Protein 5W7Z (pdb70)

Nearest PDB structures (foldseek):
  5w7z-assembly1_A  TM=1.003E+00  e=1.895E-76  Rickettsia conorii str. Malish 7
  6ptv-assembly1_A  TM=9.975E-01  e=3.355E-72  Rickettsia rickettsii str. 'Sheila Smith'
  6dm6-assembly1_B  TM=9.973E-01  e=6.344E-71  Rickettsia conorii str. Malish 7
  6ptv-assembly1_B  TM=9.960E-01  e=1.848E-70  Rickettsia rickettsii str. 'Sheila Smith'
  6dlk-assembly1_A  TM=9.788E-01  e=4.857E-71  Rickettsia rickettsii str. 'Sheila Smith'

B-factor: mean 29.5, std 12.12, range [12.74, 84.68]

Radius of gyration: 31.91 Å; Cα contacts (8 Å, |Δi|>4): 1985; chains: 2; bounding box: 80×50×91 Å

Solvent-accessible surface area: 33522 Å² total; per-residue (Å²): 195,90,0,76,0,62,2,84,8,148,42,0,28,99,6,0,31,35,0,33,17,0,20,94,75,102,119,53,66,83,107,82,21,47,0,26,0,12,2,107,106,35,47,0,49,0,1,2,32,39,132,39,6,16,0,11,10,91,22,84,14,129,41,86,41,58,9,82,4,2,1,31,4,67,7,0,18,38,0,1,142,96,13,106,29,93,103,1,21,0,17,16,92,29,143,72,2,0,17,0,75,12,158,67,5,91,0,29,2,93,43,96,82,43,113,86,25,71,76,54,101,87,25,128,52,74,5,57,15,115,12,35,0,66,49,0,6,57,0,0,56,2,0,73,43,0,9,6,142,66,79,117,120,38,51,6,26,0,1,50,0,5,3,88,73,92,46,0,2,0,0,0,17,21,41,96,22,11,1,6,0,49,13,69,10,102,62,81,37,121,90,47,25,8,5,0,21,71,50,1,2,53,1,1,11,88,3,0,98,21,116,73,17,41,119,80,63,0,63,0,23,0,2,94,95,33,0,46,0,31,1,44,127,78,18,21,1,12,1,121,34,37,142,32,111,14,53,110,17,60,113,131,48,35,113,90,55,87,8,58,0,28,0,15,44,132,36,0,11,43,0,0,54,28,0,15,32,0,1,36,86,103,78,108,2,0,68,0,36,1,26,104,116,37,0,64,0,26,7,83,3,151,90,63,2,49,4,74,11,38,10,83,62,23,131,88,141,129,42,38,1,81,2,82,14,124,123,96,20,50,2,1,0,27,5,90,42,0,13,21,1,1,130,28,9,92,8,74,41,0,25,0,45,1,36,75,86,87,21,42,0,13,0,77,2,72,122,36,110,75,3,25,0,8,0,102,22,57,95,86,139,128,74,0,58,0,44,2,105,10,68,47,0,33,96,5,0,28,36,0,2,17,1,4,48,94,86,97,92,16,26,160,174,9,42,0,32,0,12,1,103,117,39,49,0,52,1,2,1,29,64,79,80,7,18,1,10,11,99,24,84,18,98,45,87,41,65,4,76,5,1,0,26,0,81,9,0,16,42,0,1,138,88,14,103,32,93,88,1,22,0,13,16,79,32,144,62,1,0,14,0,67,10,174,61,7,88,0,22,3,86,46,76,80,44,110,81,25,75,77,63,70,100,33,122,52,124,6,61,24,116,13,37,0,76,48,0,10,62,0,0,58,2,0,69,43,0,6,6,145,64,149,114,102,48,41,8,24,0,0,51,0,8,3,99,76,37,55,0,4,0,0,0,18,18,49,92,22,9,1,6,0,51,15,67,12,120,69,103,26,74,103,28,36,13,5,0,27,63,64,1,1,48,2,1,5,94,4,0,100,17,114,73,16,45,122,80,65,0,51,0,24,1,9,106,92,42,0,31,0,39,1,45,128,84,19,17,0,8,2,100,30,33,144,42,114,17,57,121,24,67,101,48,50,29,115,91,50,88,12,58,0,28,0,16,49,135,43,0,22,44,1,0,64,25,0,13,31,0,1,38,84,101,79,106,3,0,68,0,35,2,24,98,112,37,0,64,0,26,7,87,3,152,88,60,2,50,4,75,19,36,10,86,62,25,126,87,124,131,41,33,1,80,3,89,22,132,140,82,22,49,2,1,0,27,6,94,38,1,37,26,1,1,82,21,11,99,17,81,25,0,31,1,43,1,34,78,85,84,20,30,0,11,1,73,4,51,175,37,109,76,4,29,0,6,1,92,22,53,96,89

Sequence (761 aa):
HMLKLIVETKTTLVQSLGFASSSVVEKRNVIPEYANIKKLSSAKDGNLELSSSTNMDLLYLSQKIAVQVVSEGECTVSTKTLNDIVRKLPDSELTLLTDLGTTGLEIKGKNNCCKFNLFTLPVSSFPAMMDSSINNPEASFKKISCTTDFAKIIESTKFSISLDETRYNNLNGVYLHIIKDKEFCCSASTDGHRLSISWVTLEKQIKNFGVILPQKSAEEILKIVKDPKNINEDIEILLSSNKIKFIICNENTSMLSKLIDGTFPDYSSTFIPESSSSSKLVINRKMFADSIERRIAIITVEKFRAVKLSLSRRETLEISAVGEARRGNAKEVINSSQDKESFYEYNSDESLAIGFNPQQYLEDVLKAVKKSDVVELYFSDVSAPVLIKFPENPKDIFVVMMPVKVHHMLKLIVETKTTLVQQSLGFASSSSVVEKRNVIPEEYANIKLSSAKDGNLELSSSTNMDLYLSQKIAVQVVSEEGECTVSTKTLNDIVRKLPDSELTLLTDLGTTGLEIKGKNCCKFNLFTLPVSSSFPAMDSINPEASFKISCTDFAKIIESTKFSISLDETRYNLNGVYLHIKDKEFCCSASTDGHRLSISWVTLEKQIKNFGVILPQKSAEEILKIVKKDPKNINEDIEILLSSNKIKFICNENTSMLSKLIDGTFPDYSTFIPESSSSSKLVINRKMFADSSIERRIAIITVEKFRAVKLSLSRRETLEISAVGEARGNAKEVINSSQDKESFYEYNNSDESLAIGFNPQYLEDVLKAVKSDVVELYFSSDVSAPVLIKFPENPKDIFVVMMPVKV

CATH classification: 3.10.150.10

Foldseek 3Di:
DWWKWKFFLVVVLVVLVLLQQLADDPPDDLQVWKWKWWDDDQWTWIWTDDPFKIKIFIDGTGTPDTDMWMFRSVVVNVVSVPDPARMWMWTQPDPQAIWTDDVVDIDHTHTDDPVPPDDDDDADFQWKDKDALQLLLLQLLQALVAAAPPVVVQQQQAWKFWDDFQKTKTWHHRPFKIKIFIDGHDDGGDTDIFGAHSSRSVSVSVVCPPPVQVGGMWMWGDDPFWIWIQTPPGMIMIGGTRPDHHDDCPVLADPDFDKKKKWFLVVVLVVLVVQQPQADPVDQKWKWWDAQAWTWIKDHHVVRGIDIDIQGDDPDQQRHIGMPDHDIAIAMARSVLSNSNSVSDPDTMKMWGHHHRQRWIWIDDPVGPRMIMTGGTDDD/DFKWKWKDFLVVVLVVLVLLQLLCDPDVDRPQPWKWKWWQDDQWTWIWGDDPFKIKIFIDGTGTPITDMWMFGSVVVNVVSVPDPARMWMWIQPDQQAIWTDDDPDIDHTHTDDPVPPDDDDDDDFLWKAKDALQQLLLQLLQALVAQAPPVVVQLRQFWKFWQDFQKTKTWHHHPFKIKIFIDGHPDGGPIDIFGFGSSRSVSVSVVCPPPVFVGGMWMWGHDPFKIWIQTPPGMIMIGGTGPDDHDDCPVQADPDFDKKKKWFLVVVLVQLVVQQPQADPVDQKWKWWDAQAWTKIKDHHVVRGIDIDIQGDDPDLQRHIGMPDHDIAIAMFRSVLSNSNSVSDDARIKMWGHHHRQGWIWIGGPPRVRIIMTGGTDDD

Organism: Rickettsia conorii (strain ATCC VR-613 / Malish 7) (NCBI:txid272944)

InterPro domains:
  IPR001001 DNA polymerase III, beta sliding clamp [PIRSF000804] (2-379)
  IPR001001 DNA polymerase III, beta sliding clamp [PTHR30478] (2-378)
  IPR001001 DNA polymerase III, beta sliding clamp [SM00480] (18-375)
  IPR001001 DNA polymerase III, beta sliding clamp [TIGR00663] (2-378)
  IPR001001 DNA polymerase III, beta sliding clamp [cd00140] (2-378)
  IPR022634 DNA polymerase III, beta sliding clamp, N-terminal [PF00712] (2-120)
  IPR022635 DNA polymerase III, beta sliding clamp, C-terminal [PF02768] (251-377)
  IPR022637 DNA polymerase III, beta sliding clamp, central [PF02767] (131-247)
  IPR046938 DNA clamp superfamily [SSF55979] (3-117)
  IPR046938 DNA clamp superfamily [SSF55979] (126-248)
  IPR046938 DNA clamp superfamily [SSF55979] (251-379)

Secondary structure (DSSP, 8-state):
---EEEEEHHHHHHHHHHHHHHT-BTTB-GGG-EEEEEEETTEEEEEEE-SSEEEEEEEE-EEEE-EEEEEEHHHHHHHHTT---SEEEEEE-STT-EEEEETTEEEEE--B-GGGSPPP-----SEEEEEEHHHHHHHHHTTGGGS---TTSGGGSEEEEEEETTEEEEEEE-SSEEEEEEEE-SS----EEEEEEHHHHHHHHHHHTSTTTTTSEEEEEE-SSEEEEEETTTEEEEEE---S-----GGGS-S--SEEEEEEHHHHHHHHHHHHTT-BTTB--EEEEE-SSEEEEEEEETTTEEEEEEEE-B-SGGG-EEE--SS-EEEEE-HHHHHHHHHH---SEEEEEE-STTSPEEEEETTEEEEEEEE--B--/----EEEEEHHHHHHHHHHHHHHH-SSSS--TT-EEEEEEETTEEEEEEE-SSEEEEEEEE-EEEE-EEEEEEHHHHHHHHTT---SEEEEEE-GGG-EEEE-SSEEEEE--B-GGGSPPPPP---SEEEEEEHHHHHHHHHTTGGGS---TTSGGGSEEEEEEETTEEEEEEE-SSEEEEEEEE-SS-----EEEEEHHHHHHHHHHHHSTTTTTSEEEEEE-SSEEEEEETTTEEEEEE---S-----GGGS-S--SEEEEEEHHHHHHHHHHHHTT--GGG--EEEEE-SSEEEEEEEETTTEEEEEEEE-B-SGGG-EEE--SS-EEEEE-HHHHHHHHHHS--SEEEEEE-STTSPEEEE-TT-TTEEEEE--B--

Structure (mmCIF, N/CA/C/O backbone):
data_5W7Z
#
_entry.id   5W7Z
#
_cell.length_a   76.520
_cell.length_b   86.910
_cell.length_c   79.510
_cell.angle_alpha   90.000
_cell.angle_beta   115.390
_cell.angle_gamma   90.000
#
_symmetry.space_group_name_H-M   'P 1 21 1'
#
loop_
_entity.id
_entity.type
_entity.pdbx_description
1 polymer 'DNA polymerase III subunit beta'
2 non-polymer 1,2-ETHANEDIOL
3 non-polymer (4R)-2-METHYLPENTANE-2,4-DIOL
4 water water
#
loop_
_atom_site.group_PDB
_atom_site.id
_atom_site.type_symbol
_atom_site.label_atom_id
_atom_site.label_alt_id
_atom_site.label_comp_id
_atom_site.label_asym_id
_atom_site.label_entity_id
_atom_site.label_seq_id
_atom_site.pdbx_PDB_ins_code
_atom_site.Cartn_x
_atom_site.Cartn_y
_atom_site.Cartn_z
_atom_site.occupancy
_atom_site.B_iso_or_equiv
_atom_site.auth_seq_id
_atom_site.auth_comp_id
_atom_site.auth_asym_id
_atom_site.auth_atom_id
_atom_site.pdbx_PDB_model_num
ATOM 1 N N . HIS A 1 8 ? -26.226 0.375 2.203 1.00 44.38 0 HIS A N 1
ATOM 2 C CA . HIS A 1 8 ? -25.273 1.080 3.062 1.00 41.02 0 HIS A CA 1
ATOM 3 C C . HIS A 1 8 ? -23.890 0.445 3.049 1.00 41.92 0 HIS A C 1
ATOM 4 O O . HIS A 1 8 ? -23.514 -0.257 3.987 1.00 44.84 0 HIS A O 1
ATOM 11 N N . MET A 1 9 ? -23.125 0.704 1.996 1.00 35.56 1 MET A N 1
ATOM 12 C CA . MET A 1 9 ? -21.779 0.164 1.873 1.00 30.75 1 MET A CA 1
ATOM 13 C C . MET A 1 9 ? -20.772 1.225 2.285 1.00 25.88 1 MET A C 1
ATOM 14 O O . MET A 1 9 ? -20.782 2.337 1.747 1.00 30.55 1 MET A O 1
ATOM 19 N N . LEU A 1 10 ? -19.888 0.863 3.210 1.00 21.13 2 LEU A N 1
ATOM 20 C CA . LEU A 1 10 ? -18.852 1.774 3.675 1.00 22.11 2 LEU A CA 1
ATOM 21 C C . LEU A 1 10 ? -18.002 2.294 2.519 1.00 21.91 2 LEU A C 1
ATOM 22 O O . LEU A 1 10 ? -17.553 1.527 1.653 1.00 20.56 2 LEU A O 1
ATOM 27 N N . LYS A 1 11 ? -17.762 3.606 2.520 1.00 18.94 3 LYS A N 1
ATOM 28 C CA . LYS A 1 11 ? -16.765 4.204 1.638 1.00 18.70 3 LYS A CA 1
ATOM 29 C C . LYS A 1 11 ? -16.238 5.463 2.306 1.00 19.42 3 LYS A C 1
ATOM 30 O O . LYS A 1 11 ? -17.023 6.319 2.716 1.00 21.43 3 LYS A O 1
ATOM 36 N N . LEU A 1 12 ? -14.917 5.570 2.421 1.00 17.58 4 LEU A N 1
ATOM 37 C CA . LEU A 1 12 ? -14.330 6.703 3.119 1.00 18.09 4 LEU A CA 1
ATOM 38 C C . LEU A 1 12 ? -12.913 6.938 2.615 1.00 19.57 4 LEU A C 1
ATOM 39 O O . LEU A 1 12 ? -12.264 6.040 2.069 1.00 21.27 4 LEU A O 1
ATOM 44 N N . ILE A 1 13 ? -12.443 8.165 2.818 1.00 18.87 5 ILE A N 1
ATOM 45 C CA . ILE A 1 13 ? -11.064 8.557 2.555 1.00 17.18 5 ILE A CA 1
ATOM 46 C C . ILE A 1 13 ? -10.430 8.906 3.898 1.00 18.89 5 ILE A C 1
ATOM 47 O O . ILE A 1 13 ? -10.997 9.688 4.673 1.00 19.85 5 ILE A O 1
ATOM 52 N N . VAL A 1 14 ? -9.265 8.328 4.181 1.00 16.89 6 VAL A N 1
ATOM 53 C CA . VAL A 1 14 ? -8.641 8.479 5.491 1.00 15.27 6 VAL A CA 1
ATOM 54 C C . VAL A 1 14 ? -7.159 8.802 5.332 1.00 22.46 6 VAL A C 1
ATOM 55 O O . VAL A 1 14 ? -6.495 8.305 4.416 1.00 20.40 6 VAL A O 1
ATOM 59 N N . GLU A 1 15 ? -6.643 9.653 6.220 1.00 19.30 7 GLU A N 1
ATOM 60 C CA . GLU A 1 15 ? -5.211 9.930 6.239 1.00 22.86 7 GLU A CA 1
ATOM 61 C C . GLU A 1 15 ? -4.451 8.683 6.694 1.00 22.17 7 GLU A C 1
ATOM 62 O O . GLU A 1 15 ? -4.745 8.115 7.750 1.00 22.35 7 GLU A O 1
ATOM 68 N N . THR A 1 16 ? -3.483 8.246 5.887 1.00 20.59 8 THR A N 1
ATOM 69 C CA . THR A 1 16 ? -2.869 6.939 6.107 1.00 17.48 8 THR A CA 1
ATOM 70 C C . THR A 1 16 ? -2.197 6.853 7.473 1.00 18.34 8 THR A C 1
ATOM 71 O O . THR A 1 16 ? -2.358 5.863 8.193 1.00 20.36 8 THR A O 1
ATOM 75 N N . LYS A 1 17 ? -1.433 7.880 7.845 1.00 21.77 9 LYS A N 1
ATOM 76 C CA . LYS A 1 17 ? -0.684 7.783 9.097 1.00 21.28 9 LYS A CA 1
ATOM 77 C C . LYS A 1 17 ? -1.618 7.711 10.298 1.00 23.76 9 LYS A C 1
ATOM 78 O O . LYS A 1 17 ? -1.292 7.052 11.292 1.00 21.81 9 LYS A O 1
ATOM 84 N N A THR A 1 18 ? -2.783 8.360 10.215 0.66 23.61 10 THR A N 1
ATOM 85 N N B THR A 1 18 ? -2.799 8.328 10.216 0.34 23.44 10 THR A N 1
ATOM 86 C CA A THR A 1 18 ? -3.767 8.267 11.289 0.66 22.44 10 THR A CA 1
ATOM 87 C CA B THR A 1 18 ? -3.732 8.251 11.337 0.34 22.63 10 THR A CA 1
ATOM 88 C C A THR A 1 18 ? -4.309 6.850 11.411 0.66 19.65 10 THR A C 1
ATOM 89 C C B THR A 1 18 ? -4.398 6.881 11.420 0.34 19.91 10 THR A C 1
ATOM 90 O O A THR A 1 18 ? -4.437 6.316 12.520 0.66 20.69 10 THR A O 1
ATOM 91 O O B THR A 1 18 ? -4.712 6.410 12.520 0.34 23.02 10 THR A O 1
ATOM 98 N N . LEU A 1 19 ? -4.611 6.224 10.277 1.00 18.26 11 LEU A N 1
ATOM 99 C CA . LEU A 1 19 ? -5.117 4.857 10.290 1.00 15.53 11 LEU A CA 1
ATOM 100 C C . LEU A 1 19 ? -4.061 3.884 10.801 1.00 19.81 11 LEU A C 1
ATOM 101 O O . LEU A 1 19 ? -4.383 2.964 11.567 1.00 18.67 11 LEU A O 1
ATOM 106 N N . VAL A 1 20 ? -2.802 4.066 10.380 1.00 18.93 12 VAL A N 1
ATOM 107 C CA . VAL A 1 20 ? -1.707 3.235 10.883 1.00 17.34 12 VAL A CA 1
ATOM 108 C C . VAL A 1 20 ? -1.664 3.293 12.401 1.00 22.90 12 VAL A C 1
ATOM 109 O O . VAL A 1 20 ? -1.544 2.263 13.080 1.00 19.63 12 VAL A O 1
ATOM 113 N N . GLN A 1 21 ? -1.745 4.507 12.953 1.00 17.92 13 GLN A N 1
ATOM 114 C CA . GLN A 1 21 ? -1.705 4.664 14.407 1.00 20.67 13 GLN A CA 1
ATOM 115 C C . GLN A 1 21 ? -2.832 3.887 15.073 1.00 18.46 13 GLN A C 1
ATOM 116 O O . GLN A 1 21 ? -2.606 3.149 16.045 1.00 20.73 13 GLN A O 1
ATOM 122 N N . SER A 1 22 ? -4.060 4.042 14.566 1.00 16.22 14 SER A N 1
ATOM 123 C CA . SER A 1 22 ? -5.194 3.336 15.164 1.00 18.07 14 SER A CA 1
ATOM 124 C C . SER A 1 22 ? -5.030 1.826 15.055 1.00 22.11 14 SER A C 1
ATOM 125 O O . SER A 1 22 ? -5.348 1.089 15.992 1.00 19.45 14 SER A O 1
ATOM 128 N N . LEU A 1 23 ? -4.556 1.341 13.907 1.00 16.69 15 LEU A N 1
ATOM 129 C CA . LEU A 1 23 ? -4.405 -0.102 13.738 1.00 19.03 15 LEU A CA 1
ATOM 130 C C . LEU A 1 23 ? -3.339 -0.671 14.670 1.00 19.60 15 LEU A C 1
ATOM 131 O O . LEU A 1 23 ? -3.426 -1.838 15.073 1.00 20.14 15 LEU A O 1
ATOM 136 N N . GLY A 1 24 ? -2.326 0.125 15.018 1.00 19.14 16 GLY A N 1
ATOM 137 C CA . GLY A 1 24 ? -1.354 -0.329 15.995 1.00 23.16 16 GLY A CA 1
ATOM 138 C C . GLY A 1 24 ? -1.996 -0.662 17.328 1.00 20.49 16 GLY A C 1
ATOM 139 O O . GLY A 1 24 ? -1.676 -1.683 17.941 1.00 21.27 16 GLY A O 1
ATOM 140 N N . PHE A 1 25 ? -2.936 0.179 17.781 1.00 20.03 17 PHE A N 1
ATOM 141 C CA . PHE A 1 25 ? -3.611 -0.099 19.047 1.00 18.77 17 PHE A CA 1
ATOM 142 C C . PHE A 1 25 ? -4.597 -1.251 18.900 1.00 20.01 17 PHE A C 1
ATOM 143 O O . PHE A 1 25 ? -4.767 -2.048 19.830 1.00 21.13 17 PHE A O 1
ATOM 151 N N . ALA A 1 26 ? -5.253 -1.355 17.738 1.00 17.01 18 ALA A N 1
ATOM 152 C CA . ALA A 1 26 ? -6.149 -2.484 17.497 1.00 16.71 18 ALA A CA 1
ATOM 153 C C . ALA A 1 26 ? -5.388 -3.800 17.526 1.00 18.72 18 ALA A C 1
ATOM 154 O O . ALA A 1 26 ? -5.893 -4.809 18.034 1.00 23.15 18 ALA A O 1
ATOM 156 N N . SER A 1 27 ? -4.168 -3.810 16.986 1.00 17.99 19 SER A N 1
ATOM 157 C CA A SER A 1 27 ? -3.378 -5.037 16.950 0.63 21.03 19 SER A CA 1
ATOM 158 C CA B SER A 1 27 ? -3.388 -5.042 16.953 0.37 21.35 19 SER A CA 1
ATOM 159 C C . SER A 1 27 ? -2.917 -5.443 18.346 1.00 28.91 19 SER A C 1
ATOM 160 O O . SER A 1 27 ? -3.007 -6.616 18.727 1.00 29.83 19 SER A O 1
ATOM 165 N N . SER A 1 28 ? -2.399 -4.485 19.124 1.00 22.88 20 SER A N 1
ATOM 166 C CA . SER A 1 28 ? -1.823 -4.858 20.412 1.00 26.19 20 SER A CA 1
ATOM 167 C C . SER A 1 28 ? -2.887 -5.225 21.430 1.00 24.37 20 SER A C 1
ATOM 168 O O . SER A 1 28 ? -2.651 -6.094 22.276 1.00 27.08 20 SER A O 1
ATOM 171 N N . VAL A 1 29 ? -4.058 -4.589 21.364 1.00 22.78 21 VAL A N 1
ATOM 172 C CA . VAL A 1 29 ? -4.954 -4.652 22.514 1.00 28.96 21 VAL A CA 1
ATOM 173 C C . VAL A 1 29 ? -5.478 -6.068 22.715 1.00 30.85 21 VAL A C 1
ATOM 174 O O . VAL A 1 29 ? -5.768 -6.473 23.851 1.00 30.75 21 VAL A O 1
ATOM 178 N N . VAL A 1 30 ? -5.563 -6.856 21.642 1.00 26.82 22 VAL A N 1
ATOM 179 C CA . VAL A 1 30 ? -6.142 -8.195 21.703 1.00 29.34 22 VAL A CA 1
ATOM 180 C C . VAL A 1 30 ? -5.086 -9.283 21.860 1.00 38.81 22 VAL A C 1
ATOM 181 O O . VAL A 1 30 ? -5.425 -10.471 21.835 1.00 43.60 22 VAL A O 1
ATOM 185 N N . GLU A 1 31 ? -3.820 -8.914 22.030 1.00 36.69 23 GLU A N 1
ATOM 186 C CA . GLU A 1 31 ? -2.773 -9.917 22.181 1.00 36.88 23 GLU A CA 1
ATOM 187 C C . GLU A 1 31 ? -3.007 -10.778 23.419 1.00 44.55 23 GLU A C 1
ATOM 188 O O . GLU A 1 31 ? -3.344 -10.278 24.499 1.00 38.97 23 GLU A O 1
ATOM 194 N N . LYS A 1 32 ? -2.847 -12.090 23.241 1.00 42.44 24 LYS A N 1
ATOM 195 C CA . LYS A 1 32 ? -3.014 -13.071 24.303 1.00 47.25 24 LYS A CA 1
ATOM 196 C C . LYS A 1 32 ? -2.039 -14.211 24.058 1.00 52.15 24 LYS A C 1
ATOM 197 O O . LYS A 1 32 ? -1.648 -14.472 22.917 1.00 54.52 24 LYS A O 1
ATOM 203 N N . ARG A 1 33 ? -1.645 -14.884 25.137 1.00 50.75 25 ARG A N 1
ATOM 204 C CA . ARG A 1 33 ? -0.792 -16.059 25.014 1.00 53.80 25 ARG A CA 1
ATOM 205 C C . ARG A 1 33 ? -1.536 -17.183 24.300 1.00 55.11 25 ARG A C 1
ATOM 206 O O . ARG A 1 33 ? -2.727 -17.407 24.534 1.00 56.52 25 ARG A O 1
ATOM 208 N N . ASN A 1 34 ? -0.822 -17.883 23.416 1.00 57.24 26 ASN A N 1
ATOM 209 C CA . ASN A 1 34 ? -1.367 -19.021 22.668 1.00 68.86 26 ASN A CA 1
ATOM 210 C C . ASN A 1 34 ? -2.584 -18.632 21.827 1.00 71.88 26 ASN A C 1
ATOM 211 O O . ASN A 1 34 ? -3.486 -19.445 21.606 1.00 77.55 26 ASN A O 1
ATOM 213 N N . VAL A 1 35 ? -2.620 -17.390 21.347 1.00 60.88 27 VAL A N 1
ATOM 214 C CA . VAL A 1 35 ? -3.674 -16.908 20.461 1.00 55.61 27 VAL A CA 1
ATOM 215 C C . VAL A 1 35 ? -2.983 -16.197 19.308 1.00 57.36 27 VAL A C 1
ATOM 216 O O . VAL A 1 35 ? -2.405 -15.119 19.497 1.00 54.66 27 VAL A O 1
ATOM 218 N N . ILE A 1 36 ? -3.032 -16.798 18.123 1.00 58.36 28 ILE A N 1
ATOM 219 C CA . ILE A 1 36 ? -2.302 -16.238 16.980 1.00 53.33 28 ILE A CA 1
ATOM 220 C C . ILE A 1 36 ? -2.906 -14.892 16.607 1.00 50.62 28 ILE A C 1
ATOM 221 O O . ILE A 1 36 ? -4.145 -14.739 16.643 1.00 51.09 28 ILE A O 1
ATOM 223 N N . PRO A 1 37 ? -2.103 -13.885 16.250 1.00 45.67 29 PRO A N 1
ATOM 224 C CA . PRO A 1 37 ? -2.681 -12.598 15.831 1.00 37.32 29 PRO A CA 1
ATOM 225 C C . PRO A 1 37 ? -3.545 -12.698 14.585 1.00 40.97 29 PRO A C 1
ATOM 226 O O . PRO A 1 37 ? -4.306 -11.763 14.309 1.00 36.29 29 PRO A O 1
ATOM 230 N N . GLU A 1 38 ? -3.470 -13.810 13.847 1.00 44.48 30 GLU A N 1
ATOM 231 C CA . GLU A 1 38 ? -4.262 -14.006 12.639 1.00 47.54 30 GLU A CA 1
ATOM 232 C C . GLU A 1 38 ? -5.749 -14.214 12.911 1.00 43.07 30 GLU A C 1
ATOM 233 O O . GLU A 1 38 ? -6.545 -14.135 11.968 1.00 41.42 30 GLU A O 1
ATOM 239 N N . TYR A 1 39 ? -6.150 -14.480 14.156 1.00 43.31 31 TYR A N 1
ATOM 240 C CA . TYR A 1 39 ? -7.560 -14.754 14.419 1.00 46.99 31 TYR A CA 1
ATOM 241 C C . TYR A 1 39 ? -8.398 -13.483 14.538 1.00 39.87 31 TYR A C 1
ATOM 242 O O . TYR A 1 39 ? -9.601 -13.513 14.259 1.00 38.64 31 TYR A O 1
ATOM 244 N N . ALA A 1 40 ? -7.794 -12.365 14.922 1.00 36.18 32 ALA A N 1
ATOM 245 C CA . ALA A 1 40 ? -8.553 -11.188 15.324 1.00 30.72 32 ALA A CA 1
ATOM 246 C C . ALA A 1 40 ? -9.185 -10.472 14.133 1.00 23.90 32 ALA A C 1
ATOM 247 O O . ALA A 1 40 ? -8.517 -10.208 13.130 1.00 26.64 32 ALA A O 1
ATOM 249 N N . ASN A 1 41 ? -10.466 -10.139 14.255 1.00 21.65 33 ASN A N 1
ATOM 250 C CA . ASN A 1 41 ? -11.126 -9.260 13.301 1.00 21.19 33 ASN A CA 1
ATOM 251 C C . ASN A 1 41 ? -11.329 -7.873 13.898 1.00 19.65 33 ASN A C 1
ATOM 252 O O . ASN A 1 41 ? -11.407 -7.693 15.117 1.00 21.37 33 ASN A O 1
ATOM 257 N N . ILE A 1 42 ? -11.418 -6.888 13.015 1.00 19.55 34 ILE A N 1
ATOM 258 C CA . ILE A 1 42 ? -11.637 -5.498 13.392 1.00 16.87 34 ILE A CA 1
ATOM 259 C C . ILE A 1 42 ? -12.898 -5.013 12.688 1.00 20.29 34 ILE A C 1
ATOM 260 O O . ILE A 1 42 ? -13.120 -5.310 11.505 1.00 18.12 34 ILE A O 1
ATOM 265 N N . LYS A 1 43 ? -13.750 -4.314 13.426 1.00 15.90 35 LYS A N 1
ATOM 266 C CA A LYS A 1 43 ? -14.979 -3.759 12.870 0.51 16.67 35 LYS A CA 1
ATOM 267 C CA B LYS A 1 43 ? -14.979 -3.759 12.870 0.49 16.66 35 LYS A CA 1
ATOM 268 C C . LYS A 1 43 ? -14.741 -2.304 12.501 1.00 18.66 35 LYS A C 1
ATOM 269 O O . LYS A 1 43 ? -14.224 -1.528 13.313 1.00 17.26 35 LYS A O 1
ATOM 280 N N . LEU A 1 44 ? -15.086 -1.951 11.265 1.00 16.14 36 LEU A N 1
ATOM 281 C CA . LEU A 1 44 ? -14.964 -0.596 10.749 1.00 16.87 36 LEU A CA 1
ATOM 282 C C . LEU A 1 44 ? -16.371 -0.044 10.568 1.00 20.78 36 LEU A C 1
ATOM 283 O O . LEU A 1 44 ? -17.197 -0.664 9.890 1.00 21.21 36 LEU A O 1
ATOM 288 N N . SER A 1 45 ? -16.647 1.110 11.175 1.00 17.33 37 SER A N 1
ATOM 289 C CA A SER A 1 45 ? -17.969 1.724 11.106 0.57 18.26 37 SER A CA 1
ATOM 290 C CA B SER A 1 45 ? -17.973 1.725 11.123 0.43 18.99 37 SER A CA 1
ATOM 291 C C . SER A 1 45 ? -17.816 3.179 10.705 1.00 19.51 37 SER A C 1
ATOM 292 O O . SER A 1 45 ? -17.250 3.976 11.456 1.00 20.52 37 SER A O 1
ATOM 297 N N . ALA A 1 46 ? -18.332 3.531 9.528 1.00 18.70 38 ALA A N 1
ATOM 298 C CA . ALA A 1 46 ? -18.234 4.891 9.018 1.00 21.67 38 ALA A CA 1
ATOM 299 C C . ALA A 1 46 ? -19.568 5.586 9.231 1.00 29.65 38 ALA A C 1
ATOM 300 O O . ALA A 1 46 ? -20.598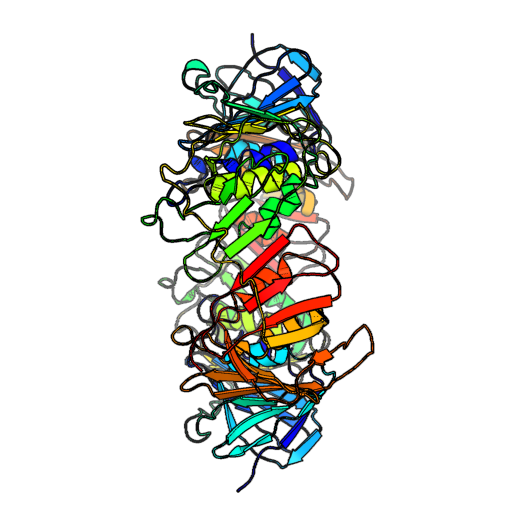 5.135 8.719 1.00 24.91 38 ALA A O 1
ATOM 302 N N . LYS A 1 47 ? -19.536 6.685 9.976 1.00 24.69 39 LYS A N 1
ATOM 303 C CA . LYS A 1 47 ? -20.738 7.373 10.420 1.00 31.11 39 LYS A CA 1
ATOM 304 C C . LYS A 1 47 ? -20.347 8.770 10.891 1.00 37.28 39 LYS A C 1
ATOM 305 O O . LYS A 1 47 ? -19.341 8.921 11.587 1.00 29.76 39 LYS A O 1
ATOM 311 N N . ASP A 1 48 ? -21.092 9.795 10.469 1.00 42.14 40 ASP A N 1
ATOM 312 C CA . ASP A 1 48 ? -21.001 11.141 11.048 1.00 38.67 40 ASP A CA 1
ATOM 313 C C . ASP A 1 48 ? -19.575 11.704 11.011 1.00 36.50 40 ASP A C 1
ATOM 314 O O . ASP A 1 48 ? -19.085 12.270 11.988 1.00 39.25 40 ASP A O 1
ATOM 319 N N . GLY A 1 49 ? -18.912 11.563 9.865 1.00 30.82 41 GLY A N 1
ATOM 320 C CA . GLY A 1 49 ? -17.564 12.089 9.718 1.00 28.69 41 GLY A CA 1
ATOM 321 C C . GLY A 1 49 ? -16.476 11.313 10.431 1.00 30.15 41 GLY A C 1
ATOM 322 O O . GLY A 1 49 ? -15.325 11.766 10.459 1.00 29.72 41 GLY A O 1
ATOM 323 N N . ASN A 1 50 ? -16.793 10.159 11.013 1.00 27.20 42 ASN A N 1
ATOM 324 C CA . ASN A 1 50 ? -15.816 9.391 11.768 1.00 21.68 42 ASN A CA 1
ATOM 325 C C . ASN A 1 50 ? -15.776 7.956 11.285 1.00 22.56 42 ASN A C 1
ATOM 326 O O . ASN A 1 50 ? -16.784 7.398 10.836 1.00 25.49 42 ASN A O 1
ATOM 331 N N . LEU A 1 51 ? -14.590 7.377 11.373 1.00 19.66 43 LEU A N 1
ATOM 332 C CA . LEU A 1 51 ? -14.403 5.938 11.277 1.00 17.33 43 LEU A CA 1
ATOM 333 C C . LEU A 1 51 ? -14.216 5.422 12.697 1.00 20.74 43 LEU A C 1
ATOM 334 O O . LEU A 1 51 ? -13.298 5.856 13.398 1.00 19.15 43 LEU A O 1
ATOM 339 N N . GLU A 1 52 ? -15.104 4.537 13.131 1.00 18.46 44 GLU A N 1
ATOM 340 C CA . GLU A 1 52 ? -14.950 3.865 14.414 1.00 19.08 44 GLU A CA 1
ATOM 341 C C . GLU A 1 52 ? -14.343 2.492 14.174 1.00 20.60 44 GLU A C 1
ATOM 342 O O . GLU A 1 52 ? -14.863 1.712 13.369 1.00 24.16 44 GLU A O 1
ATOM 348 N N . LEU A 1 53 ? -13.240 2.205 14.857 1.00 15.89 45 LEU A N 1
ATOM 349 C CA . LEU A 1 53 ? -12.563 0.922 14.750 1.00 14.67 45 LEU A CA 1
ATOM 350 C C . LEU A 1 53 ? -12.760 0.170 16.059 1.00 18.23 45 LEU A C 1
ATOM 351 O O . LEU A 1 53 ? -12.363 0.669 17.114 1.00 20.29 45 LEU A O 1
ATOM 356 N N . SER A 1 54 ? -13.339 -1.029 15.989 1.00 15.75 46 SER A N 1
ATOM 357 C CA . SER A 1 54 ? -13.621 -1.815 17.186 1.00 16.28 46 SER A CA 1
ATOM 358 C C . SER A 1 54 ? -12.807 -3.099 17.207 1.00 17.51 46 SER A C 1
ATOM 359 O O . SER A 1 54 ? -12.770 -3.833 16.213 1.00 17.86 46 SER A O 1
ATOM 362 N N . SER A 1 55 ? -12.188 -3.369 18.365 1.00 14.66 47 SER A N 1
ATOM 363 C CA A SER A 1 55 ? -11.339 -4.528 18.607 0.76 17.47 47 SER A CA 1
ATOM 364 C CA B SER A 1 55 ? -11.345 -4.530 18.596 0.24 17.38 47 SER A CA 1
ATOM 365 C C . SER A 1 55 ? -11.719 -5.152 19.934 1.00 18.23 47 SER A C 1
ATOM 366 O O . SER A 1 55 ? -11.968 -4.436 20.908 1.00 19.83 47 SER A O 1
ATOM 371 N N . THR A 1 56 ? -11.756 -6.482 19.991 1.00 16.05 48 THR A N 1
ATOM 372 C CA . THR A 1 56 ? -12.168 -7.089 21.254 1.00 17.10 48 THR A CA 1
ATOM 373 C C . THR A 1 56 ? -11.610 -8.496 21.397 1.00 26.49 48 THR A C 1
ATOM 374 O O . THR A 1 56 ? -11.278 -9.165 20.414 1.00 25.79 48 THR A O 1
ATOM 378 N N . ASN A 1 57 ? -11.519 -8.937 22.647 1.00 21.19 49 ASN A N 1
ATOM 379 C CA . ASN A 1 57 ? -11.287 -10.332 22.960 1.00 26.65 49 ASN A CA 1
ATOM 380 C C . ASN A 1 57 ? -12.050 -10.633 24.244 1.00 25.44 49 ASN A C 1
ATOM 381 O O . ASN A 1 57 ? -12.897 -9.846 24.679 1.00 29.53 49 ASN A O 1
ATOM 386 N N . MET A 1 58 ? -11.746 -11.768 24.871 1.00 32.32 50 MET A N 1
ATOM 387 C CA . MET A 1 58 ? -12.538 -12.154 26.027 1.00 35.76 50 MET A CA 1
ATOM 388 C C . MET A 1 58 ? -12.338 -11.214 27.212 1.00 36.30 50 MET A C 1
ATOM 389 O O . MET A 1 58 ? -13.185 -11.195 28.108 1.00 37.39 50 MET A O 1
ATOM 394 N N . ASP A 1 59 ? -11.274 -10.406 27.218 1.00 26.63 51 ASP A N 1
ATOM 395 C CA . ASP A 1 59 ? -10.974 -9.539 28.357 1.00 27.68 51 ASP A CA 1
ATOM 396 C C . ASP A 1 59 ? -11.315 -8.068 28.135 1.00 21.61 51 ASP A C 1
ATOM 397 O O . ASP A 1 59 ? -11.620 -7.359 29.101 1.00 23.56 51 ASP A O 1
ATOM 402 N N . LEU A 1 60 ? -11.225 -7.569 26.914 1.00 19.96 52 LEU A N 1
ATOM 403 C CA A LEU A 1 60 ? -11.435 -6.145 26.763 0.60 19.89 52 LEU A CA 1
ATOM 404 C CA B LEU A 1 60 ? -11.195 -6.140 26.614 0.40 22.19 52 LEU A CA 1
ATOM 405 C C . LEU A 1 60 ? -12.107 -5.835 25.436 1.00 23.32 52 LEU A C 1
ATOM 406 O O . LEU A 1 60 ? -12.318 -6.692 24.578 1.00 23.54 52 LEU A O 1
ATOM 415 N N . TYR A 1 61 ? -12.535 -4.584 25.343 1.00 18.00 53 TYR A N 1
ATOM 416 C CA . TYR A 1 61 ? -13.219 -4.065 24.166 1.00 17.10 53 TYR A CA 1
ATOM 417 C C . TYR A 1 61 ? -12.668 -2.675 23.922 1.00 18.99 53 TYR A C 1
ATOM 418 O O . TYR A 1 61 ? -12.740 -1.825 24.814 1.00 19.17 53 TYR A O 1
ATOM 427 N N . LEU A 1 62 ? -12.110 -2.446 22.736 1.00 15.86 54 LEU A N 1
ATOM 428 C CA . LEU A 1 62 ? -11.533 -1.161 22.378 1.00 15.98 54 LEU A CA 1
ATOM 429 C C . LEU A 1 62 ? -12.311 -0.552 21.222 1.00 19.91 54 LEU A C 1
ATOM 430 O O . LEU A 1 62 ? -12.507 -1.203 20.187 1.00 18.98 54 LEU A O 1
ATOM 435 N N . SER A 1 63 ? -12.730 0.700 21.392 1.00 15.21 55 SER A N 1
ATOM 436 C CA . SER A 1 63 ? -13.374 1.470 20.332 1.00 15.70 55 SER A CA 1
ATOM 437 C C . SER A 1 63 ? -12.575 2.744 20.097 1.00 15.96 55 SER A C 1
ATOM 438 O O . SER A 1 63 ? -12.351 3.524 21.027 1.00 17.20 55 SER A O 1
ATOM 441 N N . GLN A 1 64 ? -12.122 2.947 18.860 1.00 16.21 56 GLN A N 1
ATOM 442 C CA . GLN A 1 64 ? -11.373 4.137 18.493 1.00 16.50 56 GLN A CA 1
ATOM 443 C C . GLN A 1 64 ? -12.124 4.864 17.391 1.00 18.37 56 GLN A C 1
ATOM 444 O O . GLN A 1 64 ? -12.538 4.235 16.419 1.00 20.16 56 GLN A O 1
ATOM 450 N N . LYS A 1 65 ? -12.277 6.176 17.527 1.00 18.98 57 LYS A N 1
ATOM 451 C CA . LYS A 1 65 ? -12.849 6.995 16.458 1.00 17.56 57 LYS A CA 1
ATOM 452 C C . LYS A 1 65 ? -11.788 7.950 15.933 1.00 21.95 57 LYS A C 1
ATOM 453 O O . LYS A 1 65 ? -11.061 8.571 16.714 1.00 20.96 57 LYS A O 1
ATOM 459 N N . ILE A 1 66 ? -11.680 8.043 14.608 1.00 17.96 58 ILE A N 1
ATOM 460 C CA . ILE A 1 66 ? -10.804 9.010 13.967 1.00 18.27 58 ILE A CA 1
ATOM 461 C C . ILE A 1 66 ? -11.610 9.734 12.898 1.00 24.73 58 ILE A C 1
ATOM 462 O O . ILE A 1 66 ? -12.533 9.168 12.301 1.00 19.72 58 ILE A O 1
ATOM 467 N N . ALA A 1 67 ? -11.266 11.002 12.679 1.00 21.90 59 ALA A N 1
ATOM 468 C CA . ALA A 1 67 ? -11.952 11.804 11.669 1.00 20.53 59 ALA A CA 1
ATOM 469 C C . ALA A 1 67 ? -11.533 11.357 10.275 1.00 22.04 59 ALA A C 1
ATOM 470 O O . ALA A 1 67 ? -10.341 11.184 10.003 1.00 20.96 59 ALA A O 1
ATOM 472 N N . VAL A 1 68 ? -12.517 11.163 9.388 1.00 20.19 60 VAL A N 1
ATOM 473 C CA . VAL A 1 68 ? -12.286 10.782 7.992 1.00 15.94 60 VAL A CA 1
ATOM 474 C C . VAL A 1 68 ? -13.311 11.523 7.144 1.00 18.98 60 VAL A C 1
ATOM 475 O O . VAL A 1 68 ? -14.207 12.192 7.662 1.00 21.39 60 VAL A O 1
ATOM 479 N N . GLN A 1 69 ? -13.158 11.417 5.822 1.00 18.07 61 GLN A N 1
ATOM 480 C CA . GLN A 1 69 ? -14.180 11.891 4.897 1.00 21.08 61 GLN A CA 1
ATOM 481 C C . GLN A 1 69 ? -15.078 10.708 4.573 1.00 23.73 61 GLN A C 1
ATOM 482 O O . GLN A 1 69 ? -14.664 9.780 3.877 1.00 20.60 61 GLN A O 1
ATOM 488 N N . VAL A 1 70 ? -16.296 10.722 5.101 1.00 22.36 62 VAL A N 1
ATOM 489 C CA . VAL A 1 70 ? -17.231 9.629 4.882 1.00 22.79 62 VAL A CA 1
ATOM 490 C C . VAL A 1 70 ? -17.966 9.910 3.580 1.00 22.84 62 VAL A C 1
ATOM 491 O O . VAL A 1 70 ? -18.696 10.897 3.465 1.00 26.86 62 VAL A O 1
ATOM 495 N N . VAL A 1 71 ? -17.727 9.071 2.579 1.00 23.48 63 VAL A N 1
ATOM 496 C CA . VAL A 1 71 ? -18.462 9.175 1.326 1.00 23.62 63 VAL A CA 1
ATOM 497 C C . VAL A 1 71 ? -19.788 8.441 1.423 1.00 24.01 63 VAL A C 1
ATOM 498 O O . VAL A 1 71 ? -20.821 8.942 0.973 1.00 27.50 63 VAL A O 1
ATOM 502 N N . SER A 1 72 ? -19.766 7.243 1.997 1.00 22.90 64 SER A N 1
ATOM 503 C CA . SER A 1 72 ? -20.963 6.442 2.200 1.00 28.77 64 SER A CA 1
ATOM 504 C C . SER A 1 72 ? -20.884 5.800 3.574 1.00 24.63 64 SER A C 1
ATOM 505 O O . SER A 1 72 ? -19.869 5.187 3.918 1.00 23.81 64 SER A O 1
ATOM 508 N N . GLU A 1 73 ? -21.944 5.945 4.361 1.00 24.38 65 GLU A N 1
ATOM 509 C CA . GLU A 1 73 ? -21.953 5.308 5.669 1.00 25.40 65 GLU A CA 1
ATOM 510 C C . GLU A 1 73 ? -22.119 3.802 5.527 1.00 28.76 65 GLU A C 1
ATOM 511 O O . GLU A 1 73 ? -22.740 3.309 4.585 1.00 29.50 65 GLU A O 1
ATOM 517 N N . GLY A 1 74 ? -21.569 3.070 6.483 1.00 25.53 66 GLY A N 1
ATOM 518 C CA . GLY A 1 74 ? -21.684 1.626 6.466 1.00 27.03 66 GLY A CA 1
ATOM 519 C C . GLY A 1 74 ? -20.670 1.000 7.389 1.00 24.69 66 GLY A C 1
ATOM 520 O O . GLY A 1 74 ? -19.836 1.675 7.983 1.00 22.95 66 GLY A O 1
A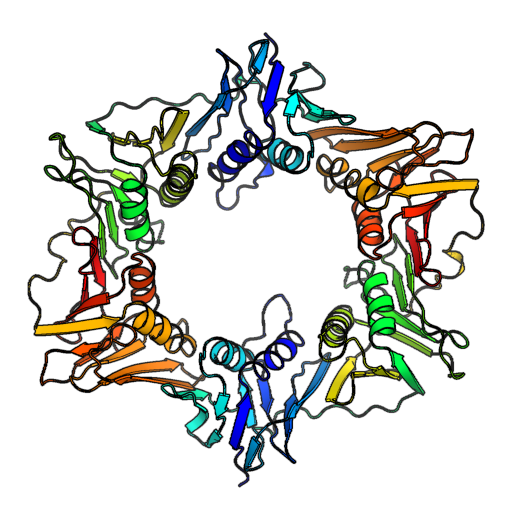TOM 521 N N . GLU A 1 75 ? -20.770 -0.324 7.512 1.00 21.99 67 GLU A N 1
ATOM 522 C CA . GLU A 1 75 ? -19.918 -1.075 8.425 1.00 20.96 67 GLU A CA 1
ATOM 523 C C . GLU A 1 75 ? -19.434 -2.354 7.754 1.00 20.09 67 GLU A C 1
ATOM 524 O O . GLU A 1 75 ? -20.139 -2.947 6.937 1.00 21.33 67 GLU A O 1
ATOM 530 N N . CYS A 1 76 ? -18.228 -2.788 8.112 1.00 19.08 68 CYS A N 1
ATOM 531 C CA . CYS A 1 76 ? -17.739 -4.082 7.659 1.00 22.09 68 CYS A CA 1
ATOM 532 C C . CYS A 1 76 ? -16.707 -4.566 8.667 1.00 22.32 68 CYS A C 1
ATOM 533 O O . CYS A 1 76 ? -16.289 -3.814 9.550 1.00 23.23 68 CYS A O 1
ATOM 536 N N . THR A 1 77 ? -16.321 -5.844 8.567 1.00 17.32 69 THR A N 1
ATOM 537 C CA . THR A 1 77 ? -15.258 -6.366 9.423 1.00 16.58 69 THR A CA 1
ATOM 538 C C . THR A 1 77 ? -14.259 -7.156 8.589 1.00 19.32 69 THR A C 1
ATOM 539 O O . THR A 1 77 ? -14.640 -7.868 7.655 1.00 19.92 69 THR A O 1
ATOM 543 N N . VAL A 1 78 ? -12.979 -7.025 8.933 1.00 15.58 70 VAL A N 1
ATOM 544 C CA . VAL A 1 78 ? -11.889 -7.674 8.207 1.00 15.90 70 VAL A CA 1
ATOM 545 C C . VAL A 1 78 ? -10.839 -8.117 9.218 1.00 18.94 70 VAL A C 1
ATOM 546 O O . VAL A 1 78 ? -10.901 -7.775 10.398 1.00 18.50 70 VAL A O 1
ATOM 550 N N . SER A 1 79 ? -9.864 -8.880 8.723 1.00 18.99 71 SER A N 1
ATOM 551 C CA . SER A 1 79 ? -8.732 -9.311 9.541 1.00 18.74 71 SER A CA 1
ATOM 552 C C . SER A 1 79 ? -7.937 -8.111 10.044 1.00 17.61 71 SER A C 1
ATOM 553 O O . SER A 1 79 ? -7.506 -7.264 9.260 1.00 17.37 71 SER A O 1
ATOM 556 N N . THR A 1 80 ? -7.743 -8.038 11.368 1.00 16.31 72 THR A N 1
ATOM 557 C CA . THR A 1 80 ? -6.942 -6.957 11.931 1.00 20.03 72 THR A CA 1
ATOM 558 C C . THR A 1 80 ? -5.516 -6.999 11.404 1.00 16.76 72 THR A C 1
ATOM 559 O O . THR A 1 80 ? -4.960 -5.976 10.986 1.00 18.08 72 THR A O 1
ATOM 563 N N . LYS A 1 81 ? -4.899 -8.175 11.454 1.00 17.61 73 LYS A N 1
ATOM 564 C CA . LYS A 1 81 ? -3.489 -8.278 11.085 1.00 20.38 73 LYS A CA 1
ATOM 565 C C . LYS A 1 81 ? -3.286 -7.964 9.610 1.00 19.25 73 LYS A C 1
ATOM 566 O O . LYS A 1 81 ? -2.313 -7.302 9.234 1.00 20.20 73 LYS A O 1
ATOM 572 N N . THR A 1 82 ? -4.202 -8.411 8.754 1.00 19.38 74 THR A N 1
ATOM 573 C CA . THR A 1 82 ? -4.044 -8.134 7.329 1.00 18.02 74 THR A CA 1
ATOM 574 C C . THR A 1 82 ? -4.203 -6.648 7.038 1.00 18.69 74 THR A C 1
ATOM 575 O O . THR A 1 82 ? -3.416 -6.065 6.282 1.00 20.44 74 THR A O 1
ATOM 579 N N . LEU A 1 83 ? -5.230 -6.020 7.616 1.00 17.24 75 LEU A N 1
ATOM 580 C CA . LEU A 1 83 ? -5.417 -4.588 7.428 1.00 15.01 75 LEU A CA 1
ATOM 581 C C . LEU A 1 83 ? -4.206 -3.815 7.946 1.00 18.57 75 LEU A C 1
ATOM 582 O O . LEU A 1 83 ? -3.689 -2.918 7.268 1.00 17.72 75 LEU A O 1
ATOM 587 N N . ASN A 1 84 ? -3.746 -4.159 9.151 1.00 18.82 76 ASN A N 1
ATOM 588 C CA . ASN A 1 84 ? -2.567 -3.515 9.734 1.00 16.49 76 ASN A CA 1
ATOM 589 C C . ASN A 1 84 ? -1.344 -3.665 8.830 1.00 19.26 76 ASN A C 1
ATOM 590 O O . ASN A 1 84 ? -0.674 -2.678 8.495 1.00 19.22 76 ASN A O 1
ATOM 595 N N . ASP A 1 85 ? -1.047 -4.897 8.416 1.00 18.56 77 ASP A N 1
ATOM 596 C CA . ASP A 1 85 ? 0.174 -5.149 7.653 1.00 19.98 77 ASP A CA 1
ATOM 597 C C . ASP A 1 85 ? 0.168 -4.413 6.314 1.00 20.89 77 ASP A C 1
ATOM 598 O O . ASP A 1 85 ? 1.208 -3.907 5.879 1.00 21.05 77 ASP A O 1
ATOM 603 N N . ILE A 1 86 ? -0.987 -4.343 5.641 1.00 17.77 78 ILE A N 1
ATOM 604 C CA . ILE A 1 86 ? -1.048 -3.661 4.350 1.00 19.55 78 ILE A CA 1
ATOM 605 C C . ILE A 1 86 ? -0.906 -2.153 4.528 1.00 17.50 78 ILE A C 1
ATOM 606 O O . ILE A 1 86 ? -0.099 -1.504 3.848 1.00 21.29 78 ILE A O 1
ATOM 611 N N . VAL A 1 87 ? -1.667 -1.577 5.462 1.00 17.96 79 VAL A N 1
ATOM 612 C CA . VAL A 1 87 ? -1.723 -0.125 5.566 1.00 19.50 79 VAL A CA 1
ATOM 613 C C . VAL A 1 87 ? -0.364 0.430 5.969 1.00 22.04 79 VAL A C 1
ATOM 614 O O . VAL A 1 87 ? 0.048 1.499 5.494 1.00 23.07 79 VAL A O 1
ATOM 618 N N . ARG A 1 88 ? 0.394 -0.324 6.769 1.00 22.68 80 ARG A N 1
ATOM 619 C CA . ARG A 1 88 ? 1.734 0.105 7.163 1.00 24.45 80 ARG A CA 1
ATOM 620 C C . ARG A 1 88 ? 2.724 0.165 6.004 1.00 26.10 80 ARG A C 1
ATOM 621 O O . ARG A 1 88 ? 3.795 0.762 6.167 1.00 27.81 80 ARG A O 1
ATOM 629 N N . LYS A 1 89 ? 2.415 -0.449 4.857 1.00 24.12 81 LYS A N 1
ATOM 630 C CA . LYS A 1 89 ? 3.320 -0.483 3.713 1.00 23.35 81 LYS A CA 1
ATOM 631 C C . LYS A 1 89 ? 2.838 0.358 2.540 1.00 27.47 81 LYS A C 1
ATOM 632 O O . LYS A 1 89 ? 3.399 0.248 1.443 1.00 30.67 81 LYS A O 1
ATOM 638 N N . LEU A 1 90 ? 1.825 1.190 2.737 1.00 25.91 82 LEU A N 1
ATOM 639 C CA . LEU A 1 90 ? 1.385 2.006 1.612 1.00 26.23 82 LEU A CA 1
ATOM 640 C C . LEU A 1 90 ? 1.996 3.395 1.704 1.00 25.14 82 LEU A C 1
ATOM 641 O O . LEU A 1 90 ? 1.988 3.995 2.787 1.00 27.36 82 LEU A O 1
ATOM 646 N N . PRO A 1 91 ? 2.547 3.930 0.607 1.00 26.53 83 PRO A N 1
ATOM 647 C CA . PRO A 1 91 ? 3.206 5.244 0.679 1.00 29.02 83 PRO A CA 1
ATOM 648 C C . PRO A 1 91 ? 2.258 6.427 0.585 1.00 31.95 83 PRO A C 1
ATOM 649 O O . PRO A 1 91 ? 2.666 7.552 0.911 1.00 32.39 83 PRO A O 1
ATOM 653 N N . ASP A 1 92 ? 1.023 6.205 0.148 1.00 25.35 84 ASP A N 1
ATOM 654 C CA . ASP A 1 92 ? 0.071 7.286 -0.074 1.00 23.64 84 ASP A CA 1
ATOM 655 C C . ASP A 1 92 ? -0.206 8.057 1.211 1.00 26.99 84 ASP A C 1
ATOM 656 O O . ASP A 1 92 ? -0.331 7.476 2.292 1.00 27.20 84 ASP A O 1
ATOM 661 N N . SER A 1 93 ? -0.338 9.377 1.089 1.00 24.93 85 SER A N 1
ATOM 662 C CA . SER A 1 93 ? -0.740 10.153 2.257 1.00 24.63 85 SER A CA 1
ATOM 663 C C . SER A 1 93 ? -2.194 9.904 2.642 1.00 23.84 85 SER A C 1
ATOM 664 O O . SER A 1 93 ? -2.553 10.109 3.806 1.00 23.27 85 SER A O 1
ATOM 667 N N . GLU A 1 94 ? -3.034 9.481 1.694 1.00 23.14 86 GLU A N 1
ATOM 668 C CA . GLU A 1 94 ? -4.425 9.141 1.974 1.00 22.51 86 GLU A CA 1
ATOM 669 C C . GLU A 1 94 ? -4.789 7.846 1.267 1.00 21.73 86 GLU A C 1
ATOM 670 O O . GLU A 1 94 ? -4.260 7.536 0.194 1.00 22.77 86 GLU A O 1
ATOM 676 N N . LEU A 1 95 ? -5.736 7.114 1.855 1.00 18.44 87 LEU A N 1
ATOM 677 C CA . LEU A 1 95 ? -6.255 5.890 1.272 1.00 21.32 87 LEU A CA 1
ATOM 678 C C . LEU A 1 95 ? -7.769 5.975 1.173 1.00 19.12 87 LEU A C 1
ATOM 679 O O . LEU A 1 95 ? -8.428 6.614 1.996 1.00 20.61 87 LEU A O 1
ATOM 684 N N . THR A 1 96 ? -8.322 5.305 0.167 1.00 18.72 88 THR A N 1
ATOM 685 C CA . THR A 1 96 ? -9.765 5.126 0.062 1.00 15.73 88 THR A CA 1
ATOM 686 C C . THR A 1 96 ? -10.112 3.697 0.438 1.00 20.10 88 THR A C 1
ATOM 687 O O . THR A 1 96 ? -9.511 2.750 -0.083 1.00 21.09 88 THR A O 1
ATOM 691 N N . LEU A 1 97 ? -11.046 3.547 1.374 1.00 17.99 89 LEU A N 1
ATOM 692 C CA A LEU A 1 97 ? -11.580 2.249 1.754 0.57 17.25 89 LEU A CA 1
ATOM 693 C CA B LEU A 1 97 ? -11.582 2.252 1.759 0.43 17.29 89 LEU A CA 1
ATOM 694 C C . LEU A 1 97 ? -13.002 2.145 1.228 1.00 19.67 89 LEU A C 1
ATOM 695 O O . LEU A 1 97 ? -13.835 3.021 1.497 1.00 20.11 89 LEU A O 1
ATOM 704 N N . THR A 1 98 ? -13.275 1.086 0.469 1.00 17.59 90 THR A N 1
ATOM 705 C CA . THR A 1 98 ? -14.596 0.898 -0.123 1.00 15.93 90 THR A CA 1
ATOM 706 C C . THR A 1 98 ? -15.001 -0.553 0.045 1.00 19.93 90 THR A C 1
ATOM 707 O O . THR A 1 98 ? -14.328 -1.446 -0.479 1.00 19.37 90 THR A O 1
ATOM 711 N N . ASP A 1 99 ? -16.123 -0.786 0.716 1.00 20.21 91 ASP A N 1
ATOM 712 C CA . ASP A 1 99 ? -16.692 -2.128 0.766 1.00 19.95 91 ASP A CA 1
ATOM 713 C C . ASP A 1 99 ? -17.424 -2.390 -0.553 1.00 20.60 91 ASP A C 1
ATOM 714 O O . ASP A 1 99 ? -18.513 -1.853 -0.806 1.00 22.85 91 ASP A O 1
ATOM 719 N N . LEU A 1 100 ? -16.826 -3.211 -1.409 1.00 21.25 92 LEU A N 1
ATOM 720 C CA . LEU A 1 100 ? -17.416 -3.511 -2.703 1.00 21.55 92 LEU A CA 1
ATOM 721 C C . LEU A 1 100 ? -18.328 -4.729 -2.672 1.00 23.78 92 LEU A C 1
ATOM 722 O O . LEU A 1 100 ? -18.836 -5.134 -3.728 1.00 29.45 92 LEU A O 1
ATOM 727 N N . GLY A 1 101 ? -18.576 -5.297 -1.503 1.00 23.67 93 GLY A N 1
ATOM 728 C CA . GLY A 1 101 ? -19.522 -6.406 -1.390 1.00 24.26 93 GLY A CA 1
ATOM 729 C C . GLY A 1 101 ? -18.829 -7.750 -1.574 1.00 25.00 93 GLY A C 1
ATOM 730 O O . GLY A 1 101 ? -17.970 -8.112 -0.763 1.00 24.47 93 GLY A O 1
ATOM 731 N N . THR A 1 102 ? -19.187 -8.472 -2.648 1.00 26.00 94 THR A N 1
ATOM 732 C CA . THR A 1 102 ? -18.698 -9.840 -2.805 1.00 32.45 94 THR A CA 1
ATOM 733 C C . THR A 1 102 ? -17.177 -9.901 -2.899 1.00 31.39 94 THR A C 1
ATOM 734 O O . THR A 1 102 ? -16.571 -10.861 -2.415 1.00 35.67 94 THR A O 1
ATOM 738 N N . THR A 1 103 ? -16.539 -8.889 -3.488 1.00 23.04 95 THR A N 1
ATOM 739 C CA . THR A 1 103 ? -15.087 -8.932 -3.615 1.00 25.49 95 THR A CA 1
ATOM 740 C C . THR A 1 103 ? -14.371 -8.456 -2.362 1.00 26.15 95 THR A C 1
ATOM 741 O O . THR A 1 103 ? -13.137 -8.536 -2.311 1.00 28.33 95 THR A O 1
ATOM 745 N N . GLY A 1 104 ? -15.104 -7.961 -1.371 1.00 21.29 96 GLY A N 1
ATOM 746 C CA . GLY A 1 104 ? -14.535 -7.594 -0.079 1.00 21.57 96 GLY A CA 1
ATOM 747 C C . GLY A 1 104 ? -14.281 -6.106 0.061 1.00 23.34 96 GLY A C 1
ATOM 748 O O . GLY A 1 104 ? -14.746 -5.277 -0.724 1.00 21.02 96 GLY A O 1
ATOM 749 N N . LEU A 1 105 ? -13.510 -5.772 1.097 1.00 15.85 97 LEU A N 1
ATOM 750 C CA . LEU A 1 105 ? -13.118 -4.393 1.353 1.00 18.31 97 LEU A CA 1
ATOM 751 C C . LEU A 1 105 ? -11.926 -4.043 0.468 1.00 18.78 97 LEU A C 1
ATOM 752 O O . LEU A 1 105 ? -10.884 -4.704 0.534 1.00 15.19 97 LEU A O 1
ATOM 757 N N . GLU A 1 106 ? -12.076 -3.012 -0.357 1.00 15.71 98 GLU A N 1
ATOM 758 C CA . GLU A 1 106 ? -10.992 -2.553 -1.216 1.00 18.36 98 GLU A CA 1
ATOM 759 C C . GLU A 1 106 ? -10.226 -1.434 -0.522 1.00 17.43 98 GLU A C 1
ATOM 760 O O . GLU A 1 106 ? -10.813 -0.415 -0.135 1.00 20.82 98 GLU A O 1
ATOM 766 N N . ILE A 1 107 ? -8.927 -1.642 -0.326 1.00 17.46 99 ILE A N 1
ATOM 767 C CA . ILE A 1 107 ? -8.005 -0.585 0.069 1.00 17.33 99 ILE A CA 1
ATOM 768 C C . ILE A 1 107 ? -7.359 -0.071 -1.207 1.00 20.00 99 ILE A C 1
ATOM 769 O O . ILE A 1 107 ? -6.698 -0.837 -1.913 1.00 21.71 99 ILE A O 1
ATOM 774 N N . LYS A 1 108 ? -7.539 1.212 -1.509 1.00 20.02 100 LYS A N 1
ATOM 775 C CA . LYS A 1 108 ? -7.090 1.768 -2.784 1.00 18.32 100 LYS A CA 1
ATOM 776 C C . LYS A 1 108 ? -6.092 2.884 -2.518 1.00 21.23 100 LYS A C 1
ATOM 777 O O . LYS A 1 108 ? -6.427 3.882 -1.867 1.00 19.32 100 LYS A O 1
ATOM 783 N N . GLY A 1 109 ? -4.866 2.702 -3.011 1.00 24.37 101 GLY A N 1
ATOM 784 C CA . GLY A 1 109 ? -3.899 3.766 -3.121 1.00 23.25 101 GLY A CA 1
ATOM 785 C C . GLY A 1 109 ? -3.697 4.156 -4.571 1.00 22.97 101 GLY A C 1
ATOM 786 O O . GLY A 1 109 ? -4.437 3.744 -5.464 1.00 24.02 101 GLY A O 1
ATOM 787 N N . LYS A 1 110 ? -2.676 4.968 -4.800 1.00 23.19 102 LYS A N 1
ATOM 788 C CA . LYS A 1 110 ? -2.312 5.279 -6.172 1.00 26.83 102 LYS A CA 1
ATOM 789 C C . LYS A 1 110 ? -1.650 4.048 -6.789 1.00 23.56 102 LYS A C 1
ATOM 790 O O . LYS A 1 110 ? -0.653 3.542 -6.265 1.00 36.44 102 LYS A O 1
ATOM 796 N N . ASN A 1 111 ? -2.206 3.570 -7.893 1.00 33.50 103 ASN A N 1
ATOM 797 C CA A ASN A 1 111 ? -1.713 2.400 -8.625 0.43 38.03 103 ASN A CA 1
ATOM 798 C CA B ASN A 1 111 ? -1.696 2.407 -8.617 0.57 38.50 103 ASN A CA 1
ATOM 799 C C . ASN A 1 111 ? -1.729 1.119 -7.795 1.00 24.69 103 ASN A C 1
ATOM 800 O O . ASN A 1 111 ? -1.101 0.134 -8.174 1.00 23.33 103 ASN A O 1
ATOM 809 N N . CYS A 1 112 ? -2.439 1.055 -6.665 1.00 23.37 104 CYS A N 1
ATOM 810 C CA A CYS A 1 112 ? -2.504 -0.227 -5.980 0.64 24.96 104 CYS A CA 1
ATOM 811 C CA B CYS A 1 112 ? -2.468 -0.183 -5.892 0.36 25.49 104 CYS A CA 1
ATOM 812 C C . CYS A 1 112 ? -3.858 -0.409 -5.313 1.00 25.30 104 CYS A C 1
ATOM 813 O O . CYS A 1 112 ? -4.485 0.542 -4.840 1.00 24.48 104 CYS A O 1
ATOM 818 N N . LYS A 1 113 ? -4.319 -1.661 -5.330 1.00 21.76 105 LYS A N 1
ATOM 819 C CA . LYS A 1 113 ? -5.615 -2.049 -4.779 1.00 19.67 105 LYS A CA 1
ATOM 820 C C . LYS A 1 113 ? -5.474 -3.391 -4.084 1.00 21.02 105 LYS A C 1
ATOM 821 O O . LYS A 1 113 ? -4.919 -4.336 -4.658 1.00 22.07 105 LYS A O 1
ATOM 827 N N . PHE A 1 114 ? -5.979 -3.470 -2.854 1.00 15.55 106 PHE A N 1
ATOM 828 C CA . PHE A 1 114 ? -6.003 -4.699 -2.076 1.00 18.00 106 PHE A CA 1
ATOM 829 C C . PHE A 1 114 ? -7.454 -5.002 -1.752 1.00 16.15 106 PHE A C 1
ATOM 830 O O . PHE A 1 114 ? -8.187 -4.107 -1.326 1.00 20.55 106 PHE A O 1
ATOM 838 N N . ASN A 1 115 ? -7.864 -6.249 -1.942 1.00 17.46 107 ASN A N 1
ATOM 839 C CA . ASN A 1 115 ? -9.203 -6.693 -1.567 1.00 15.43 107 ASN A CA 1
ATOM 840 C C . ASN A 1 115 ? -9.085 -7.638 -0.389 1.00 17.03 107 ASN A C 1
ATOM 841 O O . ASN A 1 115 ? -8.416 -8.674 -0.491 1.00 17.89 107 ASN A O 1
ATOM 846 N N . LEU A 1 116 ? -9.749 -7.293 0.708 1.00 19.34 108 LEU A N 1
ATOM 847 C CA . LEU A 1 116 ? -9.754 -8.085 1.934 1.00 19.13 108 LEU A CA 1
ATOM 848 C C . LEU A 1 116 ? -11.139 -8.682 2.106 1.00 16.60 108 LEU A C 1
ATOM 849 O O . LEU A 1 116 ? -12.125 -7.942 2.144 1.00 20.79 108 LEU A O 1
ATOM 854 N N . PHE A 1 117 ? -11.211 -10.003 2.214 1.00 18.99 109 PHE A N 1
ATOM 855 C CA . PHE A 1 117 ? -12.498 -10.651 2.425 1.00 20.19 109 PHE A CA 1
ATOM 856 C C . PHE A 1 117 ? -13.105 -10.155 3.726 1.00 19.45 109 PHE A C 1
ATOM 857 O O . PHE A 1 117 ? -12.409 -9.995 4.735 1.00 20.41 109 PHE A O 1
ATOM 865 N N . THR A 1 118 ? -14.412 -9.923 3.710 1.00 19.53 110 THR A N 1
ATOM 866 C CA . THR A 1 118 ? -15.080 -9.428 4.903 1.00 17.48 110 THR A CA 1
ATOM 867 C C . THR A 1 118 ? -15.811 -10.566 5.596 1.00 18.53 110 THR A C 1
ATOM 868 O O . THR A 1 118 ? -16.122 -11.604 5.003 1.00 21.86 110 THR A O 1
ATOM 872 N N . LEU A 1 119 ? -16.081 -10.353 6.880 1.00 18.48 111 LEU A N 1
ATOM 873 C CA . LEU A 1 119 ? -16.954 -11.211 7.655 1.00 24.94 111 LEU A CA 1
ATOM 874 C C . LEU A 1 119 ? -18.184 -10.425 8.091 1.00 25.60 111 LEU A C 1
ATOM 875 O O . LEU A 1 119 ? -18.103 -9.205 8.287 1.00 30.54 111 LEU A O 1
ATOM 880 N N . PRO A 1 120 ? -19.320 -11.097 8.278 1.00 34.00 112 PRO A N 1
ATOM 881 C CA . PRO A 1 120 ? -20.570 -10.387 8.595 1.00 32.64 112 PRO A CA 1
ATOM 882 C C . PRO A 1 120 ? -20.454 -9.562 9.867 1.00 34.04 112 PRO A C 1
ATOM 883 O O . PRO A 1 120 ? -20.015 -10.054 10.905 1.00 33.08 112 PRO A O 1
ATOM 887 N N . VAL A 1 121 ? -20.859 -8.291 9.773 1.00 32.54 113 VAL A N 1
ATOM 888 C CA . VAL A 1 121 ? -20.912 -7.420 10.945 1.00 30.70 113 VAL A CA 1
ATOM 889 C C . VAL A 1 121 ? -21.813 -8.012 12.020 1.00 31.32 113 VAL A C 1
ATOM 890 O O . VAL A 1 121 ? -21.539 -7.873 13.220 1.00 30.44 113 VAL A O 1
ATOM 894 N N . SER A 1 122 ? -22.883 -8.704 11.619 1.00 32.10 114 SER A N 1
ATOM 895 C CA . SER A 1 122 ? -23.796 -9.263 12.609 1.00 33.19 114 SER A CA 1
ATOM 896 C C . SER A 1 122 ? -23.117 -10.297 13.500 1.00 36.54 114 SER A C 1
ATOM 897 O O . SER A 1 122 ? -23.649 -10.621 14.565 1.00 45.34 114 SER A O 1
ATOM 900 N N . SER A 1 123 ? -21.959 -10.820 13.092 1.00 35.95 115 SER A N 1
ATOM 901 C CA . SER A 1 123 ? -21.187 -11.740 13.917 1.00 35.10 115 SER A CA 1
ATOM 902 C C . SER A 1 123 ? -20.227 -11.024 14.856 1.00 35.55 115 SER A C 1
ATOM 903 O O . SER A 1 123 ? -19.642 -11.672 15.731 1.00 37.45 115 SER A O 1
ATOM 906 N N . PHE A 1 124 ? -20.039 -9.731 14.683 1.00 29.02 116 PHE A N 1
ATOM 907 C CA . PHE A 1 124 ? -19.031 -9.043 15.484 1.00 26.26 116 PHE A CA 1
ATOM 908 C C . PHE A 1 124 ? -19.665 -8.508 16.761 1.00 28.06 116 PHE A C 1
ATOM 909 O O . PHE A 1 124 ? -20.698 -7.830 16.701 1.00 27.82 116 PHE A O 1
ATOM 917 N N . PRO A 1 125 ? -19.091 -8.798 17.922 1.00 25.26 117 PRO A N 1
ATOM 918 C CA . PRO A 1 125 ? -19.744 -8.409 19.174 1.00 22.10 117 PRO A CA 1
ATOM 919 C C . PRO A 1 125 ? -19.772 -6.896 19.352 1.00 19.85 117 PRO A C 1
ATOM 920 O O . PRO A 1 125 ? -18.823 -6.189 19.017 1.00 22.24 117 PRO A O 1
ATOM 924 N N . ALA A 1 126 ? -20.874 -6.410 19.911 1.00 21.93 118 ALA A N 1
ATOM 925 C CA . ALA A 1 126 ? -20.990 -5.022 20.344 1.00 21.63 118 ALA A CA 1
ATOM 926 C C . ALA A 1 126 ? -20.488 -4.869 21.776 1.00 21.17 118 ALA A C 1
ATOM 927 O O . ALA A 1 126 ? -20.443 -5.827 22.552 1.00 23.83 118 ALA A O 1
ATOM 929 N N . MET A 1 127 ? -20.120 -3.636 22.127 1.00 23.10 119 MET A N 1
ATOM 930 C CA A MET A 1 127 ? -19.584 -3.369 23.455 0.63 28.78 119 MET A CA 1
ATOM 931 C CA B MET A 1 127 ? -19.583 -3.371 23.455 0.37 27.87 119 MET A CA 1
ATOM 932 C C . MET A 1 127 ? -20.664 -3.499 24.523 1.00 30.98 119 MET A C 1
ATOM 933 O O . MET A 1 127 ? -21.809 -3.071 24.336 1.00 24.71 119 MET A O 1
ATOM 942 N N . ASP A 1 128 ? -20.291 -4.088 25.660 1.00 21.43 120 ASP A N 1
ATOM 943 C CA . ASP A 1 128 ? -21.187 -4.164 26.794 1.00 23.09 120 ASP A CA 1
ATOM 944 C C . ASP A 1 128 ? -21.255 -2.791 27.462 1.00 21.06 120 ASP A C 1
ATOM 945 O O . ASP A 1 128 ? -20.585 -1.837 27.057 1.00 24.62 120 ASP A O 1
ATOM 950 N N . SER A 1 129 ? -22.078 -2.679 28.477 1.00 24.64 121 SER A N 1
ATOM 951 C CA A SER A 1 129 ? -22.300 -1.436 29.191 0.59 22.58 121 SER A CA 1
ATOM 952 C CA B SER A 1 129 ? -22.278 -1.427 29.185 0.41 22.55 121 SER A CA 1
ATOM 953 C C . SER A 1 129 ? -21.693 -1.534 30.583 1.00 25.77 121 SER A C 1
ATOM 954 O O . SER A 1 129 ? -21.207 -2.584 31.003 1.00 32.29 121 SER A O 1
ATOM 959 N N . ILE A 1 130 ? -21.751 -0.430 31.305 1.00 25.55 122 ILE A N 1
ATOM 960 C CA . ILE A 1 130 ? -21.212 -0.377 32.652 1.00 23.67 122 ILE A CA 1
ATOM 961 C C . ILE A 1 130 ? -22.176 0.419 33.512 1.00 25.69 122 ILE A C 1
ATOM 962 O O . ILE A 1 130 ? -22.779 1.394 33.050 1.00 28.89 122 ILE A O 1
ATOM 967 N N . ASN A 1 131 ? -22.356 -0.040 34.748 1.00 27.23 123 ASN A N 1
ATOM 968 C CA A ASN A 1 131 ? -23.142 0.653 35.762 0.45 29.95 123 ASN A CA 1
ATOM 969 C CA B ASN A 1 131 ? -23.143 0.653 35.765 0.55 29.82 123 ASN A CA 1
ATOM 970 C C . ASN A 1 131 ? -22.187 1.175 36.828 1.00 27.91 123 ASN A C 1
ATOM 971 O O . ASN A 1 131 ? -21.962 0.506 37.850 1.00 28.60 123 ASN A O 1
ATOM 980 N N . PRO A 1 132 ? -21.620 2.367 36.649 1.00 26.94 124 PRO A N 1
ATOM 981 C CA . PRO A 1 132 ? -20.526 2.815 37.523 1.00 28.64 124 PRO A CA 1
ATOM 982 C C . PRO A 1 132 ? -20.961 3.063 38.958 1.00 31.08 124 PRO A C 1
ATOM 983 O O . PRO A 1 132 ? -22.033 3.615 39.220 1.00 34.65 124 PRO A O 1
ATOM 987 N N . GLU A 1 133 ? -20.099 2.649 39.891 1.00 29.16 125 GLU A N 1
ATOM 988 C CA . GLU A 1 133 ? -20.168 3.085 41.279 1.00 30.98 125 GLU A CA 1
ATOM 989 C C . GLU A 1 133 ? -19.323 4.323 41.536 1.00 31.65 125 GLU A C 1
ATOM 990 O O . GLU A 1 133 ? -19.508 4.984 42.564 1.00 32.96 125 GLU A O 1
ATOM 996 N N . ALA A 1 134 ? -18.378 4.617 40.648 1.00 26.44 126 ALA A N 1
ATOM 997 C CA . ALA A 1 134 ? -17.478 5.757 40.769 1.00 24.51 126 ALA A CA 1
ATOM 998 C C . ALA A 1 134 ? -17.106 6.205 39.365 1.00 27.39 126 ALA A C 1
ATOM 999 O O . ALA A 1 134 ? -16.677 5.383 38.551 1.00 26.38 126 ALA A O 1
ATOM 1001 N N . SER A 1 135 ? -17.284 7.496 39.091 1.00 28.79 127 SER A N 1
ATOM 1002 C CA . SER A 1 135 ? -16.982 8.097 37.797 1.00 29.01 127 SER A CA 1
ATOM 1003 C C . SER A 1 135 ? -16.226 9.394 38.031 1.00 21.93 127 SER A C 1
ATOM 1004 O O . SER A 1 135 ? -16.698 10.253 38.783 1.00 26.52 127 SER A O 1
ATOM 1007 N N . PHE A 1 136 ? -15.087 9.562 37.361 1.00 24.11 128 PHE A N 1
ATOM 1008 C CA . PHE A 1 136 ? -14.287 10.766 37.548 1.00 25.38 128 PHE A CA 1
ATOM 1009 C C . PHE A 1 136 ? -13.352 10.922 36.358 1.00 24.95 128 PHE A C 1
ATOM 1010 O O . PHE A 1 136 ? -13.198 10.012 35.539 1.00 23.42 128 PHE A O 1
ATOM 1018 N N . LYS A 1 137 ? -12.714 12.090 36.282 1.00 21.15 129 LYS A N 1
ATOM 1019 C CA A LYS A 1 137 ? -11.750 12.398 35.234 0.46 22.56 129 LYS A CA 1
ATOM 1020 C CA B LYS A 1 137 ? -11.739 12.374 35.237 0.54 22.35 129 LYS A CA 1
ATOM 1021 C C . LYS A 1 137 ? -10.443 12.864 35.863 1.00 24.69 129 LYS A C 1
ATOM 1022 O O . LYS A 1 137 ? -10.458 13.631 36.830 1.00 22.47 129 LYS A O 1
ATOM 1033 N N . ILE A 1 138 ? -9.317 12.390 35.323 1.00 18.37 130 ILE A N 1
ATOM 1034 C CA . ILE A 1 138 ? -7.986 12.870 35.688 1.00 18.74 130 ILE A CA 1
ATOM 1035 C C . ILE A 1 138 ? -7.223 13.121 34.396 1.00 23.76 130 ILE A C 1
ATOM 1036 O O . ILE A 1 138 ? -7.650 12.717 33.314 1.00 21.51 130 ILE A O 1
ATOM 1041 N N . SER A 1 139 ? -6.073 13.779 34.516 1.00 20.35 131 SER A N 1
ATOM 1042 C CA . SER A 1 139 ? -5.246 13.982 33.333 1.00 18.93 131 SER A CA 1
ATOM 1043 C C . SER A 1 139 ? -4.629 12.662 32.889 1.00 17.48 131 SER A C 1
ATOM 1044 O O . SER A 1 139 ? -4.398 11.748 33.688 1.00 16.04 131 SER A O 1
ATOM 1047 N N . CYS A 1 140 ? -4.361 12.562 31.587 1.00 19.95 132 CYS A N 1
ATOM 1048 C CA . CYS A 1 140 ? -3.649 11.391 31.096 1.00 15.99 132 CYS A CA 1
ATOM 1049 C C . CYS A 1 140 ? -2.261 11.281 31.707 1.00 14.34 132 CYS A C 1
ATOM 1050 O O . CYS A 1 140 ? -1.790 10.167 31.969 1.00 17.88 132 CYS A O 1
ATOM 1053 N N . THR A 1 141 ? -1.572 12.418 31.913 1.00 19.19 133 THR A N 1
ATOM 1054 C CA A THR A 1 141 ? -0.251 12.340 32.531 0.61 19.54 133 THR A CA 1
ATOM 1055 C CA B THR A 1 141 ? -0.255 12.379 32.547 0.39 20.47 133 THR A CA 1
ATOM 1056 C C . THR A 1 141 ? -0.335 11.783 33.949 1.00 22.14 133 THR A C 1
ATOM 1057 O O . THR A 1 141 ? 0.522 10.988 34.350 1.00 18.57 133 THR A O 1
ATOM 1064 N N . ASP A 1 142 ? -1.369 12.158 34.714 1.00 18.72 134 ASP A N 1
ATOM 1065 C CA . ASP A 1 142 ? -1.538 11.596 36.056 1.00 18.11 134 ASP A CA 1
ATOM 1066 C C . ASP A 1 142 ? -1.792 10.101 36.004 1.00 16.96 134 ASP A C 1
ATOM 1067 O O . ASP A 1 142 ? -1.260 9.343 36.828 1.00 19.47 134 ASP A O 1
ATOM 1072 N N . PHE A 1 143 ? -2.649 9.657 35.076 1.00 14.38 135 PHE A N 1
ATOM 1073 C CA . PHE A 1 143 ? -2.925 8.230 34.992 1.00 13.64 135 PHE A CA 1
ATOM 1074 C C . PHE A 1 143 ? -1.673 7.470 34.591 1.00 17.27 135 PHE A C 1
ATOM 1075 O O . PHE A 1 143 ? -1.373 6.410 35.154 1.00 16.46 135 PHE A O 1
ATOM 1083 N N . ALA A 1 144 ? -0.914 8.010 33.630 1.00 15.55 136 ALA A N 1
ATOM 1084 C CA . ALA A 1 144 ? 0.318 7.348 33.225 1.00 14.99 136 ALA A CA 1
ATOM 1085 C C . ALA A 1 144 ? 1.259 7.196 34.410 1.00 17.77 136 ALA A C 1
ATOM 1086 O O . ALA A 1 144 ? 1.869 6.134 34.592 1.00 17.11 136 ALA A O 1
ATOM 1088 N N . LYS A 1 145 ? 1.368 8.238 35.241 1.00 17.76 137 LYS A N 1
ATOM 1089 C CA . LYS A 1 145 ? 2.304 8.182 36.359 1.00 19.24 137 LYS A CA 1
ATOM 1090 C C . LYS A 1 145 ? 1.908 7.091 37.339 1.00 15.88 137 LYS A C 1
ATOM 1091 O O . LYS A 1 145 ? 2.760 6.318 37.800 1.00 18.58 137 LYS A O 1
ATOM 1097 N N . ILE A 1 146 ? 0.614 7.008 37.684 1.00 16.56 138 ILE A N 1
ATOM 1098 C CA . ILE A 1 146 ? 0.280 6.031 38.717 1.00 12.74 138 ILE A CA 1
ATOM 1099 C C . ILE A 1 146 ? 0.392 4.608 38.170 1.00 16.47 138 ILE A C 1
ATOM 1100 O O . ILE A 1 146 ? 0.733 3.685 38.916 1.00 17.44 138 ILE A O 1
ATOM 1105 N N . ILE A 1 147 ? 0.170 4.398 36.862 1.00 14.21 139 ILE A N 1
ATOM 1106 C CA . ILE A 1 147 ? 0.372 3.058 36.319 1.00 15.27 139 ILE A CA 1
ATOM 1107 C C . ILE A 1 147 ? 1.862 2.742 36.231 1.00 18.09 139 ILE A C 1
ATOM 1108 O O . ILE A 1 147 ? 2.303 1.636 36.575 1.00 16.49 139 ILE A O 1
ATOM 1113 N N . GLU A 1 148 ? 2.663 3.703 35.767 1.00 14.95 140 GLU A N 1
ATOM 1114 C CA . GLU A 1 148 ? 4.095 3.447 35.641 1.00 15.38 140 GLU A CA 1
ATOM 1115 C C . GLU A 1 148 ? 4.731 3.172 36.992 1.00 21.96 140 GLU A C 1
ATOM 1116 O O . GLU A 1 148 ? 5.680 2.386 37.076 1.00 17.57 140 GLU A O 1
ATOM 1122 N N . SER A 1 149 ? 4.205 3.779 38.057 1.00 17.97 141 SER A N 1
ATOM 1123 C CA . SER A 1 149 ? 4.773 3.571 39.383 1.00 14.97 141 SER A CA 1
ATOM 1124 C C . SER A 1 149 ? 4.320 2.274 40.030 1.00 18.97 141 SER A C 1
ATOM 1125 O O . SER A 1 149 ? 4.839 1.935 41.101 1.00 19.34 141 SER A O 1
ATOM 1128 N N . THR A 1 150 ? 3.391 1.527 39.415 1.00 16.40 142 THR A N 1
ATOM 1129 C CA . THR A 1 150 ? 2.829 0.357 40.087 1.00 16.48 142 THR A CA 1
ATOM 1130 C C . THR A 1 150 ? 2.736 -0.902 39.237 1.00 16.53 142 THR A C 1
ATOM 1131 O O . THR A 1 150 ? 2.633 -1.988 39.816 1.00 19.04 142 THR A O 1
ATOM 1135 N N . LYS A 1 151 ? 2.805 -0.822 37.904 1.00 16.34 143 LYS A N 1
ATOM 1136 C CA . LYS A 1 151 ? 2.560 -2.046 37.152 1.00 18.21 143 LYS A CA 1
ATOM 1137 C C . LYS A 1 151 ? 3.687 -3.062 37.300 1.00 19.69 143 LYS A C 1
ATOM 1138 O O . LYS A 1 151 ? 3.458 -4.255 37.068 1.00 19.55 143 LYS A O 1
ATOM 1144 N N . PHE A 1 152 ? 4.882 -2.633 37.716 1.00 18.44 144 PHE A N 1
ATOM 1145 C CA . PHE A 1 152 ? 6.020 -3.542 37.746 1.00 19.38 144 PHE A CA 1
ATOM 1146 C C . PHE A 1 152 ? 5.995 -4.507 38.924 1.00 20.76 144 PHE A C 1
ATOM 1147 O O . PHE A 1 152 ? 6.728 -5.500 38.896 1.00 22.39 144 PHE A O 1
ATOM 1155 N N . SER A 1 153 ? 5.195 -4.238 39.959 1.00 17.89 145 SER A N 1
ATOM 1156 C CA . SER A 1 153 ? 5.221 -5.042 41.176 1.00 16.25 145 SER A CA 1
ATOM 1157 C C . SER A 1 153 ? 3.910 -5.791 41.409 1.00 18.55 145 SER A C 1
ATOM 1158 O O . SER A 1 153 ? 3.591 -6.144 42.549 1.00 22.79 145 SER A O 1
ATOM 1161 N N . ILE A 1 154 ? 3.136 -6.048 40.353 1.00 18.97 146 ILE A N 1
ATOM 1162 C CA . ILE A 1 154 ? 2.057 -7.007 40.524 1.00 22.39 146 ILE A CA 1
ATOM 1163 C C . ILE A 1 154 ? 2.639 -8.410 40.664 1.00 25.90 146 ILE A C 1
ATOM 1164 O O . ILE A 1 154 ? 3.784 -8.688 40.284 1.00 29.27 146 ILE A O 1
ATOM 1169 N N . SER A 1 155 ? 1.842 -9.310 41.233 1.00 23.65 147 SER A N 1
ATOM 1170 C CA . SER A 1 155 ? 2.225 -10.712 41.218 1.00 25.59 147 SER A CA 1
ATOM 1171 C C . SER A 1 155 ? 2.044 -11.261 39.811 1.00 26.19 147 SER A C 1
ATOM 1172 O O . SER A 1 155 ? 1.055 -10.961 39.137 1.00 24.93 147 SER A O 1
ATOM 1175 N N . LEU A 1 156 ? 3.007 -12.059 39.363 1.00 26.05 148 LEU A N 1
ATOM 1176 C CA . LEU A 1 156 ? 2.862 -12.746 38.088 1.00 38.08 148 LEU A CA 1
ATOM 1177 C C . LEU A 1 156 ? 2.243 -14.129 38.236 1.00 40.34 148 LEU A C 1
ATOM 1178 O O . LEU A 1 156 ? 1.970 -14.783 37.222 1.00 43.03 148 LEU A O 1
ATOM 1183 N N . ASP A 1 157 ? 2.016 -14.583 39.467 1.00 37.08 149 ASP A N 1
ATOM 1184 C CA . ASP A 1 157 ? 1.296 -15.828 39.704 1.00 45.36 149 ASP A CA 1
ATOM 1185 C C . ASP A 1 157 ? -0.185 -15.622 39.407 1.00 53.66 149 ASP A C 1
ATOM 1186 O O . ASP A 1 157 ? -0.866 -14.865 40.109 1.00 55.79 149 ASP A O 1
ATOM 1191 N N . GLU A 1 158 ? -0.690 -16.314 38.381 1.00 48.97 150 GLU A N 1
ATOM 1192 C CA . GLU A 1 158 ? -2.086 -16.150 37.990 1.00 49.40 150 GLU A CA 1
ATOM 1193 C C . GLU A 1 158 ? -3.051 -16.752 39.005 1.00 46.38 150 GLU A C 1
ATOM 1194 O O . GLU A 1 158 ? -4.237 -16.403 38.996 1.00 57.72 150 GLU A O 1
ATOM 1196 N N . THR A 1 159 ? -2.573 -17.639 39.879 1.00 36.02 151 THR A N 1
ATOM 1197 C CA . THR A 1 159 ? -3.437 -18.221 40.900 1.00 52.03 151 THR A CA 1
ATOM 1198 C C . THR A 1 159 ? -3.611 -17.296 42.096 1.00 58.97 151 THR A C 1
ATOM 1199 O O . THR A 1 159 ? -4.641 -17.361 42.777 1.00 55.56 151 THR A O 1
ATOM 1203 N N . ARG A 1 160 ? -2.617 -16.448 42.380 1.00 59.13 152 ARG A N 1
ATOM 1204 C CA . ARG A 1 160 ? -2.737 -15.423 43.419 1.00 45.85 152 ARG A CA 1
ATOM 1205 C C . ARG A 1 160 ? -3.616 -14.297 42.882 1.00 40.43 152 ARG A C 1
ATOM 1206 O O . ARG A 1 160 ? -3.167 -13.184 42.591 1.00 36.58 152 ARG A O 1
ATOM 1214 N N . TYR A 1 161 ? -4.906 -14.620 42.767 1.00 41.97 153 TYR A N 1
ATOM 1215 C CA . TYR A 1 161 ? -5.849 -13.793 42.022 1.00 42.58 153 TYR A CA 1
ATOM 1216 C C . TYR A 1 161 ? -5.766 -12.330 42.436 1.00 45.23 153 TYR A C 1
ATOM 1217 O O . TYR A 1 161 ? -5.480 -11.455 41.615 1.00 59.48 153 TYR A O 1
ATOM 1219 N N . ASN A 1 162 ? -5.956 -12.051 43.720 1.00 44.45 154 ASN A N 1
ATOM 1220 C CA A ASN A 1 162 ? -6.074 -10.654 44.127 0.57 47.06 154 ASN A CA 1
ATOM 1221 C CA B ASN A 1 162 ? -6.061 -10.699 44.247 0.43 46.00 154 ASN A CA 1
ATOM 1222 C C . ASN A 1 162 ? -4.733 -9.953 44.302 1.00 41.47 154 ASN A C 1
ATOM 1223 O O . ASN A 1 162 ? -4.683 -8.881 44.919 1.00 33.08 154 ASN A O 1
ATOM 1232 N N . LEU A 1 163 ? -3.657 -10.506 43.750 1.00 32.50 155 LEU A N 1
ATOM 1233 C CA . LEU A 1 163 ? -2.416 -9.762 43.600 1.00 24.82 155 LEU A CA 1
ATOM 1234 C C . LEU A 1 163 ? -2.033 -9.608 42.140 1.00 24.95 155 LEU A C 1
ATOM 1235 O O . LEU A 1 163 ? -1.046 -8.932 41.830 1.00 24.84 155 LEU A O 1
ATOM 1240 N N . ASN A 1 164 ? -2.803 -10.192 41.234 1.00 23.15 156 ASN A N 1
ATOM 1241 C CA . ASN A 1 164 ? -2.431 -10.313 39.828 1.00 25.08 156 ASN A CA 1
ATOM 1242 C C . ASN A 1 164 ? -2.913 -9.140 38.976 1.00 27.69 156 ASN A C 1
ATOM 1243 O O . ASN A 1 164 ? -3.456 -9.325 37.883 1.00 34.73 156 ASN A O 1
ATOM 1248 N N . GLY A 1 165 ? -2.716 -7.917 39.450 1.00 23.73 157 GLY A N 1
ATOM 1249 C CA . GLY A 1 165 ? -3.108 -6.722 38.725 1.00 17.26 157 GLY A CA 1
ATOM 1250 C C . GLY A 1 165 ? -2.893 -5.529 39.631 1.00 19.18 157 GLY A C 1
ATOM 1251 O O . GLY A 1 165 ? -2.500 -5.680 40.789 1.00 22.99 157 GLY A O 1
ATOM 1252 N N . VAL A 1 166 ? -3.163 -4.332 39.095 1.00 17.60 158 VAL A N 1
ATOM 1253 C CA . VAL A 1 166 ? -3.059 -3.118 39.908 1.00 17.25 158 VAL A CA 1
ATOM 1254 C C . VAL A 1 166 ? -4.410 -2.805 40.528 1.00 18.94 158 VAL A C 1
ATOM 1255 O O . VAL A 1 166 ? -5.457 -2.907 39.880 1.00 19.39 158 VAL A O 1
ATOM 1259 N N . TYR A 1 167 ? -4.385 -2.422 41.802 1.00 14.51 159 TYR A N 1
ATOM 1260 C CA . TYR A 1 167 ? -5.595 -2.100 42.549 1.00 16.60 159 TYR A CA 1
ATOM 1261 C C . TYR A 1 167 ? -5.860 -0.608 42.372 1.00 17.81 159 TYR A C 1
ATOM 1262 O O . TYR A 1 167 ? -5.180 0.229 42.965 1.00 17.55 159 TYR A O 1
ATOM 1271 N N . LEU A 1 168 ? -6.828 -0.261 41.521 1.00 15.26 160 LEU A N 1
ATOM 1272 C CA . LEU A 1 168 ? -7.180 1.135 41.290 1.00 15.49 160 LEU A CA 1
ATOM 1273 C C . LEU A 1 168 ? -8.321 1.490 42.229 1.00 14.63 160 LEU A C 1
ATOM 1274 O O . LEU A 1 168 ? -9.381 0.863 42.172 1.00 17.88 160 LEU A O 1
ATOM 1279 N N . HIS A 1 169 ? -8.106 2.467 43.111 1.00 16.94 161 HIS A N 1
ATOM 1280 C CA . HIS A 1 169 ? -9.091 2.684 44.157 1.00 20.20 161 HIS A CA 1
ATOM 1281 C C . HIS A 1 169 ? -9.174 4.152 44.534 1.00 20.58 161 HIS A C 1
ATOM 1282 O O . HIS A 1 169 ? -8.194 4.894 44.438 1.00 18.64 161 HIS A O 1
ATOM 1289 N N . ILE A 1 170 ? -10.375 4.558 44.950 1.00 22.70 162 ILE A N 1
ATOM 1290 C CA A ILE A 1 170 ? -10.641 5.897 45.467 0.50 23.55 162 ILE A CA 1
ATOM 1291 C CA B ILE A 1 170 ? -10.620 5.897 45.469 0.50 23.55 162 ILE A CA 1
ATOM 1292 C C . ILE A 1 170 ? -10.622 5.831 46.986 1.00 21.01 162 ILE A C 1
ATOM 1293 O O . ILE A 1 170 ? -11.342 5.019 47.578 1.00 24.94 162 ILE A O 1
ATOM 1302 N N . LYS A 1 171 ? -9.811 6.687 47.615 1.00 22.73 163 LYS A N 1
ATOM 1303 C CA . LYS A 1 171 ? -9.685 6.776 49.073 1.00 27.92 163 LYS A CA 1
ATOM 1304 C C . LYS A 1 171 ? -9.811 8.236 49.474 1.00 34.51 163 LYS A C 1
ATOM 1305 O O . LYS A 1 171 ? -8.865 9.006 49.283 1.00 30.05 163 LYS A O 1
ATOM 1311 N N . ASP A 1 172 ? -10.952 8.601 50.067 1.00 31.66 164 ASP A N 1
ATOM 1312 C CA . ASP A 1 172 ? -11.270 9.989 50.378 1.00 42.32 164 ASP A CA 1
ATOM 1313 C C . ASP A 1 172 ? -11.234 10.798 49.089 1.00 43.18 164 ASP A C 1
ATOM 1314 O O . ASP A 1 172 ? -12.066 10.584 48.208 1.00 49.93 164 ASP A O 1
ATOM 1316 N N . LYS A 1 173 ? -10.281 11.716 48.942 1.00 34.96 165 LYS A N 1
ATOM 1317 C CA . LYS A 1 173 ? -10.200 12.488 47.706 1.00 40.81 165 LYS A CA 1
ATOM 1318 C C . LYS A 1 173 ? -9.021 12.069 46.832 1.00 27.37 165 LYS A C 1
ATOM 1319 O O . LYS A 1 173 ? -8.635 12.809 45.924 1.00 34.92 165 LYS A O 1
ATOM 1325 N N . GLU A 1 174 ? -8.442 10.897 47.081 1.00 29.49 166 GLU A N 1
ATOM 1326 C CA . GLU A 1 174 ? -7.301 10.423 46.315 1.00 28.91 166 GLU A CA 1
ATOM 1327 C C . GLU A 1 174 ? -7.745 9.310 45.378 1.00 24.94 166 GLU A C 1
ATOM 1328 O O . GLU A 1 174 ? -8.539 8.443 45.760 1.00 28.21 166 GLU A O 1
ATOM 1334 N N . PHE A 1 175 ? -7.248 9.350 44.147 1.00 17.91 167 PHE A N 1
ATOM 1335 C CA . PHE A 1 175 ? -7.276 8.196 43.261 1.00 16.17 167 PHE A CA 1
ATOM 1336 C C . PHE A 1 175 ? -5.901 7.549 43.304 1.00 20.98 167 PHE A C 1
ATOM 1337 O O . PHE A 1 175 ? -4.889 8.202 43.017 1.00 17.09 167 PHE A O 1
ATOM 1345 N N . CYS A 1 176 ? -5.872 6.267 43.643 1.00 18.62 168 CYS A N 1
ATOM 1346 C CA A CYS A 1 176 ? -4.640 5.569 43.969 0.50 17.56 168 CYS A CA 1
ATOM 1347 C CA B CYS A 1 176 ? -4.634 5.569 43.958 0.50 17.19 168 CYS A CA 1
ATOM 1348 C C . CYS A 1 176 ? -4.521 4.292 43.149 1.00 17.78 168 CYS A C 1
ATOM 1349 O O . CYS A 1 176 ? -5.526 3.655 42.820 1.00 18.50 168 CYS A O 1
ATOM 1354 N N . SER A 1 177 ? -3.281 3.926 42.825 1.00 14.16 169 SER A N 1
ATOM 1355 C CA . SER A 1 177 ? -2.959 2.584 42.360 1.00 13.71 169 SER A CA 1
ATOM 1356 C C . SER A 1 177 ? -2.011 1.962 43.380 1.00 14.39 169 SER A C 1
ATOM 1357 O O . SER A 1 177 ? -1.048 2.610 43.809 1.00 18.00 169 SER A O 1
ATOM 1360 N N . ALA A 1 178 ? -2.286 0.718 43.773 1.00 15.64 170 ALA A N 1
ATOM 1361 C CA . ALA A 1 178 ? -1.365 -0.044 44.611 1.00 14.58 170 ALA A CA 1
ATOM 1362 C C . ALA A 1 178 ? -1.116 -1.411 43.988 1.00 19.17 170 ALA A C 1
ATOM 1363 O O . ALA A 1 178 ? -1.991 -1.986 43.338 1.00 18.18 170 ALA A O 1
ATOM 1365 N N . SER A 1 179 ? 0.091 -1.935 44.182 1.00 17.99 171 SER A N 1
ATOM 1366 C CA . SER A 1 179 ? 0.374 -3.284 43.725 1.00 15.40 171 SER A CA 1
ATOM 1367 C C . SER A 1 179 ? 1.366 -3.937 44.669 1.00 16.99 171 SER A C 1
ATOM 1368 O O . SER A 1 179 ? 2.176 -3.261 45.308 1.00 16.22 171 SER A O 1
ATOM 1371 N N . THR A 1 180 ? 1.297 -5.262 44.732 1.00 16.85 172 THR A N 1
ATOM 1372 C CA . THR A 1 180 ? 2.209 -6.037 45.554 1.00 18.38 172 THR A CA 1
ATOM 1373 C C . THR A 1 180 ? 2.273 -7.460 45.023 1.00 20.91 172 THR A C 1
ATOM 1374 O O . THR A 1 180 ? 1.303 -7.976 44.459 1.00 21.44 172 THR A O 1
ATOM 1378 N N . ASP A 1 181 ? 3.436 -8.080 45.214 1.00 19.90 173 ASP A N 1
ATOM 1379 C CA . ASP A 1 181 ? 3.647 -9.485 44.903 1.00 18.51 173 ASP A CA 1
ATOM 1380 C C . ASP A 1 181 ? 4.057 -10.275 46.138 1.00 19.78 173 ASP A C 1
ATOM 1381 O O . ASP A 1 181 ? 4.506 -11.422 46.013 1.00 25.21 173 ASP A O 1
ATOM 1386 N N . GLY A 1 182 ? 3.910 -9.694 47.328 1.00 21.73 174 GLY A N 1
ATOM 1387 C CA . GLY A 1 182 ? 4.359 -10.308 48.554 1.00 22.27 174 GLY A CA 1
ATOM 1388 C C . GLY A 1 182 ? 5.777 -9.958 48.967 1.00 25.60 174 GLY A C 1
ATOM 1389 O O . GLY A 1 182 ? 6.132 -10.166 50.131 1.00 27.75 174 GLY A O 1
ATOM 1390 N N . HIS A 1 183 ? 6.599 -9.451 48.040 1.00 20.77 175 HIS A N 1
ATOM 1391 C CA . HIS A 1 183 ? 7.977 -9.060 48.318 1.00 20.26 175 HIS A CA 1
ATOM 1392 C C . HIS A 1 183 ? 8.174 -7.556 48.358 1.00 21.92 175 HIS A C 1
ATOM 1393 O O . HIS A 1 183 ? 9.140 -7.086 48.971 1.00 21.79 175 HIS A O 1
ATOM 1400 N N . ARG A 1 184 ? 7.300 -6.804 47.702 1.00 18.52 176 ARG A N 1
ATOM 1401 C CA . ARG A 1 184 ? 7.393 -5.356 47.643 1.00 18.10 176 ARG A CA 1
ATOM 1402 C C . ARG A 1 184 ? 5.994 -4.801 47.464 1.00 22.08 176 ARG A C 1
ATOM 1403 O O . ARG A 1 184 ? 5.079 -5.502 47.025 1.00 18.82 176 ARG A O 1
ATOM 1411 N N . LEU A 1 185 ? 5.853 -3.519 47.787 1.00 15.46 177 LEU A N 1
ATOM 1412 C CA . LEU A 1 185 ? 4.599 -2.793 47.652 1.00 16.37 177 LEU A CA 1
ATOM 1413 C C . LEU A 1 185 ? 4.880 -1.467 46.958 1.00 17.08 177 LEU A C 1
ATOM 1414 O O . LEU A 1 185 ? 5.851 -0.785 47.292 1.00 16.49 177 LEU A O 1
ATOM 1419 N N . SER A 1 186 ? 4.036 -1.094 45.987 1.00 14.00 178 SER A N 1
ATOM 1420 C CA . SER A 1 186 ? 4.163 0.194 45.315 1.00 17.52 178 SER A CA 1
ATOM 1421 C C . SER A 1 186 ? 2.821 0.905 45.384 1.00 17.98 178 SER A C 1
ATOM 1422 O O . SER A 1 186 ? 1.779 0.281 45.177 1.00 17.77 178 SER A O 1
ATOM 1425 N N . ILE A 1 187 ? 2.850 2.199 45.691 1.00 16.30 179 ILE A N 1
ATOM 1426 C CA . ILE A 1 187 ? 1.634 2.987 45.882 1.00 18.64 179 ILE A CA 1
ATOM 1427 C C . ILE A 1 187 ? 1.835 4.337 45.212 1.00 18.09 179 ILE A C 1
ATOM 1428 O O . ILE A 1 187 ? 2.853 4.997 45.445 1.00 17.12 179 ILE A O 1
ATOM 1433 N N . SER A 1 188 ? 0.864 4.758 44.396 1.00 16.32 180 SER A N 1
ATOM 1434 C CA . SER A 1 188 ? 0.996 5.993 43.632 1.00 17.49 180 SER A CA 1
ATOM 1435 C C . SER A 1 188 ? -0.381 6.633 43.523 1.00 20.50 180 SER A C 1
ATOM 1436 O O . SER A 1 188 ? -1.351 5.945 43.182 1.00 18.04 180 SER A O 1
ATOM 1439 N N . TRP A 1 189 ? -0.484 7.931 43.806 1.00 15.05 181 TRP A N 1
ATOM 1440 C CA . TRP A 1 189 ? -1.821 8.519 43.833 1.00 18.11 181 TRP A CA 1
ATOM 1441 C C . TRP A 1 189 ? -1.793 9.968 43.367 1.00 21.86 181 TRP A C 1
ATOM 1442 O O . TRP A 1 189 ? -0.739 10.595 43.245 1.00 18.93 181 TRP A O 1
ATOM 1453 N N . VAL A 1 190 ? -2.989 10.488 43.084 1.00 18.68 182 VAL A N 1
ATOM 1454 C CA . VAL A 1 190 ? -3.189 11.902 42.796 1.00 20.18 182 VAL A CA 1
ATOM 1455 C C . VAL A 1 190 ? -4.454 12.332 43.514 1.00 17.62 182 VAL A C 1
ATOM 1456 O O . VAL A 1 190 ? -5.322 11.516 43.830 1.00 23.78 182 VAL A O 1
ATOM 1460 N N . THR A 1 191 ? -4.566 13.633 43.749 1.00 17.35 183 THR A N 1
ATOM 1461 C CA . THR A 1 191 ? -5.722 14.176 44.444 1.00 18.54 183 THR A CA 1
ATOM 1462 C C . THR A 1 191 ? -6.786 14.576 43.431 1.00 27.50 183 THR A C 1
ATOM 1463 O O . THR A 1 191 ? -6.486 15.241 42.433 1.00 27.48 183 THR A O 1
ATOM 1467 N N . LEU A 1 192 ? -8.019 14.138 43.673 1.00 23.90 184 LEU A N 1
ATOM 1468 C CA . LEU A 1 192 ? -9.158 14.524 42.851 1.00 26.52 184 LEU A CA 1
ATOM 1469 C C . LEU A 1 192 ? -9.735 15.852 43.332 1.00 31.33 184 LEU A C 1
ATOM 1470 O O . LEU A 1 192 ? -9.559 16.257 44.481 1.00 33.76 184 LEU A O 1
ATOM 1475 N N . GLU A 1 193 ? -10.449 16.527 42.429 1.00 31.73 185 GLU A N 1
ATOM 1476 C CA . GLU A 1 193 ? -11.064 17.799 42.792 1.00 44.94 185 GLU A CA 1
ATOM 1477 C C . GLU A 1 193 ? -12.343 17.585 43.596 1.00 49.80 185 GLU A C 1
ATOM 1478 O O . GLU A 1 193 ? -12.571 18.257 44.608 1.00 49.96 185 GLU A O 1
ATOM 1480 N N . LYS A 1 194 ? -13.180 16.647 43.165 1.00 53.17 186 LYS A N 1
ATOM 1481 C CA . LYS A 1 194 ? -14.473 16.401 43.784 1.00 55.67 186 LYS A CA 1
ATOM 1482 C C . LYS A 1 194 ? -14.432 15.135 44.631 1.00 52.29 186 LYS A C 1
ATOM 1483 O O . LYS A 1 194 ? -13.714 14.178 44.322 1.00 37.63 186 LYS A O 1
ATOM 1485 N N . GLN A 1 195 ? -15.213 15.141 45.710 1.00 49.82 187 GLN A N 1
ATOM 1486 C CA . GLN A 1 195 ? -15.340 13.954 46.543 1.00 41.18 187 GLN A CA 1
ATOM 1487 C C . GLN A 1 195 ? -16.144 12.894 45.802 1.00 36.95 187 GLN A C 1
ATOM 1488 O O . GLN A 1 195 ? -17.193 13.185 45.220 1.00 44.26 187 GLN A O 1
ATOM 1490 N N . ILE A 1 196 ? -15.636 11.665 45.805 1.00 35.88 188 ILE A N 1
ATOM 1491 C CA . ILE A 1 196 ? -16.247 10.549 45.100 1.00 43.59 188 ILE A CA 1
ATOM 1492 C C . ILE A 1 196 ? -16.291 9.356 46.048 1.00 40.90 188 ILE A C 1
ATOM 1493 O O . ILE A 1 196 ? -15.424 9.195 46.912 1.00 36.97 188 ILE A O 1
ATOM 1498 N N . LYS A 1 197 ? -17.332 8.535 45.900 1.00 39.63 189 LYS A N 1
ATOM 1499 C CA . LYS A 1 197 ? -17.495 7.331 46.707 1.00 42.20 189 LYS A CA 1
ATOM 1500 C C . LYS A 1 197 ? -16.226 6.483 46.711 1.00 39.90 189 LYS A C 1
ATOM 1501 O O . LYS A 1 197 ? -15.582 6.297 45.675 1.00 40.34 189 LYS A O 1
ATOM 1507 N N . ASN A 1 198 ? -15.859 5.976 47.890 1.00 34.70 190 ASN A N 1
ATOM 1508 C CA . ASN A 1 198 ? -14.717 5.072 47.988 1.00 32.96 190 ASN A CA 1
ATOM 1509 C C . ASN A 1 198 ? -15.047 3.748 47.307 1.00 32.26 190 ASN A C 1
ATOM 1510 O O . ASN A 1 198 ? -16.089 3.139 47.580 1.00 32.26 190 ASN A O 1
ATOM 1515 N N . PHE A 1 199 ? -14.162 3.304 46.414 1.00 24.73 191 PHE A N 1
ATOM 1516 C CA . PHE A 1 199 ? -14.428 2.123 45.606 1.00 22.29 191 PHE A CA 1
ATOM 1517 C C . PHE A 1 199 ? -13.127 1.706 44.943 1.00 23.48 191 PHE A C 1
ATOM 1518 O O . PHE A 1 199 ? -12.270 2.552 44.667 1.00 26.88 191 PHE A O 1
ATOM 1526 N N . GLY A 1 200 ? -12.973 0.412 44.698 1.00 22.63 192 GLY A N 1
ATOM 1527 C CA . GLY A 1 200 ? -11.745 -0.070 44.078 1.00 21.98 192 GLY A CA 1
ATOM 1528 C C . GLY A 1 200 ? -11.970 -1.308 43.238 1.00 21.91 192 GLY A C 1
ATOM 1529 O O . GLY A 1 200 ? -12.918 -2.068 43.456 1.00 25.56 192 GLY A O 1
ATOM 1530 N N . VAL A 1 201 ? -11.077 -1.509 42.262 1.00 19.61 193 VAL A N 1
ATOM 1531 C CA . VAL A 1 201 ? -11.093 -2.664 41.372 1.00 20.51 193 VAL A CA 1
ATOM 1532 C C . VAL A 1 201 ? -9.655 -3.101 41.133 1.00 16.66 193 VAL A C 1
ATOM 1533 O O . VAL A 1 201 ? -8.715 -2.320 41.279 1.00 20.95 193 VAL A O 1
ATOM 1537 N N . ILE A 1 202 ? -9.487 -4.357 40.729 1.00 16.64 194 ILE A N 1
ATOM 1538 C CA . ILE A 1 202 ? -8.179 -4.869 40.336 1.00 17.73 194 ILE A CA 1
ATOM 1539 C C . ILE A 1 202 ? -8.148 -4.965 38.816 1.00 17.80 194 ILE A C 1
ATOM 1540 O O . ILE A 1 202 ? -8.915 -5.726 38.220 1.00 19.49 194 ILE A O 1
ATOM 1545 N N . LEU A 1 203 ? -7.273 -4.193 38.197 1.00 17.88 195 LEU A N 1
ATOM 1546 C CA . LEU A 1 203 ? -7.132 -4.131 36.737 1.00 15.09 195 LEU A CA 1
ATOM 1547 C C . LEU A 1 203 ? -6.126 -5.169 36.262 1.00 18.99 195 LEU A C 1
ATOM 1548 O O . LEU A 1 203 ? -4.983 -5.179 36.743 1.00 17.60 195 LEU A O 1
ATOM 1553 N N . PRO A 1 204 ? -6.503 -6.038 35.322 1.00 18.65 196 PRO A N 1
ATOM 1554 C CA . PRO A 1 204 ? -5.552 -7.034 34.806 1.00 20.36 196 PRO A CA 1
ATOM 1555 C C . PRO A 1 204 ? -4.326 -6.377 34.183 1.00 18.89 196 PRO A C 1
ATOM 1556 O O . PRO A 1 204 ? -4.396 -5.276 33.628 1.00 19.19 196 PRO A O 1
ATOM 1560 N N . GLN A 1 205 ? -3.201 -7.097 34.253 1.00 19.71 197 GLN A N 1
ATOM 1561 C CA . GLN A 1 205 ? -1.927 -6.593 33.738 1.00 18.32 197 GLN A CA 1
ATOM 1562 C C . GLN A 1 205 ? -2.023 -6.148 32.280 1.00 19.41 197 GLN A C 1
ATOM 1563 O O . GLN A 1 205 ? -1.562 -5.057 31.924 1.00 19.15 197 GLN A O 1
ATOM 1569 N N . LYS A 1 206 ? -2.599 -6.990 31.414 1.00 19.78 198 LYS A N 1
ATOM 1570 C CA . LYS A 1 206 ? -2.635 -6.646 29.993 1.00 22.82 198 LYS A CA 1
ATOM 1571 C C . LYS A 1 206 ? -3.483 -5.403 29.759 1.00 24.41 198 LYS A C 1
ATOM 1572 O O . LYS A 1 206 ? -3.128 -4.549 28.943 1.00 20.18 198 LYS A O 1
ATOM 1578 N N . SER A 1 207 ? -4.598 -5.272 30.480 1.00 18.51 199 SER A N 1
ATOM 1579 C CA . SER A 1 207 ? -5.412 -4.067 30.347 1.00 16.33 199 SER A CA 1
ATOM 1580 C C . SER A 1 207 ? -4.646 -2.833 30.787 1.00 17.94 199 SER A C 1
ATOM 1581 O O . SER A 1 207 ? -4.726 -1.779 30.142 1.00 16.75 199 SER A O 1
ATOM 1584 N N . ALA A 1 208 ? -3.911 -2.940 31.898 1.00 14.37 200 ALA A N 1
ATOM 1585 C CA . ALA A 1 208 ? -3.091 -1.823 32.349 1.00 16.44 200 ALA A CA 1
ATOM 1586 C C . ALA A 1 208 ? -2.062 -1.436 31.291 1.00 16.96 200 ALA A C 1
ATOM 1587 O O . ALA A 1 208 ? -1.876 -0.248 30.997 1.00 17.31 200 ALA A O 1
ATOM 1589 N N . GLU A 1 209 ? -1.380 -2.429 30.712 1.00 15.14 201 GLU A N 1
ATOM 1590 C CA . GLU A 1 209 ? -0.387 -2.147 29.677 1.00 20.01 201 GLU A CA 1
ATOM 1591 C C . GLU A 1 209 ? -1.016 -1.449 28.486 1.00 19.30 201 GLU A C 1
ATOM 1592 O O . GLU A 1 209 ? -0.426 -0.519 27.918 1.00 19.46 201 GLU A O 1
ATOM 1598 N N . GLU A 1 210 ? -2.218 -1.874 28.098 1.00 15.68 202 GLU A N 1
ATOM 1599 C CA . GLU A 1 210 ? -2.804 -1.326 26.886 1.00 16.26 202 GLU A CA 1
ATOM 1600 C C . GLU A 1 210 ? -3.331 0.081 27.115 1.00 17.55 202 GLU A C 1
ATOM 1601 O O . GLU A 1 210 ? -3.131 0.956 26.265 1.00 17.58 202 GLU A O 1
ATOM 1607 N N . ILE A 1 211 ? -3.994 0.334 28.248 1.00 16.14 203 ILE A N 1
ATOM 1608 C CA . ILE A 1 211 ? -4.479 1.694 28.459 1.00 16.89 203 ILE A CA 1
ATOM 1609 C C . ILE A 1 211 ? -3.310 2.651 28.668 1.00 17.47 203 ILE A C 1
ATOM 1610 O O . ILE A 1 211 ? -3.384 3.823 28.275 1.00 18.39 203 ILE A O 1
ATOM 1615 N N . LEU A 1 212 ? -2.206 2.176 29.255 1.00 18.44 204 LEU A N 1
ATOM 1616 C CA . LEU A 1 212 ? -1.030 3.033 29.398 1.00 17.69 204 LEU A CA 1
ATOM 1617 C C . LEU A 1 212 ? -0.523 3.499 28.041 1.00 15.89 204 LEU A C 1
ATOM 1618 O O . LEU A 1 212 ? -0.196 4.679 27.857 1.00 18.11 204 LEU A O 1
ATOM 1623 N N . LYS A 1 213 ? -0.428 2.583 27.082 1.00 18.06 205 LYS A N 1
ATOM 1624 C CA . LYS A 1 213 ? 0.046 2.979 25.757 1.00 17.18 205 LYS A CA 1
ATOM 1625 C C . LYS A 1 213 ? -0.897 3.985 25.107 1.00 19.48 205 LYS A C 1
ATOM 1626 O O . LYS A 1 213 ? -0.441 4.921 24.436 1.00 20.99 205 LYS A O 1
ATOM 1632 N N . ILE A 1 214 ? -2.207 3.833 25.328 1.00 16.89 206 ILE A N 1
ATOM 1633 C CA . ILE A 1 214 ? -3.169 4.772 24.752 1.00 20.05 206 ILE A CA 1
ATOM 1634 C C . ILE A 1 214 ? -2.999 6.161 25.368 1.00 20.16 206 ILE A C 1
ATOM 1635 O O . ILE A 1 214 ? -2.935 7.166 24.643 1.00 22.41 206 ILE A O 1
ATOM 1640 N N . VAL A 1 215 ? -2.894 6.246 26.704 1.00 17.81 207 VAL A N 1
ATOM 1641 C CA . VAL A 1 215 ? -2.772 7.567 27.326 1.00 20.04 207 VAL A CA 1
ATOM 1642 C C . VAL A 1 215 ? -1.428 8.215 27.022 1.00 23.90 207 VAL A C 1
ATOM 1643 O O . VAL A 1 215 ? -1.327 9.442 27.057 1.00 23.01 207 VAL A O 1
ATOM 1647 N N . LYS A 1 216 ? -0.394 7.432 26.715 1.00 22.66 208 LYS A N 1
ATOM 1648 C CA . LYS A 1 216 ? 0.907 8.015 26.396 1.00 23.61 208 LYS A CA 1
ATOM 1649 C C . LYS A 1 216 ? 1.025 8.446 24.943 1.00 24.65 208 LYS A C 1
ATOM 1650 O O . LYS A 1 216 ? 2.056 9.026 24.571 1.00 28.26 208 LYS A O 1
ATOM 1656 N N . ASP A 1 217 ? 0.026 8.169 24.114 1.00 19.33 209 ASP A N 1
ATOM 1657 C CA . ASP A 1 217 ? 0.099 8.586 22.725 1.00 22.60 209 ASP A CA 1
ATOM 1658 C C . ASP A 1 217 ? 0.223 10.107 22.660 1.00 26.91 209 ASP A C 1
ATOM 1659 O O . ASP A 1 217 ? -0.429 10.812 23.438 1.00 25.43 209 ASP A O 1
ATOM 1664 N N . PRO A 1 218 ? 1.057 10.643 21.767 1.00 29.39 210 PRO A N 1
ATOM 1665 C CA . PRO A 1 218 ? 1.200 12.106 21.681 1.00 31.13 210 PRO A CA 1
ATOM 1666 C C . PRO A 1 218 ? -0.117 12.849 21.531 1.00 27.79 210 PRO A C 1
ATOM 1667 O O . PRO A 1 218 ? -0.227 13.992 21.996 1.00 32.91 210 PRO A O 1
ATOM 1671 N N . LYS A 1 219 ? -1.123 12.239 20.904 1.00 23.80 211 LYS A N 1
ATOM 1672 C CA . LYS A 1 219 ? -2.414 12.892 20.751 1.00 26.40 211 LYS A CA 1
ATOM 1673 C C . LYS A 1 219 ? -3.224 12.913 22.040 1.00 27.27 211 LYS A C 1
ATOM 1674 O O . LYS A 1 219 ? -4.150 13.723 22.147 1.00 26.26 211 LYS A O 1
ATOM 1676 N N . ASN A 1 220 ? -2.895 12.064 23.024 1.00 23.34 212 ASN A N 1
ATOM 1677 C CA . ASN A 1 220 ? -3.666 11.988 24.260 1.00 23.01 212 ASN A CA 1
ATOM 1678 C C . ASN A 1 220 ? -2.921 12.452 25.496 1.00 23.61 212 ASN A C 1
ATOM 1679 O O . ASN A 1 220 ? -3.573 12.852 26.464 1.00 21.66 212 ASN A O 1
ATOM 1684 N N . ILE A 1 221 ? -1.586 12.404 25.493 1.00 23.72 213 ILE A N 1
ATOM 1685 C CA . ILE A 1 221 ? -0.841 12.495 26.750 1.00 24.59 213 ILE A CA 1
ATOM 1686 C C . ILE A 1 221 ? -1.109 13.816 27.461 1.00 23.08 213 ILE A C 1
ATOM 1687 O O . ILE A 1 221 ? -1.061 13.880 28.698 1.00 25.55 213 ILE A O 1
ATOM 1692 N N . ASN A 1 222 ? -1.428 14.874 26.718 1.00 28.93 214 ASN A N 1
ATOM 1693 C CA . ASN A 1 222 ? -1.670 16.176 27.329 1.00 27.90 214 ASN A CA 1
ATOM 1694 C C . ASN A 1 222 ? -3.145 16.444 27.619 1.00 27.92 214 ASN A C 1
ATOM 1695 O O . ASN A 1 222 ? -3.485 17.557 28.042 1.00 27.80 214 ASN A O 1
ATOM 1700 N N . GLU A 1 223 ? -4.019 15.452 27.449 1.00 21.78 215 GLU A N 1
ATOM 1701 C CA . GLU A 1 223 ? -5.452 15.624 27.644 1.00 19.69 215 GLU A CA 1
ATOM 1702 C C . GLU A 1 223 ? -5.908 14.862 28.891 1.00 19.30 215 GLU A C 1
ATOM 1703 O O . GLU A 1 223 ? -5.101 14.645 29.813 1.00 21.73 215 GLU A O 1
ATOM 1709 N N . ASP A 1 224 ? -7.179 14.457 28.920 1.00 19.55 216 ASP A N 1
ATOM 1710 C CA . ASP A 1 224 ? -7.792 13.842 30.092 1.00 19.96 216 ASP A CA 1
ATOM 1711 C C . ASP A 1 224 ? -8.318 12.451 29.773 1.00 21.81 216 ASP A C 1
ATOM 1712 O O . ASP A 1 224 ? -8.613 12.117 28.620 1.00 21.18 216 ASP A O 1
ATOM 1717 N N . ILE A 1 225 ? -8.480 11.654 30.825 1.00 18.33 217 ILE A N 1
ATOM 1718 C CA . ILE A 1 225 ? -9.097 10.339 30.715 1.00 17.77 217 ILE A CA 1
ATOM 1719 C C . ILE A 1 225 ? -10.217 10.251 31.743 1.00 21.24 217 ILE A C 1
ATOM 1720 O O . ILE A 1 225 ? -10.034 10.613 32.910 1.00 18.85 217 ILE A O 1
ATOM 1725 N N . GLU A 1 226 ? -11.391 9.832 31.290 1.00 17.37 218 GLU A N 1
ATOM 1726 C CA . GLU A 1 226 ? -12.515 9.536 32.168 1.00 16.52 218 GLU A CA 1
ATOM 1727 C C . GLU A 1 226 ? -12.444 8.070 32.578 1.00 18.37 218 GLU A C 1
ATOM 1728 O O . GLU A 1 226 ? -12.224 7.192 31.737 1.00 18.05 218 GLU A O 1
ATOM 1734 N N . ILE A 1 227 ? -12.617 7.811 33.873 1.00 16.84 219 ILE A N 1
ATOM 1735 C CA . ILE A 1 227 ? -12.495 6.478 34.444 1.00 19.85 219 ILE A CA 1
ATOM 1736 C C . ILE A 1 227 ? -13.798 6.142 35.157 1.00 22.68 219 ILE A C 1
ATOM 1737 O O . ILE A 1 227 ? -14.262 6.911 36.009 1.00 21.51 219 ILE A O 1
ATOM 1742 N N . LEU A 1 228 ? -14.396 5.007 34.795 1.00 16.91 220 LEU A N 1
ATOM 1743 C CA . LEU A 1 228 ? -15.664 4.548 35.356 1.00 17.49 220 LEU A CA 1
ATOM 1744 C C . LEU A 1 228 ? -15.423 3.195 36.008 1.00 18.69 220 LEU A C 1
ATOM 1745 O O . LEU A 1 228 ? -14.996 2.250 35.342 1.00 18.14 220 LEU A O 1
ATOM 1750 N N . LEU A 1 229 ? -15.671 3.102 37.312 1.00 20.18 221 LEU A N 1
ATOM 1751 C CA . LEU A 1 229 ? -15.439 1.874 38.056 1.00 20.23 221 LEU A CA 1
ATOM 1752 C C . LEU A 1 229 ? -16.769 1.233 38.413 1.00 23.39 221 LEU A C 1
ATOM 1753 O O . LEU A 1 229 ? -17.692 1.912 38.874 1.00 24.02 221 LEU A O 1
ATOM 1758 N N . SER A 1 230 ? -16.858 -0.081 38.228 1.00 22.50 222 SER A N 1
ATOM 1759 C CA . SER A 1 230 ? -18.021 -0.826 38.677 1.00 23.80 222 SER A CA 1
ATOM 1760 C C . SER A 1 230 ? -17.560 -2.139 39.291 1.00 26.17 222 SER A C 1
ATOM 1761 O O . SER A 1 230 ? -16.369 -2.466 39.301 1.00 25.82 222 SER A O 1
ATOM 1764 N N . SER A 1 231 ? -18.533 -2.920 39.766 1.00 28.61 223 SER A N 1
ATOM 1765 C CA . SER A 1 231 ? -18.211 -4.176 40.425 1.00 37.63 223 SER A CA 1
ATOM 1766 C C . SER A 1 231 ? -17.688 -5.226 39.453 1.00 30.10 223 SER A C 1
ATOM 1767 O O . SER A 1 231 ? -16.950 -6.122 39.871 1.00 37.79 223 SER A O 1
ATOM 1770 N N . ASN A 1 232 ? -18.042 -5.157 38.161 1.00 28.34 224 ASN A N 1
ATOM 1771 C CA . ASN A 1 232 ? -17.572 -6.186 37.241 1.00 26.03 224 ASN A CA 1
ATOM 1772 C C . ASN A 1 232 ? -16.773 -5.674 36.053 1.00 26.16 224 ASN A C 1
ATOM 1773 O O . ASN A 1 232 ? -16.308 -6.495 35.255 1.00 30.17 224 ASN A O 1
ATOM 1778 N N . LYS A 1 233 ? -16.598 -4.365 35.895 1.00 20.55 225 LYS A N 1
ATOM 1779 C CA . LYS A 1 233 ? -15.746 -3.905 34.811 1.00 17.33 225 LYS A CA 1
ATOM 1780 C C . LYS A 1 233 ? -15.249 -2.499 35.104 1.00 20.85 225 LYS A C 1
ATOM 1781 O O . LYS A 1 233 ? -15.668 -1.837 36.057 1.00 20.16 225 LYS A O 1
ATOM 1787 N N . ILE A 1 234 ? -14.314 -2.065 34.283 1.00 15.32 226 ILE A N 1
ATOM 1788 C CA . ILE A 1 234 ? -13.822 -0.703 34.331 1.00 16.66 226 ILE A CA 1
ATOM 1789 C C . ILE A 1 234 ? -13.876 -0.172 32.909 1.00 17.98 226 ILE A C 1
ATOM 1790 O O . ILE A 1 234 ? -13.635 -0.919 31.954 1.00 17.94 226 ILE A O 1
ATOM 1795 N N . LYS A 1 235 ? -14.259 1.088 32.760 1.00 16.10 227 LYS A N 1
ATOM 1796 C CA . LYS A 1 235 ? -14.276 1.711 31.444 1.00 15.47 227 LYS A CA 1
ATOM 1797 C C . LYS A 1 235 ? -13.414 2.960 31.462 1.00 19.31 227 LYS A C 1
ATOM 1798 O O . LYS A 1 235 ? -13.484 3.766 32.399 1.00 19.49 227 LYS A O 1
ATOM 1804 N N . PHE A 1 236 ? -12.604 3.103 30.419 1.00 14.91 228 PHE A N 1
ATOM 1805 C CA . PHE A 1 236 ? -11.767 4.270 30.203 1.00 16.48 228 PHE A CA 1
ATOM 1806 C C . PHE A 1 236 ? -12.269 4.992 28.969 1.00 18.56 228 PHE A C 1
ATOM 1807 O O . PHE A 1 236 ? -12.504 4.358 27.941 1.00 18.06 228 PHE A O 1
ATOM 1815 N N . ILE A 1 237 ? -12.439 6.303 29.053 1.00 16.44 229 ILE A N 1
ATOM 1816 C CA A ILE A 1 237 ? -12.685 7.124 27.869 0.46 16.20 229 ILE A CA 1
ATOM 1817 C CA B ILE A 1 237 ? -12.679 7.119 27.863 0.54 15.82 229 ILE A CA 1
ATOM 1818 C C . ILE A 1 237 ? -11.525 8.104 27.795 1.00 20.31 229 ILE A C 1
ATOM 1819 O O . ILE A 1 237 ? -11.481 9.081 28.554 1.00 19.09 229 ILE A O 1
ATOM 1828 N N . CYS A 1 238 ? -10.575 7.841 26.904 1.00 20.00 230 CYS A N 1
ATOM 1829 C CA . CYS A 1 238 ? -9.349 8.623 26.830 1.00 19.63 230 CYS A CA 1
ATOM 1830 C C . CYS A 1 238 ? -9.511 9.696 25.761 1.00 19.36 230 CYS A C 1
ATOM 1831 O O . CYS A 1 238 ? -9.659 9.385 24.572 1.00 19.84 230 CYS A O 1
ATOM 1834 N N . ASN A 1 239 ? -9.531 10.955 26.197 1.00 18.64 231 ASN A N 1
ATOM 1835 C CA . ASN A 1 239 ? -9.573 12.110 25.303 1.00 23.10 231 ASN A CA 1
ATOM 1836 C C . ASN A 1 239 ? -10.701 11.981 24.278 1.00 26.36 231 ASN A C 1
ATOM 1837 O O . ASN A 1 239 ? -10.493 12.131 23.072 1.00 23.96 231 ASN A O 1
ATOM 1842 N N . GLU A 1 240 ? -11.900 11.660 24.783 1.00 21.33 232 GLU A N 1
ATOM 1843 C CA . GLU A 1 240 ? -13.167 11.636 24.051 1.00 22.35 232 GLU A CA 1
ATOM 1844 C C . GLU A 1 240 ? -13.303 10.465 23.080 1.00 22.76 232 GLU A C 1
ATOM 1845 O O . GLU A 1 240 ? -14.339 9.792 23.061 1.00 22.87 232 GLU A O 1
ATOM 1851 N N . ASN A 1 241 ? -12.288 10.215 22.257 1.00 20.59 233 ASN A N 1
ATOM 1852 C CA . ASN A 1 241 ? -12.494 9.407 21.060 1.00 21.40 233 ASN A CA 1
ATOM 1853 C C . ASN A 1 241 ? -11.947 7.993 21.163 1.00 23.10 233 ASN A C 1
ATOM 1854 O O . ASN A 1 241 ? -11.959 7.263 20.166 1.00 22.86 233 ASN A O 1
ATOM 1859 N N . THR A 1 242 ? -11.476 7.580 22.331 1.00 19.13 234 THR A N 1
ATOM 1860 C CA . THR A 1 242 ? -11.025 6.212 22.530 1.00 15.78 234 THR A CA 1
ATOM 1861 C C . THR A 1 242 ? -11.654 5.680 23.805 1.00 22.37 234 THR A C 1
ATOM 1862 O O . THR A 1 242 ? -11.465 6.258 24.883 1.00 21.58 234 THR A O 1
ATOM 1866 N N . SER A 1 243 ? -12.395 4.580 23.685 1.00 14.93 235 SER A N 1
ATOM 1867 C CA . SER A 1 243 ? -13.044 3.943 24.824 1.00 18.95 235 SER A CA 1
ATOM 1868 C C . SER A 1 243 ? -12.516 2.528 24.980 1.00 17.51 235 SER A C 1
ATOM 1869 O O . SER A 1 243 ? -12.428 1.777 24.003 1.00 17.86 235 SER A O 1
ATOM 1872 N N . MET A 1 244 ? -12.213 2.140 26.212 1.00 14.79 236 MET A N 1
ATOM 1873 C CA . MET A 1 244 ? -11.778 0.778 26.467 1.00 17.42 236 MET A CA 1
ATOM 1874 C C . MET A 1 244 ? -12.547 0.234 27.656 1.00 18.17 236 MET A C 1
ATOM 1875 O O . MET A 1 244 ? -12.563 0.858 28.716 1.00 20.68 236 MET A O 1
ATOM 1880 N N . LEU A 1 245 ? -13.200 -0.905 27.468 1.00 16.43 237 LEU A N 1
ATOM 1881 C CA . LEU A 1 245 ? -13.905 -1.599 28.539 1.00 16.82 237 LEU A CA 1
ATOM 1882 C C . LEU A 1 245 ? -13.094 -2.837 28.890 1.00 19.85 237 LEU A C 1
ATOM 1883 O O . LEU A 1 245 ? -12.696 -3.591 27.999 1.00 21.55 237 LEU A O 1
ATOM 1888 N N . SER A 1 246 ? -12.831 -3.045 30.178 1.00 15.79 238 SER A N 1
ATOM 1889 C CA . SER A 1 246 ? -12.032 -4.182 30.602 1.00 16.57 238 SER A CA 1
ATOM 1890 C C . SER A 1 246 ? -12.744 -4.944 31.703 1.00 17.86 238 SER A C 1
ATOM 1891 O O . SER A 1 246 ? -13.360 -4.340 32.589 1.00 17.68 238 SER A O 1
ATOM 1894 N N . LYS A 1 247 ? -12.644 -6.269 31.649 1.00 16.70 239 LYS A N 1
ATOM 1895 C CA . LYS A 1 247 ? -12.991 -7.068 32.814 1.00 17.54 239 LYS A CA 1
ATOM 1896 C C . LYS A 1 247 ? -11.969 -6.846 33.923 1.00 19.11 239 LYS A C 1
ATOM 1897 O O . LYS A 1 247 ? -10.946 -6.186 33.741 1.00 18.16 239 LYS A O 1
ATOM 1903 N N . LEU A 1 248 ? -12.278 -7.396 35.097 1.00 18.63 240 LEU A N 1
ATOM 1904 C CA . LEU A 1 248 ? -11.473 -7.200 36.291 1.00 18.55 240 LEU A CA 1
ATOM 1905 C C . LEU A 1 248 ? -10.955 -8.540 36.795 1.00 18.87 240 LEU A C 1
ATOM 1906 O O . LEU A 1 248 ? -11.485 -9.604 36.470 1.00 23.16 240 LEU A O 1
ATOM 1911 N N . ILE A 1 249 ? -9.920 -8.471 37.631 1.00 20.35 241 ILE A N 1
ATOM 1912 C CA . ILE A 1 249 ? -9.468 -9.648 38.358 1.00 22.22 241 ILE A CA 1
ATOM 1913 C C . ILE A 1 249 ? -10.403 -9.862 39.542 1.00 27.31 241 ILE A C 1
ATOM 1914 O O . ILE A 1 249 ? -10.633 -8.948 40.340 1.00 24.61 241 ILE A O 1
ATOM 1919 N N . ASP A 1 250 ? -10.959 -11.064 39.659 1.00 27.76 242 ASP A N 1
ATOM 1920 C CA . ASP A 1 250 ? -11.950 -11.337 40.700 1.00 33.15 242 ASP A CA 1
ATOM 1921 C C . ASP A 1 250 ? -11.222 -11.728 41.983 1.00 36.27 242 ASP A C 1
ATOM 1922 O O . ASP A 1 250 ? -11.040 -12.905 42.306 1.00 39.90 242 ASP A O 1
ATOM 1927 N N . GLY A 1 251 ? -10.787 -10.709 42.721 1.00 35.18 243 GLY A N 1
ATOM 1928 C CA . GLY A 1 251 ? -10.179 -10.913 44.018 1.00 37.90 243 GLY A CA 1
ATOM 1929 C C . GLY A 1 251 ? -10.403 -9.698 44.893 1.00 38.26 243 GLY A C 1
ATOM 1930 O O . GLY A 1 251 ? -11.074 -8.741 44.501 1.00 32.54 243 GLY A O 1
ATOM 1931 N N . THR A 1 252 ? -9.833 -9.748 46.096 1.00 31.98 244 THR A N 1
ATOM 1932 C CA . THR A 1 252 ? -9.875 -8.642 47.044 1.00 27.04 244 THR A CA 1
ATOM 1933 C C . THR A 1 252 ? -8.449 -8.244 47.387 1.00 22.94 244 THR A C 1
ATOM 1934 O O . THR A 1 252 ? -7.717 -9.028 48.003 1.00 27.62 244 THR A O 1
ATOM 1938 N N . PHE A 1 253 ? -8.065 -7.031 47.005 1.00 21.42 245 PHE A N 1
ATOM 1939 C CA . PHE A 1 253 ? -6.700 -6.593 47.243 1.00 20.95 245 PHE A CA 1
ATOM 1940 C C . PHE A 1 253 ? -6.447 -6.497 48.746 1.00 21.05 245 PHE A C 1
ATOM 1941 O O . PHE A 1 253 ? -7.331 -6.073 49.493 1.00 23.32 245 PHE A O 1
ATOM 1949 N N . PRO A 1 254 ? -5.277 -6.917 49.217 1.00 20.44 246 PRO A N 1
ATOM 1950 C CA . PRO A 1 254 ? -5.028 -6.910 50.661 1.00 22.61 246 PRO A CA 1
ATOM 1951 C C . PRO A 1 254 ? -4.988 -5.506 51.228 1.00 22.25 246 PRO A C 1
ATOM 1952 O O . PRO A 1 254 ? -4.659 -4.534 50.549 1.00 21.47 246 PRO A O 1
ATOM 1956 N N . ASP A 1 255 ? -5.343 -5.417 52.506 1.00 23.91 247 ASP A N 1
ATOM 1957 C CA . ASP A 1 255 ? -5.161 -4.201 53.280 1.00 25.24 247 ASP A CA 1
ATOM 1958 C C . ASP A 1 255 ? -3.669 -3.920 53.383 1.00 28.28 247 ASP A C 1
ATOM 1959 O O . ASP A 1 255 ? -2.947 -4.700 54.011 1.00 30.63 247 ASP A O 1
ATOM 1964 N N . TYR A 1 256 ? -3.190 -2.827 52.784 1.00 23.55 248 TYR A N 1
ATOM 1965 C CA . TYR A 1 256 ? -1.755 -2.617 52.634 1.00 27.32 248 TYR A CA 1
ATOM 1966 C C . TYR A 1 256 ? -1.184 -1.464 53.449 1.00 27.91 248 TYR A C 1
ATOM 1967 O O . TYR A 1 256 ? 0.038 -1.402 53.611 1.00 28.23 248 TYR A O 1
ATOM 1976 N N . SER A 1 257 ? -2.018 -0.544 53.942 1.00 30.53 249 SER A N 1
ATOM 1977 C CA A SER A 1 257 ? -1.497 0.678 54.550 0.63 34.31 249 SER A CA 1
ATOM 1978 C CA B SER A 1 257 ? -1.486 0.676 54.541 0.37 33.98 249 SER A CA 1
ATOM 1979 C C . SER A 1 257 ? -0.550 0.374 55.704 1.00 33.21 249 SER A C 1
ATOM 1980 O O . SER A 1 257 ? 0.488 1.032 55.855 1.00 32.96 249 SER A O 1
ATOM 1985 N N . THR A 1 258 ? -0.878 -0.627 56.524 1.00 25.45 250 THR A N 1
ATOM 1986 C CA . THR A 1 258 ? -0.039 -0.859 57.695 1.00 27.72 250 THR A CA 1
ATOM 1987 C C . THR A 1 258 ? 1.316 -1.475 57.349 1.00 28.33 250 THR A C 1
ATOM 1988 O O . THR A 1 258 ? 2.136 -1.646 58.254 1.00 30.20 250 THR A O 1
ATOM 1992 N N . PHE A 1 259 ? 1.585 -1.793 56.081 1.00 25.08 251 PHE A N 1
ATOM 1993 C CA . PHE A 1 259 ? 2.881 -2.347 55.717 1.00 24.97 251 PHE A CA 1
ATOM 1994 C C . PHE A 1 259 ? 3.889 -1.273 55.335 1.00 25.53 251 PHE A C 1
ATOM 1995 O O . PHE A 1 259 ? 5.051 -1.597 55.051 1.00 26.90 251 PHE A O 1
ATOM 2003 N N . ILE A 1 260 ? 3.488 -0.005 55.367 1.00 21.35 252 ILE A N 1
ATOM 2004 C CA . ILE A 1 260 ? 4.414 1.109 55.173 1.00 23.22 252 ILE A CA 1
ATOM 2005 C C . ILE A 1 260 ? 5.121 1.358 56.498 1.00 24.26 252 ILE A C 1
ATOM 2006 O O . ILE A 1 260 ? 4.456 1.571 57.522 1.00 26.41 252 ILE A O 1
ATOM 2011 N N . PRO A 1 261 ? 6.449 1.338 56.536 1.00 22.01 253 PRO A N 1
ATOM 2012 C CA . PRO A 1 261 ? 7.148 1.580 57.806 1.00 27.25 253 PRO A CA 1
ATOM 2013 C C . PRO A 1 261 ? 6.845 2.977 58.328 1.00 32.55 253 PRO A C 1
ATOM 2014 O O . PRO A 1 261 ? 6.900 3.963 57.587 1.00 34.75 253 PRO A O 1
ATOM 2018 N N . GLU A 1 262 ? 6.505 3.051 59.612 1.00 36.03 254 GLU A N 1
ATOM 2019 C CA . GLU A 1 262 ? 6.196 4.316 60.263 1.00 42.96 254 GLU A CA 1
ATOM 2020 C C . GLU A 1 262 ? 7.396 4.927 60.965 1.00 43.80 254 GLU A C 1
ATOM 2021 O O . GLU A 1 262 ? 7.366 6.119 61.292 1.00 46.30 254 GLU A O 1
ATOM 2023 N N . SER A 1 263 ? 8.446 4.146 61.200 1.00 30.04 255 SER A N 1
ATOM 2024 C CA . SER A 1 263 ? 9.651 4.662 61.826 1.00 26.44 255 SER A CA 1
ATOM 2025 C C . SER A 1 263 ? 10.858 4.053 61.129 1.00 28.42 255 SER A C 1
ATOM 2026 O O . SER A 1 263 ? 10.764 3.032 60.444 1.00 34.71 255 SER A O 1
ATOM 2029 N N . SER A 1 264 ? 11.994 4.711 61.293 1.00 29.40 256 SER A N 1
ATOM 2030 C CA A SER A 1 264 ? 13.234 4.238 60.702 0.59 31.29 256 SER A CA 1
ATOM 2031 C CA B SER A 1 264 ? 13.233 4.235 60.705 0.41 30.83 256 SER A CA 1
ATOM 2032 C C . SER A 1 264 ? 14.380 4.623 61.622 1.00 33.74 256 SER A C 1
ATOM 2033 O O . SER A 1 264 ? 14.277 5.567 62.412 1.00 36.53 256 SER A O 1
ATOM 2038 N N . SER A 1 265 ? 15.475 3.870 61.530 1.00 28.23 257 SER A N 1
ATOM 2039 C CA . SER A 1 265 ? 16.644 4.153 62.343 1.00 26.39 257 SER A CA 1
ATOM 2040 C C . SER A 1 265 ? 17.839 4.655 61.544 1.00 26.56 257 SER A C 1
ATOM 2041 O O . SER A 1 265 ? 18.825 5.089 62.149 1.00 29.96 257 SER A O 1
ATOM 2044 N N . SER A 1 266 ? 17.786 4.607 60.215 1.00 27.58 258 SER A N 1
ATOM 2045 C CA . SER A 1 266 ? 18.825 5.233 59.413 1.00 24.84 258 SER A CA 1
ATOM 2046 C C . SER A 1 266 ? 18.237 5.605 58.062 1.00 25.01 258 SER A C 1
ATOM 2047 O O . SER A 1 266 ? 17.205 5.074 57.641 1.00 20.99 258 SER A O 1
ATOM 2050 N N . LYS A 1 267 ? 18.903 6.545 57.393 1.00 22.57 259 LYS A N 1
ATOM 2051 C CA . LYS A 1 267 ? 18.397 7.127 56.158 1.00 19.90 259 LYS A CA 1
ATOM 2052 C C . LYS A 1 267 ? 19.531 7.314 55.169 1.00 21.14 259 LYS A C 1
ATOM 2053 O O . LYS A 1 267 ? 20.540 7.938 55.495 1.00 20.91 259 LYS A O 1
ATOM 2059 N N . LEU A 1 268 ? 19.332 6.820 53.955 1.00 19.52 260 LEU A N 1
ATOM 2060 C CA . LEU A 1 268 ? 20.258 7.014 52.852 1.00 23.41 260 LEU A CA 1
ATOM 2061 C C . LEU A 1 268 ? 19.655 8.010 51.873 1.00 23.57 260 LEU A C 1
ATOM 2062 O O . LEU A 1 268 ? 18.482 7.888 51.504 1.00 21.37 260 LEU A O 1
ATOM 2067 N N . VAL A 1 269 ? 20.448 8.994 51.462 1.00 25.69 261 VAL A N 1
ATOM 2068 C CA . VAL A 1 269 ? 20.099 9.905 50.376 1.00 22.05 261 VAL A CA 1
ATOM 2069 C C . VAL A 1 269 ? 21.169 9.748 49.304 1.00 21.90 261 VAL A C 1
ATOM 2070 O O . VAL A 1 269 ? 22.362 9.881 49.593 1.00 21.63 261 VAL A O 1
ATOM 2074 N N . ILE A 1 270 ? 20.762 9.442 48.074 1.00 19.38 262 ILE A N 1
ATOM 2075 C CA . ILE A 1 270 ? 21.743 9.049 47.071 1.00 19.67 262 ILE A CA 1
ATOM 2076 C C . ILE A 1 270 ? 21.245 9.456 45.692 1.00 19.31 262 ILE A C 1
ATOM 2077 O O . ILE A 1 270 ? 20.041 9.479 45.426 1.00 20.44 262 ILE A O 1
ATOM 2082 N N . ASN A 1 271 ? 22.185 9.797 44.809 1.00 21.38 263 ASN A N 1
ATOM 2083 C CA . ASN A 1 271 ? 21.823 10.091 43.428 1.00 21.22 263 ASN A CA 1
ATOM 2084 C C . ASN A 1 271 ? 21.202 8.853 42.781 1.00 19.52 263 ASN A C 1
ATOM 2085 O O . ASN A 1 271 ? 21.775 7.762 42.821 1.00 20.49 263 ASN A O 1
ATOM 2090 N N . ARG A 1 272 ? 20.009 9.027 42.201 1.00 20.06 264 ARG A N 1
ATOM 2091 C CA . ARG A 1 272 ? 19.215 7.884 41.747 1.00 18.96 264 ARG A CA 1
ATOM 2092 C C . ARG A 1 272 ? 19.913 7.124 40.623 1.00 15.23 264 ARG A C 1
ATOM 2093 O O . ARG A 1 272 ? 20.033 5.892 40.670 1.00 18.09 264 ARG A O 1
ATOM 2101 N N . LYS A 1 273 ? 20.367 7.843 39.596 1.00 19.76 265 LYS A N 1
ATOM 2102 C CA . LYS A 1 273 ? 21.022 7.190 38.464 1.00 20.54 265 LYS A CA 1
ATOM 2103 C C . LYS A 1 273 ? 22.308 6.489 38.890 1.00 22.50 265 LYS A C 1
ATOM 2104 O O . LYS A 1 273 ? 22.565 5.351 38.478 1.00 21.97 265 LYS A O 1
ATOM 2110 N N . MET A 1 274 ? 23.125 7.147 39.727 1.00 19.12 266 MET A N 1
ATOM 2111 C CA . MET A 1 274 ? 24.359 6.517 40.198 1.00 21.04 266 MET A CA 1
ATOM 2112 C C . MET A 1 274 ? 24.067 5.202 40.909 1.00 21.44 266 MET A C 1
ATOM 2113 O O . MET A 1 274 ? 24.744 4.190 40.680 1.00 18.90 266 MET A O 1
ATOM 2118 N N . PHE A 1 275 ? 23.052 5.204 41.771 1.00 19.95 267 PHE A N 1
ATOM 2119 C CA . PHE A 1 275 ? 22.688 4.026 42.548 1.00 19.60 267 PHE A CA 1
ATOM 2120 C C . PHE A 1 275 ? 22.154 2.930 41.636 1.00 20.87 267 PHE A C 1
ATOM 2121 O O . PHE A 1 275 ? 22.559 1.768 41.742 1.00 17.51 267 PHE A O 1
ATOM 2129 N N . ALA A 1 276 ? 21.266 3.294 40.704 1.00 17.86 268 ALA A N 1
ATOM 2130 C CA . ALA A 1 276 ? 20.661 2.292 39.828 1.00 20.38 268 ALA A CA 1
ATOM 2131 C C . ALA A 1 276 ? 21.709 1.657 38.922 1.00 19.46 268 ALA A C 1
ATOM 2132 O O . ALA A 1 276 ? 21.724 0.431 38.741 1.00 18.56 268 ALA A O 1
ATOM 2134 N N . ASP A 1 277 ? 22.592 2.481 38.355 1.00 19.13 269 ASP A N 1
ATOM 2135 C CA . ASP A 1 277 ? 23.634 1.969 37.467 1.00 18.72 269 ASP A CA 1
ATOM 2136 C C . ASP A 1 277 ? 24.585 1.040 38.206 1.00 19.14 269 ASP A C 1
ATOM 2137 O O . ASP A 1 277 ? 25.066 0.052 37.638 1.00 19.35 269 ASP A O 1
ATOM 2142 N N . SER A 1 278 ? 24.891 1.358 39.468 1.00 18.48 270 SER A N 1
ATOM 2143 C CA . SER A 1 278 ? 25.807 0.521 40.233 1.00 17.40 270 SER A CA 1
ATOM 2144 C C . SER A 1 278 ? 25.158 -0.808 40.588 1.00 20.59 270 SER A C 1
ATOM 2145 O O . SER A 1 278 ? 25.769 -1.869 40.429 1.00 17.78 270 SER A O 1
ATOM 2148 N N . ILE A 1 279 ? 23.916 -0.772 41.082 1.00 15.57 271 ILE A N 1
ATOM 2149 C CA . ILE A 1 279 ? 23.187 -2.011 41.351 1.00 16.49 271 ILE A CA 1
ATOM 2150 C C . ILE A 1 279 ? 23.182 -2.901 40.116 1.00 18.22 271 ILE A C 1
ATOM 2151 O O . ILE A 1 279 ? 23.421 -4.113 40.201 1.00 17.49 271 ILE A O 1
ATOM 2156 N N . GLU A 1 280 ? 22.872 -2.310 38.955 1.00 17.70 272 GLU A N 1
ATOM 2157 C CA . GLU A 1 280 ? 22.760 -3.086 37.722 1.00 19.51 272 GLU A CA 1
ATOM 2158 C C . GLU A 1 280 ? 24.076 -3.775 37.376 1.00 20.00 272 GLU A C 1
ATOM 2159 O O . GLU A 1 280 ? 24.092 -4.951 36.987 1.00 20.04 272 GLU A O 1
ATOM 2165 N N . ARG A 1 281 ? 25.195 -3.055 37.484 1.00 16.91 273 ARG A N 1
ATOM 2166 C CA A ARG A 1 281 ? 26.410 -3.749 37.099 0.53 15.62 273 ARG A CA 1
ATOM 2167 C CA B ARG A 1 281 ? 26.528 -3.604 37.221 0.47 17.19 273 ARG A CA 1
ATOM 2168 C C . ARG A 1 281 ? 26.839 -4.770 38.148 1.00 16.66 273 ARG A C 1
ATOM 2169 O O . ARG A 1 281 ? 27.291 -5.847 37.743 1.00 17.28 273 ARG A O 1
ATOM 2184 N N . ILE A 1 282 ? 26.654 -4.516 39.449 1.00 15.60 274 ILE A N 1
ATOM 2185 C CA . ILE A 1 282 ? 27.027 -5.503 40.452 1.00 16.98 274 ILE A CA 1
ATOM 2186 C C . ILE A 1 282 ? 26.146 -6.739 40.334 1.00 16.71 274 ILE A C 1
ATOM 2187 O O . ILE A 1 282 ? 26.605 -7.866 40.552 1.00 17.85 274 ILE A O 1
ATOM 2192 N N . ALA A 1 283 ? 24.884 -6.558 39.932 1.00 16.07 275 ALA A N 1
ATOM 2193 C CA . ALA A 1 283 ? 23.954 -7.675 39.811 1.00 19.40 275 ALA A CA 1
ATOM 2194 C C . ALA A 1 283 ? 24.348 -8.662 38.723 1.00 21.32 275 ALA A C 1
ATOM 2195 O O . ALA A 1 283 ? 23.848 -9.794 38.721 1.00 19.64 275 ALA A O 1
ATOM 2197 N N . ILE A 1 284 ? 25.229 -8.266 37.796 1.00 19.15 276 ILE A N 1
ATOM 2198 C CA . ILE A 1 284 ? 25.529 -9.135 36.658 1.00 18.90 276 ILE A CA 1
ATOM 2199 C C . ILE A 1 284 ? 26.103 -10.467 37.120 1.00 21.48 276 ILE A C 1
ATOM 2200 O O . ILE A 1 284 ? 25.835 -11.512 36.507 1.00 24.38 276 ILE A O 1
ATOM 2205 N N . ILE A 1 285 ? 26.881 -10.460 38.207 1.00 18.81 277 ILE A N 1
ATOM 2206 C CA . ILE A 1 285 ? 27.567 -11.671 38.657 1.00 21.51 277 ILE A CA 1
ATOM 2207 C C . ILE A 1 285 ? 26.643 -12.652 39.368 1.00 21.05 277 ILE A C 1
ATOM 2208 O O . ILE A 1 285 ? 27.031 -13.812 39.570 1.00 24.70 277 ILE A O 1
ATOM 2213 N N . THR A 1 286 ? 25.425 -12.241 39.722 1.00 22.33 278 THR A N 1
ATOM 2214 C CA . THR A 1 286 ? 24.519 -13.115 40.462 1.00 24.79 278 THR A CA 1
ATOM 2215 C C . THR A 1 286 ? 23.936 -14.213 39.565 1.00 29.76 278 THR A C 1
ATOM 2216 O O . THR A 1 286 ? 23.987 -14.150 38.331 1.00 28.51 278 THR A O 1
ATOM 2220 N N . VAL A 1 287 ? 23.367 -15.232 40.217 1.00 27.63 279 VAL A N 1
ATOM 2221 C CA . VAL A 1 287 ? 22.677 -16.333 39.550 1.00 32.02 279 VAL A CA 1
ATOM 2222 C C . VAL A 1 287 ? 21.195 -16.268 39.896 1.00 34.50 279 VAL A C 1
ATOM 2223 O O . VAL A 1 287 ? 20.785 -15.659 40.889 1.00 34.00 279 VAL A O 1
ATOM 2227 N N . GLU A 1 288 ? 20.381 -16.933 39.070 1.00 45.18 280 GLU A N 1
ATOM 2228 C CA . GLU A 1 288 ? 18.935 -16.920 39.287 1.00 48.24 280 GLU A CA 1
ATOM 2229 C C . GLU A 1 288 ? 18.554 -17.499 40.647 1.00 45.88 280 GLU A C 1
ATOM 2230 O O . GLU A 1 288 ? 17.601 -17.025 41.276 1.00 49.56 280 GLU A O 1
ATOM 2232 N N . LYS A 1 289 ? 19.288 -18.508 41.124 1.00 45.10 281 LYS A N 1
ATOM 2233 C CA . LYS A 1 289 ? 18.973 -19.129 42.408 1.00 50.98 281 LYS A CA 1
ATOM 2234 C C . LYS A 1 289 ? 19.215 -18.208 43.597 1.00 55.19 281 LYS A C 1
ATOM 2235 O O . LYS A 1 289 ? 18.722 -18.503 44.691 1.00 54.34 281 LYS A O 1
ATOM 2237 N N . PHE A 1 290 ? 19.952 -17.108 43.419 1.00 44.19 282 PHE A N 1
ATOM 2238 C CA . PHE A 1 290 ? 20.283 -16.211 44.522 1.00 41.98 282 PHE A CA 1
ATOM 2239 C C . PHE A 1 290 ? 20.497 -14.806 43.947 1.00 33.81 282 PHE A C 1
ATOM 2240 O O . PHE A 1 290 ? 21.602 -14.265 43.898 1.00 28.54 282 PHE A O 1
ATOM 2248 N N . ARG A 1 291 ? 19.410 -14.192 43.488 1.00 28.89 283 ARG A N 1
ATOM 2249 C CA . ARG A 1 291 ? 19.448 -12.821 42.977 1.00 29.01 283 ARG A CA 1
ATOM 2250 C C . ARG A 1 291 ? 19.454 -11.871 44.168 1.00 19.94 283 ARG A C 1
ATOM 2251 O O . ARG A 1 291 ? 18.400 -11.548 44.721 1.00 22.00 283 ARG A O 1
ATOM 2259 N N . ALA A 1 292 ? 20.640 -11.397 44.550 1.00 20.20 284 ALA A N 1
ATOM 2260 C CA . ALA A 1 292 ? 20.755 -10.524 45.710 1.00 20.32 284 ALA A CA 1
ATOM 2261 C C . ALA A 1 292 ? 21.981 -9.637 45.569 1.00 19.34 284 ALA A C 1
ATOM 2262 O O . ALA A 1 292 ? 23.022 -10.079 45.075 1.00 19.76 284 ALA A O 1
ATOM 2264 N N . VAL A 1 293 ? 21.849 -8.381 45.985 1.00 16.72 285 VAL A N 1
ATOM 2265 C CA . VAL A 1 293 ? 23.004 -7.509 46.168 1.00 15.85 285 VAL A CA 1
ATOM 2266 C C . VAL A 1 293 ? 23.033 -7.097 47.629 1.00 18.48 285 VAL A C 1
ATOM 2267 O O . VAL A 1 293 ? 21.992 -6.940 48.278 1.00 18.12 285 VAL A O 1
ATOM 2271 N N . LYS A 1 294 ? 24.240 -6.943 48.151 1.00 15.48 286 LYS A N 1
ATOM 2272 C CA . LYS A 1 294 ? 24.426 -6.483 49.521 1.00 15.72 286 LYS A CA 1
ATOM 2273 C C . LYS A 1 294 ? 24.761 -4.997 49.531 1.00 16.75 286 LYS A C 1
ATOM 2274 O O . LYS A 1 294 ? 25.666 -4.549 48.812 1.00 18.08 286 LYS A O 1
ATOM 2280 N N . LEU A 1 295 ? 24.026 -4.232 50.339 1.00 15.33 287 LEU A N 1
ATOM 2281 C CA . LEU A 1 295 ? 24.353 -2.838 50.608 1.00 17.84 287 LEU A CA 1
ATOM 2282 C C . LEU A 1 295 ? 25.069 -2.776 51.950 1.00 20.25 287 LEU A C 1
ATOM 2283 O O . LEU A 1 295 ? 24.461 -3.029 52.994 1.00 19.65 287 LEU A O 1
ATOM 2288 N N . SER A 1 296 ? 26.363 -2.454 51.926 1.00 18.32 288 SER A N 1
ATOM 2289 C CA . SER A 1 296 ? 27.127 -2.225 53.150 1.00 20.29 288 SER A CA 1
ATOM 2290 C C . SER A 1 296 ? 27.218 -0.715 53.352 1.00 22.08 288 SER A C 1
ATOM 2291 O O . SER A 1 296 ? 28.062 -0.037 52.750 1.00 20.02 288 SER A O 1
ATOM 2294 N N . LEU A 1 297 ? 26.327 -0.198 54.195 1.00 18.59 289 LEU A N 1
ATOM 2295 C CA . LEU A 1 297 ? 26.146 1.232 54.388 1.00 18.50 289 LEU A CA 1
ATOM 2296 C C . LEU A 1 297 ? 26.984 1.733 55.557 1.00 24.22 289 LEU A C 1
ATOM 2297 O O . LEU A 1 297 ? 26.993 1.126 56.632 1.00 23.17 289 LEU A O 1
ATOM 2302 N N . SER A 1 298 ? 27.658 2.856 55.344 1.00 22.41 290 SER A N 1
ATOM 2303 C CA . SER A 1 298 ? 28.321 3.592 56.411 1.00 22.51 290 SER A CA 1
ATOM 2304 C C . SER A 1 298 ? 28.282 5.067 56.039 1.00 25.48 290 SER A C 1
ATOM 2305 O O . SER A 1 298 ? 27.965 5.429 54.904 1.00 23.00 290 SER A O 1
ATOM 2308 N N . ARG A 1 299 ? 28.612 5.928 57.003 1.00 25.97 291 ARG A N 1
ATOM 2309 C CA A ARG A 1 299 ? 28.658 7.355 56.708 0.45 23.91 291 ARG A CA 1
ATOM 2310 C CA B ARG A 1 299 ? 28.662 7.356 56.711 0.55 23.55 291 ARG A CA 1
ATOM 2311 C C . ARG A 1 299 ? 29.654 7.654 55.591 1.00 28.83 291 ARG A C 1
ATOM 2312 O O . ARG A 1 299 ? 29.371 8.457 54.695 1.00 26.15 291 ARG A O 1
ATOM 2327 N N . GLU A 1 300 ? 30.815 6.998 55.616 1.00 24.07 292 GLU A N 1
ATOM 2328 C CA . GLU A 1 300 ? 31.893 7.342 54.700 1.00 27.10 292 GLU A CA 1
ATOM 2329 C C . GLU A 1 300 ? 31.713 6.717 53.321 1.00 27.50 292 GLU A C 1
ATOM 2330 O O . GLU A 1 300 ? 32.072 7.340 52.312 1.00 28.01 292 GLU A O 1
ATOM 2336 N N . THR A 1 301 ? 31.194 5.486 53.252 1.00 25.58 293 THR A N 1
ATOM 2337 C CA . THR A 1 301 ? 31.071 4.784 51.977 1.00 24.86 293 THR A CA 1
ATOM 2338 C C . THR A 1 301 ? 29.867 3.857 51.991 1.00 25.51 293 THR A C 1
ATOM 2339 O O . THR A 1 301 ? 29.430 3.371 53.038 1.00 22.82 293 THR A O 1
ATOM 2343 N N . LEU A 1 302 ? 29.375 3.574 50.794 1.00 19.30 294 LEU A N 1
ATOM 2344 C CA . LEU A 1 302 ? 28.490 2.452 50.544 1.00 16.73 294 LEU A CA 1
ATOM 2345 C C . LEU A 1 302 ? 29.219 1.476 49.638 1.00 23.65 294 LEU A C 1
ATOM 2346 O O . LEU A 1 302 ? 29.721 1.871 48.582 1.00 20.69 294 LEU A O 1
ATOM 2351 N N . GLU A 1 303 ? 29.294 0.216 50.046 1.00 21.54 295 GLU A N 1
ATOM 2352 C CA . GLU A 1 303 ? 29.814 -0.836 49.175 1.00 19.39 295 GLU A CA 1
ATOM 2353 C C . GLU A 1 303 ? 28.643 -1.679 48.695 1.00 21.25 295 GLU A C 1
ATOM 2354 O O . GLU A 1 303 ? 27.895 -2.233 49.509 1.00 18.00 295 GLU A O 1
ATOM 2360 N N . ILE A 1 304 ? 28.461 -1.743 47.376 1.00 15.84 296 ILE A N 1
ATOM 2361 C CA . ILE A 1 304 ? 27.439 -2.582 46.769 1.00 14.34 296 ILE A CA 1
ATOM 2362 C C . ILE A 1 304 ? 28.148 -3.816 46.251 1.00 19.14 296 ILE A C 1
ATOM 2363 O O . ILE A 1 304 ? 29.056 -3.705 45.426 1.00 19.68 296 ILE A O 1
ATOM 2368 N N . SER A 1 305 ? 27.767 -4.988 46.747 1.00 18.31 297 SER A N 1
ATOM 2369 C CA . SER A 1 305 ? 28.515 -6.191 46.417 1.00 19.12 297 SER A CA 1
ATOM 2370 C C . SER A 1 305 ? 27.552 -7.329 46.118 1.00 21.61 297 SER A C 1
ATOM 2371 O O . SER A 1 305 ? 26.358 -7.287 46.456 1.00 17.48 297 SER A O 1
ATOM 2374 N N . ALA A 1 306 ? 28.090 -8.360 45.477 1.00 18.34 298 ALA A N 1
ATOM 2375 C CA . ALA A 1 306 ? 27.290 -9.539 45.172 1.00 16.12 298 ALA A CA 1
ATOM 2376 C C . ALA A 1 306 ? 28.231 -10.699 44.930 1.00 16.90 298 ALA A C 1
ATOM 2377 O O . ALA A 1 306 ? 29.426 -10.516 44.691 1.00 18.75 298 ALA A O 1
ATOM 2379 N N . VAL A 1 307 ? 27.672 -11.898 45.023 1.00 17.46 299 VAL A N 1
ATOM 2380 C CA . VAL A 1 307 ? 28.394 -13.125 44.744 1.00 19.72 299 VAL A CA 1
ATOM 2381 C C . VAL A 1 307 ? 27.540 -13.939 43.789 1.00 22.63 299 VAL A C 1
ATOM 2382 O O . VAL A 1 307 ? 26.309 -13.820 43.764 1.00 24.68 299 VAL A O 1
ATOM 2386 N N . GLY A 1 308 ? 28.204 -14.762 42.993 1.00 18.55 300 GLY A N 1
ATOM 2387 C CA . GLY A 1 308 ? 27.528 -15.711 42.137 1.00 22.23 300 GLY A CA 1
ATOM 2388 C C . GLY A 1 308 ? 28.234 -17.038 42.235 1.00 21.50 300 GLY A C 1
ATOM 2389 O O . GLY A 1 308 ? 29.419 -17.131 41.914 1.00 22.93 300 GLY A O 1
ATOM 2390 N N . GLU A 1 309 ? 27.528 -18.064 42.710 1.00 25.34 301 GLU A N 1
ATOM 2391 C CA . GLU A 1 309 ? 28.141 -19.373 42.877 1.00 26.70 301 GLU A CA 1
ATOM 2392 C C . GLU A 1 309 ? 28.703 -19.866 41.548 1.00 26.69 301 GLU A C 1
ATOM 2393 O O . GLU A 1 309 ? 28.014 -19.844 40.523 1.00 27.80 301 GLU A O 1
ATOM 2399 N N . ALA A 1 310 ? 29.969 -20.275 41.571 1.00 27.37 302 ALA A N 1
ATOM 2400 C CA . ALA A 1 310 ? 30.722 -20.758 40.414 1.00 32.69 302 ALA A CA 1
ATOM 2401 C C . ALA A 1 310 ? 30.935 -19.687 39.348 1.00 33.52 302 ALA A C 1
ATOM 2402 O O . ALA A 1 310 ? 31.305 -20.015 38.214 1.00 30.34 302 ALA A O 1
ATOM 2404 N N . ARG A 1 311 ? 30.691 -18.420 39.668 1.00 26.14 303 ARG A N 1
ATOM 2405 C CA A ARG A 1 311 ? 30.911 -17.311 38.745 0.62 22.22 303 ARG A CA 1
ATOM 2406 C CA B ARG A 1 311 ? 30.929 -17.325 38.738 0.38 22.60 303 ARG A CA 1
ATOM 2407 C C . ARG A 1 311 ? 31.956 -16.333 39.256 1.00 23.87 303 ARG A C 1
ATOM 2408 O O . ARG A 1 311 ? 32.926 -16.028 38.545 1.00 22.17 303 ARG A O 1
ATOM 2423 N N . GLY A 1 312 ? 31.780 -15.831 40.464 1.00 20.21 304 GLY A N 1
ATOM 2424 C CA . GLY A 1 312 ? 32.729 -14.907 41.038 1.00 19.06 304 GLY A CA 1
ATOM 2425 C C . GLY A 1 312 ? 32.017 -13.968 41.993 1.00 21.45 304 GLY A C 1
ATOM 2426 O O . GLY A 1 312 ? 31.021 -14.338 42.620 1.00 20.31 304 GLY A O 1
ATOM 2427 N N . ASN A 1 313 ? 32.520 -12.741 42.057 1.00 17.87 305 ASN A N 1
ATOM 2428 C CA . ASN A 1 313 ? 31.933 -11.760 42.959 1.00 18.79 305 ASN A CA 1
ATOM 2429 C C . ASN A 1 313 ? 32.257 -10.371 42.431 1.00 20.86 305 ASN A C 1
ATOM 2430 O O . ASN A 1 313 ? 33.018 -10.211 41.473 1.00 21.44 305 ASN A O 1
ATOM 2435 N N . ALA A 1 314 ? 31.654 -9.363 43.057 1.00 15.88 306 ALA A N 1
ATOM 2436 C CA . ALA A 1 314 ? 31.797 -8.008 42.543 1.00 20.20 306 ALA A CA 1
ATOM 2437 C C . ALA A 1 314 ? 31.526 -7.017 43.660 1.00 16.89 306 ALA A C 1
ATOM 2438 O O . ALA A 1 314 ? 30.720 -7.281 44.556 1.00 18.13 306 ALA A O 1
ATOM 2440 N N . LYS A 1 315 ? 32.200 -5.871 43.586 1.00 14.86 307 LYS A N 1
ATOM 2441 C CA . LYS A 1 315 ? 32.045 -4.833 44.597 1.00 15.60 307 LYS A CA 1
ATOM 2442 C C . LYS A 1 315 ? 32.250 -3.472 43.946 1.00 19.40 307 LYS A C 1
ATOM 2443 O O . LYS A 1 315 ? 33.201 -3.276 43.184 1.00 20.04 307 LYS A O 1
ATOM 2449 N N . GLU A 1 316 ? 31.365 -2.531 44.253 1.00 18.67 308 GLU A N 1
ATOM 2450 C CA . GLU A 1 316 ? 31.529 -1.143 43.844 1.00 16.86 308 GLU A CA 1
ATOM 2451 C C . GLU A 1 316 ? 31.445 -0.262 45.085 1.00 19.90 308 GLU A C 1
ATOM 2452 O O . GLU A 1 316 ? 30.625 -0.504 45.976 1.00 20.49 308 GLU A O 1
ATOM 2458 N N . VAL A 1 317 ? 32.328 0.729 45.160 1.00 19.63 309 VAL A N 1
ATOM 2459 C CA . VAL A 1 317 ? 32.422 1.612 46.315 1.00 18.69 309 VAL A CA 1
ATOM 2460 C C . VAL A 1 317 ? 31.902 2.987 45.917 1.00 21.97 309 VAL A C 1
ATOM 2461 O O . VAL A 1 317 ? 32.368 3.582 44.936 1.00 21.04 309 VAL A O 1
ATOM 2465 N N . ILE A 1 318 ? 30.931 3.481 46.677 1.00 20.56 310 ILE A N 1
ATOM 2466 C CA . ILE A 1 318 ? 30.360 4.809 46.501 1.00 22.65 310 ILE A CA 1
ATOM 2467 C C . ILE A 1 318 ? 30.756 5.639 47.717 1.00 23.13 310 ILE A C 1
ATOM 2468 O O . ILE A 1 318 ? 30.445 5.271 48.858 1.00 22.33 310 ILE A O 1
ATOM 2473 N N . ASN A 1 319 ? 31.471 6.735 47.481 1.00 23.04 311 ASN A N 1
ATOM 2474 C CA . ASN A 1 319 ? 31.995 7.562 48.558 1.00 22.76 311 ASN A CA 1
ATOM 2475 C C . ASN A 1 319 ? 31.028 8.690 48.885 1.00 22.97 311 ASN A C 1
ATOM 2476 O O . ASN A 1 319 ? 30.287 9.168 48.021 1.00 25.20 311 ASN A O 1
ATOM 2481 N N . SER A 1 320 ? 31.051 9.123 50.145 1.00 23.94 312 SER A N 1
ATOM 2482 C CA . SER A 1 320 ? 30.196 10.230 50.546 1.00 26.39 312 SER A CA 1
ATOM 2483 C C . SER A 1 320 ? 30.499 11.454 49.688 1.00 25.71 312 SER A C 1
ATOM 2484 O O . SER A 1 320 ? 31.657 11.741 49.363 1.00 26.77 312 SER A O 1
ATOM 2487 N N . SER A 1 321 ? 29.442 12.160 49.293 1.00 28.28 313 SER A N 1
ATOM 2488 C CA . SER A 1 321 ? 29.588 13.277 48.374 1.00 29.41 313 SER A CA 1
ATOM 2489 C C . SER A 1 321 ? 28.375 14.185 48.491 1.00 29.32 313 SER A C 1
ATOM 2490 O O . SER A 1 321 ? 27.242 13.705 48.595 1.00 27.37 313 SER A O 1
ATOM 2493 N N . GLN A 1 322 ? 28.626 15.493 48.460 1.00 29.83 314 GLN A N 1
ATOM 2494 C CA . GLN A 1 322 ? 27.571 16.491 48.360 1.00 33.37 314 GLN A CA 1
ATOM 2495 C C . GLN A 1 322 ? 27.372 16.993 46.934 1.00 30.91 314 GLN A C 1
ATOM 2496 O O . GLN A 1 322 ? 26.495 17.832 46.704 1.00 38.33 314 GLN A O 1
ATOM 2502 N N . ASP A 1 323 ? 28.159 16.501 45.980 1.00 33.06 315 ASP A N 1
ATOM 2503 C CA . ASP A 1 323 ? 27.969 16.855 44.577 1.00 34.58 315 ASP A CA 1
ATOM 2504 C C . ASP A 1 323 ? 26.715 16.191 44.025 1.00 35.30 315 ASP A C 1
ATOM 2505 O O . ASP A 1 323 ? 26.473 15.003 44.251 1.00 31.88 315 ASP A O 1
ATOM 2510 N N . LYS A 1 324 ? 25.937 16.964 43.264 1.00 40.39 316 LYS A N 1
ATOM 2511 C CA . LYS A 1 324 ? 24.627 16.504 42.805 1.00 37.38 316 LYS A CA 1
ATOM 2512 C C . LYS A 1 324 ? 24.729 15.198 42.023 1.00 32.94 316 LYS A C 1
ATOM 2513 O O . LYS A 1 324 ? 23.958 14.261 42.256 1.00 28.65 316 LYS A O 1
ATOM 2519 N N . GLU A 1 325 ? 25.691 15.111 41.100 1.00 35.43 317 GLU A N 1
ATOM 2520 C CA . GLU A 1 325 ? 25.769 13.960 40.207 1.00 26.84 317 GLU A CA 1
ATOM 2521 C C . GLU A 1 325 ? 26.251 12.702 40.911 1.00 28.41 317 GLU A C 1
ATOM 2522 O O . GLU A 1 325 ? 26.045 11.597 40.395 1.00 29.02 317 GLU A O 1
ATOM 2528 N N . SER A 1 326 ? 26.896 12.836 42.068 1.00 25.16 318 SER A N 1
ATOM 2529 C CA . SER A 1 326 ? 27.455 11.691 42.775 1.00 24.37 318 SER A CA 1
ATOM 2530 C C . SER A 1 326 ? 26.953 11.613 44.207 1.00 25.11 318 SER A C 1
ATOM 2531 O O . SER A 1 326 ? 27.581 10.950 45.039 1.00 21.80 318 SER A O 1
ATOM 2534 N N . PHE A 1 327 ? 25.810 12.237 44.489 1.00 27.23 319 PHE A N 1
ATOM 2535 C CA . PHE A 1 327 ? 25.400 12.505 45.862 1.00 24.55 319 PHE A CA 1
ATOM 2536 C C . PHE A 1 327 ? 25.282 11.229 46.687 1.00 20.89 319 PHE A C 1
ATOM 2537 O O . PHE A 1 327 ? 24.679 10.246 46.254 1.00 21.30 319 PHE A O 1
ATOM 2545 N N . TYR A 1 328 ? 25.835 11.267 47.902 1.00 24.52 320 TYR A N 1
ATOM 2546 C CA . TYR A 1 328 ? 25.709 10.168 48.853 1.00 23.92 320 TYR A CA 1
ATOM 2547 C C . TYR A 1 328 ? 25.833 10.728 50.264 1.00 24.00 320 TYR A C 1
ATOM 2548 O O . TYR A 1 328 ? 26.839 11.365 50.603 1.00 25.88 320 TYR A O 1
ATOM 2557 N N . GLU A 1 329 ? 24.816 10.472 51.084 1.00 22.98 321 GLU A N 1
ATOM 2558 C CA . GLU A 1 329 ? 24.804 10.867 52.489 1.00 21.86 321 GLU A CA 1
ATOM 2559 C C . GLU A 1 329 ? 24.074 9.794 53.283 1.00 25.24 321 GLU A C 1
ATOM 2560 O O . GLU A 1 329 ? 22.945 9.431 52.944 1.00 27.47 321 GLU A O 1
ATOM 2566 N N . TYR A 1 330 ? 24.719 9.273 54.325 1.00 27.43 322 TYR A N 1
ATOM 2567 C CA . TYR A 1 330 ? 24.112 8.262 55.186 1.00 19.21 322 TYR A CA 1
ATOM 2568 C C . TYR A 1 330 ? 24.274 8.732 56.621 1.00 24.35 322 TYR A C 1
ATOM 2569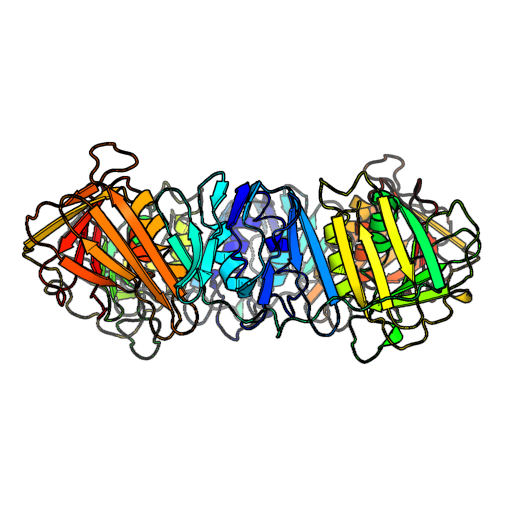 O O . TYR A 1 330 ? 25.398 8.932 57.077 1.00 31.68 322 TYR A O 1
ATOM 2578 N N . ASN A 1 331 ? 23.149 8.876 57.332 1.00 30.76 323 ASN A N 1
ATOM 2579 C CA . ASN A 1 331 ? 23.056 9.703 58.531 1.00 42.86 323 ASN A CA 1
ATOM 2580 C C . ASN A 1 331 ? 23.331 8.942 59.827 1.00 37.94 323 ASN A C 1
ATOM 2581 O O . ASN A 1 331 ? 22.798 9.327 60.875 1.00 36.89 323 ASN A O 1
ATOM 2586 N N . SER A 1 332 ? 24.161 7.898 59.804 1.00 36.73 324 SER A N 1
ATOM 2587 C CA . SER A 1 332 ? 24.276 7.013 60.959 1.00 32.84 324 SER A CA 1
ATOM 2588 C C . SER A 1 332 ? 25.724 6.681 61.280 1.00 33.18 324 SER A C 1
ATOM 2589 O O . SER A 1 332 ? 26.530 6.450 60.375 1.00 38.72 324 SER A O 1
ATOM 2592 N N . ASP A 1 333 ? 26.038 6.638 62.585 1.00 29.84 325 ASP A N 1
ATOM 2593 C CA . ASP A 1 333 ? 27.336 6.158 63.054 1.00 34.74 325 ASP A CA 1
ATOM 2594 C C . ASP A 1 333 ? 27.485 4.650 62.925 1.00 31.54 325 ASP A C 1
ATOM 2595 O O . ASP A 1 333 ? 28.614 4.146 62.966 1.00 39.17 325 ASP A O 1
ATOM 2600 N N . GLU A 1 334 ? 26.383 3.917 62.826 1.00 28.57 326 GLU A N 1
ATOM 2601 C CA . GLU A 1 334 ? 26.431 2.465 62.810 1.00 25.20 326 GLU A CA 1
ATOM 2602 C C . GLU A 1 334 ? 26.479 1.951 61.381 1.00 26.36 326 GLU A C 1
ATOM 2603 O O . GLU A 1 334 ? 25.920 2.551 60.461 1.00 33.47 326 GLU A O 1
ATOM 2609 N N . SER A 1 335 ? 27.137 0.814 61.206 1.00 25.31 327 SER A N 1
ATOM 2610 C CA . SER A 1 335 ? 27.136 0.159 59.906 1.00 23.08 327 SER A CA 1
ATOM 2611 C C . SER A 1 335 ? 25.886 -0.693 59.756 1.00 21.54 327 SER A C 1
ATOM 2612 O O . SER A 1 335 ? 25.353 -1.224 60.732 1.00 26.01 327 SER A O 1
ATOM 2615 N N . LEU A 1 336 ? 25.404 -0.807 58.523 1.00 21.14 328 LEU A N 1
ATOM 2616 C CA . LEU A 1 336 ? 24.258 -1.661 58.230 1.00 23.63 328 LEU A CA 1
ATOM 2617 C C . LEU A 1 336 ? 24.576 -2.435 56.963 1.00 22.21 328 LEU A C 1
ATOM 2618 O O . LEU A 1 336 ? 24.881 -1.827 55.933 1.00 22.97 328 LEU A O 1
ATOM 2623 N N . ALA A 1 337 ? 24.501 -3.764 57.030 1.00 20.29 329 ALA A N 1
ATOM 2624 C CA . ALA A 1 337 ? 24.713 -4.610 55.853 1.00 20.11 329 ALA A CA 1
ATOM 2625 C C . ALA A 1 337 ? 23.395 -5.312 55.557 1.00 18.94 329 ALA A C 1
ATOM 2626 O O . ALA A 1 337 ? 22.962 -6.178 56.324 1.00 22.17 329 ALA A O 1
ATOM 2628 N N . ILE A 1 338 ? 22.750 -4.935 54.462 1.00 17.21 330 ILE A N 1
ATOM 2629 C CA . ILE A 1 338 ? 21.401 -5.404 54.185 1.00 18.41 330 ILE A CA 1
ATOM 2630 C C . ILE A 1 338 ? 21.314 -5.756 52.707 1.00 17.32 330 ILE A C 1
ATOM 2631 O O . ILE A 1 338 ? 21.914 -5.085 51.860 1.00 18.88 330 ILE A O 1
ATOM 2636 N N . GLY A 1 339 ? 20.589 -6.830 52.397 1.00 17.67 331 GLY A N 1
ATOM 2637 C CA . GLY A 1 339 ? 20.535 -7.364 51.049 1.00 15.82 331 GLY A CA 1
ATOM 2638 C C . GLY A 1 339 ? 19.162 -7.175 50.431 1.00 17.92 331 GLY A C 1
ATOM 2639 O O . GLY A 1 339 ? 18.152 -7.129 51.138 1.00 16.42 331 GLY A O 1
ATOM 2640 N N . PHE A 1 340 ? 19.138 -7.054 49.105 1.00 18.88 332 PHE A N 1
ATOM 2641 C CA . PHE A 1 340 ? 17.898 -6.922 48.349 1.00 17.84 332 PHE A CA 1
ATOM 2642 C C . PHE A 1 340 ? 18.039 -7.659 47.028 1.00 17.89 332 PHE A C 1
ATOM 2643 O O . PHE A 1 340 ? 19.139 -7.782 46.483 1.00 18.91 332 PHE A O 1
ATOM 2651 N N . ASN A 1 341 ? 16.904 -8.130 46.514 1.00 15.36 333 ASN A N 1
ATOM 2652 C CA . ASN A 1 341 ? 16.846 -8.563 45.128 1.00 15.66 333 ASN A CA 1
ATOM 2653 C C . ASN A 1 341 ? 17.086 -7.333 44.263 1.00 17.46 333 ASN A C 1
ATOM 2654 O O . ASN A 1 341 ? 16.311 -6.367 44.344 1.00 17.24 333 ASN A O 1
ATOM 2659 N N . PRO A 1 342 ? 18.146 -7.303 43.456 1.00 16.38 334 PRO A N 1
ATOM 2660 C CA . PRO A 1 342 ? 18.443 -6.077 42.699 1.00 14.98 334 PRO A CA 1
ATOM 2661 C C . PRO A 1 342 ? 17.331 -5.654 41.756 1.00 17.21 334 PRO A C 1
ATOM 2662 O O . PRO A 1 342 ? 17.145 -4.449 41.544 1.00 19.26 334 PRO A O 1
ATOM 2666 N N . GLN A 1 343 ? 16.610 -6.606 41.160 1.00 19.57 335 GLN A N 1
ATOM 2667 C CA A GLN A 1 343 ? 15.525 -6.232 40.261 0.56 19.96 335 GLN A CA 1
ATOM 2668 C CA B GLN A 1 343 ? 15.511 -6.250 40.266 0.44 20.02 335 GLN A CA 1
ATOM 2669 C C . GLN A 1 343 ? 14.468 -5.400 40.978 1.00 15.15 335 GLN A C 1
ATOM 2670 O O . GLN A 1 343 ? 13.880 -4.493 40.376 1.00 20.77 335 GLN A O 1
ATOM 2681 N N . TYR A 1 344 ? 14.214 -5.690 42.258 1.00 16.43 336 TYR A N 1
ATOM 2682 C CA . TYR A 1 344 ? 13.159 -4.978 42.975 1.00 16.87 336 TYR A CA 1
ATOM 2683 C C . TYR A 1 344 ? 13.581 -3.548 43.296 1.00 22.57 336 TYR A C 1
ATOM 2684 O O . TYR A 1 344 ? 12.746 -2.637 43.282 1.00 18.48 336 TYR A O 1
ATOM 2693 N N . LEU A 1 345 ? 14.869 -3.317 43.557 1.00 15.61 337 LEU A N 1
ATOM 2694 C CA . LEU A 1 345 ? 15.349 -1.946 43.662 1.00 17.61 337 LEU A CA 1
ATOM 2695 C C . LEU A 1 345 ? 15.343 -1.257 42.308 1.00 17.90 337 LEU A C 1
ATOM 2696 O O . LEU A 1 345 ? 14.925 -0.097 42.199 1.00 18.26 337 LEU A O 1
ATOM 2701 N N . GLU A 1 346 ? 15.839 -1.944 41.264 1.00 16.93 338 GLU A N 1
ATOM 2702 C CA . GLU A 1 346 ? 15.900 -1.333 39.937 1.00 16.63 338 GLU A CA 1
ATOM 2703 C C . GLU A 1 346 ? 14.519 -0.946 39.438 1.00 18.79 338 GLU A C 1
ATOM 2704 O O . GLU A 1 346 ? 14.360 0.106 38.806 1.00 20.09 338 GLU A O 1
ATOM 2710 N N . ASP A 1 347 ? 13.515 -1.796 39.684 1.00 19.08 339 ASP A N 1
ATOM 2711 C CA . ASP A 1 347 ? 12.153 -1.487 39.250 1.00 17.97 339 ASP A CA 1
ATOM 2712 C C . ASP A 1 347 ? 11.707 -0.138 39.798 1.00 18.97 339 ASP A C 1
ATOM 2713 O O . ASP A 1 347 ? 11.117 0.686 39.076 1.00 21.24 339 ASP A O 1
ATOM 2718 N N . VAL A 1 348 ? 11.955 0.086 41.090 1.00 18.04 340 VAL A N 1
ATOM 2719 C CA . VAL A 1 348 ? 11.554 1.333 41.728 1.00 17.92 340 VAL A CA 1
ATOM 2720 C C . VAL A 1 348 ? 12.379 2.490 41.188 1.00 20.17 340 VAL A C 1
ATOM 2721 O O . VAL A 1 348 ? 11.840 3.541 40.833 1.00 19.27 340 VAL A O 1
ATOM 2725 N N . LEU A 1 349 ? 13.704 2.314 41.130 1.00 17.38 341 LEU A N 1
ATOM 2726 C CA . LEU A 1 349 ? 14.571 3.389 40.663 1.00 19.32 341 LEU A CA 1
ATOM 2727 C C . LEU A 1 349 ? 14.280 3.776 39.217 1.00 21.02 341 LEU A C 1
ATOM 2728 O O . LEU A 1 349 ? 14.457 4.940 38.850 1.00 24.95 341 LEU A O 1
ATOM 2733 N N . LYS A 1 350 ? 13.840 2.826 38.381 1.00 19.08 342 LYS A N 1
ATOM 2734 C CA . LYS A 1 350 ? 13.548 3.143 36.986 1.00 19.49 342 LYS A CA 1
ATOM 2735 C C . LYS A 1 350 ? 12.168 3.762 36.797 1.00 25.23 342 LYS A C 1
ATOM 2736 O O . LYS A 1 350 ? 11.911 4.350 35.743 1.00 25.87 342 LYS A O 1
ATOM 2742 N N . ALA A 1 351 ? 11.282 3.647 37.787 1.00 24.72 343 ALA A N 1
ATOM 2743 C CA . ALA A 1 351 ? 9.897 4.090 37.621 1.00 27.16 343 ALA A CA 1
ATOM 2744 C C . ALA A 1 351 ? 9.736 5.598 37.782 1.00 30.35 343 ALA A C 1
ATOM 2745 O O . ALA A 1 351 ? 8.802 6.183 37.217 1.00 25.53 343 ALA A O 1
ATOM 2747 N N . VAL A 1 352 ? 10.620 6.234 38.547 1.00 24.85 344 VAL A N 1
ATOM 2748 C CA . VAL A 1 352 ? 10.550 7.652 38.878 1.00 29.22 344 VAL A CA 1
ATOM 2749 C C . VAL A 1 352 ? 11.850 8.282 38.406 1.00 37.54 344 VAL A C 1
ATOM 2750 O O . VAL A 1 352 ? 12.931 7.884 38.856 1.00 43.83 344 VAL A O 1
ATOM 2754 N N A LYS A 1 353 ? 11.757 9.308 37.558 0.50 33.65 345 LYS A N 1
ATOM 2755 N N B LYS A 1 353 ? 11.737 9.216 37.469 0.50 34.68 345 LYS A N 1
ATOM 2756 C CA A LYS A 1 353 ? 12.909 9.822 36.814 0.50 37.72 345 LYS A CA 1
ATOM 2757 C CA B LYS A 1 353 ? 12.889 9.870 36.859 0.50 37.76 345 LYS A CA 1
ATOM 2758 C C A LYS A 1 353 ? 13.686 10.928 37.546 0.50 33.59 345 LYS A C 1
ATOM 2759 C C B LYS A 1 353 ? 13.174 11.188 37.572 0.50 33.74 345 LYS A C 1
ATOM 2760 O O A LYS A 1 353 ? 14.487 11.629 36.914 0.50 35.59 345 LYS A O 1
ATOM 2761 O O B LYS A 1 353 ? 13.076 12.281 37.007 0.50 39.28 345 LYS A O 1
ATOM 2764 N N . SER A 1 354 ? 13.500 11.065 38.852 1.00 29.26 346 SER A N 1
ATOM 2765 C CA . SER A 1 354 ? 13.988 12.182 39.645 1.00 29.95 346 SER A CA 1
ATOM 2766 C C . SER A 1 354 ? 15.444 11.988 40.053 1.00 31.27 346 SER A C 1
ATOM 2767 O O . SER A 1 354 ? 15.982 10.878 40.031 1.00 35.54 346 SER A O 1
ATOM 2770 N N . ASP A 1 355 ? 16.077 13.091 40.459 1.00 27.23 347 ASP A N 1
ATOM 2771 C CA . ASP A 1 355 ? 17.535 13.089 40.561 1.00 27.14 347 ASP A CA 1
ATOM 2772 C C . ASP A 1 355 ? 18.020 12.342 41.796 1.00 28.46 347 ASP A C 1
ATOM 2773 O O . ASP A 1 355 ? 19.040 11.644 41.744 1.00 24.79 347 ASP A O 1
ATOM 2778 N N . VAL A 1 356 ? 17.311 12.472 42.910 1.00 30.50 348 VAL A N 1
ATOM 2779 C CA . VAL A 1 356 ? 17.754 11.892 44.169 1.00 28.23 348 VAL A CA 1
ATOM 2780 C C . VAL A 1 356 ? 16.665 10.977 44.709 1.00 19.10 348 VAL A C 1
ATOM 2781 O O . VAL A 1 356 ? 15.473 11.159 44.438 1.00 22.70 348 VAL A O 1
ATOM 2785 N N . VAL A 1 357 ? 17.085 9.973 45.478 1.00 22.08 349 VAL A N 1
ATOM 2786 C CA . VAL A 1 357 ? 16.167 9.029 46.104 1.00 20.22 349 VAL A CA 1
ATOM 2787 C C . VAL A 1 357 ? 16.586 8.849 47.557 1.00 22.88 349 VAL A C 1
ATOM 2788 O O . VAL A 1 357 ? 17.766 8.971 47.896 1.00 20.64 349 VAL A O 1
ATOM 2792 N N . GLU A 1 358 ? 15.596 8.605 48.428 1.00 18.68 350 GLU A N 1
ATOM 2793 C CA . GLU A 1 358 ? 15.813 8.368 49.850 1.00 20.92 350 GLU A CA 1
ATOM 2794 C C . GLU A 1 358 ? 15.399 6.946 50.190 1.00 19.06 350 GLU A C 1
ATOM 2795 O O . GLU A 1 358 ? 14.349 6.471 49.741 1.00 20.09 350 GLU A O 1
ATOM 2801 N N . LEU A 1 359 ? 16.229 6.260 50.970 1.00 19.34 351 LEU A N 1
ATOM 2802 C CA . LEU A 1 359 ? 15.908 4.929 51.468 1.00 18.24 351 LEU A CA 1
ATOM 2803 C C . LEU A 1 359 ? 15.958 4.958 52.989 1.00 19.91 351 LEU A C 1
ATOM 2804 O O . LEU A 1 359 ? 16.955 5.396 53.577 1.00 21.56 351 LEU A O 1
ATOM 2809 N N . TYR A 1 360 ? 14.873 4.513 53.615 1.00 19.49 352 TYR A N 1
ATOM 2810 C CA . TYR A 1 360 ? 14.710 4.531 55.064 1.00 20.31 352 TYR A CA 1
ATOM 2811 C C . TYR A 1 360 ? 14.780 3.105 55.588 1.00 23.57 352 TYR A C 1
ATOM 2812 O O . TYR A 1 360 ? 13.957 2.262 55.216 1.00 20.03 352 TYR A O 1
ATOM 2821 N N . PHE A 1 361 ? 15.724 2.857 56.489 1.00 22.67 353 PHE A N 1
ATOM 2822 C CA . PHE A 1 361 ? 16.021 1.525 56.983 1.00 21.33 353 PHE A CA 1
ATOM 2823 C C . PHE A 1 361 ? 15.728 1.425 58.467 1.00 20.21 353 PHE A C 1
ATOM 2824 O O . PHE A 1 361 ? 15.807 2.412 59.204 1.00 25.36 353 PHE A O 1
ATOM 2832 N N . SER A 1 362 ? 15.434 0.202 58.898 1.00 21.16 354 SER A N 1
ATOM 2833 C CA . SER A 1 362 ? 15.514 -0.154 60.304 1.00 25.62 354 SER A CA 1
ATOM 2834 C C . SER A 1 362 ? 16.620 -1.191 60.438 1.00 33.69 354 SER A C 1
ATOM 2835 O O . SER A 1 362 ? 17.779 -0.901 60.124 1.00 39.56 354 SER A O 1
ATOM 2838 N N . ASP A 1 363 ? 16.287 -2.408 60.843 1.00 32.78 355 ASP A N 1
ATOM 2839 C CA . ASP A 1 363 ? 17.312 -3.430 60.976 1.00 34.27 355 ASP A CA 1
ATOM 2840 C C . ASP A 1 363 ? 17.451 -4.233 59.681 1.00 29.22 355 ASP A C 1
ATOM 2841 O O . ASP A 1 363 ? 16.753 -4.003 58.687 1.00 29.52 355 ASP A O 1
ATOM 2846 N N . VAL A 1 364 ? 18.363 -5.211 59.700 1.00 27.37 356 VAL A N 1
ATOM 2847 C CA . VAL A 1 364 ? 18.657 -6.005 58.511 1.00 26.31 356 VAL A CA 1
ATOM 2848 C C . VAL A 1 364 ? 17.449 -6.778 58.012 1.00 27.43 356 VAL A C 1
ATOM 2849 O O . VAL A 1 364 ? 17.401 -7.140 56.836 1.00 25.75 356 VAL A O 1
ATOM 2853 N N . SER A 1 365 ? 16.475 -7.063 58.874 1.00 26.68 357 SER A N 1
ATOM 2854 C CA . SER A 1 365 ? 15.355 -7.903 58.477 1.00 30.17 357 SER A CA 1
ATOM 2855 C C . SER A 1 365 ? 14.106 -7.108 58.134 1.00 28.09 357 SER A C 1
ATOM 2856 O O . SER A 1 365 ? 13.114 -7.701 57.710 1.00 30.47 357 SER A O 1
ATOM 2859 N N . ALA A 1 366 ? 14.134 -5.783 58.294 1.00 27.05 358 ALA A N 1
ATOM 2860 C CA . ALA A 1 366 ? 12.993 -4.915 58.058 1.00 24.72 358 ALA A CA 1
ATOM 2861 C C . ALA A 1 366 ? 12.998 -4.398 56.623 1.00 19.65 358 ALA A C 1
ATOM 2862 O O . ALA A 1 366 ? 14.057 -4.176 56.041 1.00 22.66 358 ALA A O 1
ATOM 2864 N N . PRO A 1 367 ? 11.824 -4.181 56.040 1.00 22.89 359 PRO A N 1
ATOM 2865 C CA . PRO A 1 367 ? 11.773 -3.642 54.675 1.00 27.19 359 PRO A CA 1
ATOM 2866 C C . PRO A 1 367 ? 12.354 -2.238 54.602 1.00 21.72 359 PRO A C 1
ATOM 2867 O O . PRO A 1 367 ? 12.436 -1.513 55.597 1.00 30.44 359 PRO A O 1
ATOM 2871 N N . VAL A 1 368 ? 12.765 -1.856 53.408 1.00 20.82 360 VAL A N 1
ATOM 2872 C CA . VAL A 1 368 ? 13.194 -0.488 53.168 1.00 20.71 360 VAL A CA 1
ATOM 2873 C C . VAL A 1 368 ? 12.009 0.296 52.619 1.00 23.51 360 VAL A C 1
ATOM 2874 O O . VAL A 1 368 ? 11.197 -0.226 51.848 1.00 18.06 360 VAL A O 1
ATOM 2878 N N . LEU A 1 369 ? 11.886 1.534 53.071 1.00 19.57 361 LEU A N 1
ATOM 2879 C CA . LEU A 1 369 ? 10.912 2.492 52.567 1.00 18.35 361 LEU A CA 1
ATOM 2880 C C . LEU A 1 369 ? 11.646 3.407 51.600 1.00 21.17 361 LEU A C 1
ATOM 2881 O O . LEU A 1 369 ? 12.647 4.028 51.977 1.00 20.36 361 LEU A O 1
ATOM 2886 N N . ILE A 1 370 ? 11.159 3.491 50.363 1.00 16.85 362 ILE A N 1
ATOM 2887 C CA . ILE A 1 370 ? 11.818 4.264 49.320 1.00 17.20 362 ILE A CA 1
ATOM 2888 C C . ILE A 1 370 ? 10.918 5.429 48.938 1.00 19.50 362 ILE A C 1
ATOM 2889 O O . ILE A 1 370 ? 9.742 5.233 48.599 1.00 18.01 362 ILE A O 1
ATOM 2894 N N . LYS A 1 371 ? 11.462 6.642 49.009 1.00 17.58 363 LYS A N 1
ATOM 2895 C CA . LYS A 1 371 ? 10.735 7.846 48.633 1.00 20.74 363 LYS A CA 1
ATOM 2896 C C . LYS A 1 371 ? 11.621 8.730 47.773 1.00 25.09 363 LYS A C 1
ATOM 2897 O O . LYS A 1 371 ? 12.823 8.845 48.024 1.00 24.18 363 LYS A O 1
ATOM 2903 N N . PHE A 1 372 ? 11.019 9.372 46.777 1.00 22.31 364 PHE A N 1
ATOM 2904 C CA . PHE A 1 372 ? 11.714 10.385 45.997 1.00 20.78 364 PHE A CA 1
ATOM 2905 C C . PHE A 1 372 ? 11.236 11.755 46.443 1.00 25.29 364 PHE A C 1
ATOM 2906 O O . PHE A 1 372 ? 10.029 12.039 46.350 1.00 28.57 364 PHE A O 1
ATOM 2914 N N . PRO A 1 373 ? 12.121 12.618 46.942 1.00 27.35 365 PRO A N 1
ATOM 2915 C CA . PRO A 1 373 ? 11.680 13.940 47.419 1.00 37.77 365 PRO A CA 1
ATOM 2916 C C . PRO A 1 373 ? 10.900 14.720 46.380 1.00 36.89 365 PRO A C 1
ATOM 2917 O O . PRO A 1 373 ? 10.039 15.538 46.728 1.00 40.52 365 PRO A O 1
ATOM 2921 N N . GLU A 1 374 ? 11.163 14.469 45.101 1.00 29.62 366 GLU A N 1
ATOM 2922 C CA . GLU A 1 374 ? 10.466 15.167 44.031 1.00 31.47 366 GLU A CA 1
ATOM 2923 C C . GLU A 1 374 ? 9.028 14.688 43.861 1.00 40.59 366 GLU A C 1
ATOM 2924 O O . GLU A 1 374 ? 8.235 15.371 43.208 1.00 37.91 366 GLU A O 1
ATOM 2930 N N . ASN A 1 375 ? 8.673 13.542 44.442 1.00 32.33 367 ASN A N 1
ATOM 2931 C CA . ASN A 1 375 ? 7.422 12.847 44.141 1.00 27.71 367 ASN A CA 1
ATOM 2932 C C . ASN A 1 375 ? 6.743 12.421 45.435 1.00 24.33 367 ASN A C 1
ATOM 2933 O O . ASN A 1 375 ? 6.809 11.248 45.827 1.00 24.60 367 ASN A O 1
ATOM 2938 N N . PRO A 1 376 ? 6.053 13.344 46.113 1.00 25.55 368 PRO A N 1
ATOM 2939 C CA . PRO A 1 376 ? 5.487 13.027 47.425 1.00 28.96 368 PRO A CA 1
ATOM 2940 C C . PRO A 1 376 ? 4.236 12.164 47.383 1.00 26.76 368 PRO A C 1
ATOM 2941 O O . PRO A 1 376 ? 3.684 11.872 48.449 1.00 23.98 368 PRO A O 1
ATOM 2945 N N . LYS A 1 377 ? 3.755 11.765 46.202 1.00 20.49 369 LYS A N 1
ATOM 2946 C CA . LYS A 1 377 ? 2.573 10.910 46.111 1.00 19.18 369 LYS A CA 1
ATOM 2947 C C . LYS A 1 377 ? 2.925 9.585 45.438 1.00 20.12 369 LYS A C 1
ATOM 2948 O O . LYS A 1 377 ? 2.127 8.989 44.706 1.00 19.22 369 LYS A O 1
ATOM 2954 N N . ASP A 1 378 ? 4.137 9.109 45.713 1.00 18.71 370 ASP A N 1
ATOM 2955 C CA . ASP A 1 378 ? 4.621 7.788 45.329 1.00 16.26 370 ASP A CA 1
ATOM 2956 C C . ASP A 1 378 ? 5.367 7.203 46.517 1.00 21.42 370 ASP A C 1
ATOM 2957 O O . ASP A 1 378 ? 6.242 7.868 47.078 1.00 24.24 370 ASP A O 1
ATOM 2962 N N . ILE A 1 379 ? 5.032 5.969 46.893 1.00 17.33 371 ILE A N 1
ATOM 2963 C CA . ILE A 1 379 ? 5.652 5.291 48.029 1.00 17.64 371 ILE A CA 1
ATOM 2964 C C . ILE A 1 379 ? 5.989 3.869 47.614 1.00 16.82 371 ILE A C 1
ATOM 2965 O O . ILE A 1 379 ? 5.168 3.180 46.999 1.00 19.05 371 ILE A O 1
ATOM 2970 N N . PHE A 1 380 ? 7.178 3.410 47.984 1.00 16.69 372 PHE A N 1
ATOM 2971 C CA . PHE A 1 380 ? 7.599 2.062 47.653 1.00 14.34 372 PHE A CA 1
ATOM 2972 C C . PHE A 1 380 ? 8.207 1.408 48.881 1.00 17.15 372 PHE A C 1
ATOM 2973 O O . PHE A 1 380 ? 8.948 2.046 49.637 1.00 18.16 372 PHE A O 1
ATOM 2981 N N . VAL A 1 381 ? 7.892 0.131 49.068 1.00 16.53 373 VAL A N 1
ATOM 2982 C CA . VAL A 1 381 ? 8.381 -0.648 50.204 1.00 16.58 373 VAL A CA 1
ATOM 2983 C C . VAL A 1 381 ? 8.931 -1.957 49.657 1.00 19.06 373 VAL A C 1
ATOM 2984 O O . VAL A 1 381 ? 8.239 -2.647 48.907 1.00 19.29 373 VAL A O 1
ATOM 2988 N N . VAL A 1 382 ? 10.159 -2.319 50.042 1.00 16.68 374 VAL A N 1
ATOM 2989 C CA . VAL A 1 382 ? 10.787 -3.527 49.513 1.00 14.96 374 VAL A CA 1
ATOM 2990 C C . VAL A 1 382 ? 11.335 -4.354 50.673 1.00 15.61 374 VAL A C 1
ATOM 2991 O O . VAL A 1 382 ? 12.089 -3.837 51.504 1.00 18.26 374 VAL A O 1
ATOM 2995 N N . MET A 1 383 ? 10.965 -5.639 50.714 1.00 17.00 375 MET A N 1
ATOM 2996 C CA A MET A 1 383 ? 11.503 -6.527 51.736 0.40 18.63 375 MET A CA 1
ATOM 2997 C CA B MET A 1 383 ? 11.498 -6.543 51.725 0.60 18.84 375 MET A CA 1
ATOM 2998 C C . MET A 1 383 ? 12.943 -6.908 51.391 1.00 16.93 375 MET A C 1
ATOM 2999 O O . MET A 1 383 ? 13.288 -7.061 50.211 1.00 17.93 375 MET A O 1
ATOM 3008 N N . PRO A 1 384 ? 13.805 -7.052 52.394 1.00 16.29 376 PRO A N 1
ATOM 3009 C CA . PRO A 1 384 ? 15.184 -7.473 52.138 1.00 17.46 376 PRO A CA 1
ATOM 3010 C C . PRO A 1 384 ? 15.282 -8.988 51.973 1.00 21.25 376 PRO A C 1
ATOM 3011 O O . PRO A 1 384 ? 14.330 -9.738 52.200 1.00 23.57 376 PRO A O 1
ATOM 3015 N N . VAL A 1 385 ? 16.476 -9.430 51.584 1.00 19.51 377 VAL A N 1
ATOM 3016 C CA . VAL A 1 385 ? 16.803 -10.847 51.485 1.00 22.52 377 VAL A CA 1
ATOM 3017 C C . VAL A 1 385 ? 18.086 -11.067 52.271 1.00 27.06 377 VAL A C 1
ATOM 3018 O O . VAL A 1 385 ? 18.926 -10.169 52.379 1.00 28.50 377 VAL A O 1
ATOM 3022 N N . LYS A 1 386 ? 18.234 -12.269 52.817 1.00 26.94 378 LYS A N 1
ATOM 3023 C CA . LYS A 1 386 ? 19.433 -12.604 53.578 1.00 26.58 378 LYS A CA 1
ATOM 3024 C C . LYS A 1 386 ? 20.661 -12.630 52.676 1.00 28.50 378 LYS A C 1
ATOM 3025 O O . LYS A 1 386 ? 20.641 -13.228 51.596 1.00 27.92 378 LYS A O 1
ATOM 3027 N N . VAL A 1 387 ? 21.734 -11.974 53.119 1.00 25.29 379 VAL A N 1
ATOM 3028 C CA . VAL A 1 387 ? 23.003 -11.999 52.395 1.00 22.68 379 VAL A CA 1
ATOM 3029 C C . VAL A 1 387 ? 24.158 -12.264 53.361 1.00 31.66 379 VAL A C 1
ATOM 3030 O O . VAL A 1 387 ? 25.311 -12.418 52.940 1.00 32.42 379 VAL A O 1
ATOM 3035 N N . HIS B 1 7 ? 52.985 -19.001 37.868 1.00 68.02 -1 HIS B N 1
ATOM 3036 C CA . HIS B 1 7 ? 54.097 -18.072 37.711 1.00 66.54 -1 HIS B CA 1
ATOM 3037 C C . HIS B 1 7 ? 53.658 -16.781 37.017 1.00 61.95 -1 HIS B C 1
ATOM 3038 O O . HIS B 1 7 ? 53.410 -15.772 37.674 1.00 70.46 -1 HIS B O 1
ATOM 3040 N N . HIS B 1 8 ? 53.567 -16.817 35.689 1.00 45.56 0 HIS B N 1
ATOM 3041 C CA . HIS B 1 8 ? 53.227 -15.632 34.903 1.00 34.16 0 HIS B CA 1
ATOM 3042 C C . HIS B 1 8 ? 51.761 -15.274 35.111 1.00 33.18 0 HIS B C 1
ATOM 3043 O O . HIS B 1 8 ? 50.872 -16.005 34.659 1.00 37.84 0 HIS B O 1
ATOM 3050 N N . MET B 1 9 ? 51.499 -14.136 35.753 1.00 29.65 1 MET B N 1
ATOM 3051 C CA . MET B 1 9 ? 50.133 -13.688 36.002 1.00 21.15 1 MET B CA 1
ATOM 3052 C C . MET B 1 9 ? 49.818 -12.512 35.088 1.00 18.99 1 MET B C 1
ATOM 3053 O O . MET B 1 9 ? 50.471 -11.466 35.166 1.00 22.30 1 MET B O 1
ATOM 3058 N N . LEU B 1 10 ? 48.801 -12.685 34.250 1.00 16.26 2 LEU B N 1
ATOM 3059 C CA . LEU B 1 10 ? 48.384 -11.648 33.314 1.00 17.23 2 LEU B CA 1
ATOM 3060 C C . LEU B 1 10 ? 48.048 -10.341 34.032 1.00 20.81 2 LEU B C 1
ATOM 3061 O O . LEU B 1 10 ? 47.372 -10.332 35.069 1.00 18.00 2 LEU B O 1
ATOM 3066 N N . LYS B 1 11 ? 48.522 -9.226 33.472 1.00 15.89 3 LYS B N 1
ATOM 3067 C CA . LYS B 1 11 ? 48.065 -7.912 33.911 1.00 15.49 3 LYS B CA 1
ATOM 3068 C C . LYS B 1 11 ? 48.171 -6.947 32.744 1.00 15.62 3 LYS B C 1
ATOM 3069 O O . LYS B 1 11 ? 49.230 -6.834 32.121 1.00 16.15 3 LYS B O 1
ATOM 3075 N N . LEU B 1 12 ? 47.064 -6.280 32.423 1.00 14.87 4 LEU B N 1
ATOM 3076 C CA . LEU B 1 12 ? 47.078 -5.363 31.297 1.00 14.60 4 LEU B CA 1
ATOM 3077 C C . LEU B 1 12 ? 46.070 -4.249 31.533 1.00 16.34 4 LEU B C 1
ATOM 3078 O O . LEU B 1 12 ? 45.125 -4.383 32.323 1.00 16.13 4 LEU B O 1
ATOM 3083 N N . ILE B 1 13 ? 46.276 -3.151 30.813 1.00 14.30 5 ILE B N 1
ATOM 3084 C CA . ILE B 1 13 ? 45.317 -2.058 30.742 1.00 15.10 5 ILE B CA 1
ATOM 3085 C C . ILE B 1 13 ? 44.867 -1.944 29.296 1.00 16.28 5 ILE B C 1
ATOM 3086 O O . ILE B 1 13 ? 45.706 -1.924 28.384 1.00 17.05 5 ILE B O 1
ATOM 3091 N N . VAL B 1 14 ? 43.551 -1.864 29.084 1.00 14.29 6 VAL B N 1
ATOM 3092 C CA . VAL B 1 14 ? 42.987 -1.902 27.732 1.00 13.45 6 VAL B CA 1
ATOM 3093 C C . VAL B 1 14 ? 41.910 -0.829 27.602 1.00 17.33 6 VAL B C 1
ATOM 3094 O O . VAL B 1 14 ? 41.160 -0.564 28.546 1.00 18.27 6 VAL B O 1
ATOM 3098 N N . GLU B 1 15 ? 41.854 -0.190 26.430 1.00 17.29 7 GLU B N 1
ATOM 3099 C CA . GLU B 1 15 ? 40.756 0.723 26.114 1.00 20.06 7 GLU B CA 1
ATOM 3100 C C . GLU B 1 15 ? 39.429 -0.034 26.116 1.00 20.15 7 GLU B C 1
ATOM 3101 O O . GLU B 1 15 ? 39.279 -1.045 25.420 1.00 17.83 7 GLU B O 1
ATOM 3107 N N . THR B 1 16 ? 38.467 0.441 26.915 1.00 18.38 8 THR B N 1
ATOM 3108 C CA . THR B 1 16 ? 37.249 -0.338 27.124 1.00 18.09 8 THR B CA 1
ATOM 3109 C C . THR B 1 16 ? 36.511 -0.589 25.812 1.00 17.19 8 THR B C 1
ATOM 3110 O O . THR B 1 16 ? 36.072 -1.718 25.545 1.00 19.17 8 THR B O 1
ATOM 3114 N N . LYS B 1 17 ? 36.387 0.441 24.976 1.00 18.46 9 LYS B N 1
ATOM 3115 C CA . LYS B 1 17 ? 35.639 0.298 23.729 1.00 20.24 9 LYS B CA 1
ATOM 3116 C C . LYS B 1 17 ? 36.255 -0.771 22.838 1.00 21.98 9 LYS B C 1
ATOM 3117 O O . LYS B 1 17 ? 35.536 -1.536 22.184 1.00 22.51 9 LYS B O 1
ATOM 3119 N N . THR B 1 18 ? 37.585 -0.858 22.810 1.00 18.52 10 THR B N 1
ATOM 3120 C CA A THR B 1 18 ? 38.254 -1.873 22.000 0.73 19.74 10 THR B CA 1
ATOM 3121 C CA B THR B 1 18 ? 38.192 -1.872 21.961 0.27 19.95 10 THR B CA 1
ATOM 3122 C C . THR B 1 18 ? 37.989 -3.266 22.542 1.00 21.64 10 THR B C 1
ATOM 3123 O O . THR B 1 18 ? 37.761 -4.214 21.788 1.00 19.75 10 THR B O 1
ATOM 3130 N N . LEU B 1 19 ? 38.041 -3.411 23.868 1.00 15.62 11 LEU B N 1
ATOM 3131 C CA . LEU B 1 19 ? 37.744 -4.709 24.462 1.00 13.81 11 LEU B CA 1
ATOM 3132 C C . LEU B 1 19 ? 36.286 -5.100 24.219 1.00 18.32 11 LEU B C 1
ATOM 3133 O O . LEU B 1 19 ? 35.991 -6.264 23.929 1.00 17.12 11 LEU B O 1
ATOM 3138 N N . VAL B 1 20 ? 35.361 -4.141 24.339 1.00 18.46 12 VAL B N 1
ATOM 3139 C CA . VAL B 1 20 ? 33.954 -4.429 24.047 1.00 17.81 12 VAL B CA 1
ATOM 3140 C C . VAL B 1 20 ? 33.810 -4.966 22.626 1.00 23.01 12 VAL B C 1
ATOM 3141 O O . VAL B 1 20 ? 33.110 -5.962 22.387 1.00 20.00 12 VAL B O 1
ATOM 3145 N N . GLN B 1 21 ? 34.480 -4.325 21.662 1.00 18.76 13 GLN B N 1
ATOM 3146 C CA A GLN B 1 21 ? 34.343 -4.770 20.277 0.59 20.40 13 GLN B CA 1
ATOM 3147 C CA B GLN B 1 21 ? 34.377 -4.759 20.268 0.41 20.67 13 GLN B CA 1
ATOM 3148 C C . GLN B 1 21 ? 34.862 -6.193 20.105 1.00 20.80 13 GLN B C 1
ATOM 3149 O O . GLN B 1 21 ? 34.207 -7.019 19.457 1.00 20.03 13 GLN B O 1
ATOM 3160 N N . SER B 1 22 ? 36.023 -6.508 20.694 1.00 19.44 14 SER B N 1
ATOM 3161 C CA . SER B 1 22 ? 36.581 -7.852 20.569 1.00 17.58 14 SER B CA 1
ATOM 3162 C C . SER B 1 22 ? 35.711 -8.886 21.267 1.00 18.51 14 SER B C 1
ATOM 3163 O O . SER B 1 22 ? 35.554 -10.009 20.773 1.00 19.45 14 SER B O 1
ATOM 3166 N N . LEU B 1 23 ? 35.155 -8.540 22.428 1.00 17.68 15 LEU B N 1
ATOM 3167 C CA . LEU B 1 23 ? 34.281 -9.480 23.111 1.00 16.61 15 LEU B CA 1
ATOM 3168 C C . LEU B 1 23 ? 33.007 -9.737 22.316 1.00 16.87 15 LEU B C 1
ATOM 3169 O O . LEU B 1 23 ? 32.471 -10.851 22.364 1.00 18.00 15 LEU B O 1
ATOM 3174 N N . GLY B 1 24 ? 32.514 -8.727 21.594 1.00 18.13 16 GLY B N 1
ATOM 3175 C CA . GLY B 1 24 ? 31.372 -8.935 20.718 1.00 20.98 16 GLY B CA 1
ATOM 3176 C C . GLY B 1 24 ? 31.630 -10.003 19.671 1.00 18.85 16 GLY B C 1
ATOM 3177 O O . GLY B 1 24 ? 30.790 -10.879 19.441 1.00 20.26 16 GLY B O 1
ATOM 3178 N N . PHE B 1 25 ? 32.798 -9.945 19.016 1.00 17.15 17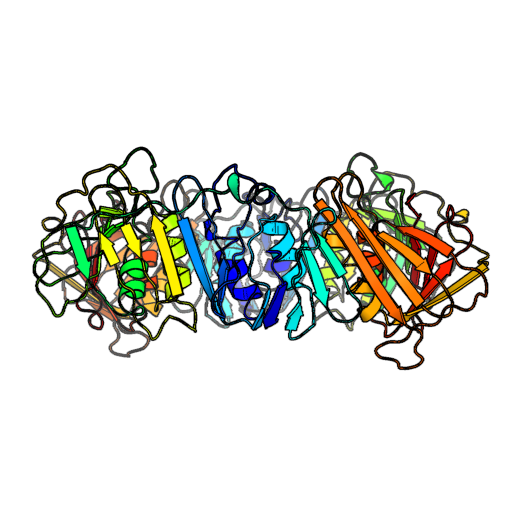 PHE B N 1
ATOM 3179 C CA . PHE B 1 25 ? 33.124 -10.973 18.028 1.00 19.83 17 PHE B CA 1
ATOM 3180 C C . PHE B 1 25 ? 33.375 -12.318 18.695 1.00 14.82 17 PHE B C 1
ATOM 3181 O O . PHE B 1 25 ? 33.005 -13.361 18.148 1.00 17.67 17 PHE B O 1
ATOM 3189 N N . ALA B 1 26 ? 34.040 -12.318 19.854 1.00 15.61 18 ALA B N 1
ATOM 3190 C CA . ALA B 1 26 ? 34.304 -13.570 20.558 1.00 17.41 18 ALA B CA 1
ATOM 3191 C C . ALA B 1 26 ? 33.006 -14.242 20.989 1.00 20.50 18 ALA B C 1
ATOM 3192 O O . ALA B 1 26 ? 32.899 -15.476 20.981 1.00 20.50 18 ALA B O 1
ATOM 3194 N N . SER B 1 27 ? 32.008 -13.440 21.370 1.00 18.06 19 SER B N 1
ATOM 3195 C CA A SER B 1 27 ? 30.715 -13.992 21.770 0.65 19.13 19 SER B CA 1
ATOM 3196 C CA B SER B 1 27 ? 30.716 -13.990 21.770 0.35 19.32 19 SER B CA 1
ATOM 3197 C C . SER B 1 27 ? 29.921 -14.477 20.565 1.00 18.89 19 SER B C 1
ATOM 3198 O O . SER B 1 27 ? 29.337 -15.570 20.586 1.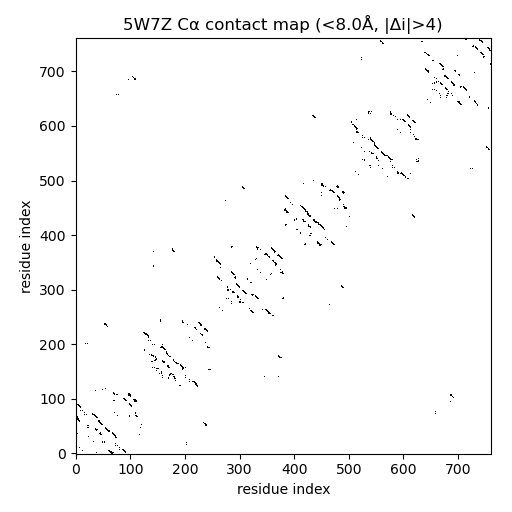00 19.58 19 SER B O 1
ATOM 3203 N N . SER B 1 28 ? 29.876 -13.672 19.507 1.00 20.27 20 SER B N 1
ATOM 3204 C CA A SER B 1 28 ? 29.034 -14.029 18.372 0.45 22.28 20 SER B CA 1
ATOM 3205 C CA B SER B 1 28 ? 29.061 -14.003 18.343 0.55 22.30 20 SER B CA 1
ATOM 3206 C C . SER B 1 28 ? 29.501 -15.316 17.706 1.00 19.17 20 SER B C 1
ATOM 3207 O O . SER B 1 28 ? 28.672 -16.097 17.232 1.00 25.02 20 SER B O 1
ATOM 3212 N N . VAL B 1 29 ? 30.812 -15.570 17.678 1.00 21.85 21 VAL B N 1
ATOM 3213 C CA . VAL B 1 29 ? 31.302 -16.700 16.898 1.00 24.45 21 VAL B CA 1
ATOM 3214 C C . VAL B 1 29 ? 30.912 -18.032 17.528 1.00 24.95 21 VAL B C 1
ATOM 3215 O O . VAL B 1 29 ? 30.809 -19.038 16.816 1.00 30.81 21 VAL B O 1
ATOM 3219 N N . VAL B 1 30 ? 30.638 -18.062 18.836 1.00 24.48 22 VAL B N 1
ATOM 3220 C CA . VAL B 1 30 ? 30.193 -19.285 19.496 1.00 27.11 22 VAL B CA 1
ATOM 3221 C C . VAL B 1 30 ? 28.698 -19.289 19.789 1.00 35.23 22 VAL B C 1
ATOM 3222 O O . VAL B 1 30 ? 28.201 -20.248 20.395 1.00 38.73 22 VAL B O 1
ATOM 3226 N N . GLU B 1 31 ? 27.967 -18.256 19.384 1.00 26.87 23 GLU B N 1
ATOM 3227 C CA . GLU B 1 31 ? 26.531 -18.225 19.636 1.00 38.21 23 GLU B CA 1
ATOM 3228 C C . GLU B 1 31 ? 25.853 -19.295 18.787 1.00 42.47 23 GLU B C 1
ATOM 3229 O O . GLU B 1 31 ? 26.000 -19.303 17.561 1.00 42.33 23 GLU B O 1
ATOM 3235 N N . LYS B 1 32 ? 25.152 -20.226 19.445 1.00 51.28 24 LYS B N 1
ATOM 3236 C CA . LYS B 1 32 ? 24.547 -21.381 18.789 1.00 59.49 24 LYS B CA 1
ATOM 3237 C C . LYS B 1 32 ? 23.072 -21.187 18.469 1.00 66.63 24 LYS B C 1
ATOM 3238 O O . LYS B 1 32 ? 22.517 -21.965 17.685 1.00 67.28 24 LYS B O 1
ATOM 3240 N N . ARG B 1 33 ? 22.426 -20.191 19.069 1.00 65.89 25 ARG B N 1
ATOM 3241 C CA . ARG B 1 33 ? 21.119 -19.733 18.621 1.00 74.59 25 ARG B CA 1
ATOM 3242 C C . ARG B 1 33 ? 21.191 -18.221 18.483 1.00 81.11 25 ARG B C 1
ATOM 3243 O O . ARG B 1 33 ? 21.882 -17.701 17.599 1.00 78.63 25 ARG B O 1
ATOM 3245 N N . ASN B 1 34 ? 20.480 -17.511 19.354 1.00 82.28 26 ASN B N 1
ATOM 3246 C CA . ASN B 1 34 ? 20.798 -16.130 19.687 1.00 76.95 26 ASN B CA 1
ATOM 3247 C C . ASN B 1 34 ? 21.406 -16.057 21.083 1.00 73.93 26 ASN B C 1
ATOM 3248 O O . ASN B 1 34 ? 21.279 -15.047 21.779 1.00 79.46 26 ASN B O 1
ATOM 3250 N N . VAL B 1 35 ? 22.064 -17.139 21.500 1.00 60.12 27 VAL B N 1
ATOM 3251 C CA . VAL B 1 35 ? 22.474 -17.342 22.883 1.00 53.90 27 VAL B CA 1
ATOM 3252 C C . VAL B 1 35 ? 23.929 -17.793 22.910 1.00 39.14 27 VAL B C 1
ATOM 3253 O O . VAL B 1 35 ? 24.313 -18.706 22.170 1.00 39.70 27 VAL B O 1
ATOM 3257 N N . ILE B 1 36 ? 24.728 -17.143 23.747 1.00 38.36 28 ILE B N 1
ATOM 3258 C CA . ILE B 1 36 ? 26.067 -17.649 24.077 1.00 42.86 28 ILE B CA 1
ATOM 3259 C C . ILE B 1 36 ? 25.919 -18.848 25.004 1.00 50.60 28 ILE B C 1
ATOM 3260 O O . ILE B 1 36 ? 25.211 -18.749 26.023 1.00 56.50 28 ILE B O 1
ATOM 3265 N N . PRO B 1 37 ? 26.540 -19.988 24.708 1.00 44.23 29 PRO B N 1
ATOM 3266 C CA . PRO B 1 37 ? 26.506 -21.103 25.664 1.00 40.98 29 PRO B CA 1
ATOM 3267 C C . PRO B 1 37 ? 27.042 -20.669 27.022 1.00 45.81 29 PRO B C 1
ATOM 3268 O O . PRO B 1 37 ? 28.088 -20.021 27.126 1.00 38.30 29 PRO B O 1
ATOM 3272 N N . GLU B 1 38 ? 26.290 -21.013 28.071 1.00 47.50 30 GLU B N 1
ATOM 3273 C CA A GLU B 1 38 ? 26.625 -20.653 29.447 0.55 45.62 30 GLU B CA 1
ATOM 3274 C CA B GLU B 1 38 ? 26.688 -20.527 29.383 0.45 44.99 30 GLU B CA 1
ATOM 3275 C C . GLU B 1 38 ? 28.048 -21.059 29.811 1.00 41.14 30 GLU B C 1
ATOM 3276 O O . GLU B 1 38 ? 28.717 -20.397 30.612 1.00 44.22 30 GLU B O 1
ATOM 3287 N N . TYR B 1 39 ? 28.511 -22.178 29.252 1.00 40.46 31 TYR B N 1
ATOM 3288 C CA . TYR B 1 39 ? 29.821 -22.732 29.562 1.00 35.37 31 TYR B CA 1
ATOM 3289 C C . TYR B 1 39 ? 30.937 -22.200 28.670 1.00 24.28 31 TYR B C 1
ATOM 3290 O O . TYR B 1 39 ? 32.103 -22.532 28.907 1.00 30.05 31 TYR B O 1
ATOM 3299 N N . ALA B 1 40 ? 30.621 -21.425 27.632 1.00 27.65 32 ALA B N 1
ATOM 3300 C CA . ALA B 1 40 ? 31.656 -21.012 26.688 1.00 24.86 32 ALA B CA 1
ATOM 3301 C C . ALA B 1 40 ? 32.714 -20.163 27.379 1.00 23.92 32 ALA B C 1
ATOM 3302 O O . ALA B 1 40 ? 32.392 -19.218 28.103 1.00 26.05 32 ALA B O 1
ATOM 3304 N N . ASN B 1 41 ? 33.980 -20.512 27.163 1.00 18.66 33 ASN B N 1
ATOM 3305 C CA . ASN B 1 41 ? 35.105 -19.800 27.752 1.00 20.89 33 ASN B CA 1
ATOM 3306 C C . ASN B 1 41 ? 35.906 -19.057 26.694 1.00 21.27 33 ASN B C 1
ATOM 3307 O O . ASN B 1 41 ? 35.978 -19.478 25.533 1.00 20.55 33 ASN B O 1
ATOM 3312 N N . ILE B 1 42 ? 36.536 -17.965 27.119 1.00 16.91 34 ILE B N 1
ATOM 3313 C CA . ILE B 1 42 ? 37.425 -17.176 26.271 1.00 14.50 34 ILE B CA 1
ATOM 3314 C C . ILE B 1 42 ? 38.825 -17.187 26.882 1.00 17.62 34 ILE B C 1
ATOM 3315 O O . ILE B 1 42 ? 38.987 -16.993 28.098 1.00 18.19 34 ILE B O 1
ATOM 3320 N N . LYS B 1 43 ? 39.831 -17.449 26.047 1.00 14.21 35 LYS B N 1
ATOM 3321 C CA . LYS B 1 43 ? 41.215 -17.434 26.494 1.00 12.87 35 LYS B CA 1
ATOM 3322 C C . LYS B 1 43 ? 41.792 -16.048 26.263 1.00 15.72 35 LYS B C 1
ATOM 3323 O O . LYS B 1 43 ? 41.648 -15.481 25.181 1.00 17.27 35 LYS B O 1
ATOM 3329 N N . LEU B 1 44 ? 42.421 -15.501 27.296 1.00 15.75 36 LEU B N 1
ATOM 3330 C CA . LEU B 1 44 ? 43.045 -14.185 27.263 1.00 15.74 36 LEU B CA 1
ATOM 3331 C C . LEU B 1 44 ? 44.543 -14.382 27.412 1.00 19.74 36 LEU B C 1
ATOM 3332 O O . LEU B 1 44 ? 44.999 -14.916 28.437 1.00 17.86 36 LEU B O 1
ATOM 3337 N N . SER B 1 45 ? 45.318 -13.943 26.414 1.00 15.72 37 SER B N 1
ATOM 3338 C CA A SER B 1 45 ? 46.766 -14.141 26.421 0.54 14.79 37 SER B CA 1
ATOM 3339 C CA B SER B 1 45 ? 46.767 -14.143 26.406 0.46 15.59 37 SER B CA 1
ATOM 3340 C C . SER B 1 45 ? 47.451 -12.792 26.250 1.00 22.74 37 SER B C 1
ATOM 3341 O O . SER B 1 45 ? 47.371 -12.179 25.179 1.00 19.20 37 SER B O 1
ATOM 3346 N N . ALA B 1 46 ? 48.139 -12.340 27.300 1.00 19.43 38 ALA B N 1
ATOM 3347 C CA . ALA B 1 46 ? 48.847 -11.068 27.274 1.00 17.82 38 ALA B CA 1
ATOM 3348 C C . ALA B 1 46 ? 50.318 -11.344 27.000 1.00 18.60 38 ALA B C 1
ATOM 3349 O O . ALA B 1 46 ? 50.979 -12.044 27.774 1.00 19.68 38 ALA B O 1
ATOM 3351 N N . LYS B 1 47 ? 50.820 -10.822 25.883 1.00 17.98 39 LYS B N 1
ATOM 3352 C CA . LYS B 1 47 ? 52.194 -11.086 25.499 1.00 20.69 39 LYS B CA 1
ATOM 3353 C C . LYS B 1 47 ? 52.592 -10.090 24.424 1.00 20.17 39 LYS B C 1
ATOM 3354 O O . LYS B 1 47 ? 51.810 -9.820 23.512 1.00 21.83 39 LYS B O 1
ATOM 3360 N N . ASP B 1 48 ? 53.795 -9.532 24.561 1.00 23.48 40 ASP B N 1
ATOM 3361 C CA . ASP B 1 48 ? 54.418 -8.746 23.501 1.00 26.42 40 ASP B CA 1
ATOM 3362 C C . ASP B 1 48 ? 53.531 -7.598 23.032 1.00 28.12 40 ASP B C 1
ATOM 3363 O O . ASP B 1 48 ? 53.242 -7.447 21.839 1.00 27.48 40 ASP B O 1
ATOM 3368 N N . GLY B 1 49 ? 53.091 -6.787 23.987 1.00 22.90 41 GLY B N 1
ATOM 3369 C CA . GLY B 1 49 ? 52.336 -5.591 23.686 1.00 20.29 41 GLY B CA 1
ATOM 3370 C C . GLY B 1 49 ? 50.916 -5.819 23.244 1.00 21.61 41 GLY B C 1
ATOM 3371 O O . GLY B 1 49 ? 50.225 -4.845 22.910 1.00 24.05 41 GLY B O 1
ATOM 3372 N N . ASN B 1 50 ? 50.443 -7.065 23.238 1.00 18.82 42 ASN B N 1
ATOM 3373 C CA . ASN B 1 50 ? 49.130 -7.372 22.708 1.00 16.29 42 ASN B CA 1
ATOM 3374 C C . ASN B 1 50 ? 48.358 -8.278 23.651 1.00 19.84 42 ASN B C 1
ATOM 3375 O O . ASN B 1 50 ? 48.929 -9.012 24.467 1.00 19.91 42 ASN B O 1
ATOM 3380 N N . LEU B 1 51 ? 47.040 -8.205 23.515 1.00 15.67 43 LEU B N 1
ATOM 3381 C CA . LEU B 1 51 ? 46.116 -9.141 24.139 1.00 14.65 43 LEU B CA 1
ATOM 3382 C C . LEU B 1 51 ? 45.528 -9.992 23.027 1.00 20.55 43 LEU B C 1
ATOM 3383 O O . LEU B 1 51 ? 44.953 -9.458 22.069 1.00 20.02 43 LEU B O 1
ATOM 3388 N N . GLU B 1 52 ? 45.724 -11.300 23.121 1.00 16.94 44 GLU B N 1
ATOM 3389 C CA . GLU B 1 52 ? 45.105 -12.233 22.187 1.00 17.45 44 GLU B CA 1
ATOM 3390 C C . GLU B 1 52 ? 43.886 -12.843 22.858 1.00 17.90 44 GLU B C 1
ATOM 3391 O O . GLU B 1 52 ? 43.994 -13.379 23.959 1.00 20.28 44 GLU B O 1
ATOM 3397 N N . LEU B 1 53 ? 42.728 -12.762 22.197 1.00 16.09 45 LEU B N 1
ATOM 3398 C CA . LEU B 1 53 ? 41.502 -13.350 22.717 1.00 15.81 45 LEU B CA 1
ATOM 3399 C C . LEU B 1 53 ? 41.114 -14.506 21.812 1.00 17.52 45 LEU B C 1
ATOM 3400 O O . LEU B 1 53 ? 41.002 -14.325 20.596 1.00 17.87 45 LEU B O 1
ATOM 3405 N N . SER B 1 54 ? 40.918 -15.686 22.397 1.00 15.70 46 SER B N 1
ATOM 3406 C CA . SER B 1 54 ? 40.599 -16.891 21.631 1.00 16.15 46 SER B CA 1
ATOM 3407 C C . SER B 1 54 ? 39.240 -17.439 22.041 1.00 19.29 46 SER B C 1
ATOM 3408 O O . SER B 1 54 ? 38.938 -17.553 23.233 1.00 16.62 46 SER B O 1
ATOM 3411 N N . SER B 1 55 ? 38.431 -17.790 21.046 1.00 16.00 47 SER B N 1
ATOM 3412 C CA A SER B 1 55 ? 37.085 -18.293 21.270 0.68 18.07 47 SER B CA 1
ATOM 3413 C CA B SER B 1 55 ? 37.080 -18.293 21.260 0.32 18.16 47 SER B CA 1
ATOM 3414 C C . SER B 1 55 ? 36.842 -19.420 20.277 1.00 22.41 47 SER B C 1
ATOM 3415 O O . SER B 1 55 ? 37.124 -19.266 19.088 1.00 22.43 47 SER B O 1
ATOM 3420 N N . THR B 1 56 ? 36.324 -20.548 20.757 1.00 17.19 48 THR B N 1
ATOM 3421 C CA . THR B 1 56 ? 36.218 -21.694 19.866 1.00 16.18 48 THR B CA 1
ATOM 3422 C C . THR B 1 56 ? 35.111 -22.639 20.307 1.00 22.91 48 THR B C 1
ATOM 3423 O O . THR B 1 56 ? 34.750 -22.705 21.488 1.00 22.21 48 THR B O 1
ATOM 3427 N N . ASN B 1 57 ? 34.562 -23.351 19.332 1.00 21.75 49 ASN B N 1
ATOM 3428 C CA . ASN B 1 57 ? 33.713 -24.503 19.599 1.00 19.80 49 ASN B CA 1
ATOM 3429 C C . ASN B 1 57 ? 34.159 -25.617 18.659 1.00 22.48 49 ASN B C 1
ATOM 3430 O O . ASN B 1 57 ? 35.251 -25.577 18.081 1.00 28.36 49 ASN B O 1
ATOM 3435 N N . MET B 1 58 ? 33.308 -26.629 18.481 1.00 27.84 50 MET B N 1
ATOM 3436 C CA . MET B 1 58 ? 33.679 -27.751 17.628 1.00 33.46 50 MET B CA 1
ATOM 3437 C C . MET B 1 58 ? 33.875 -27.349 16.167 1.00 36.62 50 MET B C 1
ATOM 3438 O O . MET B 1 58 ? 34.611 -28.031 15.448 1.00 42.85 50 MET B O 1
ATOM 3440 N N . ASP B 1 59 ? 33.258 -26.254 15.715 1.00 28.91 51 ASP B N 1
ATOM 3441 C CA . ASP B 1 59 ? 33.228 -25.925 14.294 1.00 33.32 51 ASP B CA 1
ATOM 3442 C C . ASP B 1 59 ? 34.175 -24.804 13.900 1.00 24.54 51 ASP B C 1
ATOM 3443 O O . ASP B 1 59 ? 34.519 -24.699 12.717 1.00 27.94 51 ASP B O 1
ATOM 3448 N N . LEU B 1 60 ? 34.570 -23.961 14.848 1.00 22.92 52 LEU B N 1
ATOM 3449 C CA . LEU B 1 60 ? 35.118 -22.648 14.554 1.00 28.19 52 LEU B CA 1
ATOM 3450 C C . LEU B 1 60 ? 36.135 -22.283 15.617 1.00 25.90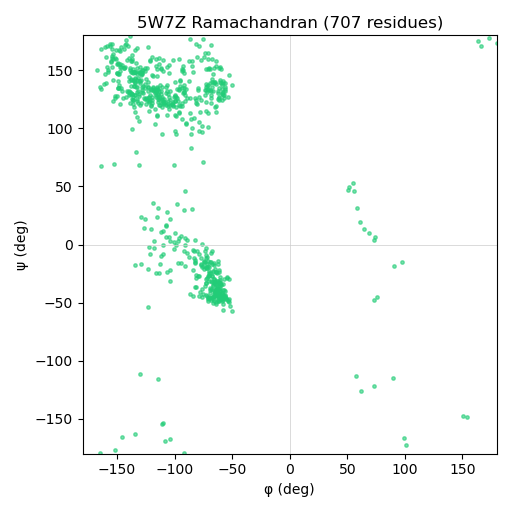 52 LEU B C 1
ATOM 3451 O O . LEU B 1 60 ? 35.980 -22.630 16.789 1.00 26.10 52 LEU B O 1
ATOM 3456 N N . TYR B 1 61 ? 37.162 -21.552 15.202 1.00 18.40 53 TYR B N 1
ATOM 3457 C CA . TYR B 1 61 ? 38.159 -21.022 16.120 1.00 17.56 53 TYR B CA 1
ATOM 3458 C C . TYR B 1 61 ? 38.447 -19.593 15.703 1.00 18.10 53 TYR B C 1
ATOM 3459 O O . TYR B 1 61 ? 38.773 -19.346 14.534 1.00 20.88 53 TYR B O 1
ATOM 3468 N N . LEU B 1 62 ? 38.314 -18.656 16.637 1.00 16.99 54 LEU B N 1
ATOM 3469 C CA . LEU B 1 62 ? 38.561 -17.245 16.356 1.00 18.86 54 LEU B CA 1
ATOM 3470 C C . LEU B 1 62 ? 39.632 -16.727 17.302 1.00 16.27 54 LEU B C 1
ATOM 3471 O O . LEU B 1 62 ? 39.477 -16.803 18.527 1.00 19.20 54 LEU B O 1
ATOM 3476 N N . SER B 1 63 ? 40.710 -16.190 16.739 1.00 16.66 55 SER B N 1
ATOM 3477 C CA . SER B 1 63 ? 41.750 -15.530 17.515 1.00 17.80 55 SER B CA 1
ATOM 3478 C C . SER B 1 63 ? 41.799 -14.067 17.106 1.00 18.82 55 SER B C 1
ATOM 3479 O O . SER B 1 63 ? 41.843 -13.758 15.910 1.00 20.81 55 SER B O 1
ATOM 3482 N N . GLN B 1 64 ? 41.786 -13.175 18.092 1.00 18.47 56 GLN B N 1
ATOM 3483 C CA . GLN B 1 64 ? 41.877 -11.740 17.852 1.00 15.33 56 GLN B CA 1
ATOM 3484 C C . GLN B 1 64 ? 43.024 -11.184 18.674 1.00 15.68 56 GLN B C 1
ATOM 3485 O O . GLN B 1 64 ? 43.116 -11.465 19.871 1.00 20.74 56 GLN B O 1
ATOM 3491 N N . LYS B 1 65 ? 43.842 -10.342 18.056 1.00 17.58 57 LYS B N 1
ATOM 3492 C CA . LYS B 1 65 ? 44.901 -9.626 18.757 1.00 17.60 57 LYS B CA 1
ATOM 3493 C C . LYS B 1 65 ? 44.596 -8.139 18.734 1.00 19.13 57 LYS B C 1
ATOM 3494 O O . LYS B 1 65 ? 44.333 -7.575 17.663 1.00 22.50 57 LYS B O 1
ATOM 3500 N N . ILE B 1 66 ? 44.636 -7.506 19.904 1.00 16.40 58 ILE B N 1
ATOM 3501 C CA . ILE B 1 66 ? 44.450 -6.066 20.016 1.00 16.59 58 ILE B CA 1
ATOM 3502 C C . ILE B 1 66 ? 45.593 -5.496 20.843 1.00 21.82 58 ILE B C 1
ATOM 3503 O O . ILE B 1 66 ? 46.099 -6.149 21.760 1.00 19.28 58 ILE B O 1
ATOM 3508 N N . ALA B 1 67 ? 46.012 -4.275 20.500 1.00 19.54 59 ALA B N 1
ATOM 3509 C CA . ALA B 1 67 ? 47.077 -3.623 21.260 1.00 17.74 59 ALA B CA 1
ATOM 3510 C C . ALA B 1 67 ? 46.571 -3.244 22.644 1.00 20.44 59 ALA B C 1
ATOM 3511 O O . ALA B 1 67 ? 45.470 -2.699 22.794 1.00 21.34 59 ALA B O 1
ATOM 3513 N N . VAL B 1 68 ? 47.356 -3.568 23.671 1.00 16.65 60 VAL B N 1
ATOM 3514 C CA . VAL B 1 68 ? 47.055 -3.179 25.045 1.00 14.35 60 VAL B CA 1
ATOM 3515 C C . VAL B 1 68 ? 48.359 -2.792 25.728 1.00 17.31 60 VAL B C 1
ATOM 3516 O O . VAL B 1 68 ? 49.456 -2.997 25.201 1.00 20.43 60 VAL B O 1
ATOM 3520 N N . GLN B 1 69 ? 48.225 -2.227 26.926 1.00 17.43 61 GLN B N 1
ATOM 3521 C CA . GLN B 1 69 ? 49.373 -1.988 27.792 1.00 17.71 61 GLN B CA 1
ATOM 3522 C C . GLN B 1 69 ? 49.625 -3.271 28.567 1.00 16.95 61 GLN B C 1
ATOM 3523 O O . GLN B 1 69 ? 48.938 -3.552 29.553 1.00 17.99 61 GLN B O 1
ATOM 3529 N N . VAL B 1 70 ? 50.609 -4.059 28.134 1.00 17.90 62 VAL B N 1
ATOM 3530 C CA . VAL B 1 70 ? 50.930 -5.308 28.822 1.00 16.08 62 VAL B CA 1
ATOM 3531 C C . VAL B 1 70 ? 51.839 -4.976 30.004 1.00 15.02 62 VAL B C 1
ATOM 3532 O O . VAL B 1 70 ? 53.002 -4.610 29.818 1.00 20.11 62 VAL B O 1
ATOM 3536 N N . VAL B 1 71 ? 51.298 -5.089 31.223 1.00 16.38 63 VAL B N 1
ATOM 3537 C CA . VAL B 1 71 ? 52.058 -4.861 32.445 1.00 17.79 63 VAL B CA 1
ATOM 3538 C C . VAL B 1 71 ? 52.780 -6.130 32.887 1.00 16.06 63 VAL B C 1
ATOM 3539 O O . VAL B 1 71 ? 53.939 -6.078 33.296 1.00 20.59 63 VAL B O 1
ATOM 3543 N N . SER B 1 72 ? 52.090 -7.269 32.814 1.00 16.69 64 SER B N 1
ATOM 3544 C CA . SER B 1 72 ? 52.673 -8.570 33.085 1.00 18.20 64 SER B CA 1
ATOM 3545 C C . SER B 1 72 ? 52.133 -9.576 32.081 1.00 15.77 64 SER B C 1
ATOM 3546 O O . SER B 1 72 ? 50.923 -9.638 31.851 1.00 16.81 64 SER B O 1
ATOM 3549 N N . GLU B 1 73 ? 53.030 -10.362 31.489 1.00 19.21 65 GLU B N 1
ATOM 3550 C CA A GLU B 1 73 ? 52.649 -11.418 30.559 0.50 16.96 65 GLU B CA 1
ATOM 3551 C CA B GLU B 1 73 ? 52.585 -11.383 30.559 0.50 17.34 65 GLU B CA 1
ATOM 3552 C C . GLU B 1 73 ? 51.944 -12.558 31.294 1.00 18.33 65 GLU B C 1
ATOM 3553 O O . GLU B 1 73 ? 52.283 -12.884 32.432 1.00 23.74 65 GLU B O 1
ATOM 3564 N N . GLY B 1 74 ? 50.965 -13.171 30.634 1.00 16.59 66 GLY B N 1
ATOM 3565 C CA . GLY B 1 74 ? 50.292 -14.323 31.214 1.00 18.71 66 GLY B CA 1
ATOM 3566 C C . GLY B 1 74 ? 49.023 -14.642 30.457 1.00 19.07 66 GLY B C 1
ATOM 3567 O O . GLY B 1 74 ? 48.571 -13.878 29.603 1.00 17.97 66 GLY B O 1
ATOM 3568 N N . GLU B 1 75 ? 48.444 -15.801 30.792 1.00 18.48 67 GLU B N 1
ATOM 3569 C CA . GLU B 1 75 ? 47.221 -16.287 30.154 1.00 17.74 67 GLU B CA 1
ATOM 3570 C C . GLU B 1 75 ? 46.225 -16.770 31.200 1.00 15.28 67 GLU B C 1
ATOM 3571 O O . GLU B 1 75 ? 46.611 -17.309 32.244 1.00 16.12 67 GLU B O 1
ATOM 3577 N N . CYS B 1 76 ? 44.937 -16.620 30.881 1.00 14.83 68 CYS B N 1
ATOM 3578 C CA . CYS B 1 76 ? 43.876 -17.199 31.699 1.00 15.00 68 CYS B CA 1
ATOM 3579 C C . CYS B 1 76 ? 42.652 -17.366 30.815 1.00 18.53 68 CYS B C 1
ATOM 3580 O O . CYS B 1 76 ? 42.637 -16.939 29.657 1.00 17.44 68 CYS B O 1
ATOM 3583 N N . THR B 1 77 ? 41.644 -18.050 31.349 1.00 16.81 69 THR B N 1
ATOM 3584 C CA . THR B 1 77 ? 40.381 -18.188 30.636 1.00 14.08 69 THR B CA 1
ATOM 3585 C C . THR B 1 77 ? 39.242 -17.955 31.617 1.00 18.64 69 THR B C 1
ATOM 3586 O O . THR B 1 77 ? 39.357 -18.246 32.811 1.00 17.26 69 THR B O 1
ATOM 3590 N N . VAL B 1 78 ? 38.151 -17.384 31.109 1.00 14.65 70 VAL B N 1
ATOM 3591 C CA . VAL B 1 78 ? 36.971 -17.064 31.910 1.00 15.30 70 VAL B CA 1
ATOM 3592 C C . VAL B 1 78 ? 35.746 -17.242 31.027 1.00 16.09 70 VAL B C 1
ATOM 3593 O O . VAL B 1 78 ? 35.850 -17.396 29.809 1.00 16.96 70 VAL B O 1
ATOM 3597 N N . SER B 1 79 ? 34.576 -17.199 31.659 1.00 13.72 71 SER B N 1
ATOM 3598 C CA . SER B 1 79 ? 33.313 -17.244 30.927 1.00 17.35 71 SER B CA 1
ATOM 3599 C C . SER B 1 79 ? 33.211 -16.111 29.912 1.00 19.34 71 SER B C 1
ATOM 3600 O O . SER B 1 79 ? 33.319 -14.933 30.269 1.00 15.13 71 SER B O 1
ATOM 3603 N N . THR B 1 80 ? 32.946 -16.473 28.647 1.00 15.29 72 THR B N 1
ATOM 3604 C CA . THR B 1 80 ? 32.781 -15.473 27.595 1.00 18.76 72 THR B CA 1
ATOM 3605 C C . THR B 1 80 ? 31.596 -14.562 27.874 1.00 14.93 72 THR B C 1
ATOM 3606 O O . THR B 1 80 ? 31.700 -13.332 27.772 1.00 17.65 72 THR B O 1
ATOM 3610 N N . LYS B 1 81 ? 30.457 -15.155 28.211 1.00 18.15 73 LYS B N 1
ATOM 3611 C CA . LYS B 1 81 ? 29.248 -14.365 28.399 1.00 19.84 73 LYS B CA 1
ATOM 3612 C C . LYS B 1 81 ? 29.382 -13.431 29.594 1.00 23.31 73 LYS B C 1
ATOM 3613 O O . LYS B 1 81 ? 28.992 -12.260 29.525 1.00 20.80 73 LYS B O 1
ATOM 3619 N N . THR B 1 82 ? 29.939 -13.922 30.698 1.00 18.28 74 THR B N 1
ATOM 3620 C CA . THR B 1 82 ? 30.073 -13.071 31.876 1.00 17.00 74 THR B CA 1
ATOM 3621 C C . THR B 1 82 ? 31.038 -11.920 31.622 1.00 16.67 74 THR B C 1
ATOM 3622 O O . THR B 1 82 ? 30.754 -10.774 31.985 1.00 18.77 74 THR B O 1
ATOM 3626 N N . LEU B 1 83 ? 32.183 -12.199 30.994 1.00 16.10 75 LEU B N 1
ATOM 3627 C CA . LEU B 1 83 ? 33.128 -11.125 30.696 1.00 17.08 75 LEU B CA 1
ATOM 3628 C C . LEU B 1 83 ? 32.502 -10.106 29.746 1.00 19.97 75 LEU B C 1
ATOM 3629 O O . LEU B 1 83 ? 32.593 -8.893 29.969 1.00 18.06 75 LEU B O 1
ATOM 3634 N N . ASN B 1 84 ? 31.818 -10.591 28.711 1.00 16.85 76 ASN B N 1
ATOM 3635 C CA . ASN B 1 84 ? 31.130 -9.708 27.767 1.00 20.52 76 ASN B CA 1
ATOM 3636 C C . ASN B 1 84 ? 30.113 -8.834 28.493 1.00 21.16 76 ASN B C 1
ATOM 3637 O O . ASN B 1 84 ? 30.070 -7.613 28.296 1.00 20.85 76 ASN B O 1
ATOM 3642 N N . ASP B 1 85 ? 29.309 -9.445 29.373 1.00 17.62 77 ASP B N 1
ATOM 3643 C CA . ASP B 1 85 ? 28.232 -8.715 30.035 1.00 20.28 77 ASP B CA 1
ATOM 3644 C C . ASP B 1 85 ? 28.782 -7.625 30.940 1.00 20.24 77 ASP B C 1
ATOM 3645 O O . ASP B 1 85 ? 28.224 -6.524 31.003 1.00 21.91 77 ASP B O 1
ATOM 3650 N N . ILE B 1 86 ? 29.866 -7.923 31.658 1.00 18.19 78 ILE B N 1
ATOM 3651 C CA . ILE B 1 86 ? 30.425 -6.958 32.598 1.00 18.24 78 ILE B CA 1
ATOM 3652 C C . ILE B 1 86 ? 31.093 -5.804 31.857 1.00 17.92 78 ILE B C 1
ATOM 3653 O O . ILE B 1 86 ? 30.891 -4.632 32.196 1.00 22.64 78 ILE B O 1
ATOM 3658 N N . VAL B 1 87 ? 31.900 -6.112 30.841 1.00 19.10 79 VAL B N 1
ATOM 3659 C CA . VAL B 1 87 ? 32.688 -5.054 30.209 1.00 20.37 79 VAL B CA 1
ATOM 3660 C C . VAL B 1 87 ? 31.779 -4.044 29.517 1.00 22.33 79 VAL B C 1
ATOM 3661 O O . VAL B 1 87 ? 32.087 -2.846 29.476 1.00 22.39 79 VAL B O 1
ATOM 3665 N N . ARG B 1 88 ? 30.624 -4.487 29.009 1.00 22.35 80 ARG B N 1
ATOM 3666 C CA . ARG B 1 88 ? 29.685 -3.579 28.356 1.00 23.38 80 ARG B CA 1
ATOM 3667 C C . ARG B 1 88 ? 28.965 -2.647 29.325 1.00 24.69 80 ARG B C 1
ATOM 3668 O O . ARG B 1 88 ? 28.296 -1.711 28.874 1.00 28.96 80 ARG B O 1
ATOM 3676 N N . LYS B 1 89 ? 29.068 -2.881 30.631 1.00 21.43 81 LYS B N 1
ATOM 3677 C CA . LYS B 1 89 ? 28.441 -2.026 31.624 1.00 21.75 81 LYS B CA 1
ATOM 3678 C C . LYS B 1 89 ? 29.454 -1.240 32.448 1.00 29.53 81 LYS B C 1
ATOM 3679 O O . LYS B 1 89 ? 29.079 -0.629 33.451 1.00 27.15 81 LYS B O 1
ATOM 3685 N N . LEU B 1 90 ? 30.734 -1.241 32.055 1.00 23.76 82 LEU B N 1
ATOM 3686 C CA . LEU B 1 90 ? 31.645 -0.403 32.822 1.00 23.09 82 LEU B CA 1
ATOM 3687 C C . LEU B 1 90 ? 31.819 0.935 32.131 1.00 26.78 82 LEU B C 1
ATOM 3688 O O . LEU B 1 90 ? 32.037 0.975 30.909 1.00 25.22 82 LEU B O 1
ATOM 3693 N N . PRO B 1 91 ? 31.720 2.043 32.870 1.00 25.50 83 PRO B N 1
ATOM 3694 C CA . PRO B 1 91 ? 31.756 3.367 32.234 1.00 28.17 83 PRO B CA 1
ATOM 3695 C C . PRO B 1 91 ? 33.154 3.887 31.938 1.00 27.30 83 PRO B C 1
ATOM 3696 O O . PRO B 1 91 ? 33.289 4.847 31.166 1.00 29.57 83 PRO B O 1
ATOM 3700 N N . ASP B 1 92 ? 34.186 3.275 32.503 1.00 20.72 84 ASP B N 1
ATOM 3701 C CA . ASP B 1 92 ? 35.543 3.793 32.397 1.00 21.29 84 ASP B CA 1
ATOM 3702 C C . ASP B 1 92 ? 36.041 3.725 30.962 1.00 23.69 84 ASP B C 1
ATOM 3703 O O . ASP B 1 92 ? 35.723 2.797 30.216 1.00 24.02 84 ASP B O 1
ATOM 3708 N N . SER B 1 93 ? 36.871 4.708 30.594 1.00 19.56 85 SER B N 1
ATOM 3709 C CA . SER B 1 93 ? 37.474 4.693 29.264 1.00 21.73 85 SER B CA 1
ATOM 3710 C C . SER B 1 93 ? 38.512 3.586 29.123 1.00 25.25 85 SER B C 1
ATOM 3711 O O . SER B 1 93 ? 38.755 3.115 28.005 1.00 21.02 85 SER B O 1
ATOM 3714 N N . GLU B 1 94 ? 39.140 3.176 30.230 1.00 20.38 86 GLU B N 1
ATOM 3715 C CA . GLU B 1 94 ? 40.094 2.073 30.262 1.00 19.77 86 GLU B CA 1
ATOM 3716 C C . GLU B 1 94 ? 39.771 1.151 31.425 1.00 17.79 86 GLU B C 1
ATOM 3717 O O . GLU B 1 94 ? 39.259 1.590 32.454 1.00 19.93 86 GLU B O 1
ATOM 3723 N N . LEU B 1 95 ? 40.118 -0.119 31.272 1.00 16.58 87 LEU B N 1
ATOM 3724 C CA . LEU B 1 95 ? 39.983 -1.103 32.337 1.00 18.61 87 LEU B CA 1
ATOM 3725 C C . LEU B 1 95 ? 41.312 -1.797 32.584 1.00 18.51 87 LEU B C 1
ATOM 3726 O O . LEU B 1 95 ? 42.137 -1.946 31.675 1.00 17.31 87 LEU B O 1
ATOM 3731 N N . THR B 1 96 ? 41.508 -2.245 33.821 1.00 16.66 88 THR B N 1
ATOM 3732 C CA . THR B 1 96 ? 42.652 -3.080 34.168 1.00 16.85 88 THR B CA 1
ATOM 3733 C C . THR B 1 96 ? 42.162 -4.507 34.365 1.00 17.49 88 THR B C 1
ATOM 3734 O O . THR B 1 96 ? 41.176 -4.735 35.075 1.00 16.65 88 THR B O 1
ATOM 3738 N N . LEU B 1 97 ? 42.827 -5.455 33.710 1.00 14.84 89 LEU B N 1
ATOM 3739 C CA A LEU B 1 97 ? 42.575 -6.878 33.888 0.49 13.98 89 LEU B CA 1
ATOM 3740 C CA B LEU B 1 97 ? 42.575 -6.879 33.885 0.51 14.12 89 LEU B CA 1
ATOM 3741 C C . LEU B 1 97 ? 43.784 -7.499 34.565 1.00 15.97 89 LEU B C 1
ATOM 3742 O O . LEU B 1 97 ? 44.903 -7.365 34.065 1.00 15.23 89 LEU B O 1
ATOM 3751 N N . THR B 1 98 ? 43.557 -8.175 35.693 1.00 14.39 90 THR B N 1
ATOM 3752 C CA . THR B 1 98 ? 44.656 -8.776 36.446 1.00 14.35 90 THR B CA 1
ATOM 3753 C C . THR B 1 98 ? 44.260 -10.176 36.891 1.00 15.90 90 THR B C 1
ATOM 3754 O O . THR B 1 98 ? 43.259 -10.346 37.596 1.00 16.68 90 THR B O 1
ATOM 3758 N N . ASP B 1 99 ? 45.063 -11.176 36.531 1.00 16.30 91 ASP B N 1
ATOM 3759 C CA . ASP B 1 99 ? 44.834 -12.516 37.065 1.00 16.60 91 ASP B CA 1
ATOM 3760 C C . ASP B 1 99 ? 45.368 -12.557 38.496 1.00 17.39 91 ASP B C 1
ATOM 3761 O O . ASP B 1 99 ? 46.578 -12.417 38.730 1.00 19.36 91 ASP B O 1
ATOM 3766 N N . LEU B 1 100 ? 44.464 -12.723 39.466 1.00 16.32 92 LEU B N 1
ATOM 3767 C CA . LEU B 1 100 ? 44.832 -12.771 40.875 1.00 18.18 92 LEU B CA 1
ATOM 3768 C C . LEU B 1 100 ? 44.805 -14.188 41.427 1.00 20.65 92 LEU B C 1
ATOM 3769 O O . LEU B 1 100 ? 44.687 -14.374 42.645 1.00 28.84 92 LEU B O 1
ATOM 3774 N N . GLY B 1 101 ? 44.908 -15.191 40.561 1.00 18.62 93 GLY B N 1
ATOM 3775 C CA . GLY B 1 101 ? 45.025 -16.552 41.050 1.00 23.15 93 GLY B CA 1
ATOM 3776 C C . GLY B 1 101 ? 43.727 -17.096 41.607 1.00 26.72 93 GLY B C 1
ATOM 3777 O O . GLY B 1 101 ? 42.713 -17.135 40.901 1.00 22.74 93 GLY B O 1
ATOM 3778 N N . THR B 1 102 ? 43.731 -17.508 42.876 1.00 24.76 94 THR B N 1
ATOM 3779 C CA . THR B 1 102 ? 42.506 -18.059 43.445 1.00 25.04 94 THR B CA 1
ATOM 3780 C C . THR B 1 102 ? 41.407 -17.012 43.559 1.00 31.70 94 THR B C 1
ATOM 3781 O O . THR B 1 102 ? 40.229 -17.374 43.610 1.00 39.77 94 THR B O 1
ATOM 3785 N N . THR B 1 103 ? 41.768 -15.726 43.603 1.00 25.40 95 THR B N 1
ATOM 3786 C CA . THR B 1 103 ? 40.767 -14.668 43.619 1.00 25.30 95 THR B CA 1
ATOM 3787 C C . THR B 1 103 ? 39.997 -14.619 42.304 1.00 31.63 95 THR B C 1
ATOM 3788 O O . THR B 1 103 ? 38.844 -14.174 42.298 1.00 27.96 95 THR B O 1
ATOM 3792 N N . GLY B 1 104 ? 40.595 -15.119 41.215 1.00 20.95 96 GLY B N 1
ATOM 3793 C CA . GLY B 1 104 ? 40.039 -15.060 39.866 1.00 21.97 96 GLY B CA 1
ATOM 3794 C C . GLY B 1 104 ? 40.662 -13.961 39.024 1.00 20.08 96 GLY B C 1
ATOM 3795 O O . GLY B 1 104 ? 41.629 -13.301 39.407 1.00 18.50 96 GLY B O 1
ATOM 3796 N N . LEU B 1 105 ? 40.080 -13.758 37.843 1.00 14.80 97 LEU B N 1
ATOM 3797 C CA . LEU B 1 105 ? 40.457 -12.623 37.002 1.00 13.37 97 LEU B CA 1
ATOM 3798 C C . LEU B 1 105 ? 39.745 -11.374 37.505 1.00 16.24 97 LEU B C 1
ATOM 3799 O O . LEU B 1 105 ? 38.510 -11.339 37.551 1.00 19.22 97 LEU B O 1
ATOM 3804 N N . GLU B 1 106 ? 40.513 -10.354 37.882 1.00 16.53 98 GLU B N 1
ATOM 3805 C CA . GLU B 1 106 ? 39.947 -9.089 38.333 1.00 16.15 98 GLU B CA 1
ATOM 3806 C C . GLU B 1 106 ? 39.777 -8.137 37.160 1.00 18.45 98 GLU B C 1
ATOM 3807 O O . GLU B 1 106 ? 40.741 -7.845 36.447 1.00 17.32 98 GLU B O 1
ATOM 3813 N N . ILE B 1 107 ? 38.548 -7.659 36.951 1.00 15.00 99 ILE B N 1
ATOM 3814 C CA . ILE B 1 107 ? 38.267 -6.573 36.015 1.00 18.23 99 ILE B CA 1
ATOM 3815 C C . ILE B 1 107 ? 37.992 -5.338 36.860 1.00 19.39 99 ILE B C 1
ATOM 3816 O O . ILE B 1 107 ? 37.072 -5.339 37.688 1.00 21.93 99 ILE B O 1
ATOM 3821 N N . LYS B 1 108 ? 38.811 -4.300 36.685 1.00 17.17 100 LYS B N 1
ATOM 3822 C CA . LYS B 1 108 ? 38.855 -3.167 37.604 1.00 20.25 100 LYS B CA 1
ATOM 3823 C C . LYS B 1 108 ? 38.629 -1.877 36.828 1.00 25.28 100 LYS B C 1
ATOM 3824 O O . LYS B 1 108 ? 39.376 -1.573 35.893 1.00 20.42 100 LYS B O 1
ATOM 3830 N N . GLY B 1 109 ? 37.585 -1.135 37.201 1.00 20.88 101 GLY B N 1
ATOM 3831 C CA . GLY B 1 109 ? 37.451 0.257 36.833 1.00 18.72 101 GLY B CA 1
ATOM 3832 C C . GLY B 1 109 ? 37.767 1.151 38.017 1.00 21.63 101 GLY B C 1
ATOM 3833 O O . GLY B 1 109 ? 38.285 0.706 39.044 1.00 24.91 101 GLY B O 1
ATOM 3834 N N . LYS B 1 110 ? 37.424 2.436 37.875 1.00 21.69 102 LYS B N 1
ATOM 3835 C CA . LYS B 1 110 ? 37.756 3.406 38.920 1.00 21.71 102 LYS B CA 1
ATOM 3836 C C . LYS B 1 110 ? 37.110 3.053 40.253 1.00 31.48 102 LYS B C 1
ATOM 3837 O O . LYS B 1 110 ? 37.746 3.152 41.307 1.00 30.59 102 LYS B O 1
ATOM 3843 N N . ASN B 1 111 ? 35.846 2.660 40.241 1.00 24.73 103 ASN B N 1
ATOM 3844 C CA . ASN B 1 111 ? 35.131 2.477 41.495 1.00 30.83 103 ASN B CA 1
ATOM 3845 C C . ASN B 1 111 ? 34.675 1.048 41.725 1.00 27.08 103 ASN B C 1
ATOM 3846 O O . ASN B 1 111 ? 34.001 0.778 42.725 1.00 21.88 103 ASN B O 1
ATOM 3851 N N . CYS B 1 112 ? 35.016 0.128 40.836 1.00 26.29 104 CYS B N 1
ATOM 3852 C CA A CYS B 1 112 ? 34.350 -1.163 40.770 0.42 28.49 104 CYS B CA 1
ATOM 3853 C CA B CYS B 1 112 ? 34.374 -1.170 40.843 0.58 28.61 104 CYS B CA 1
ATOM 3854 C C . CYS B 1 112 ? 35.385 -2.241 40.480 1.00 31.21 104 CYS B C 1
ATOM 3855 O O . CYS B 1 112 ? 36.342 -2.005 39.737 1.00 30.09 104 CYS B O 1
ATOM 3860 N N . LYS B 1 113 ? 35.174 -3.422 41.053 1.00 22.66 105 LYS B N 1
ATOM 3861 C CA . LYS B 1 113 ? 36.024 -4.586 40.832 1.00 20.50 105 LYS B CA 1
ATOM 3862 C C . LYS B 1 113 ? 35.119 -5.796 40.660 1.00 24.41 105 LYS B C 1
ATOM 3863 O O . LYS B 1 113 ? 34.242 -6.034 41.496 1.00 25.84 105 LYS B O 1
ATOM 3869 N N . PHE B 1 114 ? 35.335 -6.562 39.595 1.00 18.74 106 PHE B N 1
ATOM 3870 C CA . PHE B 1 114 ? 34.691 -7.858 39.412 1.00 18.34 106 PHE B CA 1
ATOM 3871 C C . PHE B 1 114 ? 35.763 -8.926 39.440 1.00 17.75 106 PHE B C 1
ATOM 3872 O O . PHE B 1 114 ? 36.796 -8.766 38.794 1.00 17.77 106 PHE B O 1
ATOM 3880 N N . ASN B 1 115 ? 35.516 -10.007 40.173 1.00 18.16 107 ASN B N 1
ATOM 3881 C CA . ASN B 1 115 ? 36.387 -11.177 40.145 1.00 17.25 107 ASN B CA 1
ATOM 3882 C C . ASN B 1 115 ? 35.648 -12.318 39.467 1.00 14.19 107 ASN B C 1
ATOM 3883 O O . ASN B 1 115 ? 34.603 -12.756 39.961 1.00 19.58 107 ASN B O 1
ATOM 3888 N N . LEU B 1 116 ? 36.187 -12.797 38.351 1.00 16.91 108 LEU B N 1
ATOM 3889 C CA . LEU B 1 116 ? 35.621 -13.918 37.612 1.00 17.08 108 LEU B CA 1
ATOM 3890 C C . LEU B 1 116 ? 36.498 -15.133 37.856 1.00 17.95 108 LEU B C 1
ATOM 3891 O O . LEU B 1 116 ? 37.702 -15.092 37.576 1.00 19.15 108 LEU B O 1
ATOM 3896 N N . PHE B 1 117 ? 35.897 -16.210 38.353 1.00 18.19 109 PHE B N 1
ATOM 3897 C CA . PHE B 1 117 ? 36.651 -17.440 38.518 1.00 19.41 109 PHE B CA 1
ATOM 3898 C C . PHE B 1 117 ? 37.207 -17.884 37.168 1.00 21.86 109 PHE B C 1
ATOM 3899 O O . PHE B 1 117 ? 36.546 -17.778 36.132 1.00 20.29 109 PHE B O 1
ATOM 3907 N N . THR B 1 118 ? 38.453 -18.324 37.174 1.00 19.37 110 THR B N 1
ATOM 3908 C CA . THR B 1 118 ? 39.092 -18.738 35.934 1.00 15.81 110 THR B CA 1
ATOM 3909 C C . THR B 1 118 ? 38.984 -20.245 35.774 1.00 18.72 110 THR B C 1
ATOM 3910 O O . THR B 1 118 ? 38.799 -20.998 36.738 1.00 19.88 110 THR B O 1
ATOM 3914 N N . LEU B 1 119 ? 39.139 -20.674 34.553 1.00 17.54 111 LEU B N 1
ATOM 3915 C CA . LEU B 1 119 ? 39.264 -22.064 34.159 1.00 19.36 111 LEU B CA 1
ATOM 3916 C C . LEU B 1 119 ? 40.655 -22.275 33.580 1.00 14.86 111 LEU B C 1
ATOM 3917 O O . LEU B 1 119 ? 41.192 -21.379 32.917 1.00 17.22 111 LEU B O 1
ATOM 3922 N N . PRO B 1 120 ? 41.247 -23.440 33.797 1.00 17.55 112 PRO B N 1
ATOM 3923 C CA . PRO B 1 120 ? 42.674 -23.610 33.481 1.00 21.84 112 PRO B CA 1
ATOM 3924 C C . PRO B 1 120 ? 42.951 -23.542 31.982 1.00 23.87 112 PRO B C 1
ATOM 3925 O O . PRO B 1 120 ? 42.236 -24.122 31.165 1.00 18.92 112 PRO B O 1
ATOM 3929 N N . VAL B 1 121 ? 44.003 -22.799 31.632 1.00 19.06 113 VAL B N 1
ATOM 3930 C CA . VAL B 1 121 ? 44.458 -22.723 30.247 1.00 17.84 113 VAL B CA 1
ATOM 3931 C C . VAL B 1 121 ? 44.778 -24.102 29.688 1.00 16.39 113 VAL B C 1
ATOM 3932 O O . VAL B 1 121 ? 44.631 -24.343 28.477 1.00 16.88 113 VAL B O 1
ATOM 3936 N N . SER B 1 122 ? 45.208 -25.030 30.546 1.00 17.64 114 SER B N 1
ATOM 3937 C CA . SER B 1 122 ? 45.566 -26.370 30.098 1.00 19.16 114 SER B CA 1
ATOM 3938 C C . SER B 1 122 ? 44.388 -27.093 29.464 1.00 19.40 114 SER B C 1
ATOM 3939 O O . SER B 1 122 ? 44.600 -28.064 28.734 1.00 21.35 114 SER B O 1
ATOM 3942 N N . SER B 1 123 ? 43.169 -26.670 29.774 1.00 20.62 115 SER B N 1
ATOM 3943 C CA A SER B 1 123 ? 41.966 -27.272 29.221 0.47 25.87 115 SER B CA 1
ATOM 3944 C CA B SER B 1 123 ? 41.948 -27.252 29.236 0.53 25.99 115 SER B CA 1
ATOM 3945 C C . SER B 1 123 ? 41.488 -26.578 27.956 1.00 22.18 115 SER B C 1
ATOM 3946 O O . SER B 1 123 ? 40.525 -27.050 27.339 1.00 20.72 115 SER B O 1
ATOM 3951 N N . PHE B 1 124 ? 42.118 -25.488 27.572 1.00 22.23 116 PHE B N 1
ATOM 3952 C CA . PHE B 1 124 ? 41.622 -24.703 26.455 1.00 21.04 116 PHE B CA 1
ATOM 3953 C C . PHE B 1 124 ? 42.275 -25.169 25.158 1.00 21.08 116 PHE B C 1
ATOM 3954 O O . PHE B 1 124 ? 43.495 -25.321 25.110 1.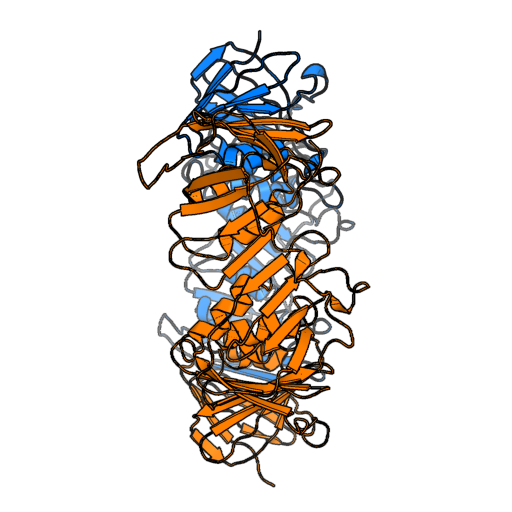00 21.48 116 PHE B O 1
ATOM 3962 N N . PRO B 1 125 ? 41.514 -25.414 24.095 1.00 20.82 117 PRO B N 1
ATOM 3963 C CA . PRO B 1 125 ? 42.131 -25.941 22.870 1.00 22.27 117 PRO B CA 1
ATOM 3964 C C . PRO B 1 125 ? 42.982 -24.891 22.169 1.00 22.67 117 PRO B C 1
ATOM 3965 O O . PRO B 1 125 ? 42.584 -23.733 22.040 1.00 22.94 117 PRO B O 1
ATOM 3969 N N . ALA B 1 126 ? 44.152 -25.311 21.695 1.00 23.89 118 ALA B N 1
ATOM 3970 C CA . ALA B 1 126 ? 44.894 -24.454 20.783 1.00 27.67 118 ALA B CA 1
ATOM 3971 C C . ALA B 1 126 ? 44.278 -24.518 19.391 1.00 25.35 118 ALA B C 1
ATOM 3972 O O . ALA B 1 126 ? 43.571 -25.467 19.040 1.00 23.13 118 ALA B O 1
ATOM 3974 N N . MET B 1 127 ? 44.548 -23.489 18.592 1.00 24.79 119 MET B N 1
ATOM 3975 C CA . MET B 1 127 ? 44.073 -23.512 17.216 1.00 23.13 119 MET B CA 1
ATOM 3976 C C . MET B 1 127 ? 44.742 -24.649 16.454 1.00 26.95 119 MET B C 1
ATOM 3977 O O . MET B 1 127 ? 45.935 -24.908 16.619 1.00 28.50 119 MET B O 1
ATOM 3982 N N . ASP B 1 128 ? 43.955 -25.346 15.635 1.00 25.91 120 ASP B N 1
ATOM 3983 C CA . ASP B 1 128 ? 44.493 -26.394 14.781 1.00 33.75 120 ASP B CA 1
ATOM 3984 C C . ASP B 1 128 ? 45.468 -25.810 13.766 1.00 32.87 120 ASP B C 1
ATOM 3985 O O . ASP B 1 128 ? 45.375 -24.642 13.378 1.00 31.00 120 ASP B O 1
ATOM 3990 N N . SER B 1 129 ? 46.400 -26.644 13.322 1.00 38.51 121 SER B N 1
ATOM 3991 C CA . SER B 1 129 ? 47.226 -26.270 12.188 1.00 43.79 121 SER B CA 1
ATOM 3992 C C . SER B 1 129 ? 46.462 -26.516 10.892 1.00 43.21 121 SER B C 1
ATOM 3993 O O . SER B 1 129 ? 45.466 -27.248 10.851 1.00 41.67 121 SER B O 1
ATOM 3996 N N . ILE B 1 130 ? 46.927 -25.879 9.825 1.00 39.60 122 ILE B N 1
ATOM 3997 C CA . ILE B 1 130 ? 46.347 -26.076 8.503 1.00 34.72 122 ILE B CA 1
ATOM 3998 C C . ILE B 1 130 ? 47.489 -26.259 7.517 1.00 44.18 122 ILE B C 1
ATOM 3999 O O . ILE B 1 130 ? 48.531 -25.602 7.626 1.00 40.83 122 ILE B O 1
ATOM 4004 N N . ASN B 1 131 ? 47.315 -27.201 6.591 1.00 44.53 123 ASN B N 1
ATOM 4005 C CA . ASN B 1 131 ? 48.256 -27.408 5.494 1.00 44.89 123 ASN B CA 1
ATOM 4006 C C . ASN B 1 131 ? 47.560 -26.977 4.214 1.00 49.26 123 ASN B C 1
ATOM 4007 O O . ASN B 1 131 ? 46.817 -27.769 3.611 1.00 46.92 123 ASN B O 1
ATOM 4012 N N . PRO B 1 132 ? 47.752 -25.739 3.766 1.00 49.53 124 PRO B N 1
ATOM 4013 C CA . PRO B 1 132 ? 46.893 -25.194 2.708 1.00 49.18 124 PRO B CA 1
ATOM 4014 C C . PRO B 1 132 ? 47.210 -25.818 1.357 1.00 47.59 124 PRO B C 1
ATOM 4015 O O . PRO B 1 132 ? 48.375 -25.980 0.993 1.00 50.54 124 PRO B O 1
ATOM 4019 N N . GLU B 1 133 ? 46.156 -26.189 0.626 1.00 51.99 125 GLU B N 1
ATOM 4020 C CA . GLU B 1 133 ? 46.311 -26.497 -0.792 1.00 62.17 125 GLU B CA 1
ATOM 4021 C C . GLU B 1 133 ? 46.458 -25.213 -1.596 1.00 69.60 125 GLU B C 1
ATOM 4022 O O . GLU B 1 133 ? 47.327 -25.105 -2.470 1.00 79.18 125 GLU B O 1
ATOM 4028 N N . ALA B 1 134 ? 45.614 -24.226 -1.305 1.00 53.90 126 ALA B N 1
ATOM 4029 C CA . ALA B 1 134 ? 45.647 -22.928 -1.954 1.00 48.87 126 ALA B CA 1
ATOM 4030 C C . ALA B 1 134 ? 45.673 -21.836 -0.896 1.00 48.48 126 ALA B C 1
ATOM 4031 O O . ALA B 1 134 ? 45.085 -21.975 0.181 1.00 43.62 126 ALA B O 1
ATOM 4033 N N . SER B 1 135 ? 46.366 -20.746 -1.213 1.00 40.74 127 SER B N 1
ATOM 4034 C CA . SER B 1 135 ? 46.428 -19.590 -0.333 1.00 41.83 127 SER B CA 1
ATOM 4035 C C . SER B 1 135 ? 46.567 -18.338 -1.190 1.00 42.11 127 SER B C 1
ATOM 4036 O O . SER B 1 135 ? 47.323 -18.328 -2.164 1.00 39.28 127 SER B O 1
ATOM 4039 N N . PHE B 1 136 ? 45.827 -17.292 -0.835 1.00 33.51 128 PHE B N 1
ATOM 4040 C CA . PHE B 1 136 ? 45.817 -16.061 -1.618 1.00 31.07 128 PHE B CA 1
ATOM 4041 C C . PHE B 1 136 ? 45.213 -14.957 -0.763 1.00 33.27 128 PHE B C 1
ATOM 4042 O O . PHE B 1 136 ? 44.627 -15.215 0.288 1.00 29.45 128 PHE B O 1
ATOM 4050 N N . LYS B 1 137 ? 45.352 -13.721 -1.235 1.00 28.52 129 LYS B N 1
ATOM 4051 C CA . LYS B 1 137 ? 44.769 -12.564 -0.572 1.00 26.85 129 LYS B CA 1
ATOM 4052 C C . LYS B 1 137 ? 43.886 -11.805 -1.548 1.00 28.99 129 LYS B C 1
ATOM 4053 O O . LYS B 1 137 ? 44.207 -11.687 -2.737 1.00 33.20 129 LYS B O 1
ATOM 4059 N N . ILE B 1 138 ? 42.773 -11.297 -1.034 1.00 29.63 130 ILE B N 1
ATOM 4060 C CA . ILE B 1 138 ? 41.915 -10.360 -1.743 1.00 29.30 130 ILE B CA 1
ATOM 4061 C C . ILE B 1 138 ? 41.561 -9.239 -0.777 1.00 28.93 130 ILE B C 1
ATOM 4062 O O . ILE B 1 138 ? 41.796 -9.328 0.432 1.00 25.76 130 ILE B O 1
ATOM 4067 N N . SER B 1 139 ? 41.000 -8.168 -1.325 1.00 29.36 131 SER B N 1
ATOM 4068 C CA . SER B 1 139 ? 40.573 -7.072 -0.472 1.00 24.16 131 SER B CA 1
ATOM 4069 C C . SER B 1 139 ? 39.368 -7.492 0.363 1.00 28.57 131 SER B C 1
ATOM 4070 O O . SER B 1 139 ? 38.562 -8.340 -0.038 1.00 22.54 131 SER B O 1
ATOM 4073 N N . CYS B 1 140 ? 39.251 -6.890 1.548 1.00 24.16 132 CYS B N 1
ATOM 4074 C CA . CYS B 1 140 ? 38.084 -7.159 2.373 1.00 20.33 132 CYS B CA 1
ATOM 4075 C C . CYS B 1 140 ? 36.807 -6.676 1.699 1.00 22.91 132 CYS B C 1
ATOM 4076 O O . CYS B 1 140 ? 35.760 -7.309 1.858 1.00 22.42 132 CYS B O 1
ATOM 4079 N N . THR B 1 141 ? 36.875 -5.569 0.948 1.00 26.32 133 THR B N 1
ATOM 4080 C CA . THR B 1 141 ? 35.712 -5.119 0.181 1.00 24.36 133 THR B CA 1
ATOM 4081 C C . THR B 1 141 ? 35.248 -6.194 -0.800 1.00 23.91 133 THR B C 1
ATOM 4082 O O . THR B 1 141 ? 34.045 -6.479 -0.902 1.00 23.02 133 THR B O 1
ATOM 4086 N N . ASP B 1 142 ? 36.188 -6.812 -1.517 1.00 25.29 134 ASP B N 1
ATOM 4087 C CA . ASP B 1 142 ? 35.816 -7.837 -2.485 1.00 28.27 134 ASP B CA 1
ATOM 4088 C C . ASP B 1 142 ? 35.291 -9.091 -1.794 1.00 25.28 134 ASP B C 1
ATOM 4089 O O . ASP B 1 142 ? 34.340 -9.722 -2.276 1.00 22.09 134 ASP B O 1
ATOM 4094 N N . PHE B 1 143 ? 35.869 -9.459 -0.649 1.00 21.14 135 PHE B N 1
ATOM 4095 C CA . PHE B 1 143 ? 35.368 -10.646 0.028 1.00 19.98 135 PHE B CA 1
ATOM 4096 C C . PHE B 1 143 ? 33.973 -10.414 0.593 1.00 18.68 135 PHE B C 1
ATOM 4097 O O . PHE B 1 143 ? 33.108 -11.291 0.499 1.00 21.39 135 PHE B O 1
ATOM 4105 N N . ALA B 1 144 ? 33.740 -9.240 1.191 1.00 19.24 136 ALA B N 1
ATOM 4106 C CA . ALA B 1 144 ? 32.423 -8.939 1.731 1.00 17.30 136 ALA B CA 1
ATOM 4107 C C . ALA B 1 144 ? 31.374 -9.021 0.637 1.00 18.54 136 ALA B C 1
ATOM 4108 O O . ALA B 1 144 ? 30.276 -9.546 0.860 1.00 20.01 136 ALA B O 1
ATOM 4110 N N . LYS B 1 145 ? 31.722 -8.540 -0.560 1.00 21.42 137 LYS B N 1
ATOM 4111 C CA . LYS B 1 145 ? 30.777 -8.533 -1.674 1.00 21.46 137 LYS B CA 1
ATOM 4112 C C . LYS B 1 145 ? 30.339 -9.947 -2.034 1.00 20.66 137 LYS B C 1
ATOM 4113 O O . LYS B 1 145 ? 29.145 -10.207 -2.232 1.00 20.14 137 LYS B O 1
ATOM 4119 N N . ILE B 1 146 ? 31.291 -10.881 -2.137 1.00 19.53 138 ILE B N 1
ATOM 4120 C CA . ILE B 1 146 ? 30.910 -12.204 -2.620 1.00 19.92 138 ILE B CA 1
ATOM 4121 C C . ILE B 1 146 ? 30.113 -12.958 -1.565 1.00 19.41 138 ILE B C 1
ATOM 4122 O O . ILE B 1 146 ? 29.237 -13.757 -1.908 1.00 20.59 138 ILE B O 1
ATOM 4127 N N . ILE B 1 147 ? 30.351 -12.702 -0.273 1.00 18.12 139 ILE B N 1
ATOM 4128 C CA . ILE B 1 147 ? 29.532 -13.369 0.733 1.00 16.98 139 ILE B CA 1
ATOM 4129 C C . ILE B 1 147 ? 28.169 -12.693 0.855 1.00 15.80 139 ILE B C 1
ATOM 4130 O O . ILE B 1 147 ? 27.137 -13.362 0.999 1.00 18.50 139 ILE B O 1
ATOM 4135 N N . GLU B 1 148 ? 28.139 -11.359 0.809 1.00 17.96 140 GLU B N 1
ATOM 4136 C CA . GLU B 1 148 ? 26.865 -10.646 0.831 1.00 17.48 140 GLU B CA 1
ATOM 4137 C C . GLU B 1 148 ? 25.960 -11.116 -0.299 1.00 18.61 140 GLU B C 1
ATOM 4138 O O . GLU B 1 148 ? 24.742 -11.281 -0.122 1.00 18.41 140 GLU B O 1
ATOM 4144 N N . SER B 1 149 ? 26.542 -11.345 -1.463 1.00 18.24 141 SER B N 1
ATOM 4145 C CA . SER B 1 149 ? 25.754 -11.710 -2.631 1.00 18.34 141 SER B CA 1
ATOM 4146 C C . SER B 1 149 ? 25.333 -13.172 -2.643 1.00 19.20 141 SER B C 1
ATOM 4147 O O . SER B 1 149 ? 24.552 -13.566 -3.515 1.00 20.75 141 SER B O 1
ATOM 4150 N N . THR B 1 150 ? 25.823 -13.998 -1.727 1.00 17.79 142 THR B N 1
ATOM 4151 C CA . THR B 1 150 ? 25.509 -15.419 -1.805 1.00 19.02 142 THR B CA 1
ATOM 4152 C C . THR B 1 150 ? 24.971 -16.028 -0.518 1.00 20.13 142 THR B C 1
ATOM 4153 O O . THR B 1 150 ? 24.391 -17.117 -0.584 1.00 21.07 142 THR B O 1
ATOM 4157 N N . LYS B 1 151 ? 25.123 -15.384 0.643 1.00 17.01 143 LYS B N 1
ATOM 4158 C CA . LYS B 1 151 ? 24.730 -16.093 1.856 1.00 16.77 143 LYS B CA 1
ATOM 4159 C C . LYS B 1 151 ? 23.218 -16.234 1.998 1.00 21.21 143 LYS B C 1
ATOM 4160 O O . LYS B 1 151 ? 22.766 -17.151 2.689 1.00 20.34 143 LYS B O 1
ATOM 4166 N N . PHE B 1 152 ? 22.427 -15.406 1.311 1.00 19.86 144 PHE B N 1
ATOM 4167 C CA . PHE B 1 152 ? 20.981 -15.447 1.515 1.00 21.91 144 PHE B CA 1
ATOM 4168 C C . PHE B 1 152 ? 20.314 -16.638 0.841 1.00 23.76 144 PHE B C 1
ATOM 4169 O O . PHE B 1 152 ? 19.181 -16.981 1.202 1.00 22.93 144 PHE B O 1
ATOM 4177 N N . SER B 1 153 ? 20.967 -17.263 -0.143 1.00 20.30 145 SER B N 1
ATOM 4178 C CA . SER B 1 153 ? 20.363 -18.362 -0.880 1.00 22.13 145 SER B CA 1
ATOM 4179 C C . SER B 1 153 ? 20.966 -19.715 -0.518 1.00 20.36 145 SER B C 1
ATOM 4180 O O . SER B 1 153 ? 20.779 -20.684 -1.258 1.00 28.70 145 SER B O 1
ATOM 4183 N N . ILE B 1 154 ? 21.692 -19.811 0.605 1.00 21.25 146 ILE B N 1
ATOM 4184 C CA . ILE B 1 154 ? 22.058 -21.134 1.084 1.00 30.07 146 ILE B CA 1
ATOM 4185 C C . ILE B 1 154 ? 20.799 -21.817 1.609 1.00 37.97 146 ILE B C 1
ATOM 4186 O O . ILE B 1 154 ? 19.846 -21.163 2.061 1.00 37.15 146 ILE B O 1
ATOM 4191 N N . SER B 1 155 ? 20.776 -23.142 1.525 1.00 26.54 147 SER B N 1
ATOM 4192 C CA . SER B 1 155 ? 19.663 -23.886 2.097 1.00 29.77 147 SER B CA 1
ATOM 4193 C C . SER B 1 155 ? 19.729 -23.839 3.613 1.00 36.16 147 SER B C 1
ATOM 4194 O O . SER B 1 155 ? 20.791 -24.057 4.204 1.00 29.06 147 SER B O 1
ATOM 4197 N N . LEU B 1 156 ? 18.590 -23.565 4.239 1.00 31.01 148 LEU B N 1
ATOM 4198 C CA . LEU B 1 156 ? 18.471 -23.662 5.687 1.00 38.64 148 LEU B CA 1
ATOM 4199 C C . LEU B 1 156 ? 18.057 -25.056 6.137 1.00 42.04 148 LEU B C 1
ATOM 4200 O O . LEU B 1 156 ? 17.848 -25.272 7.334 1.00 47.63 148 LEU B O 1
ATOM 4205 N N . ASP B 1 157 ? 17.931 -25.997 5.202 1.00 35.46 149 ASP B N 1
ATOM 4206 C CA . ASP B 1 157 ? 17.555 -27.380 5.489 1.00 36.09 149 ASP B CA 1
ATOM 4207 C C . ASP B 1 157 ? 18.823 -28.151 5.850 1.00 44.58 149 ASP B C 1
ATOM 4208 O O . ASP B 1 157 ? 19.659 -28.425 4.985 1.00 40.25 149 ASP B O 1
ATOM 4213 N N . GLU B 1 158 ? 18.971 -28.494 7.133 1.00 48.62 150 GLU B N 1
ATOM 4214 C CA . GLU B 1 158 ? 20.190 -29.156 7.593 1.00 45.52 150 GLU B CA 1
ATOM 4215 C C . GLU B 1 158 ? 20.391 -30.523 6.949 1.00 41.26 150 GLU B C 1
ATOM 4216 O O . GLU B 1 158 ? 21.533 -30.991 6.855 1.00 47.50 150 GLU B O 1
ATOM 4222 N N . THR B 1 159 ? 19.314 -31.163 6.487 1.00 36.50 151 THR B N 1
ATOM 4223 C CA . THR B 1 159 ? 19.413 -32.469 5.845 1.00 39.98 151 THR B CA 1
ATOM 4224 C C . THR B 1 159 ? 19.983 -32.385 4.437 1.00 41.29 151 THR B C 1
ATOM 4225 O O . THR B 1 159 ? 20.338 -33.425 3.868 1.00 38.65 151 THR B O 1
ATOM 4229 N N . ARG B 1 160 ? 20.051 -31.189 3.859 1.00 38.73 152 ARG B N 1
ATOM 4230 C CA . ARG B 1 160 ? 20.649 -30.993 2.542 1.00 43.85 152 ARG B CA 1
ATOM 4231 C C . ARG B 1 160 ? 22.064 -30.457 2.732 1.00 40.40 152 ARG B C 1
ATOM 4232 O O . ARG B 1 160 ? 22.396 -29.317 2.396 1.00 37.86 152 ARG B O 1
ATOM 4240 N N . TYR B 1 161 ? 22.898 -31.350 3.276 1.00 42.84 153 TYR B N 1
ATOM 4241 C CA . TYR B 1 161 ? 24.162 -30.965 3.896 1.00 43.54 153 TYR B CA 1
ATOM 4242 C C . TYR B 1 161 ? 25.011 -30.104 2.970 1.00 42.02 153 TYR B C 1
ATOM 4243 O O . TYR B 1 161 ? 25.497 -29.039 3.365 1.00 46.05 153 TYR B O 1
ATOM 4245 N N . ASN B 1 162 ? 25.186 -30.543 1.725 1.00 35.74 154 ASN B N 1
ATOM 4246 C CA . ASN B 1 162 ? 26.034 -29.826 0.784 1.00 40.14 154 ASN B CA 1
ATOM 4247 C C . ASN B 1 162 ? 25.472 -28.471 0.379 1.00 48.14 154 ASN B C 1
ATOM 4248 O O . ASN B 1 162 ? 26.150 -27.746 -0.357 1.00 58.67 154 ASN B O 1
ATOM 4253 N N . LEU B 1 163 ? 24.260 -28.118 0.811 1.00 46.10 155 LEU B N 1
ATOM 4254 C CA . LEU B 1 163 ? 23.666 -26.827 0.487 1.00 32.30 155 LEU B CA 1
ATOM 4255 C C . LEU B 1 163 ? 23.568 -25.903 1.691 1.00 42.52 155 LEU B C 1
ATOM 4256 O O . LEU B 1 163 ? 23.094 -24.770 1.543 1.00 35.44 155 LEU B O 1
ATOM 4261 N N . ASN B 1 164 ? 24.011 -26.345 2.875 1.00 37.00 156 ASN B N 1
ATOM 4262 C CA . ASN B 1 164 ? 23.951 -25.515 4.073 1.00 41.23 156 ASN B CA 1
ATOM 4263 C C . ASN B 1 164 ? 25.162 -24.601 4.182 1.00 36.02 156 ASN B C 1
ATOM 4264 O O . ASN B 1 164 ? 25.587 -24.259 5.292 1.00 33.36 156 ASN B O 1
ATOM 4269 N N . GLY B 1 165 ? 25.719 -24.197 3.046 1.00 33.21 157 GLY B N 1
ATOM 4270 C CA . GLY B 1 165 ? 26.854 -23.295 3.066 1.00 25.44 157 GLY B CA 1
ATOM 4271 C C . GLY B 1 165 ? 27.085 -22.684 1.701 1.00 24.86 157 GLY B C 1
ATOM 4272 O O . GLY B 1 165 ? 26.365 -22.963 0.740 1.00 26.83 157 GLY B O 1
ATOM 4273 N N . VAL B 1 166 ? 28.119 -21.844 1.622 1.00 23.59 158 VAL B N 1
ATOM 4274 C CA . VAL B 1 166 ? 28.526 -21.246 0.354 1.00 21.98 158 VAL B CA 1
ATOM 4275 C C . VAL B 1 166 ? 29.704 -22.026 -0.201 1.00 25.10 158 VAL B C 1
ATOM 4276 O O . VAL B 1 166 ? 30.595 -22.466 0.537 1.00 26.59 158 VAL B O 1
ATOM 4280 N N . TYR B 1 167 ? 29.689 -22.222 -1.510 1.00 20.62 159 TYR B N 1
ATOM 4281 C CA . TYR B 1 167 ? 30.725 -22.970 -2.206 1.00 25.52 159 TYR B CA 1
ATOM 4282 C C . TYR B 1 167 ? 31.795 -21.974 -2.625 1.00 26.28 159 TYR B C 1
ATOM 4283 O O . TYR B 1 167 ? 31.601 -21.189 -3.555 1.00 24.59 159 TYR B O 1
ATOM 4292 N N . LEU B 1 168 ? 32.911 -21.977 -1.906 1.00 25.96 160 LEU B N 1
ATOM 4293 C CA . LEU B 1 168 ? 34.030 -21.093 -2.197 1.00 24.69 160 LEU B CA 1
ATOM 4294 C C . LEU B 1 168 ? 35.009 -21.862 -3.067 1.00 29.58 160 LEU B C 1
ATOM 4295 O O . LEU B 1 168 ? 35.504 -22.917 -2.659 1.00 35.51 160 LEU B O 1
ATOM 4300 N N . HIS B 1 169 ? 35.256 -21.367 -4.277 1.00 28.97 161 HIS B N 1
ATOM 4301 C CA . HIS B 1 169 ? 36.020 -22.147 -5.238 1.00 34.30 161 HIS B CA 1
ATOM 4302 C C . HIS B 1 169 ? 36.800 -21.226 -6.166 1.00 36.69 161 HIS B C 1
ATOM 4303 O O . HIS B 1 169 ? 36.367 -20.112 -6.471 1.00 31.55 161 HIS B O 1
ATOM 4310 N N . ILE B 1 170 ? 37.971 -21.703 -6.592 1.00 41.07 162 ILE B N 1
ATOM 4311 C CA . ILE B 1 170 ? 38.822 -21.003 -7.548 1.00 51.84 162 ILE B CA 1
ATOM 4312 C C . ILE B 1 170 ? 38.531 -21.552 -8.938 1.00 52.67 162 ILE B C 1
ATOM 4313 O O . ILE B 1 170 ? 38.453 -22.773 -9.123 1.00 57.61 162 ILE B O 1
ATOM 4318 N N . LYS B 1 171 ? 38.369 -20.653 -9.916 1.00 50.06 163 LYS B N 1
ATOM 4319 C CA . LYS B 1 171 ? 38.046 -21.013 -11.302 1.00 58.80 163 LYS B CA 1
ATOM 4320 C C . LYS B 1 171 ? 38.918 -20.160 -12.218 1.00 65.95 163 LYS B C 1
ATOM 4321 O O . LYS B 1 171 ? 38.580 -19.004 -12.497 1.00 58.29 163 LYS B O 1
ATOM 4327 N N . ASP B 1 172 ? 40.014 -20.743 -12.704 1.00 61.60 164 ASP B N 1
ATOM 4328 C CA . ASP B 1 172 ? 41.047 -20.023 -13.462 1.00 62.23 164 ASP B CA 1
ATOM 4329 C C . ASP B 1 172 ? 41.603 -18.965 -12.512 1.00 62.63 164 ASP B C 1
ATOM 4330 O O . ASP B 1 172 ? 42.021 -19.317 -11.397 1.00 72.73 164 ASP B O 1
ATOM 4332 N N . LYS B 1 173 ? 41.623 -17.687 -12.883 1.00 56.15 165 LYS B N 1
ATOM 4333 C CA . LYS B 1 173 ? 42.076 -16.633 -11.977 1.00 53.23 165 LYS B CA 1
ATOM 4334 C C . LYS B 1 173 ? 40.901 -15.932 -11.302 1.00 49.32 165 LYS B C 1
ATOM 4335 O O . LYS B 1 173 ? 40.949 -14.721 -11.066 1.00 50.91 165 LYS B O 1
ATOM 4337 N N . GLU B 1 174 ? 39.832 -16.669 -10.995 1.00 48.66 166 GLU B N 1
ATOM 4338 C CA . GLU B 1 174 ? 38.613 -16.100 -10.425 1.00 43.65 166 GLU B CA 1
ATOM 4339 C C . GLU B 1 174 ? 38.276 -16.847 -9.146 1.00 43.63 166 GLU B C 1
ATOM 4340 O O . GLU B 1 174 ? 38.136 -18.074 -9.165 1.00 47.47 166 GLU B O 1
ATOM 4346 N N . PHE B 1 175 ? 38.122 -16.112 -8.048 1.00 30.29 167 PHE B N 1
ATOM 4347 C CA . PHE B 1 175 ? 37.655 -16.677 -6.791 1.00 27.41 167 PHE B CA 1
ATOM 4348 C C . PHE B 1 175 ? 36.155 -16.419 -6.697 1.00 30.42 167 PHE B C 1
ATOM 4349 O O . PHE B 1 175 ? 35.717 -15.267 -6.778 1.00 29.77 167 PHE B O 1
ATOM 4357 N N . CYS B 1 176 ? 35.377 -17.485 -6.525 1.00 27.21 168 CYS B N 1
ATOM 4358 C CA A CYS B 1 176 ? 33.930 -17.418 -6.648 0.42 24.49 168 CYS B CA 1
ATOM 4359 C CA B CYS B 1 176 ? 33.924 -17.432 -6.651 0.58 24.22 168 CYS B CA 1
ATOM 4360 C C . CYS B 1 176 ? 33.257 -17.948 -5.392 1.00 24.97 168 CYS B C 1
ATOM 4361 O O . CYS B 1 176 ? 33.757 -18.875 -4.751 1.00 26.84 168 CYS B O 1
ATOM 4366 N N . SER B 1 177 ? 32.114 -17.356 -5.051 1.00 24.46 169 SER B N 1
ATOM 4367 C CA . SER B 1 177 ? 31.198 -17.932 -4.078 1.00 21.21 169 SER B CA 1
ATOM 4368 C C . SER B 1 177 ? 29.903 -18.240 -4.815 1.00 22.76 169 SER B C 1
ATOM 4369 O O . SER B 1 177 ? 29.412 -17.399 -5.570 1.00 23.83 169 SER B O 1
ATOM 4372 N N . ALA B 1 178 ? 29.375 -19.443 -4.617 1.00 22.31 170 ALA B N 1
ATOM 4373 C CA . ALA B 1 178 ? 28.077 -19.815 -5.157 1.00 22.93 170 ALA B CA 1
ATOM 4374 C C . ALA B 1 178 ? 27.227 -20.424 -4.051 1.00 23.65 170 ALA B C 1
ATOM 4375 O O . ALA B 1 178 ? 27.741 -21.059 -3.125 1.00 27.24 170 ALA B O 1
ATOM 4377 N N . SER B 1 179 ? 25.918 -20.204 -4.136 1.00 25.86 171 SER B N 1
ATOM 4378 C CA . SER B 1 179 ? 24.991 -20.834 -3.205 1.00 22.51 171 SER B CA 1
ATOM 4379 C C . SER B 1 179 ? 23.718 -21.198 -3.946 1.00 24.25 171 SER B C 1
ATOM 4380 O O . SER B 1 179 ? 23.362 -20.575 -4.951 1.00 21.95 171 SER B O 1
ATOM 4383 N N . THR B 1 180 ? 23.048 -22.231 -3.443 1.00 22.50 172 THR B N 1
ATOM 4384 C CA . THR B 1 180 ? 21.772 -22.655 -3.993 1.00 21.55 172 THR B CA 1
ATOM 4385 C C . THR B 1 180 ? 21.032 -23.448 -2.932 1.00 23.35 172 THR B C 1
ATOM 4386 O O . THR B 1 180 ? 21.644 -24.022 -2.025 1.00 26.58 172 THR B O 1
ATOM 4390 N N . ASP B 1 181 ? 19.703 -23.431 -3.025 1.00 25.95 173 ASP B N 1
ATOM 4391 C CA . ASP B 1 181 ? 18.865 -24.160 -2.083 1.00 28.79 173 ASP B CA 1
ATOM 4392 C C . ASP B 1 181 ? 17.879 -25.079 -2.793 1.00 31.79 173 ASP B C 1
ATOM 4393 O O . ASP B 1 181 ? 16.934 -25.565 -2.156 1.00 29.37 173 ASP B O 1
ATOM 4398 N N . GLY B 1 182 ? 18.083 -25.337 -4.094 1.00 25.71 174 GLY B N 1
ATOM 4399 C CA . GLY B 1 182 ? 17.187 -26.129 -4.897 1.00 27.50 174 GLY B CA 1
ATOM 4400 C C . GLY B 1 182 ? 16.213 -25.306 -5.720 1.00 27.32 174 GLY B C 1
ATOM 4401 O O . GLY B 1 182 ? 15.602 -25.833 -6.652 1.00 28.84 174 GLY B O 1
ATOM 4402 N N . HIS B 1 183 ? 16.074 -24.019 -5.397 1.00 25.72 175 HIS B N 1
ATOM 4403 C CA . HIS B 1 183 ? 15.096 -23.133 -6.007 1.00 28.12 175 HIS B CA 1
ATOM 4404 C C . HIS B 1 183 ? 15.718 -21.900 -6.642 1.00 24.13 175 HIS B C 1
ATOM 4405 O O . HIS B 1 183 ? 15.080 -21.277 -7.497 1.00 27.82 175 HIS B O 1
ATOM 4412 N N . ARG B 1 184 ? 16.932 -21.527 -6.247 1.00 25.95 176 ARG B N 1
ATOM 4413 C CA . ARG B 1 184 ? 17.594 -20.362 -6.810 1.00 25.43 176 ARG B CA 1
ATOM 4414 C C . ARG B 1 184 ? 19.095 -20.560 -6.701 1.00 27.01 176 ARG B C 1
ATOM 4415 O O . ARG B 1 184 ? 19.578 -21.407 -5.940 1.00 26.04 176 ARG B O 1
ATOM 4423 N N . LEU B 1 185 ? 19.829 -19.753 -7.462 1.00 25.68 177 LEU B N 1
ATOM 4424 C CA . LEU B 1 185 ? 21.284 -19.810 -7.498 1.00 22.95 177 LEU B CA 1
ATOM 4425 C C . LEU B 1 185 ? 21.839 -18.395 -7.424 1.00 23.35 177 LEU B C 1
ATOM 4426 O O . LEU B 1 185 ? 21.324 -17.487 -8.084 1.00 23.10 177 LEU B O 1
ATOM 4431 N N . SER B 1 186 ? 22.876 -18.200 -6.606 1.00 22.45 178 SER B N 1
ATOM 4432 C CA . SER B 1 186 ? 23.564 -16.920 -6.522 1.00 19.69 178 SER B CA 1
ATOM 4433 C C . SER B 1 186 ? 25.055 -17.170 -6.700 1.00 21.80 178 SER B C 1
ATOM 4434 O O . SER B 1 186 ? 25.595 -18.122 -6.132 1.00 24.12 178 SER B O 1
ATOM 4437 N N . ILE B 1 187 ? 25.704 -16.331 -7.511 1.00 20.20 179 ILE B N 1
ATOM 4438 C CA . ILE B 1 187 ? 27.115 -16.487 -7.867 1.00 20.14 179 ILE B CA 1
ATOM 4439 C C . ILE B 1 187 ? 27.781 -15.117 -7.850 1.00 21.21 179 ILE B C 1
ATOM 4440 O O . ILE B 1 187 ? 27.279 -14.175 -8.467 1.00 20.77 179 ILE B O 1
ATOM 4445 N N . SER B 1 188 ? 28.938 -15.012 -7.186 1.00 20.71 180 SER B N 1
ATOM 4446 C CA . SER B 1 188 ? 29.629 -13.732 -7.055 1.00 21.99 180 SER B CA 1
ATOM 4447 C C . SER B 1 188 ? 31.121 -14.017 -7.042 1.00 23.24 180 SER B C 1
ATOM 4448 O O . SER B 1 188 ? 31.550 -14.939 -6.346 1.00 23.18 180 SER B O 1
ATOM 4451 N N . TRP B 1 189 ? 31.910 -13.256 -7.796 1.00 21.81 181 TRP B N 1
ATOM 4452 C CA . TRP B 1 189 ? 33.322 -13.616 -7.899 1.00 23.88 181 TRP B CA 1
ATOM 4453 C C . TRP B 1 189 ? 34.212 -12.383 -7.980 1.00 27.14 181 TRP B C 1
ATOM 4454 O O . TRP B 1 189 ? 33.751 -11.253 -8.147 1.00 26.86 181 TRP B O 1
ATOM 4465 N N . VAL B 1 190 ? 35.513 -12.625 -7.825 1.00 27.71 182 VAL B N 1
ATOM 4466 C CA . VAL B 1 190 ? 36.535 -11.591 -7.912 1.00 32.33 182 VAL B CA 1
ATOM 4467 C C . VAL B 1 190 ? 37.726 -12.178 -8.656 1.00 29.63 182 VAL B C 1
ATOM 4468 O O . VAL B 1 190 ? 38.036 -13.367 -8.519 1.00 32.39 182 VAL B O 1
ATOM 4472 N N . THR B 1 191 ? 38.387 -11.350 -9.455 1.00 31.11 183 THR B N 1
ATOM 4473 C CA . THR B 1 191 ? 39.539 -11.801 -10.221 1.00 32.53 183 THR B CA 1
ATOM 4474 C C . THR B 1 191 ? 40.766 -11.844 -9.323 1.00 34.75 183 THR B C 1
ATOM 4475 O O . THR B 1 191 ? 41.022 -10.898 -8.572 1.00 34.97 183 THR B O 1
ATOM 4479 N N . LEU B 1 192 ? 41.507 -12.949 -9.383 1.00 33.63 184 LEU B N 1
ATOM 4480 C CA . LEU B 1 192 ? 42.752 -13.086 -8.636 1.00 34.62 184 LEU B CA 1
ATOM 4481 C C . LEU B 1 192 ? 43.930 -12.651 -9.498 1.00 47.92 184 LEU B C 1
ATOM 4482 O O . LEU B 1 192 ? 43.909 -12.779 -10.725 1.00 53.42 184 LEU B O 1
ATOM 4487 N N . GLU B 1 193 ? 44.969 -12.139 -8.841 1.00 53.95 185 GLU B N 1
ATOM 4488 C CA . GLU B 1 193 ? 46.145 -11.664 -9.560 1.00 60.57 185 GLU B CA 1
ATOM 4489 C C . GLU B 1 193 ? 47.119 -12.781 -9.910 1.00 65.23 185 GLU B C 1
ATOM 4490 O O . GLU B 1 193 ? 48.038 -12.551 -10.703 1.00 69.59 185 GLU B O 1
ATOM 4492 N N . LYS B 1 194 ? 46.942 -13.976 -9.351 1.00 67.25 186 LYS B N 1
ATOM 4493 C CA . LYS B 1 194 ? 47.854 -15.082 -9.590 1.00 73.00 186 LYS B CA 1
ATOM 4494 C C . LYS B 1 194 ? 47.058 -16.349 -9.860 1.00 73.62 186 LYS B C 1
ATOM 4495 O O . LYS B 1 194 ? 45.955 -16.533 -9.339 1.00 71.96 186 LYS B O 1
ATOM 4497 N N . GLN B 1 195 ? 47.629 -17.222 -10.683 1.00 70.09 187 GLN B N 1
ATOM 4498 C CA . GLN B 1 195 ? 47.021 -18.522 -10.912 1.00 64.17 187 GLN B CA 1
ATOM 4499 C C . GLN B 1 195 ? 47.185 -19.382 -9.666 1.00 65.02 187 GLN B C 1
ATOM 4500 O O . GLN B 1 195 ? 48.276 -19.467 -9.094 1.00 67.55 187 GLN B O 1
ATOM 4502 N N . ILE B 1 196 ? 46.089 -19.991 -9.226 1.00 63.99 188 ILE B N 1
ATOM 4503 C CA . ILE B 1 196 ? 46.101 -20.899 -8.089 1.00 64.82 188 ILE B CA 1
ATOM 4504 C C . ILE B 1 196 ? 45.415 -22.188 -8.515 1.00 68.68 188 ILE B C 1
ATOM 4505 O O . ILE B 1 196 ? 44.514 -22.181 -9.360 1.00 67.36 188 ILE B O 1
ATOM 4507 N N . LYS B 1 197 ? 45.862 -23.300 -7.935 1.00 71.48 189 LYS B N 1
ATOM 4508 C CA . LYS B 1 197 ? 45.239 -24.590 -8.201 1.00 71.03 189 LYS B CA 1
ATOM 4509 C C . LYS B 1 197 ? 43.743 -24.513 -7.932 1.00 62.71 189 LYS B C 1
ATOM 4510 O O . LYS B 1 197 ? 43.315 -24.064 -6.866 1.00 59.07 189 LYS B O 1
ATOM 4512 N N . ASN B 1 198 ? 42.951 -24.922 -8.919 1.00 65.10 190 ASN B N 1
ATOM 4513 C CA . ASN B 1 198 ? 41.504 -24.923 -8.753 1.00 59.63 190 ASN B CA 1
ATOM 4514 C C . ASN B 1 198 ? 41.119 -25.806 -7.575 1.00 53.13 190 ASN B C 1
ATOM 4515 O O . ASN B 1 198 ? 41.502 -26.977 -7.506 1.00 52.68 190 ASN B O 1
ATOM 4520 N N . PHE B 1 199 ? 40.391 -25.227 -6.627 1.00 43.15 191 PHE B N 1
ATOM 4521 C CA . PHE B 1 199 ? 39.967 -25.950 -5.441 1.00 41.72 191 PHE B CA 1
ATOM 4522 C C . PHE B 1 199 ? 38.620 -25.391 -5.022 1.00 42.40 191 PHE B C 1
ATOM 4523 O O . PHE B 1 199 ? 38.286 -24.250 -5.343 1.00 45.18 191 PHE B O 1
ATOM 4525 N N . GLY B 1 200 ? 37.844 -26.208 -4.318 1.00 45.62 192 GLY B N 1
ATOM 4526 C CA . GLY B 1 200 ? 36.522 -25.793 -3.893 1.00 47.72 192 GLY B CA 1
ATOM 4527 C C . GLY B 1 200 ? 36.122 -26.414 -2.573 1.00 47.19 192 GLY B C 1
ATOM 4528 O O . GLY B 1 200 ? 36.325 -27.610 -2.352 1.00 51.34 192 GLY B O 1
ATOM 4529 N N . VAL B 1 201 ? 35.564 -25.602 -1.678 1.00 39.54 193 VAL B N 1
ATOM 4530 C CA . VAL B 1 201 ? 35.118 -26.056 -0.369 1.00 32.35 193 VAL B CA 1
ATOM 4531 C C . VAL B 1 201 ? 33.761 -25.431 -0.084 1.00 33.25 193 VAL B C 1
ATOM 4532 O O . VAL B 1 201 ? 33.397 -24.399 -0.653 1.00 30.58 193 VAL B O 1
ATOM 4536 N N . ILE B 1 202 ? 33.010 -26.065 0.816 1.00 28.69 194 ILE B N 1
ATOM 4537 C CA . ILE B 1 202 ? 31.708 -25.565 1.254 1.00 21.25 194 ILE B CA 1
ATOM 4538 C C . ILE B 1 202 ? 31.864 -25.012 2.664 1.00 25.52 194 ILE B C 1
ATOM 4539 O O . ILE B 1 202 ? 32.068 -25.772 3.616 1.00 25.71 194 ILE B O 1
ATOM 4544 N N . LEU B 1 203 ? 31.746 -23.708 2.801 1.00 24.14 195 LEU B N 1
ATOM 4545 C CA . LEU B 1 203 ? 31.866 -23.031 4.094 1.00 23.91 195 LEU B CA 1
ATOM 4546 C C . LEU B 1 203 ? 30.516 -23.018 4.803 1.00 28.45 195 LEU B C 1
ATOM 4547 O O . LEU B 1 203 ? 29.525 -22.566 4.221 1.00 22.11 195 LEU B O 1
ATOM 4552 N N . PRO B 1 204 ? 30.430 -23.493 6.050 1.00 23.83 196 PRO B N 1
ATOM 4553 C CA . PRO B 1 204 ? 29.137 -23.515 6.742 1.00 23.60 196 PRO B CA 1
ATOM 4554 C C . PRO B 1 204 ? 28.541 -22.124 6.901 1.00 24.25 196 PRO B C 1
ATOM 4555 O O . PRO B 1 204 ? 29.259 -21.121 6.989 1.00 19.91 196 PRO B O 1
ATOM 4559 N N . GLN B 1 205 ? 27.202 -22.092 6.969 1.00 22.43 197 GLN B N 1
ATOM 4560 C CA . GLN B 1 205 ? 26.453 -20.840 7.086 1.00 21.32 197 GLN B CA 1
ATOM 4561 C C . GLN B 1 205 ? 26.956 -19.965 8.228 1.00 24.32 197 GLN B C 1
ATOM 4562 O O . GLN B 1 205 ? 27.234 -18.778 8.031 1.00 21.15 197 GLN B O 1
ATOM 4568 N N . LYS B 1 206 ? 27.044 -20.527 9.439 1.00 21.06 198 LYS B N 1
ATOM 4569 C CA . LYS B 1 206 ? 27.493 -19.743 10.588 1.00 21.60 198 LYS B CA 1
ATOM 4570 C C . LYS B 1 206 ? 28.879 -19.153 10.358 1.00 19.31 198 LYS B C 1
ATOM 4571 O O . LYS B 1 206 ? 29.121 -17.978 10.667 1.00 17.95 198 LYS B O 1
ATOM 4577 N N . SER B 1 207 ? 29.800 -19.943 9.804 1.00 19.28 199 SER B N 1
ATOM 4578 C CA . SER B 1 207 ? 31.137 -19.425 9.536 1.00 18.71 199 SER B CA 1
ATOM 4579 C C . SER B 1 207 ? 31.106 -18.289 8.521 1.00 19.05 199 SER B C 1
ATOM 4580 O O . SER B 1 207 ? 31.777 -17.271 8.704 1.00 18.45 199 SER B O 1
ATOM 4583 N N . ALA B 1 208 ? 30.305 -18.429 7.461 1.00 20.05 200 ALA B N 1
ATOM 4584 C CA . ALA B 1 208 ? 30.174 -17.349 6.487 1.00 19.17 200 ALA B CA 1
ATOM 4585 C C . ALA B 1 208 ? 29.649 -16.077 7.141 1.00 14.95 200 ALA B C 1
ATOM 4586 O O . ALA B 1 208 ? 30.168 -14.977 6.898 1.00 18.52 200 ALA B O 1
ATOM 4588 N N . GLU B 1 209 ? 28.600 -16.206 7.959 1.00 17.26 201 GLU B N 1
ATOM 4589 C CA . GLU B 1 209 ? 28.036 -15.049 8.651 1.00 19.97 201 GLU B CA 1
ATOM 4590 C C . GLU B 1 209 ? 29.079 -14.365 9.521 1.00 18.96 201 GLU B C 1
ATOM 4591 O O . GLU B 1 209 ? 29.168 -13.133 9.541 1.00 19.98 201 GLU B O 1
ATOM 4597 N N . GLU B 1 210 ? 29.874 -15.151 10.246 1.00 17.11 202 GLU B N 1
ATOM 4598 C CA . GLU B 1 210 ? 30.807 -14.563 11.199 1.00 17.71 202 GLU B CA 1
ATOM 4599 C C . GLU B 1 210 ? 31.959 -13.866 10.491 1.00 16.76 202 GLU B C 1
ATOM 4600 O O . GLU B 1 210 ? 32.341 -12.751 10.875 1.00 20.72 202 GLU B O 1
ATOM 4606 N N . ILE B 1 211 ? 32.531 -14.499 9.463 1.00 18.06 203 ILE B N 1
ATOM 4607 C CA . ILE B 1 211 ? 33.645 -13.849 8.779 1.00 17.38 203 ILE B CA 1
ATOM 4608 C C . ILE B 1 211 ? 33.161 -12.601 8.040 1.00 19.17 203 ILE B C 1
ATOM 4609 O O . ILE B 1 211 ? 33.896 -11.611 7.943 1.00 18.98 203 ILE B O 1
ATOM 4614 N N . LEU B 1 212 ? 31.917 -12.599 7.546 1.00 18.90 204 LEU B N 1
ATOM 4615 C CA . LEU B 1 212 ? 31.399 -11.384 6.925 1.00 16.85 204 LEU B CA 1
ATOM 4616 C C . LEU B 1 212 ? 31.365 -10.226 7.919 1.00 18.59 204 LEU B C 1
ATOM 4617 O O . LEU B 1 212 ? 31.747 -9.098 7.586 1.00 19.46 204 LEU B O 1
ATOM 4622 N N . LYS B 1 213 ? 30.922 -10.483 9.151 1.00 18.01 205 LYS B N 1
ATOM 4623 C CA . LYS B 1 213 ? 30.850 -9.394 10.115 1.00 18.01 205 LYS B CA 1
ATOM 4624 C C . LYS B 1 213 ? 32.240 -8.888 10.463 1.00 18.39 205 LYS B C 1
ATOM 4625 O O . LYS B 1 213 ? 32.435 -7.681 10.664 1.00 19.29 205 LYS B O 1
ATOM 4631 N N . ILE B 1 214 ? 33.220 -9.790 10.498 1.00 18.04 206 ILE B N 1
ATOM 4632 C CA . ILE B 1 214 ? 34.595 -9.393 10.789 1.00 18.76 206 ILE B CA 1
ATOM 4633 C C . ILE B 1 214 ? 35.154 -8.506 9.676 1.00 18.68 206 ILE B C 1
ATOM 4634 O O . ILE B 1 214 ? 35.707 -7.432 9.945 1.00 22.10 206 ILE B O 1
ATOM 4639 N N . VAL B 1 215 ? 35.007 -8.919 8.414 1.00 20.43 207 VAL B N 1
ATOM 4640 C CA . VAL B 1 215 ? 35.588 -8.118 7.335 1.00 19.88 207 VAL B CA 1
ATOM 4641 C C . VAL B 1 215 ? 34.883 -6.774 7.205 1.00 24.07 207 VAL B C 1
ATOM 4642 O O . VAL B 1 215 ? 35.487 -5.800 6.745 1.00 23.53 207 VAL B O 1
ATOM 4646 N N . LYS B 1 216 ? 33.608 -6.685 7.595 1.00 20.34 208 LYS B N 1
ATOM 4647 C CA A LYS B 1 216 ? 32.881 -5.426 7.482 0.56 22.03 208 LYS B CA 1
ATOM 4648 C CA B LYS B 1 216 ? 32.882 -5.427 7.482 0.44 22.51 208 LYS B CA 1
ATOM 4649 C C . LYS B 1 216 ? 33.187 -4.457 8.614 1.00 22.75 208 LYS B C 1
ATOM 4650 O O . LYS B 1 216 ? 32.766 -3.295 8.538 1.00 29.16 208 LYS B O 1
ATOM 4661 N N . ASP B 1 217 ? 33.896 -4.896 9.646 1.00 22.76 209 ASP B N 1
ATOM 4662 C CA . ASP B 1 217 ? 34.238 -3.987 10.723 1.00 27.32 209 ASP B CA 1
ATOM 4663 C C . ASP B 1 217 ? 34.989 -2.783 10.157 1.00 31.01 209 ASP B C 1
ATOM 4664 O O . ASP B 1 217 ? 35.824 -2.943 9.264 1.00 26.05 209 ASP B O 1
ATOM 4669 N N . PRO B 1 218 ? 34.706 -1.572 10.639 1.00 31.61 210 PRO B N 1
ATOM 4670 C CA . PRO B 1 218 ? 35.399 -0.387 10.107 1.00 33.45 210 PRO B CA 1
ATOM 4671 C C . PRO B 1 218 ? 36.916 -0.485 10.158 1.00 35.31 210 PRO B C 1
ATOM 4672 O O . PRO B 1 218 ? 37.589 0.119 9.313 1.00 32.16 210 PRO B O 1
ATOM 4676 N N . LYS B 1 219 ? 37.478 -1.229 11.114 1.00 29.37 211 LYS B N 1
ATOM 4677 C CA . LYS B 1 219 ? 38.927 -1.370 11.166 1.00 29.99 211 LYS B CA 1
ATOM 4678 C C . LYS B 1 219 ? 39.476 -2.287 10.078 1.00 31.50 211 LYS B C 1
ATOM 4679 O O . LYS B 1 219 ? 40.688 -2.262 9.830 1.00 30.03 211 LYS B O 1
ATOM 4681 N N . ASN B 1 220 ? 38.625 -3.084 9.421 1.00 26.43 212 ASN B N 1
ATOM 4682 C CA . ASN B 1 220 ? 39.076 -4.070 8.446 1.00 24.57 212 ASN B CA 1
ATOM 4683 C C . ASN B 1 220 ? 38.599 -3.834 7.022 1.00 22.63 212 ASN B C 1
ATOM 4684 O O . ASN B 1 220 ? 39.252 -4.330 6.096 1.00 24.71 212 ASN B O 1
ATOM 4689 N N . ILE B 1 221 ? 37.484 -3.124 6.819 1.00 26.88 213 ILE B N 1
ATOM 4690 C CA . ILE B 1 221 ? 36.804 -3.184 5.526 1.00 23.07 213 ILE B CA 1
ATOM 4691 C C . ILE B 1 221 ? 37.657 -2.624 4.400 1.00 28.39 213 ILE B C 1
ATOM 4692 O O . ILE B 1 221 ? 37.472 -3.016 3.244 1.00 27.26 213 ILE B O 1
ATOM 4697 N N . ASN B 1 222 ? 38.622 -1.754 4.701 1.00 28.77 214 ASN B N 1
ATOM 4698 C CA . ASN B 1 222 ? 39.455 -1.163 3.665 1.00 28.61 214 ASN B CA 1
ATOM 4699 C C . ASN B 1 222 ? 40.804 -1.854 3.537 1.00 29.58 214 ASN B C 1
ATOM 4700 O O . ASN B 1 222 ? 41.673 -1.359 2.813 1.00 33.50 214 ASN B O 1
ATOM 4705 N N . GLU B 1 223 ? 40.994 -2.992 4.205 1.00 27.27 215 GLU B N 1
ATOM 4706 C CA . GLU B 1 223 ? 42.248 -3.725 4.201 1.00 26.39 215 GLU B CA 1
ATOM 4707 C C . GLU B 1 223 ? 42.076 -5.039 3.430 1.00 26.19 215 GLU B C 1
ATOM 4708 O O . GLU B 1 223 ? 41.198 -5.134 2.549 1.00 25.58 215 GLU B O 1
ATOM 4714 N N . ASP B 1 224 ? 42.896 -6.037 3.749 1.00 26.81 216 ASP B N 1
ATOM 4715 C CA . ASP B 1 224 ? 42.945 -7.280 2.996 1.00 25.85 216 ASP B CA 1
ATOM 4716 C C . ASP B 1 224 ? 42.646 -8.476 3.885 1.00 25.85 216 ASP B C 1
ATOM 4717 O O . ASP B 1 224 ? 42.802 -8.431 5.111 1.00 25.61 216 ASP B O 1
ATOM 4722 N N . ILE B 1 225 ? 42.214 -9.561 3.245 1.00 22.16 217 ILE B N 1
ATOM 4723 C CA . ILE B 1 225 ? 41.992 -10.824 3.934 1.00 20.41 217 ILE B CA 1
ATOM 4724 C C . ILE B 1 225 ? 42.743 -11.919 3.181 1.00 30.11 217 ILE B C 1
ATOM 4725 O O . ILE B 1 225 ? 42.687 -11.993 1.947 1.00 24.49 217 ILE B O 1
ATOM 4730 N N . GLU B 1 226 ? 43.493 -12.725 3.920 1.00 23.25 218 GLU B N 1
ATOM 4731 C CA . GLU B 1 226 ? 44.174 -13.895 3.391 1.00 22.22 218 GLU B CA 1
ATOM 4732 C C . GLU B 1 226 ? 43.305 -15.127 3.620 1.00 22.91 218 GLU B C 1
ATOM 4733 O O . GLU B 1 226 ? 42.728 -15.307 4.696 1.00 22.14 218 GLU B O 1
ATOM 4739 N N . ILE B 1 227 ? 43.211 -15.974 2.600 1.00 22.77 219 ILE B N 1
ATOM 4740 C CA . ILE B 1 227 ? 42.362 -17.158 2.630 1.00 23.29 219 ILE B CA 1
ATOM 4741 C C . ILE B 1 227 ? 43.227 -18.376 2.342 1.00 31.54 219 ILE B C 1
ATOM 4742 O O . ILE B 1 227 ? 43.909 -18.433 1.313 1.00 31.21 219 ILE B O 1
ATOM 4747 N N . LEU B 1 228 ? 43.193 -19.349 3.249 1.00 25.95 220 LEU B N 1
ATOM 4748 C CA . LEU B 1 228 ? 43.990 -20.563 3.132 1.00 30.76 220 LEU B CA 1
ATOM 4749 C C . LEU B 1 228 ? 43.025 -21.739 3.086 1.00 42.44 220 LEU B C 1
ATOM 4750 O O . LEU B 1 228 ? 42.211 -21.914 4.000 1.00 29.91 220 LEU B O 1
ATOM 4755 N N . LEU B 1 229 ? 43.101 -22.524 2.016 1.00 42.94 221 LEU B N 1
ATOM 4756 C CA . LEU B 1 229 ? 42.144 -23.588 1.743 1.00 45.14 221 LEU B CA 1
ATOM 4757 C C . LEU B 1 229 ? 42.824 -24.943 1.866 1.00 46.94 221 LEU B C 1
ATOM 4758 O O . LEU B 1 229 ? 43.952 -25.127 1.399 1.00 51.08 221 LEU B O 1
ATOM 4763 N N . SER B 1 230 ? 42.132 -25.893 2.495 1.00 40.38 222 SER B N 1
ATOM 4764 C CA . SER B 1 230 ? 42.582 -27.279 2.527 1.00 46.66 222 SER B CA 1
ATOM 4765 C C . SER B 1 230 ? 41.353 -28.171 2.403 1.00 47.30 222 SER B C 1
ATOM 4766 O O . SER B 1 230 ? 40.214 -27.692 2.364 1.00 43.44 222 SER B O 1
ATOM 4769 N N . SER B 1 231 ? 41.589 -29.484 2.339 1.00 52.22 223 SER B N 1
ATOM 4770 C CA . SER B 1 231 ? 40.493 -30.424 2.128 1.00 53.61 223 SER B CA 1
ATOM 4771 C C . SER B 1 231 ? 39.519 -30.448 3.301 1.00 51.33 223 SER B C 1
ATOM 4772 O O . SER B 1 231 ? 38.325 -30.706 3.105 1.00 52.88 223 SER B O 1
ATOM 4775 N N . ASN B 1 232 ? 39.993 -30.178 4.517 1.00 41.64 224 ASN B N 1
ATOM 4776 C CA . ASN B 1 232 ? 39.156 -30.303 5.699 1.00 44.60 224 ASN B CA 1
ATOM 4777 C C . ASN B 1 232 ? 39.009 -29.019 6.502 1.00 38.36 224 ASN B C 1
ATOM 4778 O O . ASN B 1 232 ? 38.202 -28.995 7.440 1.00 42.18 224 ASN B O 1
ATOM 4783 N N . LYS B 1 233 ? 39.752 -27.962 6.175 1.00 36.49 225 LYS B N 1
ATOM 4784 C CA . LYS B 1 233 ? 39.700 -26.725 6.944 1.00 35.74 225 LYS B CA 1
ATOM 4785 C C . LYS B 1 233 ? 39.880 -25.530 6.024 1.00 34.43 225 LYS B C 1
ATOM 4786 O O . LYS B 1 233 ? 40.507 -25.627 4.967 1.00 35.48 225 LYS B O 1
ATOM 4792 N N . ILE B 1 234 ? 39.343 -24.394 6.453 1.00 26.77 226 ILE B N 1
ATOM 4793 C CA . ILE B 1 234 ? 39.616 -23.114 5.821 1.00 27.69 226 ILE B CA 1
ATOM 4794 C C . ILE B 1 234 ? 40.016 -22.132 6.910 1.00 27.92 226 ILE B C 1
ATOM 4795 O O . ILE B 1 234 ? 39.444 -22.139 8.007 1.00 26.26 226 ILE B O 1
ATOM 4800 N N . LYS B 1 235 ? 41.026 -21.315 6.622 1.00 24.75 227 LYS B N 1
ATOM 4801 C CA . LYS B 1 235 ? 41.512 -20.304 7.552 1.00 22.80 227 LYS B CA 1
ATOM 4802 C C . LYS B 1 235 ? 41.436 -18.937 6.889 1.00 24.64 227 LYS B C 1
ATOM 4803 O O . LYS B 1 235 ? 41.838 -18.777 5.727 1.00 26.80 227 LYS B O 1
ATOM 4809 N N . PHE B 1 236 ? 40.887 -17.972 7.616 1.00 20.14 228 PHE B N 1
ATOM 4810 C CA . PHE B 1 236 ? 40.837 -16.578 7.207 1.00 21.50 228 PHE B CA 1
ATOM 4811 C C . PHE B 1 236 ? 41.742 -15.771 8.121 1.00 27.18 228 PHE B C 1
ATOM 4812 O O . PHE B 1 236 ? 41.627 -15.872 9.345 1.00 22.79 228 PHE B O 1
ATOM 4820 N N . ILE B 1 237 ? 42.628 -14.967 7.543 1.00 22.54 229 ILE B N 1
ATOM 4821 C CA . ILE B 1 237 ? 43.413 -14.017 8.327 1.00 22.52 229 ILE B CA 1
ATOM 4822 C C . ILE B 1 237 ? 43.017 -12.636 7.833 1.00 23.03 229 ILE B C 1
ATOM 4823 O O . ILE B 1 237 ? 43.426 -12.211 6.746 1.00 23.47 229 ILE B O 1
ATOM 4828 N N . CYS B 1 238 ? 42.197 -11.943 8.609 1.00 22.20 230 CYS B N 1
ATOM 4829 C CA . CYS B 1 238 ? 41.627 -10.672 8.189 1.00 23.51 230 CYS B CA 1
ATOM 4830 C C . CYS B 1 238 ? 42.486 -9.549 8.752 1.00 23.30 230 CYS B C 1
ATOM 4831 O O . CYS B 1 238 ? 42.562 -9.372 9.974 1.00 22.65 230 CYS B O 1
ATOM 4834 N N . ASN B 1 239 ? 43.143 -8.804 7.857 1.00 20.69 231 ASN B N 1
ATOM 4835 C CA . ASN B 1 239 ? 43.931 -7.621 8.218 1.00 24.23 231 ASN B CA 1
ATOM 4836 C C . ASN B 1 239 ? 44.907 -7.925 9.361 1.00 30.14 231 ASN B C 1
ATOM 4837 O O . ASN B 1 239 ? 44.993 -7.196 10.354 1.00 25.14 231 ASN B O 1
ATOM 4842 N N . GLU B 1 240 ? 45.619 -9.050 9.213 1.00 23.63 232 GLU B N 1
ATOM 4843 C CA . GLU B 1 240 ? 46.753 -9.476 10.034 1.00 26.30 232 GLU B CA 1
ATOM 4844 C C . GLU B 1 240 ? 46.360 -10.015 11.404 1.00 28.65 232 GLU B C 1
ATOM 4845 O O . GLU B 1 240 ? 46.878 -11.051 11.836 1.00 32.17 232 GLU B O 1
ATOM 4851 N N . ASN B 1 241 ? 45.452 -9.333 12.097 1.00 24.63 233 ASN B N 1
ATOM 4852 C CA . ASN B 1 241 ? 45.312 -9.506 13.537 1.00 22.26 233 ASN B CA 1
ATOM 4853 C C . ASN B 1 241 ? 44.067 -10.273 13.957 1.00 25.08 233 ASN B C 1
ATOM 4854 O O . ASN B 1 241 ? 43.796 -10.382 15.161 1.00 25.37 233 ASN B O 1
ATOM 4859 N N . THR B 1 242 ? 43.315 -10.824 13.008 1.00 21.02 234 THR B N 1
ATOM 4860 C CA . THR B 1 242 ? 42.161 -11.655 13.316 1.00 19.77 234 THR B CA 1
ATOM 4861 C C . THR B 1 242 ? 42.263 -12.903 12.459 1.00 22.00 234 THR B C 1
ATOM 4862 O O . THR B 1 242 ? 42.367 -12.804 11.230 1.00 21.17 234 THR B O 1
ATOM 4866 N N . SER B 1 243 ? 42.253 -14.068 13.099 1.00 18.98 235 SER B N 1
ATOM 4867 C CA . SER B 1 243 ? 42.298 -15.343 12.395 1.00 19.02 235 SER B CA 1
ATOM 4868 C C . SER B 1 243 ? 41.074 -16.167 12.759 1.00 19.90 235 SER B C 1
ATOM 4869 O O . SER B 1 243 ? 40.777 -16.363 13.940 1.00 18.15 235 SER B O 1
ATOM 4872 N N . MET B 1 244 ? 40.375 -16.663 11.747 1.00 17.56 236 MET B N 1
ATOM 4873 C CA . MET B 1 244 ? 39.249 -17.551 11.975 1.00 18.98 236 MET B CA 1
ATOM 4874 C C . MET B 1 244 ? 39.488 -18.831 11.193 1.00 21.67 236 MET B C 1
ATOM 4875 O O . MET B 1 244 ? 39.733 -18.784 9.985 1.00 21.81 236 MET B O 1
ATOM 4880 N N . LEU B 1 245 ? 39.424 -19.962 11.881 1.00 18.96 237 LEU B N 1
ATOM 4881 C CA . LEU B 1 245 ? 39.546 -21.277 11.267 1.00 21.55 237 LEU B CA 1
ATOM 4882 C C . LEU B 1 245 ? 38.193 -21.979 11.335 1.00 24.55 237 LEU B C 1
ATOM 4883 O O . LEU B 1 245 ? 37.507 -21.927 12.359 1.00 25.66 237 LEU B O 1
ATOM 4888 N N . SER B 1 246 ? 37.783 -22.603 10.232 1.00 20.71 238 SER B N 1
ATOM 4889 C CA . SER B 1 246 ? 36.469 -23.224 10.173 1.00 22.16 238 SER B CA 1
ATOM 4890 C C . SER B 1 246 ? 36.586 -24.636 9.629 1.00 19.51 238 SER B C 1
ATOM 4891 O O . SER B 1 246 ? 37.392 -24.903 8.730 1.00 23.87 238 SER B O 1
ATOM 4894 N N . LYS B 1 247 ? 35.774 -25.534 10.174 1.00 20.55 239 LYS B N 1
ATOM 4895 C CA . LYS B 1 247 ? 35.562 -26.797 9.491 1.00 25.03 239 LYS B CA 1
ATOM 4896 C C . LYS B 1 247 ? 34.723 -26.559 8.240 1.00 25.74 239 LYS B C 1
ATOM 4897 O O . LYS B 1 247 ? 34.113 -25.502 8.056 1.00 27.69 239 LYS B O 1
ATOM 4903 N N . LEU B 1 248 ? 34.722 -27.553 7.363 1.00 27.23 240 LEU B N 1
ATOM 4904 C CA . LEU B 1 248 ? 34.026 -27.473 6.088 1.00 30.74 240 LEU B CA 1
ATOM 4905 C C . LEU B 1 248 ? 32.875 -28.462 6.071 1.00 35.32 240 LEU B C 1
ATOM 4906 O O . LEU B 1 248 ? 32.891 -29.479 6.768 1.00 39.54 240 LEU B O 1
ATOM 4911 N N . ILE B 1 249 ? 31.877 -28.168 5.247 1.00 37.85 241 ILE B N 1
ATOM 4912 C CA . ILE B 1 249 ? 30.764 -29.091 5.072 1.00 43.13 241 ILE B CA 1
ATOM 4913 C C . ILE B 1 249 ? 31.212 -30.231 4.170 1.00 46.35 241 ILE B C 1
ATOM 4914 O O . ILE B 1 249 ? 31.691 -30.006 3.052 1.00 41.10 241 ILE B O 1
ATOM 4919 N N . ASP B 1 250 ? 31.078 -31.455 4.668 1.00 52.45 242 ASP B N 1
ATOM 4920 C CA . ASP B 1 250 ? 31.420 -32.659 3.918 1.00 63.80 242 ASP B CA 1
ATOM 4921 C C . ASP B 1 250 ? 30.314 -32.911 2.900 1.00 62.53 242 ASP B C 1
ATOM 4922 O O . ASP B 1 250 ? 29.237 -33.407 3.241 1.00 63.98 242 ASP B O 1
ATOM 4927 N N . GLY B 1 251 ? 30.572 -32.563 1.647 1.00 55.22 243 GLY B N 1
ATOM 4928 C CA . GLY B 1 251 ? 29.552 -32.690 0.622 1.00 48.08 243 GLY B CA 1
ATOM 4929 C C . GLY B 1 251 ? 30.082 -32.224 -0.714 1.00 44.51 243 GLY B C 1
ATOM 4930 O O . GLY B 1 251 ? 31.194 -31.697 -0.824 1.00 47.36 243 GLY B O 1
ATOM 4931 N N . THR B 1 252 ? 29.260 -32.432 -1.738 1.00 49.15 244 THR B N 1
ATOM 4932 C CA . THR B 1 252 ? 29.590 -32.053 -3.104 1.00 46.89 244 THR B CA 1
ATOM 4933 C C . THR B 1 252 ? 28.597 -31.000 -3.563 1.00 39.71 244 THR B C 1
ATOM 4934 O O . THR B 1 252 ? 27.395 -31.273 -3.653 1.00 46.76 244 THR B O 1
ATOM 4938 N N . PHE B 1 253 ? 29.094 -29.805 -3.848 1.00 37.28 245 PHE B N 1
ATOM 4939 C CA . PHE B 1 253 ? 28.216 -28.763 -4.354 1.00 36.85 245 PHE B CA 1
ATOM 4940 C C . PHE B 1 253 ? 27.745 -29.116 -5.764 1.00 42.54 245 PHE B C 1
ATOM 4941 O O . PHE B 1 253 ? 28.531 -29.612 -6.578 1.00 34.27 245 PHE B O 1
ATOM 4949 N N . PRO B 1 254 ? 26.472 -28.881 -6.080 1.00 41.42 246 PRO B N 1
ATOM 4950 C CA . PRO B 1 254 ? 25.956 -29.263 -7.399 1.00 42.03 246 PRO B CA 1
ATOM 4951 C C . PRO B 1 254 ? 26.674 -28.531 -8.523 1.00 35.21 246 PRO B C 1
ATOM 4952 O O . PRO B 1 254 ? 27.164 -27.413 -8.360 1.00 37.10 246 PRO B O 1
ATOM 4956 N N . ASP B 1 255 ? 26.725 -29.169 -9.686 1.00 35.89 247 ASP B N 1
ATOM 4957 C CA . ASP B 1 255 ? 27.219 -28.478 -10.873 1.00 44.37 247 ASP B CA 1
ATOM 4958 C C . ASP B 1 255 ? 26.179 -27.452 -11.300 1.00 44.51 247 ASP B C 1
ATOM 4959 O O . ASP B 1 255 ? 25.172 -27.789 -11.927 1.00 49.78 247 ASP B O 1
ATOM 4964 N N . TYR B 1 256 ? 26.422 -26.190 -10.966 1.00 42.02 248 TYR B N 1
ATOM 4965 C CA . TYR B 1 256 ? 25.518 -25.108 -11.329 1.00 47.26 248 TYR B CA 1
ATOM 4966 C C . TYR B 1 256 ? 25.743 -24.606 -12.751 1.00 58.80 248 TYR B C 1
ATOM 4967 O O . TYR B 1 256 ? 25.085 -23.641 -13.158 1.00 54.29 248 TYR B O 1
ATOM 4976 N N . SER B 1 257 ? 26.644 -25.242 -13.507 1.00 61.75 249 SER B N 1
ATOM 4977 C CA . SER B 1 257 ? 27.067 -24.711 -14.800 1.00 64.57 249 SER B CA 1
ATOM 4978 C C . SER B 1 257 ? 25.882 -24.531 -15.739 1.00 65.21 249 SER B C 1
ATOM 4979 O O . SER B 1 257 ? 25.625 -23.428 -16.235 1.00 72.05 249 SER B O 1
ATOM 4981 N N . THR B 1 258 ? 25.138 -25.609 -15.986 1.00 58.43 250 THR B N 1
ATOM 4982 C CA . THR B 1 258 ? 24.024 -25.538 -16.921 1.00 60.89 250 THR B CA 1
ATOM 4983 C C . THR B 1 258 ? 22.822 -24.792 -16.360 1.00 56.70 250 THR B C 1
ATOM 4984 O O . THR B 1 258 ? 21.858 -24.572 -17.099 1.00 61.50 250 THR B O 1
ATOM 4986 N N . PHE B 1 259 ? 22.852 -24.394 -15.084 1.00 53.61 251 PHE B N 1
ATOM 4987 C CA . PHE B 1 259 ? 21.696 -23.733 -14.488 1.00 36.52 251 PHE B CA 1
ATOM 4988 C C . PHE B 1 259 ? 21.539 -22.289 -14.954 1.00 35.97 251 PHE B C 1
ATOM 4989 O O . PHE B 1 259 ? 20.442 -21.729 -14.841 1.00 44.85 251 PHE B O 1
ATOM 4991 N N . ILE B 1 260 ? 22.598 -21.671 -15.452 1.00 42.53 252 ILE B N 1
ATOM 4992 C CA . ILE B 1 260 ? 22.530 -20.269 -15.864 1.00 29.56 252 ILE B CA 1
ATOM 4993 C C . ILE B 1 260 ? 21.936 -20.200 -17.271 1.00 42.67 252 ILE B C 1
ATOM 4994 O O . ILE B 1 260 ? 22.444 -20.876 -18.180 1.00 42.87 252 ILE B O 1
ATOM 4999 N N . PRO B 1 261 ? 20.879 -19.419 -17.485 1.00 41.60 253 PRO B N 1
ATOM 5000 C CA . PRO B 1 261 ? 20.337 -19.278 -18.844 1.00 42.24 253 PRO B CA 1
ATOM 5001 C C . PRO B 1 261 ? 21.362 -18.655 -19.781 1.00 46.05 253 PRO B C 1
ATOM 5002 O O . PRO B 1 261 ? 21.905 -17.579 -19.511 1.00 46.58 253 PRO B O 1
ATOM 5006 N N . GLU B 1 262 ? 21.639 -19.354 -20.881 1.00 52.14 254 GLU B N 1
ATOM 5007 C CA . GLU B 1 262 ? 22.504 -18.812 -21.921 1.00 57.70 254 GLU B CA 1
ATOM 5008 C C . GLU B 1 262 ? 21.747 -17.920 -22.889 1.00 57.76 254 GLU B C 1
ATOM 5009 O O . GLU B 1 262 ? 22.362 -17.071 -23.544 1.00 59.69 254 GLU B O 1
ATOM 5011 N N . SER B 1 263 ? 20.433 -18.086 -22.981 1.00 47.93 255 SER B N 1
ATOM 5012 C CA . SER B 1 263 ? 19.617 -17.320 -23.905 1.00 49.99 255 SER B CA 1
ATOM 5013 C C . SER B 1 263 ? 18.369 -16.832 -23.190 1.00 46.19 255 SER B C 1
ATOM 5014 O O . SER B 1 263 ? 17.856 -17.488 -22.279 1.00 46.60 255 SER B O 1
ATOM 5017 N N . SER B 1 264 ? 17.892 -15.668 -23.614 1.00 37.39 256 SER B N 1
ATOM 5018 C CA A SER B 1 264 ? 16.659 -15.099 -23.094 0.61 36.46 256 SER B CA 1
ATOM 5019 C CA B SER B 1 264 ? 16.657 -15.103 -23.095 0.39 36.52 256 SER B CA 1
ATOM 5020 C C . SER B 1 264 ? 15.871 -14.504 -24.250 1.00 39.28 256 SER B C 1
ATOM 5021 O O . SER B 1 264 ? 16.442 -14.104 -25.271 1.00 40.05 256 SER B O 1
ATOM 5026 N N .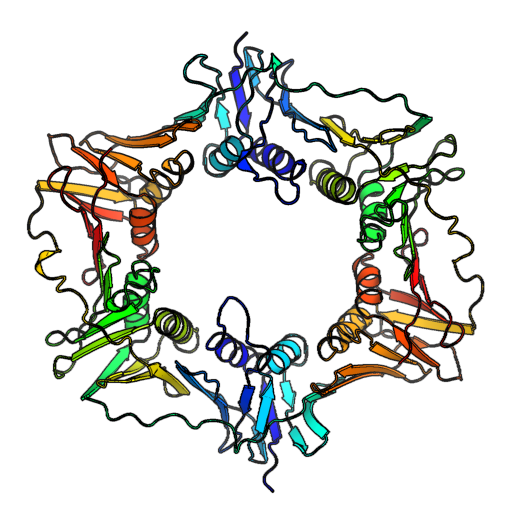 SER B 1 265 ? 14.551 -14.460 -24.088 1.00 31.93 257 SER B N 1
ATOM 5027 C CA . SER B 1 265 ? 13.694 -13.913 -25.127 1.00 32.96 257 SER B CA 1
ATOM 5028 C C . SER B 1 265 ? 13.064 -12.583 -24.743 1.00 33.83 257 SER B C 1
ATOM 5029 O O . SER B 1 265 ? 12.459 -11.935 -25.601 1.00 34.94 257 SER B O 1
ATOM 5032 N N . SER B 1 266 ? 13.212 -12.140 -23.493 1.00 26.90 258 SER B N 1
ATOM 5033 C CA . SER B 1 266 ? 12.699 -10.833 -23.113 1.00 22.76 258 SER B CA 1
ATOM 5034 C C . SER B 1 266 ? 13.508 -10.318 -21.932 1.00 30.10 258 SER B C 1
ATOM 5035 O O . SER B 1 266 ? 14.166 -11.083 -21.222 1.00 25.96 258 SER B O 1
ATOM 5038 N N . LYS B 1 267 ? 13.450 -9.001 -21.732 1.00 23.82 259 LYS B N 1
ATOM 5039 C CA . LYS B 1 267 ? 14.287 -8.333 -20.746 1.00 21.10 259 LYS B CA 1
ATOM 5040 C C . LYS B 1 267 ? 13.507 -7.218 -20.072 1.00 21.72 259 LYS B C 1
ATOM 5041 O O . LYS B 1 267 ? 12.937 -6.359 -20.750 1.00 26.66 259 LYS B O 1
ATOM 5047 N N . LEU B 1 268 ? 13.490 -7.244 -18.742 1.00 21.96 260 LEU B N 1
ATOM 5048 C CA . LEU B 1 268 ? 12.935 -6.181 -17.920 1.00 25.17 260 LEU B CA 1
ATOM 5049 C C . LEU B 1 268 ? 14.076 -5.362 -17.325 1.00 25.75 260 LEU B C 1
ATOM 5050 O O . LEU B 1 268 ? 15.041 -5.929 -16.799 1.00 23.56 260 LEU B O 1
ATOM 5055 N N . VAL B 1 269 ? 13.983 -4.037 -17.430 1.00 22.20 261 VAL B N 1
ATOM 5056 C CA . VAL B 1 269 ? 14.848 -3.129 -16.675 1.00 20.30 261 VAL B CA 1
ATOM 5057 C C . VAL B 1 269 ? 13.949 -2.271 -15.799 1.00 20.35 261 VAL B C 1
ATOM 5058 O O . VAL B 1 269 ? 13.031 -1.619 -16.305 1.00 22.91 261 VAL B O 1
ATOM 5062 N N . ILE B 1 270 ? 14.222 -2.236 -14.495 1.00 19.81 262 ILE B N 1
ATOM 5063 C CA . ILE B 1 270 ? 13.282 -1.599 -13.584 1.00 22.61 262 ILE B CA 1
ATOM 5064 C C . ILE B 1 270 ? 14.054 -1.012 -12.413 1.00 23.41 262 ILE B C 1
ATOM 5065 O O . ILE B 1 270 ? 15.089 -1.542 -12.005 1.00 20.21 262 ILE B O 1
ATOM 5070 N N . ASN B 1 271 ? 13.558 0.110 -11.889 1.00 21.24 263 ASN B N 1
ATOM 5071 C CA . ASN B 1 271 ? 14.138 0.673 -10.673 1.00 20.96 263 ASN B CA 1
ATOM 5072 C C . ASN B 1 271 ? 14.080 -0.346 -9.535 1.00 22.92 263 ASN B C 1
ATOM 5073 O O . ASN B 1 271 ? 13.024 -0.912 -9.235 1.00 19.02 263 ASN B O 1
ATOM 5078 N N . ARG B 1 272 ? 15.231 -0.570 -8.899 1.00 21.88 264 ARG B N 1
ATOM 5079 C CA . ARG B 1 272 ? 15.376 -1.685 -7.968 1.00 18.18 264 ARG B CA 1
ATOM 5080 C C . ARG B 1 272 ? 14.500 -1.497 -6.732 1.00 20.51 264 ARG B C 1
ATOM 5081 O O . ARG B 1 272 ? 13.758 -2.404 -6.340 1.00 19.50 264 ARG B O 1
ATOM 5089 N N . LYS B 1 273 ? 14.587 -0.325 -6.100 1.00 18.05 265 LYS B N 1
ATOM 5090 C CA . LYS B 1 273 ? 13.801 -0.069 -4.893 1.00 20.64 265 LYS B CA 1
ATOM 5091 C C . LYS B 1 273 ? 12.308 -0.091 -5.190 1.00 20.55 265 LYS B C 1
ATOM 5092 O O . LYS B 1 273 ? 11.518 -0.655 -4.422 1.00 20.69 265 LYS B O 1
ATOM 5098 N N . MET B 1 274 ? 11.902 0.513 -6.307 1.00 19.57 266 MET B N 1
ATOM 5099 C CA . MET B 1 274 ? 10.490 0.516 -6.677 1.00 20.08 266 MET B CA 1
ATOM 5100 C C . MET B 1 274 ? 9.957 -0.905 -6.810 1.00 19.79 266 MET B C 1
ATOM 5101 O O . MET B 1 274 ? 8.888 -1.240 -6.277 1.00 19.04 266 MET B O 1
ATOM 5106 N N . PHE B 1 275 ? 10.701 -1.755 -7.522 1.00 18.29 267 PHE B N 1
ATOM 5107 C CA . PHE B 1 275 ? 10.315 -3.148 -7.727 1.00 18.99 267 PHE B CA 1
ATOM 5108 C C . PHE B 1 275 ? 10.248 -3.888 -6.394 1.00 19.21 267 PHE B C 1
ATOM 5109 O O . PHE B 1 275 ? 9.259 -4.571 -6.093 1.00 17.70 267 PHE B O 1
ATOM 5117 N N . ALA B 1 276 ? 11.295 -3.747 -5.575 1.00 16.70 268 ALA B N 1
ATOM 5118 C CA . ALA B 1 276 ? 11.345 -4.440 -4.289 1.00 18.64 268 ALA B CA 1
ATOM 5119 C C . ALA B 1 276 ? 10.183 -4.031 -3.399 1.00 17.64 268 ALA B C 1
ATOM 5120 O O . ALA B 1 276 ? 9.550 -4.880 -2.761 1.00 17.71 268 ALA B O 1
ATOM 5122 N N . ASP B 1 277 ? 9.908 -2.725 -3.319 1.00 17.22 269 ASP B N 1
ATOM 5123 C CA . ASP B 1 277 ? 8.849 -2.259 -2.426 1.00 19.92 269 ASP B CA 1
ATOM 5124 C C . ASP B 1 277 ? 7.483 -2.739 -2.903 1.00 19.39 269 ASP B C 1
ATOM 5125 O O . ASP B 1 277 ? 6.612 -3.053 -2.082 1.00 20.77 269 ASP B O 1
ATOM 5130 N N . SER B 1 278 ? 7.278 -2.801 -4.225 1.00 19.12 270 SER B N 1
ATOM 5131 C CA A SER B 1 278 ? 5.997 -3.265 -4.751 0.74 18.13 270 SER B CA 1
ATOM 5132 C CA B SER B 1 278 ? 6.001 -3.267 -4.762 0.26 18.31 270 SER B CA 1
ATOM 5133 C C . SER B 1 278 ? 5.801 -4.754 -4.494 1.00 18.85 270 SER B C 1
ATOM 5134 O O . SER B 1 278 ? 4.725 -5.179 -4.063 1.00 18.15 270 SER B O 1
ATOM 5139 N N . ILE B 1 279 ? 6.828 -5.567 -4.768 1.00 16.13 271 ILE B N 1
ATOM 5140 C CA . ILE B 1 279 ? 6.759 -6.993 -4.453 1.00 14.94 271 ILE B CA 1
ATOM 5141 C C . ILE B 1 279 ? 6.391 -7.187 -2.989 1.00 14.93 271 ILE B C 1
ATOM 5142 O O . ILE B 1 279 ? 5.514 -7.991 -2.647 1.00 19.51 271 ILE B O 1
ATOM 5147 N N . GLU B 1 280 ? 7.068 -6.454 -2.104 1.00 16.53 272 GLU B N 1
ATOM 5148 C CA . GLU B 1 280 ? 6.854 -6.627 -0.669 1.00 17.64 272 GLU B CA 1
ATOM 5149 C C . GLU B 1 280 ? 5.401 -6.356 -0.293 1.00 22.14 272 GLU B C 1
ATOM 5150 O O . GLU B 1 280 ? 4.784 -7.124 0.455 1.00 21.03 272 GLU B O 1
ATOM 5156 N N . ARG B 1 281 ? 4.847 -5.254 -0.790 1.00 18.11 273 ARG B N 1
ATOM 5157 C CA A ARG B 1 281 ? 3.470 -4.839 -0.510 0.53 19.78 273 ARG B CA 1
ATOM 5158 C CA B ARG B 1 281 ? 3.497 -4.976 -0.329 0.47 18.57 273 ARG B CA 1
ATOM 5159 C C . ARG B 1 281 ? 2.469 -5.886 -0.988 1.00 21.52 273 ARG B C 1
ATOM 5160 O O . ARG B 1 281 ? 1.519 -6.269 -0.295 1.00 19.70 273 ARG B O 1
ATOM 5175 N N . ILE B 1 282 ? 2.659 -6.322 -2.234 1.00 17.66 274 ILE B N 1
ATOM 5176 C CA . ILE B 1 282 ? 1.706 -7.240 -2.847 1.00 17.28 274 ILE B CA 1
ATOM 5177 C C . ILE B 1 282 ? 1.784 -8.615 -2.198 1.00 17.95 274 ILE B C 1
ATOM 5178 O O . ILE B 1 282 ? 0.763 -9.311 -2.066 1.00 21.66 274 ILE B O 1
ATOM 5183 N N . ALA B 1 283 ? 2.973 -9.008 -1.734 1.00 18.59 275 ALA B N 1
ATOM 5184 C CA . ALA B 1 283 ? 3.145 -10.319 -1.121 1.00 17.40 275 ALA B CA 1
ATOM 5185 C C . ALA B 1 283 ? 2.451 -10.442 0.237 1.00 17.63 275 ALA B C 1
ATOM 5186 O O . ALA B 1 283 ? 2.279 -11.565 0.718 1.00 19.31 275 ALA B O 1
ATOM 5188 N N . ILE B 1 284 ? 2.053 -9.328 0.860 1.00 20.04 276 ILE B N 1
ATOM 5189 C CA . ILE B 1 284 ? 1.487 -9.398 2.211 1.00 20.45 276 ILE B CA 1
ATOM 5190 C C . ILE B 1 284 ? 0.276 -10.319 2.252 1.00 21.82 276 ILE B C 1
ATOM 5191 O O . ILE B 1 284 ? 0.077 -11.066 3.222 1.00 23.72 276 ILE B O 1
ATOM 5196 N N . ILE B 1 285 ? -0.558 -10.277 1.207 1.00 19.81 277 ILE B N 1
ATOM 5197 C CA . ILE B 1 285 ? -1.809 -11.029 1.186 1.00 21.39 277 ILE B CA 1
ATOM 5198 C C . ILE B 1 285 ? -1.611 -12.530 1.003 1.00 24.29 277 ILE B C 1
ATOM 5199 O O . ILE B 1 285 ? -2.564 -13.298 1.195 1.00 25.29 277 ILE B O 1
ATOM 5204 N N . THR B 1 286 ? -0.405 -12.975 0.646 1.00 24.88 278 THR B N 1
ATOM 5205 C CA . THR B 1 286 ? -0.191 -14.394 0.378 1.00 26.35 278 THR B CA 1
ATOM 5206 C C . THR B 1 286 ? -0.161 -15.203 1.673 1.00 31.21 278 THR B C 1
ATOM 5207 O O . THR B 1 286 ? 0.028 -14.671 2.770 1.00 26.53 278 THR B O 1
ATOM 5211 N N . VAL B 1 287 ? -0.357 -16.513 1.527 1.00 32.61 279 VAL B N 1
ATOM 5212 C CA . VAL B 1 287 ? -0.262 -17.454 2.635 1.00 43.41 279 VAL B CA 1
ATOM 5213 C C . VAL B 1 287 ? 0.975 -18.323 2.446 1.00 44.62 279 VAL B C 1
ATOM 5214 O O . VAL B 1 287 ? 1.491 -18.489 1.335 1.00 40.66 279 VAL B O 1
ATOM 5218 N N . GLU B 1 288 ? 1.433 -18.911 3.557 1.00 54.30 280 GLU B N 1
ATOM 5219 C CA . GLU B 1 288 ? 2.638 -19.737 3.534 1.00 58.53 280 GLU B CA 1
ATOM 5220 C C . GLU B 1 288 ? 2.496 -20.936 2.600 1.00 57.63 280 GLU B C 1
ATOM 5221 O O . GLU B 1 288 ? 3.489 -21.386 2.013 1.00 59.69 280 GLU B O 1
ATOM 5223 N N . LYS B 1 289 ? 1.280 -21.462 2.440 1.00 45.30 281 LYS B N 1
ATOM 5224 C CA . LYS B 1 289 ? 1.063 -22.598 1.548 1.00 48.88 281 LYS B CA 1
ATOM 5225 C C . LYS B 1 289 ? 1.249 -22.250 0.076 1.00 54.64 281 LYS B C 1
ATOM 5226 O O . LYS B 1 289 ? 1.219 -23.158 -0.761 1.00 64.94 281 LYS B O 1
ATOM 5228 N N . PHE B 1 290 ? 1.435 -20.973 -0.260 1.00 48.27 282 PHE B N 1
ATOM 5229 C CA . PHE B 1 290 ? 1.548 -20.554 -1.652 1.00 42.91 282 PHE B CA 1
ATOM 5230 C C . PHE B 1 290 ? 2.136 -19.152 -1.727 1.00 37.23 282 PHE B C 1
ATOM 5231 O O . PHE B 1 290 ? 1.445 -18.199 -2.107 1.00 31.91 282 PHE B O 1
ATOM 5239 N N . ARG B 1 291 ? 3.404 -19.012 -1.347 1.00 34.74 283 ARG B N 1
ATOM 5240 C CA . ARG B 1 291 ? 4.088 -17.724 -1.405 1.00 32.47 283 ARG B CA 1
ATOM 5241 C C . ARG B 1 291 ? 4.448 -17.465 -2.859 1.00 28.64 283 ARG B C 1
ATOM 5242 O O . ARG B 1 291 ? 5.470 -17.951 -3.351 1.00 28.29 283 ARG B O 1
ATOM 5250 N N . ALA B 1 292 ? 3.610 -16.705 -3.558 1.00 25.27 284 ALA B N 1
ATOM 5251 C CA . ALA B 1 292 ? 3.869 -16.418 -4.960 1.00 22.96 284 ALA B CA 1
ATOM 5252 C C . ALA B 1 292 ? 3.313 -15.046 -5.308 1.00 21.53 284 ALA B C 1
ATOM 5253 O O . ALA B 1 292 ? 2.228 -14.671 -4.850 1.00 21.96 284 ALA B O 1
ATOM 5255 N N . VAL B 1 293 ? 4.050 -14.309 -6.127 1.00 21.52 285 VAL B N 1
ATOM 5256 C CA . VAL B 1 293 ? 3.521 -13.115 -6.770 1.00 20.70 285 VAL B CA 1
ATOM 5257 C C . VAL B 1 293 ? 3.586 -13.340 -8.272 1.00 24.36 285 VAL B C 1
ATOM 5258 O O . VAL B 1 293 ? 4.495 -14.002 -8.783 1.00 21.98 285 VAL B O 1
ATOM 5262 N N . LYS B 1 294 ? 2.598 -12.811 -8.978 1.00 18.46 286 LYS B N 1
ATOM 5263 C CA . LYS B 1 294 ? 2.549 -12.929 -10.436 1.00 19.24 286 LYS B CA 1
ATOM 5264 C C . LYS B 1 294 ? 3.056 -11.631 -11.046 1.00 19.34 286 LYS B C 1
ATOM 5265 O O . LYS B 1 294 ? 2.598 -10.549 -10.674 1.00 20.21 286 LYS B O 1
ATOM 5271 N N . LEU B 1 295 ? 4.026 -11.738 -11.962 1.00 20.26 287 LEU B N 1
ATOM 5272 C CA . LEU B 1 295 ? 4.481 -10.600 -12.753 1.00 16.97 287 LEU B CA 1
ATOM 5273 C C . LEU B 1 295 ? 3.786 -10.681 -14.107 1.00 20.18 287 LEU B C 1
ATOM 5274 O O . LEU B 1 295 ? 4.059 -11.585 -14.899 1.00 20.47 287 LEU B O 1
ATOM 5279 N N . SER B 1 296 ? 2.871 -9.758 -14.364 1.00 21.48 288 SER B N 1
ATOM 5280 C CA . SER B 1 296 ? 2.207 -9.684 -15.663 1.00 20.59 288 SER B CA 1
ATOM 5281 C C . SER B 1 296 ? 2.930 -8.585 -16.433 1.00 21.06 288 SER B C 1
ATOM 5282 O O . SER B 1 296 ? 2.651 -7.395 -16.273 1.00 19.46 288 SER B O 1
ATOM 5285 N N . LEU B 1 297 ? 3.898 -9.000 -17.246 1.00 21.92 289 LEU B N 1
ATOM 5286 C CA . LEU B 1 297 ? 4.809 -8.091 -17.928 1.00 23.88 289 LEU B CA 1
ATOM 5287 C C . LEU B 1 297 ? 4.295 -7.712 -19.310 1.00 24.14 289 LEU B C 1
ATOM 5288 O O . LEU B 1 297 ? 3.863 -8.566 -20.090 1.00 24.94 289 LEU B O 1
ATOM 5293 N N . SER B 1 298 ? 4.367 -6.422 -19.612 1.00 18.93 290 SER B N 1
ATOM 5294 C CA . SER B 1 298 ? 4.092 -5.938 -20.954 1.00 22.38 290 SER B CA 1
ATOM 5295 C C . SER B 1 298 ? 4.907 -4.672 -21.158 1.00 20.45 290 SER B C 1
ATOM 5296 O O . SER B 1 298 ? 5.450 -4.111 -20.210 1.00 23.56 290 SER B O 1
ATOM 5299 N N . ARG B 1 299 ? 4.998 -4.225 -22.415 1.00 22.53 291 ARG B N 1
ATOM 5300 C CA A ARG B 1 299 ? 5.767 -3.018 -22.700 0.41 25.10 291 ARG B CA 1
ATOM 5301 C CA B ARG B 1 299 ? 5.766 -3.018 -22.702 0.59 21.06 291 ARG B CA 1
ATOM 5302 C C . ARG B 1 299 ? 5.204 -1.813 -21.955 1.00 25.25 291 ARG B C 1
ATOM 5303 O O . ARG B 1 299 ? 5.962 -0.982 -21.440 1.00 28.12 291 ARG B O 1
ATOM 5318 N N . GLU B 1 300 ? 3.875 -1.714 -21.865 1.00 25.73 292 GLU B N 1
ATOM 5319 C CA . GLU B 1 300 ? 3.247 -0.530 -21.293 1.00 23.63 292 GLU B CA 1
ATOM 5320 C C . GLU B 1 300 ? 3.205 -0.567 -19.770 1.00 25.26 292 GLU B C 1
ATOM 5321 O O . GLU B 1 300 ? 3.310 0.483 -19.123 1.00 22.06 292 GLU B O 1
ATOM 5327 N N . THR B 1 301 ? 2.986 -1.742 -19.179 1.00 24.70 293 THR B N 1
ATOM 5328 C CA . THR B 1 301 ? 2.822 -1.839 -17.733 1.00 23.60 293 THR B CA 1
ATOM 5329 C C . THR B 1 301 ? 3.327 -3.181 -17.232 1.00 23.16 293 THR B C 1
ATOM 5330 O O . THR B 1 301 ? 3.328 -4.181 -17.951 1.00 23.41 293 THR B O 1
ATOM 5334 N N . LEU B 1 302 ? 3.708 -3.192 -15.962 1.00 21.65 294 LEU B N 1
ATOM 5335 C CA . LEU B 1 302 ? 3.875 -4.412 -15.192 1.00 18.43 294 LEU B CA 1
ATOM 5336 C C . LEU B 1 302 ? 2.802 -4.399 -14.117 1.00 19.94 294 LEU B C 1
ATOM 5337 O O . LEU B 1 302 ? 2.713 -3.431 -13.358 1.00 20.16 294 LEU B O 1
ATOM 5342 N N . GLU B 1 303 ? 1.980 -5.445 -14.068 1.00 19.32 295 GLU B N 1
ATOM 5343 C CA . GLU B 1 303 ? 1.081 -5.650 -12.935 1.00 16.84 295 GLU B CA 1
ATOM 5344 C C . GLU B 1 303 ? 1.678 -6.717 -12.032 1.00 17.09 295 GLU B C 1
ATOM 5345 O O . GLU B 1 303 ? 1.938 -7.842 -12.478 1.00 20.10 295 GLU B O 1
ATOM 5351 N N . ILE B 1 304 ? 1.902 -6.362 -10.765 1.00 17.68 296 ILE B N 1
ATOM 5352 C CA . ILE B 1 304 ? 2.339 -7.307 -9.754 1.00 16.82 296 ILE B CA 1
ATOM 5353 C C . ILE B 1 304 ? 1.118 -7.649 -8.920 1.00 20.38 296 ILE B C 1
ATOM 5354 O O . ILE B 1 304 ? 0.486 -6.756 -8.341 1.00 19.65 296 ILE B O 1
ATOM 5359 N N . SER B 1 305 ? 0.765 -8.928 -8.876 1.00 18.64 297 SER B N 1
ATOM 5360 C CA . SER B 1 305 ? -0.482 -9.327 -8.238 1.00 16.35 297 SER B CA 1
ATOM 5361 C C . SER B 1 305 ? -0.247 -10.567 -7.393 1.00 20.57 297 SER B C 1
ATOM 5362 O O . SER B 1 305 ? 0.723 -11.302 -7.584 1.00 20.65 297 SER B O 1
ATOM 5365 N N . ALA B 1 306 ? -1.158 -10.798 -6.449 1.00 18.68 298 ALA B N 1
ATOM 5366 C CA . ALA B 1 306 ? -1.087 -12.002 -5.635 1.00 20.59 298 ALA B CA 1
ATOM 5367 C C . ALA B 1 306 ? -2.478 -12.353 -5.132 1.00 18.17 298 ALA B C 1
ATOM 5368 O O . ALA B 1 306 ? -3.386 -11.519 -5.121 1.00 20.67 298 ALA B O 1
ATOM 5370 N N . VAL B 1 307 ? -2.628 -13.602 -4.703 1.00 20.86 299 VAL B N 1
ATOM 5371 C CA . VAL B 1 307 ? -3.854 -14.064 -4.064 1.00 19.73 299 VAL B CA 1
ATOM 5372 C C . VAL B 1 307 ? -3.485 -14.769 -2.769 1.00 25.04 299 VAL B C 1
ATOM 5373 O O . VAL B 1 307 ? -2.403 -15.349 -2.634 1.00 26.46 299 VAL B O 1
ATOM 5377 N N . GLY B 1 308 ? -4.381 -14.678 -1.795 1.00 23.72 300 GLY B N 1
ATOM 5378 C CA . GLY B 1 308 ? -4.235 -15.434 -0.571 1.00 26.77 300 GLY B CA 1
ATOM 5379 C C . GLY B 1 308 ? -5.529 -16.153 -0.276 1.00 27.06 300 GLY B C 1
ATOM 5380 O O . GLY B 1 308 ? -6.579 -15.511 -0.140 1.00 26.97 300 GLY B O 1
ATOM 5381 N N . GLU B 1 309 ? -5.480 -17.484 -0.206 1.00 28.99 301 GLU B N 1
ATOM 5382 C CA . GLU B 1 309 ? -6.687 -18.256 0.052 1.00 29.90 301 GLU B CA 1
ATOM 5383 C C . GLU B 1 309 ? -7.306 -17.839 1.383 1.00 28.28 301 GLU B C 1
ATOM 5384 O O . GLU B 1 309 ? -6.616 -17.763 2.406 1.00 28.07 301 GLU B O 1
ATOM 5390 N N . ALA B 1 310 ? -8.605 -17.542 1.348 1.00 31.68 302 ALA B N 1
ATOM 5391 C CA . ALA B 1 310 ? -9.380 -17.086 2.501 1.00 36.72 302 ALA B CA 1
ATOM 5392 C C . ALA B 1 310 ? -8.851 -15.773 3.083 1.00 33.89 302 ALA B C 1
ATOM 5393 O O . ALA B 1 310 ? -9.158 -15.433 4.230 1.00 32.26 302 ALA B O 1
ATOM 5395 N N . ARG B 1 311 ? -8.071 -15.012 2.314 1.00 25.80 303 ARG B N 1
ATOM 5396 C CA . ARG B 1 311 ? -7.601 -13.702 2.752 1.00 25.73 303 ARG B CA 1
ATOM 5397 C C . ARG B 1 311 ? -7.989 -12.596 1.785 1.00 27.87 303 ARG B C 1
ATOM 5398 O O . ARG B 1 311 ? -8.621 -11.609 2.192 1.00 24.36 303 ARG B O 1
ATOM 5406 N N . GLY B 1 312 ? -7.651 -12.736 0.518 1.00 23.43 304 GLY B N 1
ATOM 5407 C CA . GLY B 1 312 ? -8.035 -11.753 -0.471 1.00 22.65 304 GLY B CA 1
ATOM 5408 C C . GLY B 1 312 ? -7.055 -11.771 -1.632 1.00 21.48 304 GLY B C 1
ATOM 5409 O O . GLY B 1 312 ? -6.491 -12.809 -1.958 1.00 23.04 304 GLY B O 1
ATOM 5410 N N . ASN B 1 313 ? -6.864 -10.603 -2.234 1.00 20.03 305 ASN B N 1
ATOM 5411 C CA . ASN B 1 313 ? -5.971 -10.484 -3.382 1.00 21.29 305 ASN B CA 1
ATOM 5412 C C . ASN B 1 313 ? -5.451 -9.053 -3.458 1.00 24.76 305 ASN B C 1
ATOM 5413 O O . ASN B 1 313 ? -5.901 -8.166 -2.730 1.00 20.40 305 ASN B O 1
ATOM 5418 N N . ALA B 1 314 ? -4.501 -8.823 -4.361 1.00 18.83 306 ALA B N 1
ATOM 5419 C CA . ALA B 1 314 ? -3.835 -7.528 -4.387 1.00 18.62 306 ALA B CA 1
ATOM 5420 C C . ALA B 1 314 ? -3.175 -7.331 -5.740 1.00 21.19 306 ALA B C 1
ATOM 5421 O O . ALA B 1 314 ? -2.707 -8.293 -6.357 1.00 20.31 306 ALA B O 1
ATOM 5423 N N . LYS B 1 315 ? -3.139 -6.077 -6.190 1.00 16.55 307 LYS B N 1
ATOM 5424 C CA . LYS B 1 315 ? -2.509 -5.759 -7.470 1.00 17.45 307 LYS B CA 1
ATOM 5425 C C . LYS B 1 315 ? -1.928 -4.353 -7.439 1.00 19.37 307 LYS B C 1
ATOM 5426 O O . LYS B 1 315 ? -2.591 -3.410 -7.003 1.00 22.15 307 LYS B O 1
ATOM 5432 N N . GLU B 1 316 ? -0.699 -4.211 -7.924 1.00 19.55 308 GLU B N 1
ATOM 5433 C CA . GLU B 1 316 ? -0.081 -2.912 -8.126 1.00 17.86 308 GLU B CA 1
ATOM 5434 C C . GLU B 1 316 ? 0.333 -2.799 -9.587 1.00 19.99 308 GLU B C 1
ATOM 5435 O O . GLU B 1 316 ? 0.785 -3.777 -10.190 1.00 19.53 308 GLU B O 1
ATOM 5441 N N . VAL B 1 317 ? 0.139 -1.618 -10.159 1.00 17.97 309 VAL B N 1
ATOM 5442 C CA . VAL B 1 317 ? 0.438 -1.365 -11.566 1.00 17.03 309 VAL B CA 1
ATOM 5443 C C . VAL B 1 317 ? 1.629 -0.428 -11.643 1.00 22.76 309 VAL B C 1
ATOM 5444 O O . VAL B 1 317 ? 1.625 0.642 -11.024 1.00 23.57 309 VAL B O 1
ATOM 5448 N N . ILE B 1 318 ? 2.646 -0.830 -12.405 1.00 19.83 310 ILE B N 1
ATOM 5449 C CA . ILE B 1 318 ? 3.845 -0.034 -12.630 1.00 21.87 310 ILE B CA 1
ATOM 5450 C C . ILE B 1 318 ? 3.860 0.336 -14.108 1.00 22.00 310 ILE B C 1
ATOM 5451 O O . ILE B 1 318 ? 3.781 -0.546 -14.974 1.00 22.53 310 ILE B O 1
ATOM 5456 N N . ASN B 1 319 ? 3.906 1.633 -14.398 1.00 19.24 311 ASN B N 1
ATOM 5457 C CA . ASN B 1 319 ? 3.830 2.115 -15.774 1.00 21.29 311 ASN B CA 1
ATOM 5458 C C . ASN B 1 319 ? 5.216 2.295 -16.374 1.00 21.39 311 ASN B C 1
ATOM 5459 O O . ASN B 1 319 ? 6.197 2.539 -15.667 1.00 24.99 311 ASN B O 1
ATOM 5464 N N . SER B 1 320 ? 5.285 2.187 -17.699 1.00 22.43 312 SER B N 1
ATOM 5465 C CA . SER B 1 320 ? 6.548 2.429 -18.381 1.00 24.17 312 SER B CA 1
ATOM 5466 C C . SER B 1 320 ? 7.044 3.837 -18.070 1.00 30.41 312 SER B C 1
ATOM 5467 O O . SER B 1 320 ? 6.260 4.787 -17.986 1.00 24.85 312 SER B O 1
ATOM 5470 N N . SER B 1 321 ? 8.356 3.965 -17.874 1.00 26.56 313 SER B N 1
ATOM 5471 C CA . SER B 1 321 ? 8.931 5.246 -17.495 1.00 27.45 313 SER B CA 1
ATOM 5472 C C . SER B 1 321 ? 10.421 5.220 -17.781 1.00 28.59 313 SER B C 1
ATOM 5473 O O . SER B 1 321 ? 11.085 4.215 -17.520 1.00 25.52 313 SER B O 1
ATOM 5476 N N . GLN B 1 322 ? 10.932 6.321 -18.331 1.00 29.12 314 GLN B N 1
ATOM 5477 C CA . GLN B 1 322 ? 12.366 6.512 -18.499 1.00 31.82 314 GLN B CA 1
ATOM 5478 C C . GLN B 1 322 ? 12.986 7.339 -17.379 1.00 33.59 314 GLN B C 1
ATOM 5479 O O . GLN B 1 322 ? 14.187 7.626 -17.433 1.00 40.01 314 GLN B O 1
ATOM 5485 N N . ASP B 1 323 ? 12.203 7.724 -16.370 1.00 35.48 315 ASP B N 1
ATOM 5486 C CA . ASP B 1 323 ? 12.729 8.464 -15.229 1.00 36.89 315 ASP B CA 1
ATOM 5487 C C . ASP B 1 323 ? 13.418 7.510 -14.263 1.00 32.06 315 ASP B C 1
ATOM 5488 O O . ASP B 1 323 ? 12.866 6.458 -13.920 1.00 29.80 315 ASP B O 1
ATOM 5493 N N . LYS B 1 324 ? 14.611 7.893 -13.798 1.00 33.46 316 LYS B N 1
ATOM 5494 C CA . LYS B 1 324 ? 15.426 6.962 -13.018 1.00 33.29 316 LYS B CA 1
ATOM 5495 C C . LYS B 1 324 ? 14.677 6.438 -11.799 1.00 29.99 316 LYS B C 1
ATOM 5496 O O . LYS B 1 324 ? 14.710 5.235 -11.516 1.00 28.40 316 LYS B O 1
ATOM 5502 N N . GLU B 1 325 ? 13.973 7.318 -11.082 1.00 29.50 317 GLU B N 1
ATOM 5503 C CA . GLU B 1 325 ? 13.360 6.934 -9.814 1.00 31.69 317 GLU B CA 1
ATOM 5504 C C . GLU B 1 325 ? 12.157 6.022 -10.002 1.00 28.73 317 GLU B C 1
ATOM 5505 O O . GLU B 1 325 ? 11.730 5.381 -9.039 1.00 26.74 317 GLU B O 1
ATOM 5511 N N . SER B 1 326 ? 11.599 5.950 -11.216 1.00 28.34 318 SER B N 1
ATOM 5512 C CA . SER B 1 326 ? 10.443 5.098 -11.480 1.00 23.88 318 SER B CA 1
ATOM 5513 C C . SER B 1 326 ? 10.674 4.203 -12.695 1.00 25.76 318 SER B C 1
ATOM 5514 O O . SER B 1 326 ? 9.706 3.734 -13.304 1.00 22.44 318 SER B O 1
ATOM 5517 N N . PHE B 1 327 ? 11.937 3.939 -13.032 1.00 21.43 319 PHE B N 1
ATOM 5518 C CA . PHE B 1 327 ? 12.289 3.373 -14.330 1.00 23.44 319 PHE B CA 1
ATOM 5519 C C . PHE B 1 327 ? 11.592 2.039 -14.574 1.00 25.47 319 PHE B C 1
ATOM 5520 O O . PHE B 1 327 ? 11.615 1.148 -13.720 1.00 21.99 319 PHE B O 1
ATOM 5528 N N . TYR B 1 328 ? 10.972 1.906 -15.747 1.00 21.45 320 TYR B N 1
ATOM 5529 C CA . TYR B 1 328 ? 10.406 0.629 -16.178 1.00 23.84 320 TYR B CA 1
ATOM 5530 C C . TYR B 1 328 ? 10.517 0.516 -17.692 1.00 23.77 320 TYR B C 1
ATOM 5531 O O . TYR B 1 328 ? 9.960 1.344 -18.424 1.00 25.39 320 TYR B O 1
ATOM 5540 N N . GLU B 1 329 ? 11.204 -0.521 -18.167 1.00 23.32 321 GLU B N 1
ATOM 5541 C CA . GLU B 1 329 ? 11.220 -0.820 -19.594 1.00 25.51 321 GLU B CA 1
ATOM 5542 C C . GLU B 1 329 ? 11.163 -2.325 -19.814 1.00 27.74 321 GLU B C 1
ATOM 5543 O O . GLU B 1 329 ? 11.912 -3.079 -19.189 1.00 27.23 321 GLU B O 1
ATOM 5549 N N . TYR B 1 330 ? 10.271 -2.760 -20.703 1.00 24.28 322 TYR B N 1
ATOM 5550 C CA . TYR B 1 330 ? 10.141 -4.169 -21.067 1.00 23.99 322 TYR B CA 1
ATOM 5551 C C . TYR B 1 330 ? 10.035 -4.211 -22.585 1.00 26.33 322 TYR B C 1
ATOM 5552 O O . TYR B 1 330 ? 9.039 -3.746 -23.148 1.00 32.01 322 TYR B O 1
ATOM 5561 N N . ASN B 1 331 ? 11.042 -4.787 -23.234 1.00 31.90 323 ASN B N 1
ATOM 5562 C CA A ASN B 1 331 ? 11.359 -4.655 -24.646 0.58 40.68 323 ASN B CA 1
ATOM 5563 C CA B ASN B 1 331 ? 11.143 -4.510 -24.674 0.42 39.25 323 ASN B CA 1
ATOM 5564 C C . ASN B 1 331 ? 10.649 -5.665 -25.535 1.00 30.90 323 ASN B C 1
ATOM 5565 O O . ASN B 1 331 ? 11.251 -6.079 -26.529 1.00 33.42 323 ASN B O 1
ATOM 5574 N N . SER B 1 332 ? 9.440 -6.115 -25.207 1.00 32.38 324 SER B N 1
ATOM 5575 C CA . SER B 1 332 ? 8.813 -7.165 -25.999 1.00 32.86 324 SER B CA 1
ATOM 5576 C C . SER B 1 332 ? 7.381 -6.803 -26.374 1.00 31.28 324 SER B C 1
ATOM 5577 O O . SER B 1 332 ? 6.640 -6.236 -25.568 1.00 33.26 324 SER B O 1
ATOM 5580 N N . ASP B 1 333 ? 6.996 -7.144 -27.609 1.00 26.74 325 ASP B N 1
ATOM 5581 C CA . ASP B 1 333 ? 5.598 -7.006 -28.019 1.00 28.92 325 ASP B CA 1
ATOM 5582 C C . ASP B 1 333 ? 4.710 -8.036 -27.338 1.00 31.29 325 ASP B C 1
ATOM 5583 O O . ASP B 1 333 ? 3.502 -7.811 -27.183 1.00 31.81 325 ASP B O 1
ATOM 5588 N N . GLU B 1 334 ? 5.274 -9.178 -26.962 1.00 28.75 326 GLU B N 1
ATOM 5589 C CA . GLU B 1 334 ? 4.508 -10.243 -26.331 1.00 31.32 326 GLU B CA 1
ATOM 5590 C C . GLU B 1 334 ? 4.452 -10.036 -24.824 1.00 33.74 326 GLU B C 1
ATOM 5591 O O . GLU B 1 334 ? 5.439 -9.633 -24.204 1.00 36.04 326 GLU B O 1
ATOM 5597 N N . SER B 1 335 ? 3.293 -10.321 -24.240 1.00 25.49 327 SER B N 1
ATOM 5598 C CA . SER B 1 335 ? 3.157 -10.257 -22.795 1.00 24.05 327 SER B CA 1
ATOM 5599 C C . SER B 1 335 ? 3.613 -11.565 -22.165 1.00 25.90 327 SER B C 1
ATOM 5600 O O . SER B 1 335 ? 3.577 -12.629 -22.787 1.00 30.62 327 SER B O 1
ATOM 5603 N N . LEU B 1 336 ? 4.056 -11.474 -20.916 1.00 22.89 328 LEU B N 1
ATOM 5604 C CA . LEU B 1 336 ? 4.514 -12.637 -20.174 1.00 22.98 328 LEU B CA 1
ATOM 5605 C C . LEU B 1 336 ? 3.937 -12.547 -18.769 1.00 24.28 328 LEU B C 1
ATOM 5606 O O . LEU B 1 336 ? 4.079 -11.516 -18.107 1.00 25.80 328 LEU B O 1
ATOM 5611 N N . ALA B 1 337 ? 3.270 -13.611 -18.322 1.00 24.84 329 ALA B N 1
ATOM 5612 C CA . ALA B 1 337 ? 2.770 -13.704 -16.951 1.00 21.51 329 ALA B CA 1
ATOM 5613 C C . ALA B 1 337 ? 3.510 -14.846 -16.265 1.00 22.27 329 ALA B C 1
ATOM 5614 O O . ALA B 1 337 ? 3.305 -16.018 -16.606 1.00 27.48 329 ALA B O 1
ATOM 5616 N N . ILE B 1 338 ? 4.361 -14.515 -15.301 1.00 22.00 330 ILE B N 1
ATOM 5617 C CA . ILE B 1 338 ? 5.245 -15.499 -14.691 1.00 20.13 330 ILE B CA 1
ATOM 5618 C C . ILE B 1 338 ? 5.264 -15.247 -13.187 1.00 20.50 330 ILE B C 1
ATOM 5619 O O . ILE B 1 338 ? 5.185 -14.099 -12.742 1.00 21.55 330 ILE B O 1
ATOM 5624 N N . GLY B 1 339 ? 5.305 -16.324 -12.404 1.00 22.62 331 GLY B N 1
ATOM 5625 C CA . GLY B 1 339 ? 5.175 -16.243 -10.957 1.00 17.74 331 GLY B CA 1
ATOM 5626 C C . GLY B 1 339 ? 6.490 -16.561 -10.271 1.00 18.33 331 GLY B C 1
ATOM 5627 O O . GLY B 1 339 ? 7.291 -17.340 -10.783 1.00 20.26 331 GLY B O 1
ATOM 5628 N N . PHE B 1 340 ? 6.713 -15.943 -9.109 1.00 18.79 332 PHE B N 1
ATOM 5629 C CA . PHE B 1 340 ? 7.911 -16.194 -8.316 1.00 19.63 332 PHE B CA 1
ATOM 5630 C C . PHE B 1 340 ? 7.576 -16.153 -6.837 1.00 20.65 332 PHE B C 1
ATOM 5631 O O . PHE B 1 340 ? 6.655 -15.450 -6.411 1.00 22.96 332 PHE B O 1
ATOM 5639 N N . ASN B 1 341 ? 8.342 -16.895 -6.057 1.00 18.86 333 ASN B N 1
ATOM 5640 C CA . ASN B 1 341 ? 8.305 -16.679 -4.610 1.00 20.68 333 ASN B CA 1
ATOM 5641 C C . ASN B 1 341 ? 8.825 -15.277 -4.323 1.00 22.88 333 ASN B C 1
ATOM 5642 O O . ASN B 1 341 ? 9.981 -14.980 -4.654 1.00 18.80 333 ASN B O 1
ATOM 5647 N N . PRO B 1 342 ? 8.027 -14.392 -3.714 1.00 19.01 334 PRO B N 1
ATOM 5648 C CA . PRO B 1 342 ? 8.477 -13.000 -3.532 1.00 18.90 334 PRO B CA 1
ATOM 5649 C C . PRO B 1 342 ? 9.739 -12.877 -2.701 1.00 19.32 334 PRO B C 1
ATOM 5650 O O . PRO B 1 342 ? 10.547 -11.978 -2.958 1.00 22.73 334 PRO B O 1
ATOM 5654 N N . GLN B 1 343 ? 9.952 -13.767 -1.730 1.00 18.82 335 GLN B N 1
ATOM 5655 C CA . GLN B 1 343 ? 11.164 -13.672 -0.921 1.00 19.80 335 GLN B CA 1
ATOM 5656 C C . GLN B 1 343 ? 12.417 -13.913 -1.756 1.00 20.49 335 GLN B C 1
ATOM 5657 O O . GLN B 1 343 ? 13.466 -13.316 -1.493 1.00 22.44 335 GLN B O 1
ATOM 5663 N N . TYR B 1 344 ? 12.331 -14.778 -2.766 1.00 20.24 336 TYR B N 1
ATOM 5664 C CA . TYR B 1 344 ? 13.513 -15.069 -3.571 1.00 19.28 336 TYR B CA 1
ATOM 5665 C C . TYR B 1 344 ? 13.910 -13.858 -4.405 1.00 18.97 336 TYR B C 1
ATOM 5666 O O . TYR B 1 344 ? 15.102 -13.579 -4.579 1.00 20.52 336 TYR B O 1
ATOM 5675 N N . LEU B 1 345 ? 12.918 -13.126 -4.926 1.00 17.89 337 LEU B N 1
ATOM 5676 C CA . LEU B 1 345 ? 13.197 -11.876 -5.620 1.00 16.86 337 LEU B CA 1
ATOM 5677 C C . LEU B 1 345 ? 13.697 -10.810 -4.657 1.00 20.24 337 LEU B C 1
ATOM 5678 O O . LEU B 1 345 ? 14.679 -10.115 -4.943 1.00 18.53 337 LEU B O 1
ATOM 5683 N N . GLU B 1 346 ? 13.023 -10.654 -3.508 1.00 18.01 338 GLU B N 1
ATOM 5684 C CA . GLU B 1 346 ? 13.425 -9.624 -2.557 1.00 18.10 338 GLU B CA 1
ATOM 5685 C C . GLU B 1 346 ? 14.848 -9.850 -2.049 1.00 18.21 338 GLU B C 1
ATOM 5686 O O . GLU B 1 346 ? 15.609 -8.886 -1.874 1.00 18.33 338 GLU B O 1
ATOM 5692 N N . ASP B 1 347 ? 15.219 -11.114 -1.799 1.00 18.20 339 ASP B N 1
ATOM 5693 C CA . ASP B 1 347 ? 16.574 -11.425 -1.349 1.00 18.86 339 ASP B CA 1
ATOM 5694 C C . ASP B 1 347 ? 17.609 -10.896 -2.325 1.00 20.26 339 ASP B C 1
ATOM 5695 O O . ASP B 1 347 ? 18.639 -10.349 -1.912 1.00 19.65 339 ASP B O 1
ATOM 5700 N N . VAL B 1 348 ? 17.369 -11.093 -3.625 1.00 19.07 340 VAL B N 1
ATOM 5701 C CA . VAL B 1 348 ? 18.322 -10.656 -4.636 1.00 18.56 340 VAL B CA 1
ATOM 5702 C C . VAL B 1 348 ? 18.332 -9.137 -4.719 1.00 16.67 340 VAL B C 1
ATOM 5703 O O . VAL B 1 348 ? 19.390 -8.506 -4.714 1.00 17.03 340 VAL B O 1
ATOM 5707 N N . LEU B 1 349 ? 17.149 -8.525 -4.751 1.00 17.11 341 LEU B N 1
ATOM 5708 C CA . LEU B 1 349 ? 17.076 -7.074 -4.883 1.00 18.17 341 LEU B CA 1
ATOM 5709 C C . LEU B 1 349 ? 17.749 -6.361 -3.717 1.00 20.55 341 LEU B C 1
ATOM 5710 O O . LEU B 1 349 ? 18.318 -5.281 -3.903 1.00 22.33 341 LEU B O 1
ATOM 5715 N N . LYS B 1 350 ? 17.701 -6.947 -2.518 1.00 17.88 342 LYS B N 1
ATOM 5716 C CA . LYS B 1 350 ? 18.341 -6.342 -1.352 1.00 20.84 342 LYS B CA 1
ATOM 5717 C C . LYS B 1 350 ? 19.854 -6.529 -1.342 1.00 23.69 342 LYS B C 1
ATOM 5718 O O . LYS B 1 350 ? 20.553 -5.801 -0.628 1.00 25.12 342 LYS B O 1
ATOM 5720 N N . ALA B 1 351 ? 20.376 -7.476 -2.119 1.00 19.35 343 ALA B N 1
ATOM 5721 C CA . ALA B 1 351 ? 21.773 -7.861 -1.987 1.00 23.15 343 ALA B CA 1
ATOM 5722 C C . ALA B 1 351 ? 22.725 -6.877 -2.654 1.00 22.09 343 ALA B C 1
ATOM 5723 O O . ALA B 1 351 ? 23.879 -6.773 -2.231 1.00 21.50 343 ALA B O 1
ATOM 5725 N N . VAL B 1 352 ? 22.275 -6.155 -3.679 1.00 21.54 344 VAL B N 1
ATOM 5726 C CA . VAL B 1 352 ? 23.138 -5.278 -4.466 1.00 21.98 344 VAL B CA 1
ATOM 5727 C C . VAL B 1 352 ? 22.524 -3.885 -4.498 1.00 25.85 344 VAL B C 1
ATOM 5728 O O . VAL B 1 352 ? 21.364 -3.724 -4.899 1.00 26.46 344 VAL B O 1
ATOM 5732 N N . LYS B 1 353 ? 23.309 -2.880 -4.103 1.00 24.79 345 LYS B N 1
ATOM 5733 C CA . LYS B 1 353 ? 22.845 -1.491 -4.061 1.00 31.38 345 LYS B CA 1
ATOM 5734 C C . LYS B 1 353 ? 23.027 -0.870 -5.441 1.00 31.31 345 LYS B C 1
ATOM 5735 O O . LYS B 1 353 ? 24.103 -0.373 -5.782 1.00 35.12 345 LYS B O 1
ATOM 5737 N N . SER B 1 354 ? 21.970 -0.901 -6.240 1.00 24.58 346 SER B N 1
ATOM 5738 C CA . SER B 1 354 ? 22.012 -0.410 -7.605 1.00 26.94 346 SER B CA 1
ATOM 5739 C C . SER B 1 354 ? 20.726 0.356 -7.880 1.00 24.24 346 SER B C 1
ATOM 5740 O O . SER B 1 354 ? 19.688 0.069 -7.284 1.00 25.79 346 SER B O 1
ATOM 5743 N N . ASP B 1 355 ? 20.806 1.348 -8.772 1.00 24.94 347 ASP B N 1
ATOM 5744 C CA . ASP B 1 355 ? 19.610 2.119 -9.115 1.00 24.55 347 ASP B CA 1
ATOM 5745 C C . ASP B 1 355 ? 18.563 1.238 -9.786 1.00 25.31 347 ASP B C 1
ATOM 5746 O O . ASP B 1 355 ? 17.388 1.240 -9.400 1.00 22.80 347 ASP B O 1
ATOM 5751 N N . VAL B 1 356 ? 18.962 0.496 -10.815 1.00 24.99 348 VAL B N 1
ATOM 5752 C CA . VAL B 1 356 ? 18.039 -0.377 -11.523 1.00 23.53 348 VAL B CA 1
ATOM 5753 C C . VAL B 1 356 ? 18.581 -1.802 -11.496 1.00 19.98 348 VAL B C 1
ATOM 5754 O O . VAL B 1 356 ? 19.727 -2.063 -11.113 1.00 23.49 348 VAL B O 1
ATOM 5758 N N . VAL B 1 357 ? 17.725 -2.724 -11.920 1.00 20.22 349 VAL B N 1
ATOM 5759 C CA . VAL B 1 357 ? 18.027 -4.145 -11.969 1.00 18.52 349 VAL B CA 1
ATOM 5760 C C . VAL B 1 357 ? 17.495 -4.671 -13.296 1.00 25.22 349 VAL B C 1
ATOM 5761 O O . VAL B 1 357 ? 16.501 -4.165 -13.831 1.00 20.45 349 VAL B O 1
ATOM 5765 N N . GLU B 1 358 ? 18.176 -5.678 -13.839 1.00 19.90 350 GLU B N 1
ATOM 5766 C CA . GLU B 1 358 ? 17.798 -6.301 -15.108 1.00 20.63 350 GLU B CA 1
ATOM 5767 C C . GLU B 1 358 ? 17.319 -7.724 -14.856 1.00 26.33 350 GLU B C 1
ATOM 5768 O O . GLU B 1 358 ? 17.968 -8.487 -14.131 1.00 24.41 350 GLU B O 1
ATOM 5774 N N . LEU B 1 359 ? 16.179 -8.079 -15.441 1.00 20.86 351 LEU B N 1
ATOM 5775 C CA . LEU B 1 359 ? 15.636 -9.429 -15.341 1.00 18.56 351 LEU B CA 1
ATOM 5776 C C . LEU B 1 359 ? 15.489 -9.986 -16.750 1.00 22.76 351 LEU B C 1
ATOM 5777 O O . LEU B 1 359 ? 14.823 -9.376 -17.597 1.00 24.95 351 LEU B O 1
ATOM 5782 N N . TYR B 1 360 ? 16.107 -11.139 -17.000 1.00 19.96 352 TYR B N 1
ATOM 5783 C CA . TYR B 1 360 ? 16.088 -11.774 -18.319 1.00 18.28 352 TYR B CA 1
ATOM 5784 C C . TYR B 1 360 ? 15.215 -13.014 -18.264 1.00 25.95 352 TYR B C 1
ATOM 5785 O O . TYR B 1 360 ? 15.483 -13.923 -17.475 1.00 24.35 352 TYR B O 1
ATOM 5794 N N . PHE B 1 361 ? 14.193 -13.069 -19.125 1.00 23.06 353 PHE B N 1
ATOM 5795 C CA . PHE B 1 361 ? 13.225 -14.148 -19.087 1.00 25.64 353 PHE B CA 1
ATOM 5796 C C . PHE B 1 361 ? 13.280 -14.971 -20.360 1.00 23.04 353 PHE B C 1
ATOM 5797 O O . PHE B 1 361 ? 13.739 -14.508 -21.409 1.00 29.05 353 PHE B O 1
ATOM 5805 N N . SER B 1 362 ? 12.765 -16.204 -20.256 1.00 27.21 354 SER B N 1
ATOM 5806 C CA A SER B 1 362 ? 12.354 -16.955 -21.428 0.51 28.34 354 SER B CA 1
ATOM 5807 C CA B SER B 1 362 ? 12.368 -16.983 -21.411 0.49 28.40 354 SER B CA 1
ATOM 5808 C C . SER B 1 362 ? 10.885 -17.298 -21.234 1.00 28.44 354 SER B C 1
ATOM 5809 O O . SER B 1 362 ? 10.073 -16.370 -21.119 1.00 34.10 354 SER B O 1
ATOM 5814 N N . ASP B 1 363 ? 10.500 -18.561 -21.182 1.00 37.22 355 ASP B N 1
ATOM 5815 C CA . ASP B 1 363 ? 9.091 -18.888 -21.044 1.00 39.13 355 ASP B CA 1
ATOM 5816 C C . ASP B 1 363 ? 8.675 -18.906 -19.568 1.00 33.40 355 ASP B C 1
ATOM 5817 O O . ASP B 1 363 ? 9.483 -18.723 -18.650 1.00 30.06 355 ASP B O 1
ATOM 5822 N N . VAL B 1 364 ? 7.379 -19.129 -19.339 1.00 28.56 356 VAL B N 1
ATOM 5823 C CA . VAL B 1 364 ? 6.812 -19.071 -17.994 1.00 32.05 356 VAL B CA 1
ATOM 5824 C C . VAL B 1 364 ? 7.362 -20.154 -17.076 1.00 32.29 356 VAL B C 1
ATOM 5825 O O . VAL B 1 364 ? 7.242 -20.037 -15.854 1.00 31.47 356 VAL B O 1
ATOM 5829 N N . SER B 1 365 ? 7.914 -21.232 -17.629 1.00 34.83 357 SER B N 1
ATOM 5830 C CA . SER B 1 365 ? 8.395 -22.334 -16.811 1.00 37.95 357 SER B CA 1
ATOM 5831 C C . SER B 1 365 ? 9.903 -22.302 -16.620 1.00 34.78 357 SER B C 1
ATOM 5832 O O . SER B 1 365 ? 10.452 -23.198 -15.971 1.00 30.44 357 SER B O 1
ATOM 5835 N N . ALA B 1 366 ? 10.578 -21.290 -17.152 1.00 26.97 358 ALA B N 1
ATOM 5836 C CA . ALA B 1 366 ? 12.030 -21.228 -17.086 1.00 25.99 358 ALA B CA 1
ATOM 5837 C C . ALA B 1 366 ? 12.494 -20.175 -16.084 1.00 23.88 358 ALA B C 1
ATOM 5838 O O . ALA B 1 366 ? 11.786 -19.199 -15.816 1.00 27.18 358 ALA B O 1
ATOM 5840 N N . PRO B 1 367 ? 13.675 -20.351 -15.501 1.00 26.88 359 PRO B N 1
ATOM 5841 C CA . PRO B 1 367 ? 14.136 -19.406 -14.477 1.00 29.22 359 PRO B CA 1
ATOM 5842 C C . PRO B 1 367 ? 14.417 -18.028 -15.060 1.00 31.16 359 PRO B C 1
ATOM 5843 O O . PRO B 1 367 ? 14.601 -17.852 -16.266 1.00 31.42 359 PRO B O 1
ATOM 5847 N N . VAL B 1 368 ? 14.425 -17.032 -14.176 1.00 28.13 360 VAL B N 1
ATOM 5848 C CA . VAL B 1 368 ? 14.848 -15.680 -14.531 1.00 23.64 360 VAL B CA 1
ATOM 5849 C C . VAL B 1 368 ? 16.316 -15.514 -14.156 1.00 22.62 360 VAL B C 1
ATOM 5850 O O . VAL B 1 368 ? 16.774 -16.033 -13.129 1.00 22.87 360 VAL B O 1
ATOM 5854 N N . LEU B 1 369 ? 17.052 -14.804 -15.004 1.00 24.10 361 LEU B N 1
ATOM 5855 C CA . LEU B 1 369 ? 18.439 -14.421 -14.769 1.00 22.92 361 LEU B CA 1
ATOM 5856 C C . LEU B 1 369 ? 18.446 -12.947 -14.377 1.00 24.21 361 LEU B C 1
ATOM 5857 O O . LEU B 1 369 ? 17.908 -12.109 -15.106 1.00 24.03 361 LEU B O 1
ATOM 5862 N N . ILE B 1 370 ? 19.020 -12.630 -13.220 1.00 21.58 362 ILE B N 1
ATOM 5863 C CA . ILE B 1 370 ? 18.951 -11.283 -12.663 1.00 18.02 362 ILE B CA 1
ATOM 5864 C C . ILE B 1 370 ? 20.366 -10.718 -12.613 1.00 24.98 362 ILE B C 1
ATOM 5865 O O . ILE B 1 370 ? 21.282 -11.388 -12.123 1.00 22.17 362 ILE B O 1
ATOM 5870 N N . LYS B 1 371 ? 20.538 -9.491 -13.115 1.00 20.43 363 LYS B N 1
ATOM 5871 C CA . LYS B 1 371 ? 21.827 -8.802 -13.129 1.00 19.82 363 LYS B CA 1
ATOM 5872 C C . LYS B 1 371 ? 21.623 -7.341 -12.757 1.00 22.97 363 LYS B C 1
ATOM 5873 O O . LYS B 1 371 ? 20.554 -6.770 -12.993 1.00 24.81 363 LYS B O 1
ATOM 5879 N N . PHE B 1 372 ? 22.666 -6.737 -12.177 1.00 20.15 364 PHE B N 1
ATOM 5880 C CA . PHE B 1 372 ? 22.668 -5.323 -11.830 1.00 21.70 364 PHE B CA 1
ATOM 5881 C C . PHE B 1 372 ? 23.727 -4.579 -12.634 1.00 22.95 364 PHE B C 1
ATOM 5882 O O . PHE B 1 372 ? 24.901 -4.979 -12.619 1.00 23.62 364 PHE B O 1
ATOM 5890 N N . PRO B 1 373 ? 23.367 -3.497 -13.326 1.00 25.72 365 PRO B N 1
ATOM 5891 C CA . PRO B 1 373 ? 24.380 -2.669 -13.996 1.00 26.73 365 PRO B CA 1
ATOM 5892 C C . PRO B 1 373 ? 25.475 -2.243 -13.025 1.00 26.12 365 PRO B C 1
ATOM 5893 O O . PRO B 1 373 ? 25.225 -2.013 -11.839 1.00 30.91 365 PRO B O 1
ATOM 5897 N N . GLU B 1 374 ? 26.700 -2.145 -13.544 1.00 27.85 366 GLU B N 1
ATOM 5898 C CA . GLU B 1 374 ? 27.906 -1.805 -12.796 1.00 33.93 366 GLU B CA 1
ATOM 5899 C C . GLU B 1 374 ? 28.325 -2.906 -11.829 1.00 27.20 366 GLU B C 1
ATOM 5900 O O . GLU B 1 374 ? 29.218 -2.693 -11.009 1.00 29.98 366 GLU B O 1
ATOM 5906 N N . ASN B 1 375 ? 27.712 -4.083 -11.906 1.00 29.78 367 ASN B N 1
ATOM 5907 C CA . ASN B 1 375 ? 28.058 -5.214 -11.048 1.00 25.81 367 ASN B CA 1
ATOM 5908 C C . ASN B 1 375 ? 28.243 -6.446 -11.919 1.00 23.47 367 ASN B C 1
ATOM 5909 O O . ASN B 1 375 ? 27.434 -7.387 -11.878 1.00 24.25 367 ASN B O 1
ATOM 5914 N N . PRO B 1 376 ? 29.301 -6.462 -12.738 1.00 25.64 368 PRO B N 1
ATOM 5915 C CA . PRO B 1 376 ? 29.459 -7.532 -13.733 1.00 24.86 368 PRO B CA 1
ATOM 5916 C C . PRO B 1 376 ? 29.849 -8.873 -13.155 1.00 32.81 368 PRO B C 1
ATOM 5917 O O . PRO B 1 376 ? 29.861 -9.859 -13.897 1.00 28.39 368 PRO B O 1
ATOM 5921 N N . LYS B 1 377 ? 30.198 -8.957 -11.875 1.00 26.97 369 LYS B N 1
ATOM 5922 C CA . LYS B 1 377 ? 30.650 -10.221 -11.316 1.00 25.48 369 LYS B CA 1
ATOM 5923 C C . LYS B 1 377 ? 29.670 -10.747 -10.272 1.00 23.61 369 LYS B C 1
ATOM 5924 O O . LYS B 1 377 ? 30.057 -11.422 -9.313 1.00 23.80 369 LYS B O 1
ATOM 5930 N N . ASP B 1 378 ? 28.384 -10.446 -10.466 1.00 20.02 370 ASP B N 1
ATOM 5931 C CA . ASP B 1 378 ? 27.299 -11.001 -9.671 1.00 18.30 370 ASP B CA 1
ATOM 5932 C C . ASP B 1 378 ? 26.222 -11.496 -10.620 1.00 27.40 370 ASP B C 1
ATOM 5933 O O . ASP B 1 378 ? 25.829 -10.774 -11.544 1.00 26.85 370 ASP B O 1
ATOM 5938 N N . ILE B 1 379 ? 25.751 -12.718 -10.393 1.00 23.28 371 ILE B N 1
ATOM 5939 C CA . ILE B 1 379 ? 24.724 -13.340 -11.229 1.00 23.85 371 ILE B CA 1
ATOM 5940 C C . ILE B 1 379 ? 23.734 -14.061 -10.326 1.00 21.74 371 ILE B C 1
ATOM 5941 O O . ILE B 1 379 ? 24.133 -14.745 -9.382 1.00 23.11 371 ILE B O 1
ATOM 5946 N N . PHE B 1 380 ? 22.434 -13.922 -10.615 1.00 19.51 372 PHE B N 1
ATOM 5947 C CA . PHE B 1 380 ? 21.392 -14.534 -9.802 1.00 20.16 372 PHE B CA 1
ATOM 5948 C C . PHE B 1 380 ? 20.386 -15.217 -10.711 1.00 24.12 372 PHE B C 1
ATOM 5949 O O . PHE B 1 380 ? 19.990 -14.658 -11.737 1.00 22.88 372 PHE B O 1
ATOM 5957 N N . VAL B 1 381 ? 19.995 -16.435 -10.346 1.00 21.16 373 VAL B N 1
ATOM 5958 C CA . VAL B 1 381 ? 19.020 -17.209 -11.116 1.00 22.00 373 VAL B CA 1
ATOM 5959 C C . VAL B 1 381 ? 17.940 -17.674 -10.149 1.00 21.68 373 VAL B C 1
ATOM 5960 O O . VAL B 1 381 ? 18.252 -18.175 -9.064 1.00 22.09 373 VAL B O 1
ATOM 5964 N N . VAL B 1 382 ? 16.672 -17.505 -10.526 1.00 21.04 374 VAL B N 1
ATOM 5965 C CA . VAL B 1 382 ? 15.554 -17.856 -9.655 1.00 16.93 374 VAL B CA 1
ATOM 5966 C C . VAL B 1 382 ? 14.530 -18.622 -10.479 1.00 23.48 374 VAL B C 1
ATOM 5967 O O . VAL B 1 382 ? 14.119 -18.156 -11.546 1.00 24.19 374 VAL B O 1
ATOM 5971 N N . MET B 1 383 ? 14.121 -19.785 -9.981 1.00 20.78 375 MET B N 1
ATOM 5972 C CA A MET B 1 383 ? 13.109 -20.608 -10.637 0.54 20.97 375 MET B CA 1
ATOM 5973 C CA B MET B 1 383 ? 13.114 -20.595 -10.655 0.46 21.24 375 MET B CA 1
ATOM 5974 C C . MET B 1 383 ? 11.715 -20.038 -10.389 1.00 24.61 375 MET B C 1
ATOM 5975 O O . MET B 1 383 ? 11.426 -19.563 -9.284 1.00 23.69 375 MET B O 1
ATOM 5984 N N . PRO B 1 384 ? 10.834 -20.092 -11.383 1.00 24.28 376 PRO B N 1
ATOM 5985 C CA . PRO B 1 384 ? 9.470 -19.591 -11.205 1.00 22.47 376 PRO B CA 1
ATOM 5986 C C . PRO B 1 384 ? 8.598 -20.590 -10.453 1.00 26.09 376 PRO B C 1
ATOM 5987 O O . PRO B 1 384 ? 8.969 -21.740 -10.214 1.00 27.56 376 PRO B O 1
ATOM 5991 N N . VAL B 1 385 ? 7.409 -20.125 -10.084 1.00 25.22 377 VAL B N 1
ATOM 5992 C CA . VAL B 1 385 ? 6.370 -20.994 -9.548 1.00 29.30 377 VAL B CA 1
ATOM 5993 C C . VAL B 1 385 ? 5.109 -20.760 -10.361 1.00 37.04 377 VAL B C 1
ATOM 5994 O O . VAL B 1 385 ? 4.881 -19.662 -10.877 1.00 33.25 377 VAL B O 1
ATOM 5998 N N . LYS B 1 386 ? 4.286 -21.802 -10.472 1.00 32.34 378 LYS B N 1
ATOM 5999 C CA . LYS B 1 386 ? 3.057 -21.711 -11.247 1.00 31.41 378 LYS B CA 1
ATOM 6000 C C . LYS B 1 386 ? 2.060 -20.774 -10.569 1.00 31.96 378 LYS B C 1
ATOM 6001 O O . LYS B 1 386 ? 1.829 -20.862 -9.358 1.00 35.41 378 LYS B O 1
ATOM 6003 N N . VAL B 1 387 ? 1.482 -19.864 -11.348 1.00 34.41 379 VAL B N 1
ATOM 6004 C CA . VAL B 1 387 ? 0.479 -18.926 -10.838 1.00 31.20 379 VAL B CA 1
ATOM 6005 C C . VAL B 1 387 ? -0.722 -18.876 -11.771 1.00 34.99 379 VAL B C 1
ATOM 6006 O O . VAL B 1 387 ? -1.713 -18.190 -11.495 1.00 37.57 379 VAL B O 1
#